Protein 7WST (pdb70)

Structure (mmCIF, N/CA/C/O backbone):
data_7WST
#
_entry.id   7WST
#
_cell.length_a   1.00
_cell.length_b   1.00
_cell.length_c   1.00
_cell.angle_alpha   90.00
_cell.angle_beta   90.00
_cell.angle_gamma   90.00
#
_symmetry.space_group_name_H-M   'P 1'
#
loop_
_entity.id
_entity.type
_entity.pdbx_description
1 polymer 'Iron-phytosiderophore transporter'
2 non-polymer 'CHOLESTEROL HEMISUCCINATE'
3 non-polymer 'FE (III) ION'
4 non-polymer '(2~{S})-1-[(3~{S})-3-[[(3~{S})-3,4-bis(oxidanyl)-4-oxidanylidene-butyl]amino]-4-oxidanyl-4-oxidanylidene-butyl]azetidine-2-carboxylic acid'
#
loop_
_atom_site.group_PDB
_atom_site.id
_atom_site.type_symbol
_atom_site.label_atom_id
_atom_site.label_alt_id
_atom_site.label_comp_id
_atom_site.label_asym_id
_atom_site.label_entity_id
_atom_site.label_seq_id
_atom_site.pdbx_PDB_ins_code
_atom_site.Cartn_x
_atom_site.Cartn_y
_atom_site.Cartn_z
_atom_site.occupancy
_atom_site.B_iso_or_equiv
_atom_site.auth_seq_id
_atom_site.auth_comp_id
_atom_site.auth_asym_id
_atom_site.auth_atom_id
_atom_site.pdbx_PDB_model_num
ATOM 1 N N . TRP A 1 45 ? 208.83300 170.77050 193.33900 1.000 87.11567 45 TRP A N 1
ATOM 2 C CA . TRP A 1 45 ? 210.20600 170.41850 192.99400 1.000 87.11567 45 TRP A CA 1
ATOM 3 C C . TRP A 1 45 ? 210.29700 168.93350 192.66400 1.000 87.11567 45 TRP A C 1
ATOM 4 O O . TRP A 1 45 ? 210.86600 168.54550 191.64500 1.000 87.11567 45 TRP A O 1
ATOM 15 N N . GLN A 1 46 ? 209.73000 168.10850 193.53900 1.000 85.22259 46 GLN A N 1
ATOM 16 C CA . GLN A 1 46 ? 209.65900 166.67050 193.32400 1.000 85.22259 46 GLN A CA 1
ATOM 17 C C . GLN A 1 46 ? 208.21800 166.22950 193.54100 1.000 85.22259 46 GLN A C 1
ATOM 18 O O . GLN A 1 46 ? 207.36700 167.01750 193.96400 1.000 85.22259 46 GLN A O 1
ATOM 24 N N . ASP A 1 47 ? 207.94600 164.96450 193.20600 1.000 74.34998 47 ASP A N 1
ATOM 25 C CA . ASP A 1 47 ? 206.61800 164.36050 193.29500 1.000 74.34998 47 ASP A CA 1
ATOM 26 C C . ASP A 1 47 ? 205.68200 164.97850 192.26000 1.000 74.34998 47 ASP A C 1
ATOM 27 O O . ASP A 1 47 ? 204.52700 164.56150 192.12100 1.000 74.34998 47 ASP A O 1
ATOM 32 N N . GLU A 1 48 ? 206.18000 165.96950 191.51900 1.000 62.24743 48 GLU A N 1
ATOM 33 C CA . GLU A 1 48 ? 205.41900 166.53850 190.41400 1.000 62.24743 48 GLU A CA 1
ATOM 34 C C . GLU A 1 48 ? 206.12000 166.26850 189.08900 1.000 62.24743 48 GLU A C 1
ATOM 35 O O . GLU A 1 48 ? 205.48900 165.85150 188.11100 1.000 62.24743 48 GLU A O 1
ATOM 41 N N . LEU A 1 49 ? 207.42800 166.49950 189.04400 1.000 58.87588 49 LEU A N 1
ATOM 42 C CA . LEU A 1 49 ? 208.24100 166.17550 187.88300 1.000 58.87588 49 LEU A CA 1
ATOM 43 C C . LEU A 1 49 ? 208.84100 164.78850 188.06800 1.000 58.87588 49 LEU A C 1
ATOM 44 O O . LEU A 1 49 ? 209.73300 164.59750 188.90100 1.000 58.87588 49 LEU A O 1
ATOM 49 N N . THR A 1 50 ? 208.34900 163.82350 187.29500 1.000 58.71359 50 THR A N 1
ATOM 50 C CA . THR A 1 50 ? 208.78100 162.44150 187.43400 1.000 58.71359 50 THR A CA 1
ATOM 51 C C . THR A 1 50 ? 209.21400 161.91450 186.07400 1.000 58.71359 50 THR A C 1
ATOM 52 O O . THR A 1 50 ? 209.03400 162.56750 185.04300 1.000 58.71359 50 THR A O 1
ATOM 56 N N . VAL A 1 51 ? 209.79100 160.71450 186.08500 1.000 58.33066 51 VAL A N 1
ATOM 57 C CA . VAL A 1 51 ? 210.20600 160.05750 184.85200 1.000 58.33066 51 VAL A CA 1
ATOM 58 C C . VAL A 1 51 ? 209.06200 159.29550 184.19100 1.000 58.33066 51 VAL A C 1
ATOM 59 O O . VAL A 1 51 ? 208.98400 159.27650 182.95300 1.000 58.33066 51 VAL A O 1
ATOM 63 N N . ARG A 1 52 ? 208.17500 158.67150 184.97100 1.000 58.26207 52 ARG A N 1
ATOM 64 C CA . ARG A 1 52 ? 206.99100 158.05650 184.38400 1.000 58.26207 52 ARG A CA 1
ATOM 65 C C . ARG A 1 52 ? 206.08200 159.10150 183.75300 1.000 58.26207 52 ARG A C 1
ATOM 66 O O . ARG A 1 52 ? 205.46000 158.83550 182.71800 1.000 58.26207 52 ARG A O 1
ATOM 74 N N . GLY A 1 53 ? 205.99100 160.28650 184.35800 1.000 52.59657 53 GLY A N 1
ATOM 75 C CA . GLY A 1 53 ? 205.23200 161.36250 183.74400 1.000 52.59657 53 GLY A CA 1
ATOM 76 C C . GLY A 1 53 ? 205.84000 161.82050 182.43400 1.000 52.59657 53 GLY A C 1
ATOM 77 O O . GLY A 1 53 ? 205.12900 162.11250 181.47000 1.000 52.59657 53 GLY A O 1
ATOM 78 N N . LEU A 1 54 ? 207.17200 161.89750 182.38500 1.000 51.60883 54 LEU A N 1
ATOM 79 C CA . LEU A 1 54 ? 207.85200 162.22450 181.13700 1.000 51.60883 54 LEU A CA 1
ATOM 80 C C . LEU A 1 54 ? 207.56600 161.18250 180.06600 1.000 51.60883 54 LEU A C 1
ATOM 81 O O . LEU A 1 54 ? 207.32400 161.52450 178.90300 1.000 51.60883 54 LEU A O 1
ATOM 86 N N . VAL A 1 55 ? 207.59900 159.90250 180.43800 1.000 51.32963 55 VAL A N 1
ATOM 87 C CA . VAL A 1 55 ? 207.28500 158.84250 179.48500 1.000 51.32963 55 VAL A CA 1
ATOM 88 C C . VAL A 1 55 ? 205.82000 158.91950 179.07100 1.000 51.32963 55 VAL A C 1
ATOM 89 O O . VAL A 1 55 ? 205.49100 158.86350 177.88200 1.000 51.32963 55 VAL A O 1
ATOM 93 N N . ALA A 1 56 ? 204.92100 159.07450 180.04700 1.000 46.25426 56 ALA A N 1
ATOM 94 C CA . ALA A 1 56 ? 203.49500 159.09850 179.73900 1.000 46.25426 56 ALA A CA 1
ATOM 95 C C . ALA A 1 56 ? 203.14200 160.27650 178.84200 1.000 46.25426 56 ALA A C 1
ATOM 96 O O . ALA A 1 56 ? 202.35100 160.13550 177.90400 1.000 46.25426 56 ALA A O 1
ATOM 98 N N . ALA A 1 57 ? 203.72700 161.44550 179.11100 1.000 45.05150 57 ALA A N 1
ATOM 99 C CA . ALA A 1 57 ? 203.46500 162.61850 178.28300 1.000 45.05150 57 ALA A CA 1
ATOM 100 C C . ALA A 1 57 ? 203.98300 162.41850 176.86500 1.000 45.05150 57 ALA A C 1
ATOM 101 O O . ALA A 1 57 ? 203.36300 162.87050 175.89600 1.000 45.05150 57 ALA A O 1
ATOM 103 N N . LEU A 1 58 ? 205.13400 161.75550 176.72400 1.000 46.47749 58 LEU A N 1
ATOM 104 C CA . LEU A 1 58 ? 205.69800 161.52650 175.39700 1.000 46.47749 58 LEU A CA 1
ATOM 105 C C . LEU A 1 58 ? 204.78600 160.65150 174.54600 1.000 46.47749 58 LEU A C 1
ATOM 106 O O . LEU A 1 58 ? 204.58400 160.92950 173.35900 1.000 46.47749 58 LEU A O 1
ATOM 111 N N . LEU A 1 59 ? 204.23400 159.58150 175.12500 1.000 47.31826 59 LEU A N 1
ATOM 112 C CA . LEU A 1 59 ? 203.28400 158.76650 174.37500 1.000 47.31826 59 LEU A CA 1
ATOM 113 C C . LEU A 1 59 ? 201.99700 159.52950 174.08600 1.000 47.31826 59 LEU A C 1
ATOM 114 O O . LEU A 1 59 ? 201.57600 159.61550 172.92900 1.000 47.31826 59 LEU A O 1
ATOM 119 N N . ILE A 1 60 ? 201.38100 160.12550 175.11100 1.000 42.69061 60 ILE A N 1
ATOM 120 C CA . ILE A 1 60 ? 200.12900 160.84550 174.88900 1.000 42.69061 60 ILE A CA 1
ATOM 121 C C . ILE A 1 60 ? 200.32800 161.96750 173.87900 1.000 42.69061 60 ILE A C 1
ATOM 122 O O . ILE A 1 60 ? 199.45600 162.21550 173.03900 1.000 42.69061 60 ILE A O 1
ATOM 127 N N . GLY A 1 61 ? 201.47300 162.64650 173.92400 1.000 39.05493 61 GLY A N 1
ATOM 128 C CA . GLY A 1 61 ? 201.77100 163.63450 172.90100 1.000 39.05493 61 GLY A CA 1
ATOM 129 C C . GLY A 1 61 ? 201.91100 163.02750 171.51800 1.000 39.05493 61 GLY A C 1
ATOM 130 O O . GLY A 1 61 ? 201.53600 163.64550 170.52000 1.000 39.05493 61 GLY A O 1
ATOM 131 N N . PHE A 1 62 ? 202.45400 161.80950 171.43700 1.000 41.52072 62 PHE A N 1
ATOM 132 C CA . PHE A 1 62 ? 202.73200 161.20950 170.13500 1.000 41.52072 62 PHE A CA 1
ATOM 133 C C . PHE A 1 62 ? 201.45800 160.76050 169.42600 1.000 41.52072 62 PHE A C 1
ATOM 134 O O . PHE A 1 62 ? 201.28100 161.03950 168.23500 1.000 41.52072 62 PHE A O 1
ATOM 142 N N . ILE A 1 63 ? 200.56600 160.04850 170.12300 1.000 40.45559 63 ILE A N 1
ATOM 143 C CA . ILE A 1 63 ? 199.30900 159.63750 169.49700 1.000 40.45559 63 ILE A CA 1
ATOM 144 C C . ILE A 1 63 ? 198.44800 160.84950 169.16600 1.000 40.45559 63 ILE A C 1
ATOM 145 O O . ILE A 1 63 ? 197.86800 160.93650 168.07800 1.000 40.45559 63 ILE A O 1
ATOM 150 N N . TYR A 1 64 ? 198.35400 161.80650 170.09200 1.000 37.30064 64 TYR A N 1
ATOM 151 C CA . TYR A 1 64 ? 197.53500 162.98750 169.83700 1.000 37.30064 64 TYR A CA 1
ATOM 152 C C . TYR A 1 64 ? 198.08700 163.80450 168.67700 1.000 37.30064 64 TYR A C 1
ATOM 153 O O . TYR A 1 64 ? 197.32700 164.45350 167.95100 1.000 37.30064 64 TYR A O 1
ATOM 162 N N . THR A 1 65 ? 199.40900 163.79450 168.49100 1.000 37.28366 65 THR A N 1
ATOM 163 C CA . THR A 1 65 ? 199.98900 164.41250 167.30300 1.000 37.28366 65 THR A CA 1
ATOM 164 C C . THR A 1 65 ? 199.52900 163.69450 166.04100 1.000 37.28366 65 THR A C 1
ATOM 165 O O . THR A 1 65 ? 199.18200 164.33150 165.04100 1.000 37.28366 65 THR A O 1
ATOM 169 N N . VAL A 1 66 ? 199.51100 162.36050 166.07600 1.000 39.07922 66 VAL A N 1
ATOM 170 C CA . VAL A 1 66 ? 199.07300 161.58150 164.92100 1.000 39.07922 66 VAL A CA 1
ATOM 171 C C . VAL A 1 66 ? 197.59700 161.82550 164.63800 1.000 39.07922 66 VAL A C 1
ATOM 172 O O . VAL A 1 66 ? 197.18600 161.95950 163.47900 1.000 39.07922 66 VAL A O 1
ATOM 176 N N . ILE A 1 67 ? 196.77500 161.87650 165.68700 1.000 36.24130 67 ILE A N 1
ATOM 177 C CA . ILE A 1 67 ? 195.34800 162.13250 165.50500 1.000 36.24130 67 ILE A CA 1
ATOM 178 C C . ILE A 1 67 ? 195.12500 163.53050 164.94100 1.000 36.24130 67 ILE A C 1
ATOM 179 O O . ILE A 1 67 ? 194.31900 163.72950 164.02600 1.000 36.24130 67 ILE A O 1
ATOM 184 N N . VAL A 1 68 ? 195.83400 164.52250 165.48300 1.000 37.36342 68 VAL A N 1
ATOM 185 C CA . VAL A 1 68 ? 195.67400 165.89250 165.00500 1.000 37.36342 68 VAL A CA 1
ATOM 186 C C . VAL A 1 68 ? 196.21200 166.03250 163.58700 1.000 37.36342 68 VAL A C 1
ATOM 187 O O . VAL A 1 68 ? 195.57100 166.64350 162.72300 1.000 37.36342 68 VAL A O 1
ATOM 191 N N . MET A 1 69 ? 197.39200 165.46650 163.32200 1.000 40.56608 69 MET A N 1
ATOM 192 C CA . MET A 1 69 ? 198.00400 165.61850 162.00500 1.000 40.56608 69 MET A CA 1
ATOM 193 C C . MET A 1 69 ? 197.17000 164.95550 160.91700 1.000 40.56608 69 MET A C 1
ATOM 194 O O . MET A 1 69 ? 197.01000 165.51450 159.82800 1.000 40.56608 69 MET A O 1
ATOM 199 N N . LYS A 1 70 ? 196.63500 163.76350 161.18500 1.000 43.78535 70 LYS A N 1
ATOM 200 C CA . LYS A 1 70 ? 195.81300 163.09450 160.18200 1.000 43.78535 70 LYS A CA 1
ATOM 201 C C . LYS A 1 70 ? 194.52000 163.85850 159.92300 1.000 43.78535 70 LYS A C 1
ATOM 202 O O . LYS A 1 70 ? 194.08600 163.98050 158.77200 1.000 43.78535 70 LYS A O 1
ATOM 208 N N . ILE A 1 71 ? 193.88900 164.37950 160.97600 1.000 41.08438 71 ILE A N 1
ATOM 209 C CA . ILE A 1 71 ? 192.66500 165.15150 160.79100 1.000 41.08438 71 ILE A CA 1
ATOM 210 C C . ILE A 1 71 ? 192.95600 166.47150 160.09000 1.000 41.08438 71 ILE A C 1
ATOM 211 O O . ILE A 1 71 ? 192.18000 166.91250 159.23300 1.000 41.08438 71 ILE A O 1
ATOM 216 N N . ALA A 1 72 ? 194.07500 167.11750 160.42300 1.000 44.31711 72 ALA A N 1
ATOM 217 C CA . ALA A 1 72 ? 194.40700 168.39750 159.80500 1.000 44.31711 72 ALA A CA 1
ATOM 218 C C . ALA A 1 72 ? 194.64400 168.25250 158.30700 1.000 44.31711 72 ALA A C 1
ATOM 219 O O . ALA A 1 72 ? 194.24700 169.12350 157.52500 1.000 44.31711 72 ALA A O 1
ATOM 221 N N . LEU A 1 73 ? 195.28700 167.16550 157.88800 1.000 47.06311 73 LEU A N 1
ATOM 222 C CA . LEU A 1 73 ? 195.63900 166.96950 156.48700 1.000 47.06311 73 LEU A CA 1
ATOM 223 C C . LEU A 1 73 ? 194.52300 166.33350 155.66800 1.000 47.06311 73 LEU A C 1
ATOM 224 O O . LEU A 1 73 ? 194.71600 166.10750 154.47000 1.000 47.06311 73 LEU A O 1
ATOM 229 N N . THR A 1 74 ? 193.37100 166.03750 156.26600 1.000 48.51731 74 THR A N 1
ATOM 230 C CA . THR A 1 74 ? 192.26700 165.45750 155.51000 1.000 48.51731 74 THR A CA 1
ATOM 231 C C . THR A 1 74 ? 191.06700 166.39650 155.46500 1.000 48.51731 74 THR A C 1
ATOM 232 O O . THR A 1 74 ? 190.42300 166.53450 154.42100 1.000 48.51731 74 THR A O 1
ATOM 236 N N . THR A 1 75 ? 190.74900 167.03850 156.58900 1.000 47.96397 75 THR A N 1
ATOM 237 C CA . THR A 1 75 ? 189.61700 167.95150 156.64400 1.000 47.96397 75 THR A CA 1
ATOM 238 C C . THR A 1 75 ? 189.95400 169.32850 157.19600 1.000 47.96397 75 THR A C 1
ATOM 239 O O . THR A 1 75 ? 189.22600 170.28150 156.90800 1.000 47.96397 75 THR A O 1
ATOM 243 N N . GLY A 1 76 ? 191.02700 169.45850 157.97500 1.000 42.60204 76 GLY A N 1
ATOM 244 C CA . GLY A 1 76 ? 191.38400 170.72350 158.57700 1.000 42.60204 76 GLY A CA 1
ATOM 245 C C . GLY A 1 76 ? 190.55000 171.11650 159.77300 1.000 42.60204 76 GLY A C 1
ATOM 246 O O . GLY A 1 76 ? 190.75500 172.20850 160.31800 1.000 42.60204 76 GLY A O 1
ATOM 247 N N . LEU A 1 77 ? 189.61600 170.26750 160.20300 1.000 44.33923 77 LEU A N 1
ATOM 248 C CA . LEU A 1 77 ? 188.73500 170.56750 161.33000 1.000 44.33923 77 LEU A CA 1
ATOM 249 C C . LEU A 1 77 ? 189.29800 169.88550 162.57200 1.000 44.33923 77 LEU A C 1
ATOM 250 O O . LEU A 1 77 ? 188.81300 168.85150 163.03400 1.000 44.33923 77 LEU A O 1
ATOM 255 N N . VAL A 1 78 ? 190.35100 170.48450 163.11700 1.000 40.75779 78 VAL A N 1
ATOM 256 C CA . VAL A 1 78 ? 191.03400 169.92550 164.28000 1.000 40.75779 78 VAL A CA 1
ATOM 257 C C . VAL A 1 78 ? 190.17700 170.17050 165.51700 1.000 40.75779 78 VAL A C 1
ATOM 258 O O . VAL A 1 78 ? 189.82700 171.32150 165.81100 1.000 40.75779 78 VAL A O 1
ATOM 262 N N . PRO A 1 79 ? 189.80900 169.12950 166.25700 1.000 38.17422 79 PRO A N 1
ATOM 263 C CA . PRO A 1 79 ? 188.97800 169.31050 167.44800 1.000 38.17422 79 PRO A CA 1
ATOM 264 C C . PRO A 1 79 ? 189.80600 169.53850 168.70600 1.000 38.17422 79 PRO A C 1
ATOM 265 O O . PRO A 1 79 ? 191.02100 169.33950 168.73600 1.000 38.17422 79 PRO A O 1
ATOM 269 N N . THR A 1 80 ? 189.11000 169.95950 169.75900 1.000 37.37162 80 THR A N 1
ATOM 270 C CA . THR A 1 80 ? 189.73700 170.17450 171.05700 1.000 37.37162 80 THR A CA 1
ATOM 271 C C . THR A 1 80 ? 189.87700 168.83950 171.77900 1.000 37.37162 80 THR A C 1
ATOM 272 O O . THR A 1 80 ? 188.89600 168.10550 171.93100 1.000 37.37162 80 THR A O 1
ATOM 276 N N . LEU A 1 81 ? 191.09300 168.52850 172.22900 1.000 35.82779 81 LEU A N 1
ATOM 277 C CA . LEU A 1 81 ? 191.38300 167.25150 172.86900 1.000 35.82779 81 LEU A CA 1
ATOM 278 C C . LEU A 1 81 ? 192.06100 167.42550 174.22400 1.000 35.82779 81 LEU A C 1
ATOM 279 O O . LEU A 1 81 ? 192.64900 166.47350 174.74300 1.000 35.82779 81 LEU A O 1
ATOM 284 N N . ASN A 1 82 ? 191.99100 168.62350 174.80600 1.000 37.50638 82 ASN A N 1
ATOM 285 C CA . ASN A 1 82 ? 192.63800 168.86350 176.09200 1.000 37.50638 82 ASN A CA 1
ATOM 286 C C . ASN A 1 82 ? 191.97100 168.07450 177.21200 1.000 37.50638 82 ASN A C 1
ATOM 287 O O . ASN A 1 82 ? 192.65200 167.53450 178.09100 1.000 37.50638 82 ASN A O 1
ATOM 292 N N . VAL A 1 83 ? 190.63900 168.00550 177.20400 1.000 35.84824 83 VAL A N 1
ATOM 293 C CA . VAL A 1 83 ? 189.92300 167.26450 178.23800 1.000 35.84824 83 VAL A CA 1
ATOM 294 C C . VAL A 1 83 ? 190.25000 165.77950 178.15900 1.000 35.84824 83 VAL A C 1
ATOM 295 O O . VAL A 1 83 ? 190.45100 165.12150 179.18600 1.000 35.84824 83 VAL A O 1
ATOM 299 N N . SER A 1 84 ? 190.31400 165.23050 176.94400 1.000 34.85680 84 SER A N 1
ATOM 300 C CA . SER A 1 84 ? 190.63000 163.81550 176.78000 1.000 34.85680 84 SER A CA 1
ATOM 301 C C . SER A 1 84 ? 192.02000 163.49250 177.31100 1.000 34.85680 84 SER A C 1
ATOM 302 O O . SER A 1 84 ? 192.22700 162.44250 177.92900 1.000 34.85680 84 SER A O 1
ATOM 305 N N . ALA A 1 85 ? 192.98600 164.38650 177.08200 1.000 38.11986 85 ALA A N 1
ATOM 306 C CA . ALA A 1 85 ? 194.35400 164.13650 177.52400 1.000 38.11986 85 ALA A CA 1
ATOM 307 C C . ALA A 1 85 ? 194.43100 163.98050 179.03700 1.000 38.11986 85 ALA A C 1
ATOM 308 O O . ALA A 1 85 ? 195.25600 163.21450 179.54600 1.000 38.11986 85 ALA A O 1
ATOM 310 N N . ALA A 1 86 ? 193.58400 164.70250 179.77300 1.000 38.44308 86 ALA A N 1
ATOM 311 C CA . ALA A 1 86 ? 193.57100 164.57550 181.22600 1.000 38.44308 86 ALA A CA 1
ATOM 312 C C . ALA A 1 86 ? 193.12900 163.18150 181.65100 1.000 38.44308 86 ALA A C 1
ATOM 313 O O . ALA A 1 86 ? 193.66200 162.61350 182.61100 1.000 38.44308 86 ALA A O 1
ATOM 315 N N . LEU A 1 87 ? 192.14400 162.61550 180.95100 1.000 41.38704 87 LEU A N 1
ATOM 316 C CA . LEU A 1 87 ? 191.66000 161.28450 181.30200 1.000 41.38704 87 LEU A CA 1
ATOM 317 C C . LEU A 1 87 ? 192.68400 160.20850 180.95400 1.000 41.38704 87 LEU A C 1
ATOM 318 O O . LEU A 1 87 ? 192.96600 159.32750 181.77400 1.000 41.38704 87 LEU A O 1
ATOM 323 N N . LEU A 1 88 ? 193.25300 160.26150 179.74600 1.000 42.24362 88 LEU A N 1
ATOM 324 C CA . LEU A 1 88 ? 194.26900 159.28050 179.36900 1.000 42.24362 88 LEU A CA 1
ATOM 325 C C . LEU A 1 88 ? 195.52700 159.42250 180.21600 1.000 42.24362 88 LEU A C 1
ATOM 326 O O . LEU A 1 88 ? 196.23300 158.43650 180.45100 1.000 42.24362 88 LEU A O 1
ATOM 331 N N . SER A 1 89 ? 195.83200 160.63850 180.67100 1.000 44.93131 89 SER A N 1
ATOM 332 C CA . SER A 1 89 ? 196.94600 160.81150 181.59700 1.000 44.93131 89 SER A CA 1
ATOM 333 C C . SER A 1 89 ? 196.68400 160.07450 182.90300 1.000 44.93131 89 SER A C 1
ATOM 334 O O . SER A 1 89 ? 197.59800 159.48150 183.48700 1.000 44.93131 89 SER A O 1
ATOM 337 N N . PHE A 1 90 ? 195.43800 160.10850 183.37700 1.000 50.03060 90 PHE A N 1
ATOM 338 C CA . PHE A 1 90 ? 195.08000 159.40450 184.60300 1.000 50.03060 90 PHE A CA 1
ATOM 339 C C . PHE A 1 90 ? 195.13300 157.89450 184.41300 1.000 50.03060 90 PHE A C 1
ATOM 340 O O . PHE A 1 90 ? 195.73200 157.17950 185.22300 1.000 50.03060 90 PHE A O 1
ATOM 348 N N . LEU A 1 91 ? 194.51500 157.39050 183.34200 1.000 48.94058 91 LEU A N 1
ATOM 349 C CA . LEU A 1 91 ? 194.43000 155.94750 183.14600 1.000 48.94058 91 LEU A CA 1
ATOM 350 C C . LEU A 1 91 ? 195.79800 155.32150 182.90700 1.000 48.94058 91 LEU A C 1
ATOM 351 O O . LEU A 1 91 ? 196.08400 154.24150 183.43500 1.000 48.94058 91 LEU A O 1
ATOM 356 N N . ALA A 1 92 ? 196.65000 155.97350 182.11700 1.000 53.21292 92 ALA A N 1
ATOM 357 C CA . ALA A 1 92 ? 197.95800 155.41950 181.79000 1.000 53.21292 92 ALA A CA 1
ATOM 358 C C . ALA A 1 92 ? 198.82900 155.26850 183.02900 1.000 53.21292 92 ALA A C 1
ATOM 359 O O . ALA A 1 92 ? 199.45900 154.22550 183.22600 1.000 53.21292 92 ALA A O 1
ATOM 361 N N . LEU A 1 93 ? 198.87600 156.30250 183.87100 1.000 57.85150 93 LEU A N 1
ATOM 362 C CA . LEU A 1 93 ? 199.72600 156.23750 185.05500 1.000 57.85150 93 LEU A CA 1
ATOM 363 C C . LEU A 1 93 ? 199.10000 155.38250 186.15000 1.000 57.85150 93 LEU A C 1
ATOM 364 O O . LEU A 1 93 ? 199.80900 154.65250 186.85200 1.000 57.85150 93 LEU A O 1
ATOM 369 N N . ARG A 1 94 ? 197.77700 155.45950 186.32000 1.000 61.85807 94 ARG A N 1
ATOM 370 C CA . ARG A 1 94 ? 197.12000 154.58250 187.28500 1.000 61.85807 94 ARG A CA 1
ATOM 371 C C . ARG A 1 94 ? 197.26900 153.12150 186.88700 1.000 61.85807 94 ARG A C 1
ATOM 372 O O . ARG A 1 94 ? 197.50700 152.25850 187.74000 1.000 61.85807 94 ARG A O 1
ATOM 380 N N . GLY A 1 95 ? 197.12800 152.82350 185.59500 1.000 64.76350 95 GLY A N 1
ATOM 381 C CA . GLY A 1 95 ? 197.36800 151.46650 185.13600 1.000 64.76350 95 GLY A CA 1
ATOM 382 C C . GLY A 1 95 ? 198.79300 151.01650 185.38800 1.000 64.76350 95 GLY A C 1
ATOM 383 O O . GLY A 1 95 ? 199.03400 149.86850 185.76700 1.000 64.76350 95 GLY A O 1
ATOM 384 N N . TRP A 1 96 ? 199.75700 151.91750 185.18300 1.000 68.53142 96 TRP A N 1
ATOM 385 C CA . TRP A 1 96 ? 201.15500 151.57450 185.41900 1.000 68.53142 96 TRP A CA 1
ATOM 386 C C . TRP A 1 96 ? 201.41900 151.29250 186.89200 1.000 68.53142 96 TRP A C 1
ATOM 387 O O . TRP A 1 96 ? 202.10900 150.32450 187.23100 1.000 68.53142 96 TRP A O 1
ATOM 398 N N . THR A 1 97 ? 200.88300 152.12850 187.78500 1.000 70.59363 97 THR A N 1
ATOM 399 C CA . THR A 1 97 ? 201.10200 151.91850 189.21300 1.000 70.59363 97 THR A CA 1
ATOM 400 C C . THR A 1 97 ? 200.45600 150.62350 189.69100 1.000 70.59363 97 THR A C 1
ATOM 401 O O . THR A 1 97 ? 201.04400 149.88750 190.49200 1.000 70.59363 97 THR A O 1
ATOM 405 N N . ARG A 1 98 ? 199.24500 150.32850 189.21400 1.000 75.69700 98 ARG A N 1
ATOM 406 C CA . ARG A 1 98 ? 198.56300 149.11250 189.64700 1.000 75.69700 98 ARG A CA 1
ATOM 407 C C . ARG A 1 98 ? 199.20300 147.86850 189.04400 1.000 75.69700 98 ARG A C 1
ATOM 408 O O . ARG A 1 98 ? 199.28600 146.82650 189.70400 1.000 75.69700 98 ARG A O 1
ATOM 416 N N . LEU A 1 99 ? 199.65500 147.95250 187.79000 1.000 77.64660 99 LEU A N 1
ATOM 417 C CA . LEU A 1 99 ? 200.30400 146.80950 187.15700 1.000 77.64660 99 LEU A CA 1
ATOM 418 C C . LEU A 1 99 ? 201.60800 146.45150 187.86000 1.000 77.64660 99 LEU A C 1
ATOM 419 O O . LEU A 1 99 ? 201.90400 145.26850 188.05800 1.000 77.64660 99 LEU A O 1
ATOM 424 N N . LEU A 1 100 ? 202.39900 147.45750 188.23700 1.000 78.41591 100 LEU A N 1
ATOM 425 C CA . LEU A 1 100 ? 203.62700 147.18850 188.97700 1.000 78.41591 100 LEU A CA 1
ATOM 426 C C . LEU A 1 100 ? 203.32100 146.64650 190.36700 1.000 78.41591 100 LEU A C 1
ATOM 427 O O . LEU A 1 100 ? 204.07100 145.82050 190.89900 1.000 78.41591 100 LEU A O 1
ATOM 432 N N . GLU A 1 101 ? 202.22100 147.10150 190.97300 1.000 83.02213 101 GLU A N 1
ATOM 433 C CA . GLU A 1 101 ? 201.79000 146.52950 192.24400 1.000 83.02213 101 GLU A CA 1
ATOM 434 C C . GLU A 1 101 ? 201.39100 145.06950 192.07700 1.000 83.02213 101 GLU A C 1
ATOM 435 O O . GLU A 1 101 ? 201.60900 144.25050 192.97800 1.000 83.02213 101 GLU A O 1
ATOM 441 N N . ARG A 1 102 ? 200.79900 144.72650 190.93100 1.000 86.74145 102 ARG A N 1
ATOM 442 C CA . ARG A 1 102 ? 200.45700 143.33550 190.65600 1.000 86.74145 102 ARG A CA 1
ATOM 443 C C . ARG A 1 102 ? 201.70800 142.47250 190.55200 1.000 86.74145 102 ARG A C 1
ATOM 444 O O . ARG A 1 102 ? 201.72300 141.32650 191.01800 1.000 86.74145 102 ARG A O 1
ATOM 452 N N . PHE A 1 103 ? 202.76700 143.00350 189.94700 1.000 86.41978 103 PHE A N 1
ATOM 453 C CA . PHE A 1 103 ? 204.02600 142.28550 189.80000 1.000 86.41978 103 PHE A CA 1
ATOM 454 C C . PHE A 1 103 ? 204.93200 142.42150 191.01700 1.000 86.41978 103 PHE A C 1
ATOM 455 O O . PHE A 1 103 ? 206.05000 141.89650 190.99900 1.000 86.41978 103 PHE A O 1
ATOM 463 N N . GLY A 1 104 ? 204.48400 143.11350 192.06400 1.000 82.64839 104 GLY A N 1
ATOM 464 C CA . GLY A 1 104 ? 205.25800 143.26550 193.27600 1.000 82.64839 104 GLY A CA 1
ATOM 465 C C . GLY A 1 104 ? 206.12000 144.50750 193.34300 1.000 82.64839 104 GLY A C 1
ATOM 466 O O . GLY A 1 104 ? 206.69300 144.78550 194.40500 1.000 82.64839 104 GLY A O 1
ATOM 467 N N . VAL A 1 105 ? 206.23400 145.26450 192.25100 1.000 81.40016 105 VAL A N 1
ATOM 468 C CA . VAL A 1 105 ? 207.03400 146.48150 192.27000 1.000 81.40016 105 VAL A CA 1
ATOM 469 C C . VAL A 1 105 ? 206.26800 147.58750 192.98600 1.000 81.40016 105 VAL A C 1
ATOM 470 O O . VAL A 1 105 ? 205.06600 147.78950 192.76700 1.000 81.40016 105 VAL A O 1
ATOM 474 N N . VAL A 1 106 ? 206.96700 148.31150 193.85500 1.000 80.58518 106 VAL A N 1
ATOM 475 C CA . VAL A 1 106 ? 206.39100 149.41650 194.61100 1.000 80.58518 106 VAL A CA 1
ATOM 476 C C . VAL A 1 106 ? 206.78500 150.72350 193.93700 1.000 80.58518 106 VAL A C 1
ATOM 477 O O . VAL A 1 106 ? 207.91400 150.87250 193.45400 1.000 80.58518 106 VAL A O 1
ATOM 481 N N . SER A 1 107 ? 205.84400 151.66250 193.88900 1.000 76.76420 107 SER A N 1
ATOM 482 C CA . SER A 1 107 ? 206.04100 152.93250 193.21100 1.000 76.76420 107 SER A CA 1
ATOM 483 C C . SER A 1 107 ? 205.50700 154.06850 194.07100 1.000 76.76420 107 SER A C 1
ATOM 484 O O . SER A 1 107 ? 204.73200 153.85850 195.00800 1.000 76.76420 107 SER A O 1
ATOM 487 N N . ARG A 1 108 ? 205.93900 155.28150 193.73900 1.000 73.76179 108 ARG A N 1
ATOM 488 C CA . ARG A 1 108 ? 205.47700 156.46150 194.44700 1.000 73.76179 108 ARG A CA 1
ATOM 489 C C . ARG A 1 108 ? 203.98700 156.68750 194.19200 1.000 73.76179 108 ARG A C 1
ATOM 490 O O . ARG A 1 108 ? 203.46400 156.30550 193.14200 1.000 73.76179 108 ARG A O 1
ATOM 498 N N . PRO A 1 109 ? 203.27900 157.28750 195.14600 1.000 67.79162 109 PRO A N 1
ATOM 499 C CA . PRO A 1 109 ? 201.86900 157.61250 194.91700 1.000 67.79162 109 PRO A CA 1
ATOM 500 C C . PRO A 1 109 ? 201.70300 158.57250 193.75000 1.000 67.79162 109 PRO A C 1
ATOM 501 O O . PRO A 1 109 ? 202.50500 159.48650 193.54300 1.000 67.79162 109 PRO A O 1
ATOM 505 N N . PHE A 1 110 ? 200.64100 158.35150 192.98300 1.000 57.57100 110 PHE A N 1
ATOM 506 C CA . PHE A 1 110 ? 200.33600 159.17550 191.82100 1.000 57.57100 110 PHE A CA 1
ATOM 507 C C . PHE A 1 110 ? 199.28100 160.20450 192.21500 1.000 57.57100 110 PHE A C 1
ATOM 508 O O . PHE A 1 110 ? 198.10500 159.86450 192.38300 1.000 57.57100 110 PHE A O 1
ATOM 516 N N . THR A 1 111 ? 199.70600 161.45650 192.36300 1.000 54.54004 111 THR A N 1
ATOM 517 C CA . THR A 1 111 ? 198.88900 162.52150 192.92400 1.000 54.54004 111 THR A CA 1
ATOM 518 C C . THR A 1 111 ? 198.31200 163.39250 191.81500 1.000 54.54004 111 THR A C 1
ATOM 519 O O . THR A 1 111 ? 198.58400 163.19750 190.62800 1.000 54.54004 111 THR A O 1
ATOM 523 N N . ARG A 1 112 ? 197.50000 164.37050 192.22700 1.000 46.20918 112 ARG A N 1
ATOM 524 C CA . ARG A 1 112 ? 196.83900 165.24550 191.26400 1.000 46.20918 112 ARG A CA 1
ATOM 525 C C . ARG A 1 112 ? 197.79900 166.26550 190.66600 1.000 46.20918 112 ARG A C 1
ATOM 526 O O . ARG A 1 112 ? 197.62500 166.67050 189.51200 1.000 46.20918 112 ARG A O 1
ATOM 534 N N . GLN A 1 113 ? 198.80600 166.69750 191.42800 1.000 46.57487 113 GLN A N 1
ATOM 535 C CA . GLN A 1 113 ? 199.79500 167.61850 190.88100 1.000 46.57487 113 GLN A CA 1
ATOM 536 C C . GLN A 1 113 ? 200.57200 166.97250 189.74300 1.000 46.57487 113 GLN A C 1
ATOM 537 O O . GLN A 1 113 ? 200.84900 167.61550 188.72500 1.000 46.57487 113 GLN A O 1
ATOM 543 N N . GLU A 1 114 ? 200.93100 165.69750 189.89900 1.000 52.30831 114 GLU A N 1
ATOM 544 C CA . GLU A 1 114 ? 201.61900 164.98850 188.82700 1.000 52.30831 114 GLU A CA 1
ATOM 545 C C . GLU A 1 114 ? 200.70900 164.79950 187.62000 1.000 52.30831 114 GLU A C 1
ATOM 546 O O . GLU A 1 114 ? 201.16400 164.87250 186.47400 1.000 52.30831 114 GLU A O 1
ATOM 552 N N . ASN A 1 115 ? 199.41900 164.55150 187.85800 1.000 44.28703 115 ASN A N 1
ATOM 553 C CA . ASN A 1 115 ? 198.47500 164.41650 186.75300 1.000 44.28703 115 ASN A CA 1
ATOM 554 C C . ASN A 1 115 ? 198.34000 165.72450 185.98400 1.000 44.28703 115 ASN A C 1
ATOM 555 O O . ASN A 1 115 ? 198.18800 165.72050 184.75700 1.000 44.28703 115 ASN A O 1
ATOM 560 N N . THR A 1 116 ? 198.38400 166.85650 186.69000 1.000 41.21234 116 THR A N 1
ATOM 561 C CA . THR A 1 116 ? 198.37300 168.15150 186.01800 1.000 41.21234 116 THR A CA 1
ATOM 562 C C . THR A 1 116 ? 199.62500 168.34750 185.17100 1.000 41.21234 116 THR A C 1
ATOM 563 O O . THR A 1 116 ? 199.55300 168.88150 184.05800 1.000 41.21234 116 THR A O 1
ATOM 567 N N . ILE A 1 117 ? 200.78400 167.92850 185.68500 1.000 40.54802 117 ILE A N 1
ATOM 568 C CA . ILE A 1 117 ? 202.03300 168.07750 184.94500 1.000 40.54802 117 ILE A CA 1
ATOM 569 C C . ILE A 1 117 ? 202.00800 167.24150 183.67200 1.000 40.54802 117 ILE A C 1
ATOM 570 O O . ILE A 1 117 ? 202.39200 167.71350 182.59500 1.000 40.54802 117 ILE A O 1
ATOM 575 N N . VAL A 1 118 ? 201.56000 165.98850 183.77300 1.000 40.71151 118 VAL A N 1
ATOM 576 C CA . VAL A 1 118 ? 201.53800 165.10350 182.61100 1.000 40.71151 118 VAL A CA 1
ATOM 577 C C . VAL A 1 118 ? 200.57800 165.62750 181.55400 1.000 40.71151 118 VAL A C 1
ATOM 578 O O . VAL A 1 118 ? 200.88600 165.61750 180.35600 1.000 40.71151 118 VAL A O 1
ATOM 582 N N . GLN A 1 119 ? 199.39800 166.08350 181.97500 1.000 38.64659 119 GLN A N 1
ATOM 583 C CA . GLN A 1 119 ? 198.42800 166.62050 181.02800 1.000 38.64659 119 GLN A CA 1
ATOM 584 C C . GLN A 1 119 ? 198.96500 167.86450 180.33300 1.000 38.64659 119 GLN A C 1
ATOM 585 O O . GLN A 1 119 ? 198.83200 168.00650 179.11300 1.000 38.64659 119 GLN A O 1
ATOM 591 N N . THR A 1 120 ? 199.59400 168.76550 181.08800 1.000 38.21522 120 THR A N 1
ATOM 592 C CA . THR A 1 120 ? 200.12400 169.99050 180.49900 1.000 38.21522 120 THR A CA 1
ATOM 593 C C . THR A 1 120 ? 201.27900 169.70350 179.54800 1.000 38.21522 120 THR A C 1
ATOM 594 O O . THR A 1 120 ? 201.37200 170.30750 178.47300 1.000 38.21522 120 THR A O 1
ATOM 598 N N . CYS A 1 121 ? 202.17500 168.79150 179.92800 1.000 37.52949 121 CYS A N 1
ATOM 599 C CA . CYS A 1 121 ? 203.28000 168.41850 179.05100 1.000 37.52949 121 CYS A CA 1
ATOM 600 C C . CYS A 1 121 ? 202.76500 167.78550 177.76400 1.000 37.52949 121 CYS A C 1
ATOM 601 O O . CYS A 1 121 ? 203.26400 168.07350 176.67100 1.000 37.52949 121 CYS A O 1
ATOM 604 N N . GLY A 1 122 ? 201.76100 166.91650 177.87800 1.000 35.50050 122 GLY A N 1
ATOM 605 C CA . GLY A 1 122 ? 201.19900 166.29150 176.69300 1.000 35.50050 122 GLY A CA 1
ATOM 606 C C . GLY A 1 122 ? 200.48700 167.27350 175.78600 1.000 35.50050 122 GLY A C 1
ATOM 607 O O . GLY A 1 122 ? 200.58100 167.17850 174.56100 1.000 35.50050 122 GLY A O 1
ATOM 608 N N . VAL A 1 123 ? 199.76000 168.22950 176.37200 1.000 34.09777 123 VAL A N 1
ATOM 609 C CA . VAL A 1 123 ? 199.02400 169.20850 175.57300 1.000 34.09777 123 VAL A CA 1
ATOM 610 C C . VAL A 1 123 ? 199.98400 170.07350 174.76700 1.000 34.09777 123 VAL A C 1
ATOM 611 O O . VAL A 1 123 ? 199.75600 170.34750 173.58300 1.000 34.09777 123 VAL A O 1
ATOM 615 N N . ALA A 1 124 ? 201.07400 170.51650 175.39500 1.000 32.85320 124 ALA A N 1
ATOM 616 C CA . ALA A 1 124 ? 202.04900 171.34650 174.69900 1.000 32.85320 124 ALA A CA 1
ATOM 617 C C . ALA A 1 124 ? 202.70400 170.62250 173.53100 1.000 32.85320 124 ALA A C 1
ATOM 618 O O . ALA A 1 124 ? 203.11500 171.27550 172.56800 1.000 32.85320 124 ALA A O 1
ATOM 620 N N . CYS A 1 125 ? 202.81200 169.29450 173.59400 1.000 35.66333 125 CYS A N 1
ATOM 621 C CA . CYS A 1 125 ? 203.45500 168.54950 172.51600 1.000 35.66333 125 CYS A CA 1
ATOM 622 C C . CYS A 1 125 ? 202.60100 168.54250 171.25300 1.000 35.66333 125 CYS A C 1
ATOM 623 O O . CYS A 1 125 ? 203.09500 168.83850 170.15900 1.000 35.66333 125 CYS A O 1
ATOM 626 N N . TYR A 1 126 ? 201.31400 168.21450 171.37600 1.000 35.28724 126 TYR A N 1
ATOM 627 C CA . TYR A 1 126 ? 200.47100 168.09750 170.19400 1.000 35.28724 126 TYR A CA 1
ATOM 628 C C . TYR A 1 126 ? 199.80100 169.40450 169.79600 1.000 35.28724 126 TYR A C 1
ATOM 629 O O . TYR A 1 126 ? 199.20100 169.46750 168.71900 1.000 35.28724 126 TYR A O 1
ATOM 638 N N . THR A 1 127 ? 199.87800 170.44350 170.62900 1.000 33.45691 127 THR A N 1
ATOM 639 C CA . THR A 1 127 ? 199.35300 171.74150 170.22200 1.000 33.45691 127 THR A CA 1
ATOM 640 C C . THR A 1 127 ? 200.14900 172.30250 169.05200 1.000 33.45691 127 THR A C 1
ATOM 641 O O . THR A 1 127 ? 199.58500 172.92750 168.14800 1.000 33.45691 127 THR A O 1
ATOM 645 N N . ILE A 1 128 ? 201.46300 172.06650 169.04400 1.000 36.15544 128 ILE A N 1
ATOM 646 C CA . ILE A 1 128 ? 202.31900 172.52650 167.95600 1.000 36.15544 128 ILE A CA 1
ATOM 647 C C . ILE A 1 128 ? 201.90800 171.89250 166.63300 1.000 36.15544 128 ILE A C 1
ATOM 648 O O . ILE A 1 128 ? 202.15300 172.45750 165.56000 1.000 36.15544 128 ILE A O 1
ATOM 653 N N . ALA A 1 129 ? 201.26300 170.72450 166.68200 1.000 35.37398 129 ALA A N 1
ATOM 654 C CA . ALA A 1 129 ? 200.84400 170.05550 165.45500 1.000 35.37398 129 ALA A CA 1
ATOM 655 C C . ALA A 1 129 ? 199.83300 170.89050 164.67800 1.000 35.37398 129 ALA A C 1
ATOM 656 O O . ALA A 1 129 ? 199.90200 170.96850 163.44600 1.000 35.37398 129 ALA A O 1
ATOM 658 N N . PHE A 1 130 ? 198.88100 171.51850 165.37300 1.000 36.81908 130 PHE A N 1
ATOM 659 C CA . PHE A 1 130 ? 197.90500 172.36950 164.70800 1.000 36.81908 130 PHE A CA 1
ATOM 660 C C . PHE A 1 130 ? 198.14800 173.85950 164.89800 1.000 36.81908 130 PHE A C 1
ATOM 661 O O . PHE A 1 130 ? 197.69900 174.64750 164.06100 1.000 36.81908 130 PHE A O 1
ATOM 669 N N . ALA A 1 131 ? 198.84400 174.26750 165.95800 1.000 36.06324 131 ALA A N 1
ATOM 670 C CA . ALA A 1 131 ? 199.22900 175.66250 166.11500 1.000 36.06324 131 ALA A CA 1
ATOM 671 C C . ALA A 1 131 ? 200.37500 176.06250 165.20000 1.000 36.06324 131 ALA A C 1
ATOM 672 O O . ALA A 1 131 ? 200.51100 177.24950 164.89000 1.000 36.06324 131 ALA A O 1
ATOM 674 N N . GLY A 1 132 ? 201.18100 175.10650 164.74900 1.000 38.27672 132 GLY A N 1
ATOM 675 C CA . GLY A 1 132 ? 202.29000 175.37850 163.86200 1.000 38.27672 132 GLY A CA 1
ATOM 676 C C . GLY A 1 132 ? 201.92200 175.57450 162.41300 1.000 38.27672 132 GLY A C 1
ATOM 677 O O . GLY A 1 132 ? 202.80100 175.83750 161.59000 1.000 38.27672 132 GLY A O 1
ATOM 678 N N . GLY A 1 133 ? 200.64200 175.45850 162.07500 1.000 39.87203 133 GLY A N 1
ATOM 679 C CA . GLY A 1 133 ? 200.19500 175.63350 160.70900 1.000 39.87203 133 GLY A CA 1
ATOM 680 C C . GLY A 1 133 ? 200.70100 174.55550 159.77700 1.000 39.87203 133 GLY A C 1
ATOM 681 O O . GLY A 1 133 ? 201.04100 174.82950 158.62400 1.000 39.87203 133 GLY A O 1
ATOM 682 N N . PHE A 1 134 ? 200.75100 173.31950 160.26600 1.000 41.22693 134 PHE A N 1
ATOM 683 C CA . PHE A 1 134 ? 201.22000 172.19750 159.46600 1.000 41.22693 134 PHE A CA 1
ATOM 684 C C . PHE A 1 134 ? 200.26700 171.83750 158.33900 1.000 41.22693 134 PHE A C 1
ATOM 685 O O . PHE A 1 134 ? 200.71700 171.38250 157.28400 1.000 41.22693 134 PHE A O 1
ATOM 693 N N . GLY A 1 135 ? 198.96800 172.02550 158.54000 1.000 42.64155 135 GLY A N 1
ATOM 694 C CA . GLY A 1 135 ? 197.98100 171.83650 157.50300 1.000 42.64155 135 GLY A CA 1
ATOM 695 C C . GLY A 1 135 ? 197.41700 173.10250 156.90400 1.000 42.64155 135 GLY A C 1
ATOM 696 O O . GLY A 1 135 ? 196.61700 173.02350 155.96700 1.000 42.64155 135 GLY A O 1
ATOM 697 N N . SER A 1 136 ? 197.79200 174.27550 157.41500 1.000 42.32219 136 SER A N 1
ATOM 698 C CA . SER A 1 136 ? 197.24000 175.52150 156.90000 1.000 42.32219 136 SER A CA 1
ATOM 699 C C . SER A 1 136 ? 198.28900 176.41450 156.24600 1.000 42.32219 136 SER A C 1
ATOM 700 O O . SER A 1 136 ? 198.15300 176.77250 155.07300 1.000 42.32219 136 SER A O 1
ATOM 703 N N . THR A 1 137 ? 199.34600 176.77150 156.98000 1.000 41.91879 137 THR A N 1
ATOM 704 C CA . THR A 1 137 ? 200.28300 177.76950 156.46800 1.000 41.91879 137 THR A CA 1
ATOM 705 C C . THR A 1 137 ? 201.55900 177.12850 155.94000 1.000 41.91879 137 THR A C 1
ATOM 706 O O . THR A 1 137 ? 201.98000 177.41350 154.81300 1.000 41.91879 137 THR A O 1
ATOM 710 N N . LEU A 1 138 ? 202.19900 176.27450 156.74200 1.000 43.51003 138 LEU A N 1
ATOM 711 C CA . LEU A 1 138 ? 203.43300 175.63550 156.29700 1.000 43.51003 138 LEU A CA 1
ATOM 712 C C . LEU A 1 138 ? 203.18400 174.73550 155.09500 1.000 43.51003 138 LEU A C 1
ATOM 713 O O . LEU A 1 138 ? 204.05700 174.58550 154.23200 1.000 43.51003 138 LEU A O 1
ATOM 718 N N . LEU A 1 139 ? 202.00200 174.12150 155.02300 1.000 48.07640 139 LEU A N 1
ATOM 719 C CA . LEU A 1 139 ? 201.66400 173.31250 153.86000 1.000 48.07640 139 LEU A CA 1
ATOM 720 C C . LEU A 1 139 ? 201.26800 174.18050 152.67200 1.000 48.07640 139 LEU A C 1
ATOM 721 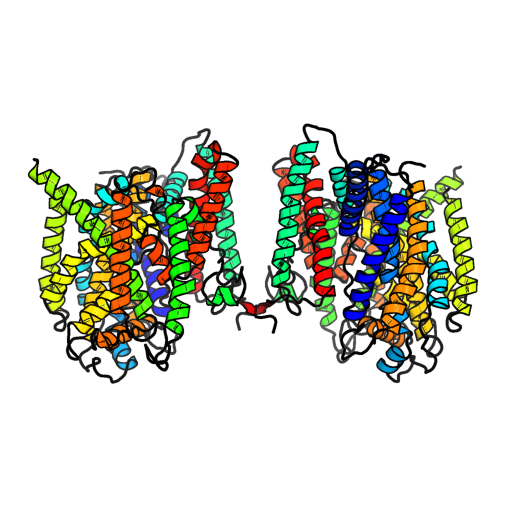O O . LEU A 1 139 ? 201.27800 173.70950 151.53000 1.000 48.07640 139 LEU A O 1
ATOM 726 N N . GLY A 1 140 ? 200.91600 175.44350 152.91600 1.000 47.30615 140 GLY A N 1
ATOM 727 C CA . GLY A 1 140 ? 200.61300 176.34050 151.81600 1.000 47.30615 140 GLY A CA 1
ATOM 728 C C . GLY A 1 140 ? 201.85300 176.80750 151.08200 1.000 47.30615 140 GLY A C 1
ATOM 729 O O . GLY A 1 140 ? 201.75500 177.43850 150.02700 1.000 47.30615 140 GLY A O 1
ATOM 730 N N . LEU A 1 141 ? 203.03300 176.50550 151.62700 1.000 50.89173 141 LEU A N 1
ATOM 731 C CA . LEU A 1 141 ? 204.27700 176.90250 150.97900 1.000 50.89173 141 LEU A CA 1
ATOM 732 C C . LEU A 1 141 ? 204.70300 175.89550 149.91900 1.000 50.89173 141 LEU A C 1
ATOM 733 O O . LEU A 1 141 ? 205.74600 176.07450 149.28100 1.000 50.89173 141 LEU A O 1
ATOM 738 N N . ASN A 1 142 ? 203.92200 174.83550 149.72100 1.000 55.95903 142 ASN A N 1
ATOM 739 C CA . ASN A 1 142 ? 204.29400 173.78850 148.77900 1.000 55.95903 142 ASN A CA 1
ATOM 740 C C . ASN A 1 142 ? 204.29900 174.31150 147.35100 1.000 55.95903 142 ASN A C 1
ATOM 741 O O . ASN A 1 142 ? 203.60900 175.27750 147.01400 1.000 55.95903 142 ASN A O 1
ATOM 746 N N . LYS A 1 143 ? 205.08900 173.65150 146.50400 1.000 60.43789 143 LYS A N 1
ATOM 747 C CA . LYS A 1 143 ? 204.94500 173.84250 145.06700 1.000 60.43789 143 LYS A CA 1
ATOM 748 C C . LYS A 1 143 ? 203.59300 173.32550 144.59100 1.000 60.43789 143 LYS A C 1
ATOM 749 O O . LYS A 1 143 ? 203.00200 173.87750 143.65500 1.000 60.43789 143 LYS A O 1
ATOM 755 N N . LYS A 1 144 ? 203.08900 172.26450 145.22700 1.000 61.99281 144 LYS A N 1
ATOM 756 C CA . LYS A 1 144 ? 201.77800 171.73250 144.87300 1.000 61.99281 144 LYS A CA 1
ATOM 757 C C . LYS A 1 144 ? 200.67600 172.74850 145.14100 1.000 61.99281 144 LYS A C 1
ATOM 758 O O . LYS A 1 144 ? 199.81000 172.97550 144.28800 1.000 61.99281 144 LYS A O 1
ATOM 764 N N . THR A 1 145 ? 200.69000 173.37350 146.32100 1.000 57.90952 145 THR A N 1
ATOM 765 C CA . THR A 1 145 ? 199.69600 174.39750 146.62600 1.000 57.90952 145 THR A CA 1
ATOM 766 C C . THR A 1 145 ? 199.91700 175.64350 145.77800 1.000 57.90952 145 THR A C 1
ATOM 767 O O . THR A 1 145 ? 198.95800 176.33150 145.41100 1.000 57.90952 145 THR A O 1
ATOM 771 N N . TYR A 1 146 ? 201.17700 175.94750 145.46000 1.000 63.42060 146 TYR A N 1
ATOM 772 C CA . TYR A 1 146 ? 201.47100 177.06150 144.56600 1.000 63.42060 146 TYR A CA 1
ATOM 773 C C . TYR A 1 146 ? 200.86000 176.83750 143.18800 1.000 63.42060 146 TYR A C 1
ATOM 774 O O . TYR A 1 146 ? 200.33200 177.77150 142.57500 1.000 63.42060 146 TYR A O 1
ATOM 783 N N . GLU A 1 147 ? 200.92500 175.60350 142.68500 1.000 66.37398 147 GLU A N 1
ATOM 784 C CA . GLU A 1 147 ? 200.35900 175.30850 141.37300 1.000 66.37398 147 GLU A CA 1
ATOM 785 C C . GLU A 1 147 ? 198.83500 175.33850 141.40100 1.000 66.37398 147 GLU A C 1
ATOM 786 O O . GLU A 1 147 ? 198.20100 175.74750 140.42100 1.000 66.37398 147 GLU A O 1
ATOM 792 N N . LEU A 1 148 ? 198.22800 174.90450 142.50900 1.000 64.95333 148 LEU A N 1
ATOM 793 C CA . LEU A 1 148 ? 196.77300 174.90450 142.61200 1.000 64.95333 148 LEU A CA 1
ATOM 794 C C . LEU A 1 148 ? 196.18300 176.30550 142.55600 1.000 64.95333 148 LEU A C 1
ATOM 795 O O . LEU A 1 148 ? 195.10400 176.48650 141.98200 1.000 64.95333 148 LEU A O 1
ATOM 800 N N . ALA A 1 149 ? 196.85900 177.29650 143.14000 1.000 66.08445 149 ALA A N 1
ATOM 801 C CA . ALA A 1 149 ? 196.33800 178.65850 143.14100 1.000 66.08445 149 ALA A CA 1
ATOM 802 C C . ALA A 1 149 ? 196.28400 179.24250 141.73500 1.000 66.08445 149 ALA A C 1
ATOM 803 O O . ALA A 1 149 ? 195.39800 180.04850 141.42900 1.000 66.08445 149 ALA A O 1
ATOM 805 N N . GLY A 1 150 ? 197.21500 178.85450 140.87400 1.000 71.28078 150 GLY A N 1
ATOM 806 C CA . GLY A 1 150 ? 197.23300 179.32250 139.50300 1.000 71.28078 150 GLY A CA 1
ATOM 807 C C . GLY A 1 150 ? 198.09800 180.55250 139.31800 1.000 71.28078 150 GLY A C 1
ATOM 808 O O . GLY A 1 150 ? 198.78800 181.02350 140.22700 1.000 71.28078 150 GLY A O 1
ATOM 809 N N . ASP A 1 151 ? 198.04800 181.08150 138.09900 1.000 76.95691 151 ASP A N 1
ATOM 810 C CA . ASP A 1 151 ? 198.84300 182.24150 137.72000 1.000 76.95691 151 ASP A CA 1
ATOM 811 C C . ASP A 1 151 ? 198.06200 183.51350 138.02700 1.000 76.95691 151 ASP A C 1
ATOM 812 O O . ASP A 1 151 ? 196.97900 183.73450 137.47300 1.000 76.95691 151 ASP A O 1
ATOM 817 N N . SER A 1 152 ? 198.61200 184.34350 138.90800 1.000 73.35824 152 SER A N 1
ATOM 818 C CA . SER A 1 152 ? 198.00300 185.61350 139.27500 1.000 73.35824 152 SER A CA 1
ATOM 819 C C . SER A 1 152 ? 199.09300 186.52150 139.82200 1.000 73.35824 152 SER A C 1
ATOM 820 O O . SER A 1 152 ? 200.13800 186.03550 140.27100 1.000 73.35824 152 SER A O 1
ATOM 823 N N . PRO A 1 153 ? 198.89400 187.83950 139.78000 1.000 71.49993 153 PRO A N 1
ATOM 824 C CA . PRO A 1 153 ? 199.85700 188.74650 140.42000 1.000 71.49993 153 PRO A CA 1
ATOM 825 C C . PRO A 1 153 ? 199.95100 188.46550 141.91300 1.000 71.49993 153 PRO A C 1
ATOM 826 O O . PRO A 1 153 ? 198.94200 188.23050 142.58100 1.000 71.49993 153 PRO A O 1
ATOM 830 N N . GLY A 1 154 ? 201.17500 188.48950 142.43000 1.000 66.76355 154 GLY A N 1
ATOM 831 C CA . GLY A 1 154 ? 201.41400 188.12950 143.81200 1.000 66.76355 154 GLY A CA 1
ATOM 832 C C . GLY A 1 154 ? 201.93400 186.71250 143.92400 1.000 66.76355 154 GLY A C 1
ATOM 833 O O . GLY A 1 154 ? 202.83800 186.42850 144.71500 1.000 66.76355 154 GLY A O 1
ATOM 834 N N . ASN A 1 155 ? 201.36600 185.81350 143.12000 1.000 65.37975 155 ASN A N 1
ATOM 835 C CA . ASN A 1 155 ? 201.80100 184.41850 143.06300 1.000 65.37975 155 ASN A CA 1
ATOM 836 C C . ASN A 1 155 ? 202.93600 184.28450 142.04700 1.000 65.37975 155 ASN A C 1
ATOM 837 O O . ASN A 1 155 ? 202.81200 183.66450 140.99000 1.000 65.37975 155 ASN A O 1
ATOM 842 N N . VAL A 1 156 ? 204.06800 184.89150 142.39200 1.000 66.64042 156 VAL A N 1
ATOM 843 C CA . VAL A 1 156 ? 205.25400 184.86550 141.54000 1.000 66.64042 156 VAL A CA 1
ATOM 844 C C . VAL A 1 156 ? 205.83000 183.45450 141.56500 1.000 66.64042 156 VAL A C 1
ATOM 845 O O . VAL A 1 156 ? 205.55700 182.69750 142.50700 1.000 66.64042 156 VAL A O 1
ATOM 849 N N . PRO A 1 157 ? 206.61200 183.04950 140.55600 1.000 67.54072 157 PRO A N 1
ATOM 850 C CA . PRO A 1 157 ? 207.08100 181.65150 140.51700 1.000 67.54072 157 PRO A CA 1
ATOM 851 C C . PRO A 1 157 ? 207.95400 181.25350 141.69500 1.000 67.54072 157 PRO A C 1
ATOM 852 O O . PRO A 1 157 ? 208.07100 180.05750 141.99000 1.000 67.54072 157 PRO A O 1
ATOM 856 N N . GLY A 1 158 ? 208.57400 182.21150 142.37700 1.000 65.91676 158 GLY A N 1
ATOM 857 C CA . GLY A 1 158 ? 209.42000 181.88450 143.50900 1.000 65.91676 158 GLY A CA 1
ATOM 858 C C . GLY A 1 158 ? 208.71500 181.96450 144.84900 1.000 65.91676 158 GLY A C 1
ATOM 859 O O . GLY A 1 158 ? 209.30300 182.41450 145.83700 1.000 65.91676 158 GLY A O 1
ATOM 860 N N . SER A 1 159 ? 207.45700 181.52650 144.90000 1.000 61.12352 159 SER A N 1
ATOM 861 C CA . SER A 1 159 ? 206.65200 181.58550 146.11300 1.000 61.12352 159 SER A CA 1
ATOM 862 C C . SER A 1 159 ? 206.36400 180.20950 146.70000 1.000 61.12352 159 SER A C 1
ATOM 863 O O . SER A 1 159 ? 205.28600 179.99950 147.26500 1.000 61.12352 159 SER A O 1
ATOM 866 N N . TRP A 1 160 ? 207.29600 179.26850 146.57900 1.000 61.76058 160 TRP A N 1
ATOM 867 C CA . TRP A 1 160 ? 207.10200 177.92450 147.09900 1.000 61.76058 160 TRP A CA 1
ATOM 868 C C . TRP A 1 160 ? 208.34200 177.45650 147.84700 1.000 61.76058 160 TRP A C 1
ATOM 869 O O . TRP A 1 160 ? 209.47000 177.82250 147.51000 1.000 61.76058 160 TRP A O 1
ATOM 880 N N . LYS A 1 161 ? 208.10800 176.64350 148.87500 1.000 56.41684 161 LYS A N 1
ATOM 881 C CA . LYS A 1 161 ? 209.15600 176.08250 149.71500 1.000 56.41684 161 LYS A CA 1
ATOM 882 C C . LYS A 1 161 ? 208.80100 174.63650 150.02700 1.000 56.41684 161 LYS A C 1
ATOM 883 O O . LYS A 1 161 ? 207.63600 174.32250 150.28300 1.000 56.41684 161 LYS A O 1
ATOM 889 N N . GLU A 1 162 ? 209.80600 173.75550 150.00700 1.000 57.03015 162 GLU A N 1
ATOM 890 C CA . GLU A 1 162 ? 209.39600 172.37950 150.24100 1.000 57.03015 162 GLU A CA 1
ATOM 891 C C . GLU A 1 162 ? 209.62600 171.97550 151.69300 1.000 57.03015 162 GLU A C 1
ATOM 892 O O . GLU A 1 162 ? 210.56300 172.45350 152.34000 1.000 57.03015 162 GLU A O 1
ATOM 898 N N . PRO A 1 163 ? 208.77300 171.10250 152.22500 1.000 54.21474 163 PRO A N 1
ATOM 899 C CA . PRO A 1 163 ? 208.93500 170.66150 153.61200 1.000 54.21474 163 PRO A CA 1
ATOM 900 C C . PRO A 1 163 ? 210.20100 169.84350 153.80400 1.000 54.21474 163 PRO A C 1
ATOM 901 O O . PRO A 1 163 ? 210.67200 169.15350 152.89600 1.000 54.21474 163 PRO A O 1
ATOM 905 N N . GLY A 1 164 ? 210.74800 169.92750 155.01000 1.000 51.60850 164 GLY A N 1
ATOM 906 C CA . GLY A 1 164 ? 211.90900 169.13850 155.37000 1.000 51.60850 164 GLY A CA 1
ATOM 907 C C . GLY A 1 164 ? 212.06800 169.09750 156.86900 1.000 51.60850 164 GLY A C 1
ATOM 908 O O . GLY A 1 164 ? 211.69400 170.03950 157.57300 1.000 51.60850 164 GLY A O 1
ATOM 909 N N . ILE A 1 165 ? 212.63400 167.99650 157.36300 1.000 52.67807 165 ILE A N 1
ATOM 910 C CA . ILE A 1 165 ? 212.81200 167.84150 158.80400 1.000 52.67807 165 ILE A CA 1
ATOM 911 C C . ILE A 1 165 ? 213.74200 168.92050 159.34200 1.000 52.67807 165 ILE A C 1
ATOM 912 O O . ILE A 1 165 ? 213.53000 169.45550 160.43700 1.000 52.67807 165 ILE A O 1
ATOM 917 N N . GLY A 1 166 ? 214.77500 169.26650 158.57900 1.000 52.70389 166 GLY A N 1
ATOM 918 C CA . GLY A 1 166 ? 215.77100 170.21550 159.03100 1.000 52.70389 166 GLY A CA 1
ATOM 919 C C . GLY A 1 166 ? 215.26800 171.62050 159.29200 1.000 52.70389 166 GLY A C 1
ATOM 920 O O . GLY A 1 166 ? 215.52300 172.17850 160.36400 1.000 52.70389 166 GLY A O 1
ATOM 921 N N . TRP A 1 167 ? 214.55000 172.21050 158.33400 1.000 51.91814 167 TRP A N 1
ATOM 922 C CA . TRP A 1 167 ? 214.13900 173.59950 158.50300 1.000 51.91814 167 TRP A CA 1
ATOM 923 C C . TRP A 1 167 ? 212.84500 173.71850 159.29800 1.000 51.91814 167 TRP A C 1
ATOM 924 O O . TRP A 1 167 ? 212.64800 174.70650 160.01300 1.000 51.91814 167 TRP A O 1
ATOM 935 N N . MET A 1 168 ? 211.95400 172.73050 159.19200 1.000 48.93918 168 MET A N 1
ATOM 936 C CA . MET A 1 168 ? 210.69400 172.79950 159.92700 1.000 48.93918 168 MET A CA 1
ATOM 937 C C . MET A 1 168 ? 210.92300 172.64850 161.42600 1.000 48.93918 168 MET A C 1
ATOM 938 O O . MET A 1 168 ? 210.25900 173.31050 162.23200 1.000 48.93918 168 MET A O 1
ATOM 943 N N . THR A 1 169 ? 211.85600 171.77950 161.82100 1.000 49.59682 169 THR A N 1
ATOM 944 C CA . THR A 1 169 ? 212.20900 171.67250 163.23300 1.000 49.59682 169 THR A CA 1
ATOM 945 C C . THR A 1 169 ? 212.91500 172.93150 163.71800 1.000 49.59682 169 THR A C 1
ATOM 946 O O . THR A 1 169 ? 212.59300 173.46150 164.78900 1.000 49.59682 169 THR A O 1
ATOM 950 N N . GLY A 1 170 ? 213.87800 173.42950 162.93900 1.000 52.98078 170 GLY A N 1
ATOM 951 C CA . GLY A 1 170 ? 214.57100 174.64950 163.31900 1.000 52.98078 170 GLY A CA 1
ATOM 952 C C . GLY A 1 170 ? 213.65700 175.85850 163.33500 1.000 52.98078 170 GLY A C 1
ATOM 953 O O . GLY A 1 170 ? 213.82900 176.76750 164.15200 1.000 52.98078 170 GLY A O 1
ATOM 954 N N . PHE A 1 171 ? 212.68000 175.89050 162.42800 1.000 53.76168 171 PHE A N 1
ATOM 955 C CA . PHE A 1 171 ? 211.68700 176.95850 162.44300 1.000 53.76168 171 PHE A CA 1
ATOM 956 C C . PHE A 1 171 ? 210.89500 176.95150 163.74200 1.000 53.76168 171 PHE A C 1
ATOM 957 O O . PHE A 1 171 ? 210.65000 178.00850 164.33300 1.000 53.76168 171 PHE A O 1
ATOM 965 N N . LEU A 1 172 ? 210.49600 175.76750 164.20500 1.000 51.78377 172 LEU A N 1
ATOM 966 C CA . LEU A 1 172 ? 209.65600 175.66550 165.39200 1.000 51.78377 172 LEU A CA 1
ATOM 967 C C . LEU A 1 172 ? 210.42000 176.01050 166.66500 1.000 51.78377 172 LEU A C 1
ATOM 968 O O . LEU A 1 172 ? 209.87400 176.66850 167.55500 1.000 51.78377 172 LEU A O 1
ATOM 973 N N . LEU A 1 173 ? 211.67900 175.57950 166.77100 1.000 57.59509 173 LEU A N 1
ATOM 974 C CA . LEU A 1 173 ? 212.42200 175.75650 168.01600 1.000 57.59509 173 LEU A CA 1
ATOM 975 C C . LEU A 1 173 ? 212.61000 177.23150 168.35000 1.000 57.59509 173 LEU A C 1
ATOM 976 O O . LEU A 1 173 ? 212.45700 177.64350 169.50500 1.000 57.59509 173 LEU A O 1
ATOM 981 N N . ALA A 1 174 ? 212.95300 178.04450 167.35000 1.000 59.93970 174 ALA A N 1
ATOM 982 C CA . ALA A 1 174 ? 213.19500 179.46150 167.60000 1.000 59.93970 174 ALA A CA 1
ATOM 983 C C . ALA A 1 174 ? 211.91100 180.18350 167.99100 1.000 59.93970 174 ALA A C 1
ATOM 984 O O . ALA A 1 174 ? 211.91200 181.04850 168.87400 1.000 59.93970 174 ALA A O 1
ATOM 986 N N . CYS A 1 175 ? 210.80000 179.84050 167.33800 1.000 59.23205 175 CYS A N 1
ATOM 987 C CA . CYS A 1 175 ? 209.59100 180.64650 167.46200 1.000 59.23205 175 CYS A CA 1
ATOM 988 C C . CYS A 1 175 ? 208.65900 180.13350 168.55900 1.000 59.23205 175 CYS A C 1
ATOM 989 O O . CYS A 1 175 ? 207.91000 180.91650 169.15500 1.000 59.23205 175 CYS A O 1
ATOM 992 N N . SER A 1 176 ? 208.67700 178.82650 168.83400 1.000 53.99963 176 SER A N 1
ATOM 993 C CA . SER A 1 176 ? 207.70900 178.25850 169.77000 1.000 53.99963 176 SER A CA 1
ATOM 994 C C . SER A 1 176 ? 207.91500 178.72450 171.20700 1.000 53.99963 176 SER A C 1
ATOM 995 O O . SER A 1 176 ? 206.92800 178.96250 171.91100 1.000 53.99963 176 SER A O 1
ATOM 998 N N . PHE A 1 177 ? 209.16200 178.85150 171.66400 1.000 54.02698 177 PHE A N 1
ATOM 999 C CA . PHE A 1 177 ? 209.40200 179.24350 173.04900 1.000 54.02698 177 PHE A CA 1
ATOM 1000 C C . PHE A 1 177 ? 209.16500 180.72550 173.29800 1.000 54.02698 177 PHE A C 1
ATOM 1001 O O . PHE A 1 177 ? 209.23100 181.16150 174.45100 1.000 54.02698 177 PHE A O 1
ATOM 1009 N N . GLY A 1 178 ? 208.90000 181.50950 172.25200 1.000 56.03396 178 GLY A N 1
ATOM 1010 C CA . GLY A 1 178 ? 208.56100 182.90750 172.46200 1.000 56.03396 178 GLY A CA 1
ATOM 1011 C C . GLY A 1 178 ? 207.27100 183.08350 173.23900 1.000 56.03396 178 GLY A C 1
ATOM 1012 O O . GLY A 1 178 ? 207.16900 183.95750 174.10300 1.000 56.03396 178 GLY A O 1
ATOM 1013 N N . GLY A 1 179 ? 206.26700 182.25850 172.94000 1.000 54.17140 179 GLY A N 1
ATOM 1014 C CA . GLY A 1 179 ? 205.00200 182.35750 173.65000 1.000 54.17140 179 GLY A CA 1
ATOM 1015 C C . GLY A 1 179 ? 205.10800 181.96750 175.11200 1.000 54.17140 179 GLY A C 1
ATOM 1016 O O . GLY A 1 179 ? 204.40500 182.51850 175.96300 1.000 54.17140 179 GLY A O 1
ATOM 1017 N N . LEU A 1 180 ? 205.97500 180.99950 175.42200 1.000 53.91905 180 LEU A N 1
ATOM 1018 C CA . LEU A 1 180 ? 206.07100 180.49850 176.79100 1.000 53.91905 180 LEU A CA 1
ATOM 1019 C C . LEU A 1 180 ? 206.56800 181.57250 177.75100 1.000 53.91905 180 LEU A C 1
ATOM 1020 O O . LEU A 1 180 ? 206.06300 181.69050 178.87300 1.000 53.91905 180 LEU A O 1
ATOM 1025 N N . LEU A 1 181 ? 207.56500 182.35650 177.33600 1.000 58.92051 181 LEU A N 1
ATOM 1026 C CA . LEU A 1 181 ? 208.14800 183.34450 178.24000 1.000 58.92051 181 LEU A CA 1
ATOM 1027 C C . LEU A 1 181 ? 207.15900 184.45550 178.57000 1.000 58.92051 181 LEU A C 1
ATOM 1028 O O . LEU A 1 181 ? 207.17800 184.99850 179.68100 1.000 58.92051 181 LEU A O 1
ATOM 1033 N N . THR A 1 182 ? 206.29000 184.80750 177.62300 1.000 56.47377 182 THR A N 1
ATOM 1034 C CA . THR A 1 182 ? 205.30800 185.85650 177.87700 1.000 56.47377 182 THR A CA 1
ATOM 1035 C C . THR A 1 182 ? 204.29100 185.41950 178.92700 1.000 56.47377 182 THR A C 1
ATOM 1036 O O . THR A 1 182 ? 203.64600 186.25850 179.56600 1.000 56.47377 182 THR A O 1
ATOM 1040 N N . LEU A 1 183 ? 204.14200 184.10750 179.12700 1.000 54.38062 183 LEU A N 1
ATOM 1041 C CA . LEU A 1 183 ? 203.14600 183.59350 180.06000 1.000 54.38062 183 LEU A CA 1
ATOM 1042 C C . LEU A 1 183 ? 203.43500 183.96150 181.51000 1.000 54.38062 183 LEU A C 1
ATOM 1043 O O . LEU A 1 183 ? 202.48900 184.06950 182.29800 1.000 54.38062 183 LEU A O 1
ATOM 1048 N N . ILE A 1 184 ? 204.69800 184.14150 181.88700 1.000 56.84450 184 ILE A N 1
ATOM 1049 C CA . ILE A 1 184 ? 205.06000 184.35950 183.28800 1.000 56.84450 184 ILE A CA 1
ATOM 1050 C C . ILE A 1 184 ? 204.45800 185.65850 183.82400 1.000 56.84450 184 ILE A C 1
ATOM 1051 O O . ILE A 1 184 ? 203.82800 185.62950 184.89000 1.000 56.84450 184 ILE A O 1
ATOM 1056 N N . PRO A 1 185 ? 204.61000 186.81250 183.16000 1.000 55.65148 185 PRO A N 1
ATOM 1057 C CA . PRO A 1 185 ? 203.94000 188.02050 183.67100 1.000 55.65148 185 PRO A CA 1
ATOM 1058 C C . PRO A 1 185 ? 202.43400 187.99550 183.49300 1.000 55.65148 185 PRO A C 1
ATOM 1059 O O . PRO A 1 185 ? 201.71400 188.55150 184.33100 1.000 55.65148 185 PRO A O 1
ATOM 1063 N N . LEU A 1 186 ? 201.93500 187.37050 182.42500 1.000 53.60948 186 LEU A N 1
ATOM 1064 C CA . LEU A 1 186 ? 200.49400 187.30350 182.20300 1.000 53.60948 186 LEU A CA 1
ATOM 1065 C C . LEU A 1 186 ? 199.81900 186.38250 183.21100 1.000 53.60948 186 LEU A C 1
ATOM 1066 O O . LEU A 1 186 ? 198.61600 186.50950 183.46600 1.000 53.60948 186 LEU A O 1
ATOM 1071 N N . ARG A 1 187 ? 200.57400 185.44050 183.78300 1.000 52.52772 187 ARG A N 1
ATOM 1072 C CA . ARG A 1 187 ? 199.99000 184.46350 184.69700 1.000 52.52772 187 ARG A CA 1
ATOM 1073 C C . ARG A 1 187 ? 199.40100 185.13350 185.93100 1.000 52.52772 187 ARG A C 1
ATOM 1074 O O . ARG A 1 187 ? 198.30500 184.77550 186.37700 1.000 52.52772 187 ARG A O 1
ATOM 1082 N N . GLN A 1 188 ? 200.10900 186.11150 186.49400 1.000 55.05139 188 GLN A N 1
ATOM 1083 C CA . GLN A 1 188 ? 199.62600 186.77050 187.70200 1.000 55.05139 188 GLN A CA 1
ATOM 1084 C C . GLN A 1 188 ? 198.44200 187.68150 187.40000 1.000 55.05139 188 GLN A C 1
ATOM 1085 O O . GLN A 1 188 ? 197.48200 187.74550 188.17500 1.000 55.05139 188 GLN A O 1
ATOM 1091 N N . VAL A 1 189 ? 198.49500 188.39750 186.27600 1.000 53.76982 189 VAL A N 1
ATOM 1092 C CA . VAL A 1 189 ? 197.48000 189.40550 185.98000 1.000 53.76982 189 VAL A CA 1
ATOM 1093 C C . VAL A 1 189 ? 196.14600 188.75250 185.63800 1.000 53.76982 189 VAL A C 1
ATOM 1094 O O . VAL A 1 189 ? 195.08100 189.22650 186.04900 1.000 53.76982 189 VAL A O 1
ATOM 1098 N N . LEU A 1 190 ? 196.17800 187.66250 184.87200 1.000 47.92140 190 LEU A N 1
ATOM 1099 C CA . LEU A 1 190 ? 194.94400 187.12850 184.30700 1.000 47.92140 190 LEU A CA 1
ATOM 1100 C C . LEU A 1 190 ? 194.34100 186.04150 185.18900 1.000 47.92140 190 LEU A C 1
ATOM 1101 O O . LEU A 1 190 ? 193.13400 186.04650 185.45600 1.000 47.92140 190 LEU A O 1
ATOM 1106 N N . VAL A 1 191 ? 195.16200 185.09450 185.64400 1.000 49.50708 191 VAL A N 1
ATOM 1107 C CA . VAL A 1 191 ? 194.62300 183.92250 186.32700 1.000 49.50708 191 VAL A CA 1
ATOM 1108 C C . VAL A 1 191 ? 194.05000 184.29450 187.68900 1.000 49.50708 191 VAL A C 1
ATOM 1109 O O . VAL A 1 191 ? 192.93800 183.88250 188.03900 1.000 49.50708 191 VAL A O 1
ATOM 1113 N N . VAL A 1 192 ? 194.78100 185.08050 188.47400 1.00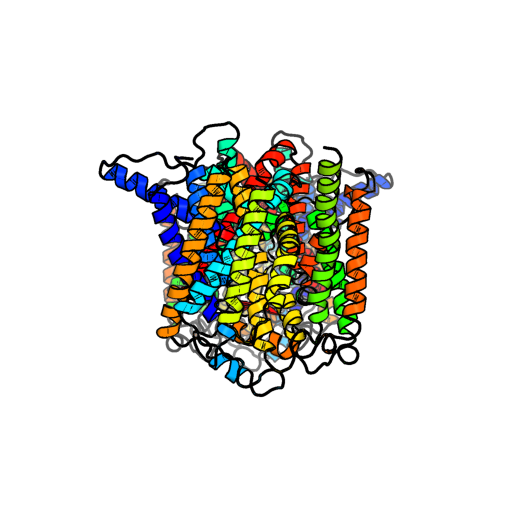0 53.47681 192 VAL A N 1
ATOM 1114 C CA . VAL A 1 192 ? 194.43700 185.33850 189.86800 1.000 53.47681 192 VAL A CA 1
ATOM 1115 C C . VAL A 1 192 ? 194.01600 186.79150 190.09100 1.000 53.47681 192 VAL A C 1
ATOM 1116 O O . VAL A 1 192 ? 193.14100 187.06850 190.91200 1.000 53.47681 192 VAL A O 1
ATOM 1120 N N . ASP A 1 193 ? 194.62100 187.73250 189.36300 1.000 56.76550 193 ASP A N 1
ATOM 1121 C CA . ASP A 1 193 ? 194.31800 189.14250 189.60200 1.000 56.76550 193 ASP A CA 1
ATOM 1122 C C . ASP A 1 193 ? 192.97600 189.52250 188.98700 1.000 56.76550 193 ASP A C 1
ATOM 1123 O O . ASP A 1 193 ? 192.05900 189.95350 189.69600 1.000 56.76550 193 ASP A O 1
ATOM 1128 N N . TYR A 1 194 ? 192.83900 189.37450 187.66700 1.000 54.02269 194 TYR A N 1
ATOM 1129 C CA . TYR A 1 194 ? 191.56000 189.63550 187.01600 1.000 54.02269 194 TYR A CA 1
ATOM 1130 C C . TYR A 1 194 ? 190.50400 188.59350 187.35100 1.000 54.02269 194 TYR A C 1
ATOM 1131 O O . TYR A 1 194 ? 189.32400 188.81750 187.05900 1.000 54.02269 194 TYR A O 1
ATOM 1140 N N . LYS A 1 195 ? 190.90100 187.47050 187.95300 1.000 52.24898 195 LYS A N 1
ATOM 1141 C CA . LYS A 1 195 ? 189.97500 186.40650 188.34100 1.000 52.24898 195 LYS A CA 1
ATOM 1142 C C . LYS A 1 195 ? 189.19000 185.88950 187.13800 1.000 52.24898 195 LYS A C 1
ATOM 1143 O O . LYS A 1 195 ? 188.00600 185.56350 187.23800 1.000 52.24898 195 LYS A O 1
ATOM 1149 N N . LEU A 1 196 ? 189.85400 185.82350 185.98800 1.000 39.06784 196 LEU A N 1
ATOM 1150 C CA . LEU A 1 196 ? 189.23600 185.24750 184.80500 1.000 39.06784 196 LEU A CA 1
ATOM 1151 C C . LEU A 1 196 ? 189.02300 183.75450 185.00300 1.000 39.06784 196 LEU A C 1
ATOM 1152 O O . LEU A 1 196 ? 189.91700 183.03850 185.46200 1.000 39.06784 196 LEU A O 1
ATOM 1157 N N . VAL A 1 197 ? 187.83200 183.28550 184.65600 1.000 34.81745 197 VAL A N 1
ATOM 1158 C CA . VAL A 1 197 ? 187.49300 181.87250 184.74200 1.000 34.81745 197 VAL A CA 1
ATOM 1159 C C . VAL A 1 197 ? 187.69500 181.25850 183.36100 1.000 34.81745 197 VAL A C 1
ATOM 1160 O O . VAL A 1 197 ? 187.07900 181.67850 182.37700 1.000 34.81745 197 VAL A O 1
ATOM 1164 N N . TYR A 1 198 ? 188.60200 180.29650 183.27100 1.000 32.78188 198 TYR A N 1
ATOM 1165 C CA . TYR A 1 198 ? 188.78200 179.56150 182.02900 1.000 32.78188 198 TYR A CA 1
ATOM 1166 C C . TYR A 1 198 ? 187.92900 178.30250 182.11300 1.000 32.78188 198 TYR A C 1
ATOM 1167 O O . TYR A 1 198 ? 188.31900 177.33650 182.78000 1.000 32.78188 198 TYR A O 1
ATOM 1176 N N . PRO A 1 199 ? 186.75700 178.28450 181.47200 1.000 29.49320 199 PRO A N 1
ATOM 1177 C CA . PRO A 1 199 ? 185.82100 177.16850 181.69800 1.000 29.49320 199 PRO A CA 1
ATOM 1178 C C . PRO A 1 199 ? 186.39500 175.80150 181.37400 1.000 29.49320 199 PRO A C 1
ATOM 1179 O O . PRO A 1 199 ? 186.11700 174.83950 182.09900 1.000 29.49320 199 PRO A O 1
ATOM 1183 N N . SER A 1 200 ? 187.19200 175.67850 180.31200 1.000 29.75360 200 SER A N 1
ATOM 1184 C CA . SER A 1 200 ? 187.81800 174.39250 180.02700 1.000 29.75360 200 SER A CA 1
ATOM 1185 C C . SER A 1 200 ? 188.91600 174.07050 181.03300 1.000 29.75360 200 SER A C 1
ATOM 1186 O O . SER A 1 200 ? 189.06800 172.91150 181.43200 1.000 29.75360 200 SER A O 1
ATOM 1189 N N . GLY A 1 201 ? 189.69000 175.07450 181.44800 1.000 29.67976 201 GLY A N 1
ATOM 1190 C CA . GLY A 1 201 ? 190.68000 174.85150 182.48800 1.000 29.67976 201 GLY A CA 1
ATOM 1191 C C . GLY A 1 201 ? 190.05400 174.55850 183.83700 1.000 29.67976 201 GLY A C 1
ATOM 1192 O O . GLY A 1 201 ? 190.55500 173.72650 184.59500 1.000 29.67976 201 GLY A O 1
ATOM 1193 N N . THR A 1 202 ? 188.96000 175.25050 184.16100 1.000 30.52702 202 THR A N 1
ATOM 1194 C CA . THR A 1 202 ? 188.24300 174.97350 185.40200 1.000 30.52702 202 THR A CA 1
ATOM 1195 C C . THR A 1 202 ? 187.63400 173.57650 185.39000 1.000 30.52702 202 THR A C 1
ATOM 1196 O O . THR A 1 202 ? 187.69900 172.85650 186.39200 1.000 30.52702 202 THR A O 1
ATOM 1200 N N . ALA A 1 203 ? 187.03900 173.17550 184.26400 1.000 27.87056 203 ALA A N 1
ATOM 1201 C CA . ALA A 1 203 ? 186.43400 171.85150 184.17300 1.000 27.87056 203 ALA A CA 1
ATOM 1202 C C . ALA A 1 203 ? 187.48100 170.75250 184.29300 1.000 27.87056 203 ALA A C 1
ATOM 1203 O O . ALA A 1 203 ? 187.24300 169.72750 184.94100 1.000 27.87056 203 ALA A O 1
ATOM 1205 N N . THR A 1 204 ? 188.64200 170.94250 183.66400 1.000 29.24287 204 THR A N 1
ATOM 1206 C CA . THR A 1 204 ? 189.71100 169.95350 183.75700 1.000 29.24287 204 THR A CA 1
ATOM 1207 C C . THR A 1 204 ? 190.24000 169.84050 185.18200 1.000 29.24287 204 THR A C 1
ATOM 1208 O O . THR A 1 204 ? 190.55500 168.73950 185.64600 1.000 29.24287 204 THR A O 1
ATOM 1212 N N . ALA A 1 205 ? 190.34800 170.96750 185.88900 1.000 31.65100 205 ALA A N 1
ATOM 1213 C CA . ALA A 1 205 ? 190.81100 170.93050 187.27200 1.000 31.65100 205 ALA A CA 1
ATOM 1214 C C . ALA A 1 205 ? 189.83700 170.17050 188.16300 1.000 31.65100 205 ALA A C 1
ATOM 1215 O O . ALA A 1 205 ? 190.25400 169.39350 189.03000 1.000 31.65100 205 ALA A O 1
ATOM 1217 N N . ILE A 1 206 ? 188.53500 170.38550 187.96900 1.000 30.68289 206 ILE A N 1
ATOM 1218 C CA . ILE A 1 206 ? 187.53600 169.65750 188.74500 1.000 30.68289 206 ILE A CA 1
ATOM 1219 C C . ILE A 1 206 ? 187.54700 168.17850 188.37500 1.000 30.68289 206 ILE A C 1
ATOM 1220 O O . ILE A 1 206 ? 187.38600 167.30850 189.23800 1.000 30.68289 206 ILE A O 1
ATOM 1225 N N . LEU A 1 207 ? 187.74300 167.87050 187.09100 1.000 33.11152 207 LEU A N 1
ATOM 1226 C CA . LEU A 1 207 ? 187.87800 166.47750 186.67500 1.000 33.11152 207 LEU A CA 1
ATOM 1227 C C . LEU A 1 207 ? 189.08200 165.81650 187.33300 1.000 33.11152 207 LEU A C 1
ATOM 1228 O O . LEU A 1 207 ? 188.98300 164.69450 187.84100 1.000 33.11152 207 LEU A O 1
ATOM 1233 N N . ILE A 1 208 ? 190.22900 166.49850 187.33500 1.000 36.28203 208 ILE A N 1
ATOM 1234 C CA . ILE A 1 208 ? 191.44300 165.91750 187.89900 1.000 36.28203 208 ILE A CA 1
ATOM 1235 C C . ILE A 1 208 ? 191.32300 165.78750 189.41200 1.000 36.28203 208 ILE A C 1
ATOM 1236 O O . ILE A 1 208 ? 191.73900 164.78050 189.99500 1.000 36.28203 208 ILE A O 1
ATOM 1241 N N . ASN A 1 209 ? 190.74700 166.79650 190.07300 1.000 38.99867 209 ASN A N 1
ATOM 1242 C CA . ASN A 1 209 ? 190.57900 166.72750 191.52100 1.000 38.99867 209 ASN A CA 1
ATOM 1243 C C . ASN A 1 209 ? 189.67000 165.57250 191.91900 1.000 38.99867 209 ASN A C 1
ATOM 1244 O O . ASN A 1 209 ? 189.91800 164.89450 192.92300 1.000 38.99867 209 ASN A O 1
ATOM 1249 N N . GLY A 1 210 ? 188.60800 165.33550 191.14700 1.000 43.33403 210 GLY A N 1
ATOM 1250 C CA . GLY A 1 210 ? 187.73600 164.20850 191.43200 1.000 43.33403 210 GLY A CA 1
ATOM 1251 C C . GLY A 1 210 ? 188.44600 162.87550 191.30800 1.000 43.33403 210 GLY A C 1
ATOM 1252 O O . GLY A 1 210 ? 188.18000 161.94650 192.07300 1.000 43.33403 210 GLY A O 1
ATOM 1253 N N . PHE A 1 211 ? 189.35900 162.76150 190.34100 1.000 45.02888 211 PHE A N 1
ATOM 1254 C CA . PHE A 1 211 ? 190.13100 161.53650 190.17600 1.000 45.02888 211 PHE A CA 1
ATOM 1255 C C . PHE A 1 211 ? 190.99000 161.21650 191.39200 1.000 45.02888 211 PHE A C 1
ATOM 1256 O O . PHE A 1 211 ? 191.19300 160.03650 191.69600 1.000 45.02888 211 PHE A O 1
ATOM 1264 N N . HIS A 1 212 ? 191.49800 162.23150 192.09000 1.000 52.36130 212 HIS A N 1
ATOM 1265 C CA . HIS A 1 212 ? 192.48200 162.02750 193.14100 1.000 52.36130 212 HIS A CA 1
ATOM 1266 C C . HIS A 1 212 ? 191.98000 162.36650 194.53500 1.000 52.36130 212 HIS A C 1
ATOM 1267 O O . HIS A 1 212 ? 192.75000 162.24250 195.49500 1.000 52.36130 212 HIS A O 1
ATOM 1274 N N . THR A 1 213 ? 190.73000 162.79050 194.68500 1.000 60.70297 213 THR A N 1
ATOM 1275 C CA . THR A 1 213 ? 190.19600 163.02850 196.01900 1.000 60.70297 213 THR A CA 1
ATOM 1276 C C . THR A 1 213 ? 189.95200 161.69750 196.72300 1.000 60.70297 213 THR A C 1
ATOM 1277 O O . THR A 1 213 ? 189.44100 160.74450 196.12500 1.000 60.70297 213 THR A O 1
ATOM 1281 N N . ASP A 1 214 ? 190.35900 161.62050 197.99300 1.000 71.62661 214 ASP A N 1
ATOM 1282 C CA . ASP A 1 214 ? 190.26200 160.38750 198.76600 1.000 71.62661 214 ASP A CA 1
ATOM 1283 C C . ASP A 1 214 ? 189.65100 160.62350 200.14200 1.000 71.62661 214 ASP A C 1
ATOM 1284 O O . ASP A 1 214 ? 189.74100 159.75150 201.01100 1.000 71.62661 214 ASP A O 1
ATOM 1289 N N . GLN A 1 215 ? 189.03200 161.77950 200.35800 1.000 83.44993 215 GLN A N 1
ATOM 1290 C CA . GLN A 1 215 ? 188.46100 162.13650 201.64700 1.000 83.44993 215 GLN A CA 1
ATOM 1291 C C . GLN A 1 215 ? 186.94500 162.00050 201.60400 1.000 83.44993 215 GLN A C 1
ATOM 1292 O O . GLN A 1 215 ? 186.30000 162.40450 200.63000 1.000 83.44993 215 GLN A O 1
ATOM 1298 N N . GLY A 1 216 ? 186.38300 161.40750 202.65500 1.000 85.30387 216 GLY A N 1
ATOM 1299 C CA . GLY A 1 216 ? 184.95400 161.25050 202.78000 1.000 85.30387 216 GLY A CA 1
ATOM 1300 C C . GLY A 1 216 ? 184.35800 162.41150 203.54800 1.000 85.30387 216 GLY A C 1
ATOM 1301 O O . GLY A 1 216 ? 184.53000 162.51850 204.76400 1.000 85.30387 216 GLY A O 1
ATOM 1302 N N . ASP A 1 217 ? 183.65600 163.28250 202.82900 1.000 85.91836 217 ASP A N 1
ATOM 1303 C CA . ASP A 1 217 ? 183.07400 164.48450 203.40400 1.000 85.91836 217 ASP A CA 1
ATOM 1304 C C . ASP A 1 217 ? 181.57800 164.51050 203.12500 1.000 85.91836 217 ASP A C 1
ATOM 1305 O O . ASP A 1 217 ? 181.05600 163.73550 202.31900 1.000 85.91836 217 ASP A O 1
ATOM 1310 N N . LYS A 1 218 ? 180.88800 165.41950 203.81700 1.000 85.20191 218 LYS A N 1
ATOM 1311 C CA . LYS A 1 218 ? 179.45800 165.59650 203.59100 1.000 85.20191 218 LYS A CA 1
ATOM 1312 C C . LYS A 1 218 ? 179.17200 166.10250 202.18300 1.000 85.20191 218 LYS A C 1
ATOM 1313 O O . LYS A 1 218 ? 178.09800 165.83250 201.63200 1.000 85.20191 218 LYS A O 1
ATOM 1319 N N . ASN A 1 219 ? 180.11100 166.83450 201.58700 1.000 75.86073 219 ASN A N 1
ATOM 1320 C CA . ASN A 1 219 ? 179.93600 167.39050 200.25300 1.000 75.86073 219 ASN A CA 1
ATOM 1321 C C . ASN A 1 219 ? 180.75500 166.68950 199.18200 1.000 75.86073 219 ASN A C 1
ATOM 1322 O O . ASN A 1 219 ? 180.31800 166.63750 198.03200 1.000 75.86073 219 ASN A O 1
ATOM 1327 N N . SER A 1 220 ? 181.91800 166.13550 199.53200 1.000 73.31801 220 SER A N 1
ATOM 1328 C CA . SER A 1 220 ? 182.78500 165.52850 198.52600 1.000 73.31801 220 SER A CA 1
ATOM 1329 C C . SER A 1 220 ? 182.09200 164.36850 197.82200 1.000 73.31801 220 SER A C 1
ATOM 1330 O O . SER A 1 220 ? 182.22300 164.20650 196.60300 1.000 73.31801 220 SER A O 1
ATOM 1333 N N . ARG A 1 221 ? 181.35500 163.54750 198.57300 1.000 71.80850 221 ARG A N 1
ATOM 1334 C CA . ARG A 1 221 ? 180.60700 162.45850 197.95500 1.000 71.80850 221 ARG A CA 1
ATOM 1335 C C . ARG A 1 221 ? 179.51700 162.99050 197.03300 1.000 71.80850 221 ARG A C 1
ATOM 1336 O O . ARG A 1 221 ? 179.25000 162.40550 195.97800 1.000 71.80850 221 ARG A O 1
ATOM 1344 N N . LYS A 1 222 ? 178.87000 164.09250 197.41900 1.000 63.79751 222 LYS A N 1
ATOM 1345 C CA . LYS A 1 222 ? 177.80400 164.64850 196.59100 1.000 63.79751 222 LYS A CA 1
ATOM 1346 C C . LYS A 1 222 ? 178.36100 165.29850 195.33000 1.000 63.79751 222 LYS A C 1
ATOM 1347 O O . LYS A 1 222 ? 177.71700 165.26750 194.27500 1.000 63.79751 222 LYS A O 1
ATOM 1353 N N . GLN A 1 223 ? 179.55000 165.89850 195.42000 1.000 58.76339 223 GLN A N 1
ATOM 1354 C CA . GLN A 1 223 ? 180.17400 166.48850 194.23900 1.000 58.76339 223 GLN A CA 1
ATOM 1355 C C . GLN A 1 223 ? 180.47300 165.42650 193.18800 1.000 58.76339 223 GLN A C 1
ATOM 1356 O O . GLN A 1 223 ? 180.20100 165.62050 191.99800 1.000 58.76339 223 GLN A O 1
ATOM 1362 N N . ILE A 1 224 ? 181.03700 164.29450 193.61200 1.000 51.25012 224 ILE A N 1
ATOM 1363 C CA . ILE A 1 224 ? 181.44600 163.26150 192.66500 1.000 51.25012 224 ILE A CA 1
ATOM 1364 C C . ILE A 1 224 ? 180.23100 162.58750 192.04500 1.000 51.25012 224 ILE A C 1
ATOM 1365 O O . ILE A 1 224 ? 180.17200 162.37350 190.82800 1.000 51.25012 224 ILE A O 1
ATOM 1370 N N . ARG A 1 225 ? 179.24500 162.23450 192.87200 1.000 49.09946 225 ARG A N 1
ATOM 1371 C CA . ARG A 1 225 ? 178.06900 161.53850 192.35900 1.000 49.09946 225 ARG A CA 1
ATOM 1372 C C . ARG A 1 225 ? 177.25600 162.43550 191.43600 1.000 49.09946 225 ARG A C 1
ATOM 1373 O O . ARG A 1 225 ? 176.72300 161.96950 190.42300 1.000 49.09946 225 ARG A O 1
ATOM 1381 N N . GLY A 1 226 ? 177.14300 163.72050 191.77000 1.000 42.16209 226 GLY A N 1
ATOM 1382 C CA . GLY A 1 226 ? 176.50500 164.65350 190.85700 1.000 42.16209 226 GLY A CA 1
ATOM 1383 C C . GLY A 1 226 ? 177.28600 164.82450 189.56900 1.000 42.16209 226 GLY A C 1
ATOM 1384 O O . GLY A 1 226 ? 176.70300 164.92350 188.48700 1.000 42.16209 226 GLY A O 1
ATOM 1385 N N . PHE A 1 227 ? 178.61600 164.86250 189.66700 1.000 34.48599 227 PHE A N 1
ATOM 1386 C CA . PHE A 1 227 ? 179.44800 164.96250 188.47400 1.000 34.48599 227 PHE A CA 1
ATOM 1387 C C . PHE A 1 227 ? 179.27800 163.74150 187.58000 1.000 34.48599 227 PHE A C 1
ATOM 1388 O O . PHE A 1 227 ? 179.18000 163.87050 186.35500 1.000 34.48599 227 PHE A O 1
ATOM 1396 N N . LEU A 1 228 ? 179.24100 162.54750 188.17400 1.000 35.43143 228 LEU A N 1
ATOM 1397 C CA . LEU A 1 228 ? 179.20400 161.32550 187.37800 1.000 35.43143 228 LEU A CA 1
ATOM 1398 C C . LEU A 1 228 ? 177.87400 161.14950 186.65800 1.000 35.43143 228 LEU A C 1
ATOM 1399 O O . LEU A 1 228 ? 177.84500 160.62750 185.53800 1.000 35.43143 228 LEU A O 1
ATOM 1404 N N . LYS A 1 229 ? 176.76600 161.55850 187.28100 1.000 36.52572 229 LYS A N 1
ATOM 1405 C CA . LYS A 1 229 ? 175.46800 161.44150 186.62600 1.000 36.52572 229 LYS A CA 1
ATOM 1406 C C . LYS A 1 229 ? 175.39200 162.29350 185.36800 1.000 36.52572 229 LYS A C 1
ATOM 1407 O O . LYS A 1 229 ? 174.87800 161.83550 184.34100 1.000 36.52572 229 LYS A O 1
ATOM 1413 N N . TYR A 1 230 ? 175.88900 163.52750 185.42400 1.000 31.05772 230 TYR A N 1
ATOM 1414 C CA . TYR A 1 230 ? 175.86200 164.41150 184.26800 1.000 31.05772 230 TYR A CA 1
ATOM 1415 C C . TYR A 1 230 ? 177.01000 164.16650 183.30300 1.000 31.05772 230 TYR A C 1
ATOM 1416 O O . TYR A 1 230 ? 176.88900 164.50950 182.12300 1.000 31.05772 230 TYR A O 1
ATOM 1425 N N . PHE A 1 231 ? 178.11900 163.59250 183.77200 1.000 26.34610 231 PHE A N 1
ATOM 1426 C CA . PHE A 1 231 ? 179.18700 163.21450 182.85600 1.000 26.34610 231 PHE A CA 1
ATOM 1427 C C . PHE A 1 231 ? 178.74400 162.08350 181.93800 1.000 26.34610 231 PHE A C 1
ATOM 1428 O O . PHE A 1 231 ? 178.95600 162.14450 180.72200 1.000 26.34610 231 PHE A O 1
ATOM 1436 N N . GLY A 1 232 ? 178.13300 161.04250 182.50500 1.000 24.68071 232 GLY A N 1
ATOM 1437 C CA . GLY A 1 232 ? 177.65100 159.94450 181.68600 1.000 24.68071 232 GLY A CA 1
ATOM 1438 C C . GLY A 1 232 ? 176.51200 160.35550 180.77600 1.000 24.68071 232 GLY A C 1
ATOM 1439 O O . GLY A 1 232 ? 176.43600 159.91650 179.62600 1.000 24.68071 232 GLY A O 1
ATOM 1440 N N . GLY A 1 233 ? 175.60700 161.19650 181.27800 1.000 22.91494 233 GLY A N 1
ATOM 1441 C CA . GLY A 1 233 ? 174.53400 161.69450 180.43600 1.000 22.91494 233 GLY A CA 1
ATOM 1442 C C . GLY A 1 233 ? 175.04000 162.54050 179.28500 1.000 22.91494 233 GLY A C 1
ATOM 1443 O O . GLY A 1 233 ? 174.57300 162.40450 178.15200 1.000 22.91494 233 GLY A O 1
ATOM 1444 N N . SER A 1 234 ? 176.00300 163.42450 179.55700 1.000 28.12218 234 SER A N 1
ATOM 1445 C CA . SER A 1 234 ? 176.57600 164.25150 178.50000 1.000 28.12218 234 SER A CA 1
ATOM 1446 C C . SER A 1 234 ? 177.36000 163.41350 177.49900 1.000 28.12218 234 SER A C 1
ATOM 1447 O O . SER A 1 234 ? 177.30900 163.67250 176.29200 1.000 28.12218 234 SER A O 1
ATOM 1450 N N . PHE A 1 235 ? 178.10800 162.41750 177.98100 1.000 27.94444 235 PHE A N 1
ATOM 1451 C CA . PHE A 1 235 ? 178.86200 161.55650 177.07600 1.000 27.94444 235 PHE A CA 1
ATOM 1452 C C . PHE A 1 235 ? 177.93400 160.74850 176.17700 1.000 27.94444 235 PHE A C 1
ATOM 1453 O O . PHE A 1 235 ? 178.16800 160.64350 174.96800 1.000 27.94444 235 PHE A O 1
ATOM 1461 N N . LEU A 1 236 ? 176.87800 160.16950 176.75100 1.000 35.57334 236 LEU A N 1
ATOM 1462 C CA . LEU A 1 236 ? 175.95200 159.36650 175.96200 1.000 35.57334 236 LEU A CA 1
ATOM 1463 C C . LEU A 1 236 ? 175.13100 160.23550 175.02100 1.000 35.57334 236 LEU A C 1
ATOM 1464 O O . LEU A 1 236 ? 174.77400 159.80250 173.92000 1.000 35.57334 236 LEU A O 1
ATOM 1469 N N . TRP A 1 237 ? 174.81400 161.46150 175.44100 1.000 37.25056 237 TRP A N 1
ATOM 1470 C CA . TRP A 1 237 ? 174.11200 162.38650 174.55900 1.000 37.25056 237 TRP A CA 1
ATOM 1471 C C . TRP A 1 237 ? 174.95700 162.72950 173.33800 1.000 37.25056 237 TRP A C 1
ATOM 1472 O O . TRP A 1 237 ? 174.45600 162.73350 172.21000 1.000 37.25056 237 TRP A O 1
ATOM 1483 N N . SER A 1 238 ? 176.24500 163.00750 173.54400 1.000 37.25056 238 SER A N 1
ATOM 1484 C CA . SER A 1 238 ? 177.13900 163.27950 172.42300 1.000 37.25056 238 SER A CA 1
ATOM 1485 C C . SER A 1 238 ? 177.34400 162.03850 171.56400 1.000 37.25056 238 SER A C 1
ATOM 1486 O O . SER A 1 238 ? 177.44000 162.13450 170.33600 1.000 37.25056 238 SER A O 1
ATOM 1489 N N . PHE A 1 239 ? 177.43000 160.86750 172.19700 1.000 37.25056 239 PHE A N 1
ATOM 1490 C CA . PHE A 1 239 ? 177.55300 159.61950 171.45100 1.000 37.25056 239 PHE A CA 1
ATOM 1491 C C . PHE A 1 239 ? 176.32100 159.36750 170.59100 1.000 37.25056 239 PHE A C 1
ATOM 1492 O O . PHE A 1 239 ? 176.43900 158.96550 169.42800 1.000 37.25056 239 PHE A O 1
ATOM 1500 N N . PHE A 1 240 ? 175.13100 159.60450 171.14600 1.000 37.25056 240 PHE A N 1
ATOM 1501 C CA . PHE A 1 240 ? 173.89900 159.41850 170.38600 1.000 37.25056 240 PHE A CA 1
ATOM 1502 C C . PHE A 1 240 ? 173.80800 160.40250 169.22600 1.000 37.25056 240 PHE A C 1
ATOM 1503 O O . PHE A 1 240 ? 173.33000 160.05350 168.14100 1.000 37.25056 240 PHE A O 1
ATOM 1511 N N . GLN A 1 241 ? 174.25300 161.64250 169.44200 1.000 37.25056 241 GLN A N 1
ATOM 1512 C CA . GLN A 1 241 ? 174.19500 162.65950 168.39700 1.000 37.25056 241 GLN A CA 1
ATOM 1513 C C . GLN A 1 241 ? 175.01300 162.27450 167.17500 1.000 37.25056 241 GLN A C 1
ATOM 1514 O O . GLN A 1 241 ? 174.67700 162.67450 166.05500 1.000 37.25056 241 GLN A O 1
ATOM 1520 N N . TRP A 1 242 ? 176.09500 161.51750 167.37100 1.000 37.25056 242 TRP A N 1
ATOM 1521 C CA . TRP A 1 242 ? 177.04500 161.26950 166.29300 1.000 37.25056 242 TRP A CA 1
ATOM 1522 C C . TRP A 1 242 ? 176.41200 160.51950 165.13000 1.000 37.25056 242 TRP A C 1
ATOM 1523 O O . TRP A 1 242 ? 176.80200 160.72850 163.97700 1.000 37.25056 242 TRP A O 1
ATOM 1534 N N . PHE A 1 243 ? 175.43400 159.65550 165.40300 1.000 37.25056 243 PHE A N 1
ATOM 1535 C CA . PHE A 1 243 ? 174.86600 158.81450 164.35600 1.000 37.25056 243 PHE A CA 1
ATOM 1536 C C . PHE A 1 243 ? 174.02000 159.59550 163.36100 1.000 37.25056 243 PHE A C 1
ATOM 1537 O O . PHE A 1 243 ? 173.69000 159.06250 162.29800 1.000 37.25056 243 PHE A O 1
ATOM 1545 N N . TYR A 1 244 ? 173.66800 160.83950 163.67100 1.000 37.25056 244 TYR A N 1
ATOM 1546 C CA . TYR A 1 244 ? 172.76400 161.61750 162.84000 1.000 37.25056 244 TYR A CA 1
ATOM 1547 C C . TYR A 1 244 ? 173.41500 162.85650 162.24800 1.000 37.25056 244 TYR A C 1
ATOM 1548 O O . TYR A 1 244 ? 172.74500 163.61150 161.53800 1.000 37.25056 244 TYR A O 1
ATOM 1557 N N . THR A 1 245 ? 174.69500 163.08750 162.52200 1.000 35.41567 245 THR A N 1
ATOM 1558 C CA . THR A 1 245 ? 175.45800 164.14950 161.87200 1.000 35.41567 245 THR A CA 1
ATOM 1559 C C . THR A 1 245 ? 176.19200 163.62250 160.64500 1.000 35.41567 245 THR A C 1
ATOM 1560 O O . THR A 1 245 ? 177.39100 163.82850 160.47300 1.000 35.41567 245 THR A O 1
ATOM 1564 N N . GLY A 1 246 ? 175.45800 162.94550 159.76900 1.000 27.95522 246 GLY A N 1
ATOM 1565 C CA . GLY A 1 246 ? 176.05500 162.29450 158.62200 1.000 27.95522 246 GLY A CA 1
ATOM 1566 C C . GLY A 1 246 ? 175.88200 163.06150 157.33200 1.000 27.95522 246 GLY A C 1
ATOM 1567 O O . GLY A 1 246 ? 175.62500 162.47150 156.28000 1.000 27.95522 246 GLY A O 1
ATOM 1568 N N . GLY A 1 247 ? 176.02100 164.37750 157.40000 1.000 33.39630 247 GLY A N 1
ATOM 1569 C CA . GLY A 1 247 ? 175.90500 165.19150 156.20700 1.000 33.39630 247 GLY A CA 1
ATOM 1570 C C . GLY A 1 247 ? 176.31300 166.61450 156.50300 1.000 33.39630 247 GLY A C 1
ATOM 1571 O O . GLY A 1 247 ? 176.59400 166.98150 157.64700 1.000 33.39630 247 GLY A O 1
ATOM 1572 N N . ASP A 1 248 ? 176.34400 167.41750 155.44500 1.000 41.69654 248 ASP A N 1
ATOM 1573 C CA . ASP A 1 248 ? 176.68100 168.82950 155.56500 1.000 41.69654 248 ASP A CA 1
ATOM 1574 C C . ASP A 1 248 ? 175.49500 169.56750 156.17100 1.000 41.69654 248 ASP A C 1
ATOM 1575 O O . ASP A 1 248 ? 174.41100 169.60950 155.57900 1.000 41.69654 248 ASP A O 1
ATOM 1580 N N . ALA A 1 249 ? 175.69800 170.13650 157.35600 1.000 32.43905 249 ALA A N 1
ATOM 1581 C CA . ALA A 1 249 ? 174.69100 170.93650 158.04900 1.000 32.43905 249 ALA A CA 1
ATOM 1582 C C . ALA A 1 249 ? 173.40800 170.13850 158.28500 1.000 32.43905 249 ALA A C 1
ATOM 1583 O O . ALA A 1 249 ? 172.33300 170.46650 157.78200 1.000 32.43905 249 ALA A O 1
ATOM 1585 N N . CYS A 1 250 ? 173.54000 169.07150 159.07200 1.000 27.28765 250 CYS A N 1
ATOM 1586 C CA . CYS A 1 250 ? 172.38600 168.28450 159.48300 1.000 27.28765 250 CYS A CA 1
ATOM 1587 C C . CYS A 1 250 ? 172.73100 167.50250 160.74200 1.000 27.28765 250 CYS A C 1
ATOM 1588 O O . CYS A 1 250 ? 173.84000 166.97550 160.86600 1.000 27.28765 250 CYS A O 1
ATOM 1591 N N . GLY A 1 251 ? 171.78700 167.44350 161.66700 1.000 24.53825 251 GLY A N 1
ATOM 1592 C CA . GLY A 1 251 ? 171.99900 166.81850 162.95300 1.000 24.53825 251 GLY A CA 1
ATOM 1593 C C . GLY A 1 251 ? 171.38700 167.67450 164.04300 1.000 24.53825 251 GLY A C 1
ATOM 1594 O O . GLY A 1 251 ? 170.74400 168.68350 163.77500 1.000 24.53825 251 GLY A O 1
ATOM 1595 N N . PHE A 1 252 ? 171.59600 167.24550 165.28900 1.000 23.20547 252 PHE A N 1
ATOM 1596 C CA . PHE A 1 252 ? 171.16000 168.05950 166.41900 1.000 23.20547 252 PHE A CA 1
ATOM 1597 C C . PHE A 1 252 ? 171.97100 169.34050 166.52800 1.000 23.20547 252 PHE A C 1
ATOM 1598 O O . PHE A 1 252 ? 171.50700 170.31850 167.12300 1.000 23.20547 252 PHE A O 1
ATOM 1606 N N . VAL A 1 253 ? 173.18200 169.35150 165.97100 1.000 21.61374 253 VAL A N 1
ATOM 1607 C CA . VAL A 1 253 ? 174.01100 170.54850 166.02100 1.000 21.61374 253 VAL A CA 1
ATOM 1608 C C . VAL A 1 253 ? 173.42900 171.64450 165.13300 1.000 21.61374 253 VAL A C 1
ATOM 1609 O O . VAL A 1 253 ? 173.47400 172.82750 165.48000 1.000 21.61374 253 VAL A O 1
ATOM 1613 N N . GLN A 1 254 ? 172.89100 171.28050 163.97400 1.000 23.89486 254 GLN A N 1
ATOM 1614 C CA . GLN A 1 254 ? 172.22300 172.24050 163.09400 1.000 23.89486 254 GLN A CA 1
ATOM 1615 C C . GLN A 1 254 ? 170.70500 172.18850 163.27000 1.000 23.89486 254 GLN A C 1
ATOM 1616 O O . GLN A 1 254 ? 169.95500 171.97050 162.32200 1.000 23.89486 254 GLN A O 1
ATOM 1622 N N . PHE A 1 255 ? 170.24300 172.41450 164.50100 1.000 25.69032 255 PHE A N 1
ATOM 1623 C CA . PHE A 1 255 ? 168.82300 172.29450 164.81000 1.000 25.69032 255 PHE A CA 1
ATOM 1624 C C . PHE A 1 255 ? 168.16300 173.66350 164.78700 1.000 25.69032 255 PHE A C 1
ATOM 1625 O O . PHE A 1 255 ? 168.51400 174.52250 165.61000 1.000 25.69032 255 PHE A O 1
ATOM 1633 N N . PRO A 1 256 ? 167.20300 173.91050 163.88900 1.000 26.09102 256 PRO A N 1
ATOM 1634 C CA . PRO A 1 256 ? 166.49400 175.20850 163.82000 1.000 26.09102 256 PRO A CA 1
ATOM 1635 C C . PRO A 1 256 ? 165.40400 175.34150 164.88000 1.000 26.09102 256 PRO A C 1
ATOM 1636 O O . PRO A 1 256 ? 164.21100 175.19350 164.63500 1.000 26.09102 256 PRO A O 1
ATOM 1640 N N . THR A 1 257 ? 165.83000 175.64150 166.10800 1.000 24.00313 257 THR A N 1
ATOM 1641 C CA . THR A 1 257 ? 164.89700 175.66450 167.22900 1.000 24.00313 257 THR A CA 1
ATOM 1642 C C . THR A 1 257 ? 163.94900 176.85550 167.14900 1.000 24.00313 257 THR A C 1
ATOM 1643 O O . THR A 1 257 ? 162.88500 176.84850 167.77700 1.000 24.00313 257 THR A O 1
ATOM 1647 N N . PHE A 1 258 ? 164.31700 177.88950 166.39400 1.000 25.56188 258 PHE A N 1
ATOM 1648 C CA . PHE A 1 258 ? 163.48500 179.07450 166.23200 1.000 25.56188 258 PHE A CA 1
ATOM 1649 C C . PHE A 1 258 ? 163.07100 179.29750 164.78300 1.000 25.56188 258 PHE A C 1
ATOM 1650 O O . PHE A 1 258 ? 162.63800 180.39650 164.42600 1.000 25.56188 258 PHE A O 1
ATOM 1658 N N . GLY A 1 259 ? 163.19300 178.28150 163.94400 1.000 22.61373 259 GLY A N 1
ATOM 1659 C CA . GLY A 1 259 ? 162.79900 178.36950 162.55400 1.000 22.61373 259 GLY A CA 1
ATOM 1660 C C . GLY A 1 259 ? 163.99400 178.33850 161.61800 1.000 22.61373 259 GLY A C 1
ATOM 1661 O O . GLY A 1 259 ? 165.14500 178.53350 162.00800 1.000 22.61373 259 GLY A O 1
ATOM 1662 N N . LEU A 1 260 ? 163.68600 178.08550 160.34800 1.000 23.94538 260 LEU A N 1
ATOM 1663 C CA . LEU A 1 260 ? 164.72200 177.98950 159.32900 1.000 23.94538 260 LEU A CA 1
ATOM 1664 C C . LEU A 1 260 ? 165.25600 179.35650 158.92600 1.000 23.94538 260 LEU A C 1
ATOM 1665 O O . LEU A 1 260 ? 166.42700 179.47250 158.55100 1.000 23.94538 260 LEU A O 1
ATOM 1670 N N . LYS A 1 261 ? 164.41600 180.39250 158.97900 1.000 23.60737 261 LYS A N 1
ATOM 1671 C CA . LYS A 1 261 ? 164.88000 181.74350 158.68400 1.000 23.60737 261 LYS A CA 1
ATOM 1672 C C . LYS A 1 261 ? 165.89100 182.22050 159.71900 1.000 23.60737 261 LYS A C 1
ATOM 1673 O O . LYS A 1 261 ? 166.91100 182.82350 159.36800 1.000 23.60737 261 LYS A O 1
ATOM 1679 N N . ALA A 1 262 ? 165.62200 181.96250 161.00000 1.000 22.83435 262 ALA A N 1
ATOM 1680 C CA . ALA A 1 262 ? 166.56000 182.34850 162.04700 1.000 22.83435 262 ALA A CA 1
ATOM 1681 C C . ALA A 1 262 ? 167.80800 181.47650 162.01900 1.000 22.83435 262 ALA A C 1
ATOM 1682 O O . ALA A 1 262 ? 168.89700 181.93150 162.38500 1.000 22.83435 262 ALA A O 1
ATOM 1684 N N . TRP A 1 263 ? 167.66900 180.21850 161.59700 1.000 20.11119 263 TRP A N 1
ATOM 1685 C CA . TRP A 1 263 ? 168.81800 179.32150 161.55300 1.000 20.11119 263 TRP A CA 1
ATOM 1686 C C . TRP A 1 263 ? 169.83600 179.77550 160.51400 1.000 20.11119 263 TRP A C 1
ATOM 1687 O O . TRP A 1 263 ? 171.04700 179.72050 160.75600 1.000 20.11119 263 TRP A O 1
ATOM 1698 N N . LYS A 1 264 ? 169.36400 180.22350 159.34800 1.000 25.10715 264 LYS A N 1
ATOM 1699 C CA . LYS A 1 264 ? 170.27700 180.72950 158.32800 1.000 25.10715 264 LYS A CA 1
ATOM 1700 C C . LYS A 1 264 ? 171.01600 181.97050 158.80800 1.000 25.10715 264 LYS A C 1
ATOM 1701 O O . LYS A 1 264 ? 172.10900 182.27250 158.31600 1.000 25.10715 264 LYS A O 1
ATOM 1707 N N . GLN A 1 265 ? 170.44000 182.69450 159.76200 1.000 24.26984 265 GLN A N 1
ATOM 1708 C CA . GLN A 1 265 ? 171.08600 183.82950 160.40100 1.000 24.26984 265 GLN A CA 1
ATOM 1709 C C . GLN A 1 265 ? 171.89900 183.41950 161.62200 1.000 24.26984 265 GLN A C 1
ATOM 1710 O O . GLN A 1 265 ? 172.32800 184.28950 162.38600 1.000 24.26984 265 GLN A O 1
ATOM 1716 N N . THR A 1 266 ? 172.11000 182.11550 161.80900 1.000 22.48733 266 THR A N 1
ATOM 1717 C CA . THR A 1 266 ? 172.87500 181.55850 162.92600 1.000 22.48733 266 THR A CA 1
ATOM 1718 C C . THR A 1 266 ? 172.29300 181.99750 164.27000 1.000 22.48733 266 THR A C 1
ATOM 1719 O O . THR A 1 266 ? 173.00500 182.39150 165.19000 1.000 22.48733 266 THR A O 1
ATOM 1723 N N . PHE A 1 267 ? 170.97200 181.89850 164.37200 1.000 22.99526 267 PHE A N 1
ATOM 1724 C CA . PHE A 1 267 ? 170.22700 182.26350 165.57300 1.000 22.99526 267 PHE A CA 1
ATOM 1725 C C . PHE A 1 267 ? 169.38600 181.08550 166.04000 1.000 22.99526 267 PHE A C 1
ATOM 1726 O O . PHE A 1 267 ? 168.19100 181.20250 166.31200 1.000 22.99526 267 PHE A O 1
ATOM 1734 N N . TYR A 1 268 ? 170.01700 179.92350 166.12200 1.000 21.63030 268 TYR A N 1
ATOM 1735 C CA . TYR A 1 268 ? 169.40000 178.68350 166.56300 1.000 21.63030 268 TYR A CA 1
ATOM 1736 C C . TYR A 1 268 ? 170.04100 178.22850 167.86900 1.000 21.63030 268 TYR A C 1
ATOM 1737 O O . TYR A 1 268 ? 170.90500 178.90050 168.43500 1.000 21.63030 268 TYR A O 1
ATOM 1746 N N . PHE A 1 269 ? 169.60800 177.06950 168.34800 1.000 24.19878 269 PHE A N 1
ATOM 1747 C CA . PHE A 1 269 ? 170.16800 176.44650 169.54400 1.000 24.19878 269 PHE A CA 1
ATOM 1748 C C . PHE A 1 269 ? 170.67000 175.05550 169.16800 1.000 24.19878 269 PHE A C 1
ATOM 1749 O O . PHE A 1 269 ? 169.88700 174.12050 169.00600 1.000 24.19878 269 PHE A O 1
ATOM 1757 N N . ASP A 1 270 ? 171.98400 174.92750 169.01600 1.000 22.66262 270 ASP A N 1
ATOM 1758 C CA . ASP A 1 270 ? 172.58600 173.60550 168.93700 1.000 22.66262 270 ASP A CA 1
ATOM 1759 C C . ASP A 1 270 ? 172.61900 172.98250 170.32300 1.000 22.66262 270 ASP A C 1
ATOM 1760 O O . ASP A 1 270 ? 172.76500 173.67750 171.33100 1.000 22.66262 270 ASP A O 1
ATOM 1765 N N . PHE A 1 271 ? 172.47400 171.66650 170.37500 1.000 25.25250 271 PHE A N 1
ATOM 1766 C CA . PHE A 1 271 ? 172.37800 170.96450 171.65300 1.000 25.25250 271 PHE A CA 1
ATOM 1767 C C . PHE A 1 271 ? 173.76000 170.65050 172.21700 1.000 25.25250 271 PHE A C 1
ATOM 1768 O O . PHE A 1 271 ? 174.07800 169.51350 172.56000 1.000 25.25250 271 PHE A O 1
ATOM 1776 N N . SER A 1 272 ? 174.59000 171.68450 172.32600 1.000 22.23698 272 SER A N 1
ATOM 1777 C CA . SER A 1 272 ? 175.98200 171.54150 172.74000 1.000 22.23698 272 SER A CA 1
ATOM 1778 C C . SER A 1 272 ? 176.07900 171.75050 174.24500 1.000 22.23698 272 SER A C 1
ATOM 1779 O O . SER A 1 272 ? 175.80200 172.84450 174.74500 1.000 22.23698 272 SER A O 1
ATOM 1782 N N . MET A 1 273 ? 176.47500 170.70250 174.96700 1.000 24.36395 273 MET A N 1
ATOM 1783 C CA . MET A 1 273 ? 176.65600 170.81450 176.40800 1.000 24.36395 273 MET A CA 1
ATOM 1784 C C . MET A 1 273 ? 177.96300 171.49650 176.78000 1.000 24.36395 273 MET A C 1
ATOM 1785 O O . MET A 1 273 ? 178.11700 171.92450 177.92800 1.000 24.36395 273 MET A O 1
ATOM 1790 N N . THR A 1 274 ? 178.90500 171.60150 175.84200 1.000 21.92871 274 THR A N 1
ATOM 1791 C CA . THR A 1 274 ? 180.13300 172.34650 176.10000 1.000 21.92871 274 THR A CA 1
ATOM 1792 C C . THR A 1 274 ? 179.84000 173.82650 176.31100 1.000 21.92871 274 THR A C 1
ATOM 1793 O O . THR A 1 274 ? 180.31600 174.43250 177.27600 1.000 21.92871 274 THR A O 1
ATOM 1797 N N . TYR A 1 275 ? 179.05200 174.42350 175.41600 1.000 22.03439 275 TYR A N 1
ATOM 1798 C CA . TYR A 1 275 ? 178.73400 175.84050 175.54200 1.000 22.03439 275 TYR A CA 1
ATOM 1799 C C . TYR A 1 275 ? 177.69600 176.09150 176.62500 1.000 22.03439 275 TYR A C 1
ATOM 1800 O O . TYR A 1 275 ? 177.73200 177.13650 177.28400 1.000 22.03439 275 TYR A O 1
ATOM 1809 N N . VAL A 1 276 ? 176.76000 175.16150 176.81800 1.000 21.77137 276 VAL A N 1
ATOM 1810 C CA . VAL A 1 276 ? 175.82900 175.27550 177.93500 1.000 21.77137 276 VAL A CA 1
ATOM 1811 C C . VAL A 1 276 ? 176.57400 175.17450 179.25900 1.000 21.77137 276 VAL A C 1
ATOM 1812 O O . VAL A 1 276 ? 176.34200 175.96650 180.17900 1.000 21.77137 276 VAL A O 1
ATOM 1816 N N . GLY A 1 277 ? 177.48800 174.20950 179.37400 1.000 20.00369 277 GLY A N 1
ATOM 1817 C CA . GLY A 1 277 ? 178.28500 174.09650 180.58300 1.000 20.00369 277 GLY A CA 1
ATOM 1818 C C . GLY A 1 277 ? 179.22600 175.26850 180.78000 1.000 20.00369 277 GLY A C 1
ATOM 1819 O O . GLY A 1 277 ? 179.48800 175.68050 181.91200 1.000 20.00369 277 GLY A O 1
ATOM 1820 N N . ALA A 1 278 ? 179.76100 175.81150 179.68400 1.000 19.72098 278 ALA A N 1
ATOM 1821 C CA . ALA A 1 278 ? 180.63300 176.97750 179.78600 1.000 19.72098 278 ALA A CA 1
ATOM 1822 C C . ALA A 1 278 ? 179.88100 178.18850 180.32400 1.000 19.72098 278 ALA A C 1
ATOM 1823 O O . ALA A 1 278 ? 180.41300 178.93650 181.15000 1.000 19.72098 278 ALA A O 1
ATOM 1825 N N . GLY A 1 279 ? 178.64400 178.39650 179.87100 1.000 22.76653 279 GLY A N 1
ATOM 1826 C CA . GLY A 1 279 ? 177.86600 179.52750 180.33700 1.000 22.76653 279 GLY A CA 1
ATOM 1827 C C . GLY A 1 279 ? 177.43300 179.42750 181.78200 1.000 22.76653 279 GLY A C 1
ATOM 1828 O O . GLY A 1 279 ? 177.13100 180.45350 182.39700 1.000 22.76653 279 GLY A O 1
ATOM 1829 N N . MET A 1 280 ? 177.40000 178.21650 182.34000 1.000 26.32405 280 MET A N 1
ATOM 1830 C CA . MET A 1 280 ? 176.96800 178.05250 183.72300 1.000 26.32405 280 MET A CA 1
ATOM 1831 C C . MET A 1 280 ? 177.97300 178.63350 184.70900 1.000 26.32405 280 MET A C 1
ATOM 1832 O O . MET A 1 280 ? 177.57600 179.17850 185.74400 1.000 26.32405 280 MET A O 1
ATOM 1837 N N . ILE A 1 281 ? 179.26600 178.53550 184.41400 1.000 26.76801 281 ILE A N 1
ATOM 1838 C CA . ILE A 1 281 ? 180.30900 179.03950 185.29600 1.000 26.76801 281 ILE A CA 1
ATOM 1839 C C . ILE A 1 281 ? 180.86400 180.37450 184.81900 1.000 26.76801 281 ILE A C 1
ATOM 1840 O O . ILE A 1 281 ? 181.83100 180.88050 185.39600 1.000 26.76801 281 ILE A O 1
ATOM 1845 N N . CYS A 1 282 ? 180.27400 180.96350 183.79000 1.000 26.98572 282 CYS A N 1
ATOM 1846 C CA . CYS A 1 282 ? 180.63000 182.31550 183.39700 1.000 26.98572 282 CYS A CA 1
ATOM 1847 C C . CYS A 1 282 ? 179.66200 183.31850 184.01200 1.000 26.98572 282 CYS A C 1
ATOM 1848 O O . CYS A 1 282 ? 178.47400 183.02450 184.17300 1.000 26.98572 282 CYS A O 1
ATOM 1851 N N . PRO A 1 283 ? 180.14100 184.50750 184.37600 1.000 24.18072 283 PRO A N 1
ATOM 1852 C CA . PRO A 1 283 ? 179.23800 185.52450 184.92700 1.000 24.18072 283 PRO A CA 1
ATOM 1853 C C . PRO A 1 283 ? 178.19600 185.95050 183.90500 1.000 24.18072 283 PRO A C 1
ATOM 1854 O O . PRO A 1 283 ? 178.41200 185.87050 182.69400 1.000 24.18072 283 PRO A O 1
ATOM 1858 N N . HIS A 1 284 ? 177.04400 186.39750 184.41300 1.000 24.41987 284 HIS A N 1
ATOM 1859 C CA . HIS A 1 284 ? 175.91300 186.70650 183.54300 1.000 24.41987 284 HIS A CA 1
ATOM 1860 C C . HIS A 1 284 ? 176.23200 187.82650 182.56300 1.000 24.41987 284 HIS A C 1
ATOM 1861 O O . HIS A 1 284 ? 175.71200 187.83250 181.44200 1.000 24.41987 284 HIS A O 1
ATOM 1868 N N . ILE A 1 285 ? 177.07200 188.78350 182.96100 1.000 27.08709 285 ILE A N 1
ATOM 1869 C CA . ILE A 1 285 ? 177.40000 189.89550 182.07400 1.000 27.08709 285 ILE A CA 1
ATOM 1870 C C . ILE A 1 285 ? 178.20300 189.40650 180.87400 1.000 27.08709 285 ILE A C 1
ATOM 1871 O O . ILE A 1 285 ? 178.07700 189.94050 179.76600 1.000 27.08709 285 ILE A O 1
ATOM 1876 N N . VAL A 1 286 ? 179.04400 188.39150 181.07200 1.000 23.64360 286 VAL A N 1
ATOM 1877 C CA . VAL A 1 286 ? 179.78100 187.80650 179.95500 1.000 23.64360 286 VAL A CA 1
ATOM 1878 C C . VAL A 1 286 ? 178.81900 187.13050 178.98500 1.000 23.64360 286 VAL A C 1
ATOM 1879 O O . VAL A 1 286 ? 178.95500 187.24750 177.76200 1.000 23.64360 286 VAL A O 1
ATOM 1883 N N . ASN A 1 287 ? 177.83100 186.41250 179.52000 1.000 24.23701 287 ASN A N 1
ATOM 1884 C CA . ASN A 1 287 ? 176.86700 185.72350 178.66900 1.000 24.23701 287 ASN A CA 1
ATOM 1885 C C . ASN A 1 287 ? 175.93200 186.70450 177.97400 1.000 24.23701 287 ASN A C 1
ATOM 1886 O O . ASN A 1 287 ? 175.59300 186.51750 176.80000 1.000 24.23701 287 ASN A O 1
ATOM 1891 N N . ILE A 1 288 ? 175.49800 187.75050 178.68000 1.000 23.46253 288 ILE A N 1
ATOM 1892 C CA . ILE A 1 288 ? 174.61100 188.73950 178.07300 1.000 23.46253 288 ILE A CA 1
ATOM 1893 C C . ILE A 1 288 ? 175.34700 189.54050 177.00600 1.000 23.46253 288 ILE A C 1
ATOM 1894 O O . ILE A 1 288 ? 174.79000 189.84050 175.94400 1.000 23.46253 288 ILE A O 1
ATOM 1899 N N . SER A 1 289 ? 176.60800 189.89550 177.26500 1.000 22.94477 289 SER A N 1
ATOM 1900 C CA . SER A 1 289 ? 177.39700 190.60250 176.26000 1.000 22.94477 289 SER A CA 1
ATOM 1901 C C . SER A 1 289 ? 177.59000 189.74850 175.01600 1.000 22.94477 289 SER A C 1
ATOM 1902 O O . SER A 1 289 ? 177.59300 190.26550 173.89400 1.000 22.94477 289 SER A O 1
ATOM 1905 N N . THR A 1 290 ? 177.76000 188.44050 175.19800 1.000 22.93067 290 THR A N 1
ATOM 1906 C CA . THR A 1 290 ? 177.87800 187.53850 174.06000 1.000 22.93067 290 THR A CA 1
ATOM 1907 C C . THR A 1 290 ? 176.60000 187.54550 173.22500 1.000 22.93067 290 THR A C 1
ATOM 1908 O O . THR A 1 290 ? 176.65100 187.58050 171.99100 1.000 22.93067 290 THR A O 1
ATOM 1912 N N . LEU A 1 291 ? 175.44000 187.52350 173.88500 1.000 20.35216 291 LEU A N 1
ATOM 1913 C CA . LEU A 1 291 ? 174.17400 187.61950 173.16400 1.000 20.35216 291 LEU A CA 1
ATOM 1914 C C . LEU A 1 291 ? 174.00500 188.98550 172.51500 1.000 20.35216 291 LEU A C 1
ATOM 1915 O O . LEU A 1 291 ? 173.47900 189.09150 171.40200 1.000 20.35216 291 LEU A O 1
ATOM 1920 N N . LEU A 1 292 ? 174.43100 190.04550 173.20400 1.000 20.47758 292 LEU A N 1
ATOM 1921 C CA . LEU A 1 292 ? 174.30900 191.39150 172.65500 1.000 20.47758 292 LEU A CA 1
ATOM 1922 C C . LEU A 1 292 ? 175.14100 191.55350 171.38900 1.000 20.47758 292 LEU A C 1
ATOM 1923 O O . LEU A 1 292 ? 174.70500 192.19850 170.43000 1.000 20.47758 292 LEU A O 1
ATOM 1928 N N . GLY A 1 293 ? 176.34800 190.98550 171.37200 1.000 19.23222 293 GLY A N 1
ATOM 1929 C CA . GLY A 1 293 ? 177.16900 191.04950 170.17400 1.000 19.23222 293 GLY A CA 1
ATOM 1930 C C . GLY A 1 293 ? 176.58400 190.26850 169.01400 1.000 19.23222 293 GLY A C 1
ATOM 1931 O O . GLY A 1 293 ? 176.75700 190.64350 167.85200 1.000 19.23222 293 GLY A O 1
ATOM 1932 N N . ALA A 1 294 ? 175.90200 189.15950 169.30800 1.000 20.13783 294 ALA A N 1
ATOM 1933 C CA . ALA A 1 294 ? 175.26300 188.37950 168.25300 1.000 20.13783 294 ALA A CA 1
ATOM 1934 C C . ALA A 1 294 ? 174.08600 189.12950 167.64500 1.000 20.13783 294 ALA A C 1
ATOM 1935 O O . ALA A 1 294 ? 173.86200 189.06550 166.43100 1.000 20.13783 294 ALA A O 1
ATOM 1937 N N . ILE A 1 295 ? 173.31600 189.83750 168.47200 1.000 20.67086 295 ILE A N 1
ATOM 1938 C CA . ILE A 1 295 ? 172.18000 190.59950 167.96600 1.000 20.67086 295 ILE A CA 1
ATOM 1939 C C . ILE A 1 295 ? 172.65600 191.78650 167.14000 1.000 20.67086 295 ILE A C 1
ATOM 1940 O O . ILE A 1 295 ? 172.09600 192.08650 166.08000 1.000 20.67086 295 ILE A O 1
ATOM 1945 N N . ILE A 1 296 ? 173.69000 192.48550 167.61200 1.000 22.88303 296 ILE A N 1
ATOM 1946 C CA . ILE A 1 296 ? 174.20600 193.63950 166.88400 1.000 22.88303 296 ILE A CA 1
ATOM 1947 C C . ILE A 1 296 ? 174.80100 193.21650 165.54700 1.000 22.88303 296 ILE A C 1
ATOM 1948 O O . ILE A 1 296 ? 174.58400 193.87350 164.52300 1.000 22.88303 296 ILE A O 1
ATOM 1953 N N . SER A 1 297 ? 175.55400 192.11850 165.52900 1.000 23.07523 297 SER A N 1
ATOM 1954 C CA . SER A 1 297 ? 176.24100 191.72450 164.30500 1.000 23.07523 297 SER A CA 1
ATOM 1955 C C . SER A 1 297 ? 175.31200 190.98550 163.34500 1.000 23.07523 297 SER A C 1
ATOM 1956 O O . SER A 1 297 ? 175.00500 191.48650 162.26000 1.000 23.07523 297 SER A O 1
ATOM 1959 N N . TRP A 1 298 ? 174.83700 189.80150 163.73400 1.000 25.53594 298 TRP A N 1
ATOM 1960 C CA . TRP A 1 298 ? 174.04100 188.98050 162.82900 1.000 25.53594 298 TRP A CA 1
ATOM 1961 C C . TRP A 1 298 ? 172.58800 189.41350 162.73400 1.000 25.53594 298 TRP A C 1
ATOM 1962 O O . TRP A 1 298 ? 171.91700 189.06150 161.75800 1.000 25.53594 298 TRP A O 1
ATOM 1973 N N . GLY A 1 299 ? 172.08100 190.15950 163.71500 1.000 23.73911 299 GLY A N 1
ATOM 1974 C CA . GLY A 1 299 ? 170.70000 190.59550 163.65600 1.000 23.73911 299 GLY A CA 1
ATOM 1975 C C . GLY A 1 299 ? 170.51300 191.94550 163.00500 1.000 23.73911 299 GLY A C 1
ATOM 1976 O O . GLY A 1 299 ? 169.43800 192.23150 162.47000 1.000 23.73911 299 GLY A O 1
ATOM 1977 N N . ILE A 1 300 ? 171.54100 192.79150 163.03200 1.000 24.67277 300 ILE A N 1
ATOM 1978 C CA . ILE A 1 300 ? 171.42100 194.15050 162.51900 1.000 24.67277 300 ILE A CA 1
ATOM 1979 C C . ILE A 1 300 ? 172.44400 194.40950 161.42200 1.000 24.67277 300 ILE A C 1
ATOM 1980 O O . ILE A 1 300 ? 172.07800 194.71850 160.28400 1.000 24.67277 300 ILE A O 1
ATOM 1985 N N . MET A 1 301 ? 173.73000 194.28750 161.75300 1.000 29.01378 301 MET A N 1
ATOM 1986 C CA . MET A 1 301 ? 174.77200 194.77350 160.85300 1.000 29.01378 301 MET A CA 1
ATOM 1987 C C . MET A 1 301 ? 174.85400 193.96050 159.57000 1.000 29.01378 301 MET A C 1
ATOM 1988 O O . MET A 1 301 ? 174.85900 194.52650 158.47000 1.000 29.01378 301 MET A O 1
ATOM 1993 N N . TRP A 1 302 ? 174.94600 192.63450 159.67400 1.000 28.47896 302 TRP A N 1
ATOM 1994 C CA . TRP A 1 302 ? 175.26700 191.87850 158.46800 1.000 28.47896 302 TRP A CA 1
ATOM 1995 C C . TRP A 1 302 ? 174.11400 191.88550 157.47300 1.000 28.47896 302 TRP A C 1
ATOM 1996 O O . TRP A 1 302 ? 174.38700 191.97550 156.26400 1.000 28.47896 302 TRP A O 1
ATOM 2007 N N . PRO A 1 303 ? 172.83900 191.78550 157.87900 1.000 28.66191 303 PRO A N 1
ATOM 2008 C CA . PRO A 1 303 ? 171.76200 192.02550 156.90200 1.000 28.66191 303 PRO A CA 1
ATOM 2009 C C . PRO A 1 303 ? 171.81200 193.40950 156.27900 1.000 28.66191 303 PRO A C 1
ATOM 2010 O O . PRO A 1 303 ? 171.50600 193.55950 155.09100 1.000 28.66191 303 PRO A O 1
ATOM 2014 N N . LEU A 1 304 ? 172.19000 194.43050 157.05000 1.000 30.72530 304 LEU A N 1
ATOM 2015 C CA . LEU A 1 304 ? 172.22100 195.78550 156.51100 1.000 30.72530 304 LEU A CA 1
ATOM 2016 C C . LEU A 1 304 ? 173.38500 195.97050 155.54700 1.000 30.72530 304 LEU A C 1
ATOM 2017 O O . LEU A 1 304 ? 173.23000 196.59250 154.49000 1.000 30.72530 304 LEU A O 1
ATOM 2022 N N . ILE A 1 305 ? 174.55900 195.44450 155.89700 1.000 33.43872 305 ILE A N 1
ATOM 2023 C CA . ILE A 1 305 ? 175.71300 195.54850 155.01100 1.000 33.43872 305 ILE A CA 1
ATOM 2024 C C . ILE A 1 305 ? 175.50600 194.69750 153.76300 1.000 33.43872 305 ILE A C 1
ATOM 2025 O O . ILE A 1 305 ? 175.90800 195.08250 152.65900 1.000 33.43872 305 ILE A O 1
ATOM 2030 N N . SER A 1 306 ? 174.85900 193.53950 153.91000 1.000 36.50601 306 SER A N 1
ATOM 2031 C CA . SER A 1 306 ? 174.61900 192.64850 152.77900 1.000 36.50601 306 SER A CA 1
ATOM 2032 C C . SER A 1 306 ? 173.65700 193.23050 151.75500 1.000 36.50601 306 SER A C 1
ATOM 2033 O O . SER A 1 306 ? 173.55100 192.67750 150.65500 1.000 36.50601 306 SER A O 1
ATOM 2036 N N . LYS A 1 307 ? 172.96100 194.31550 152.07800 1.000 39.75843 307 LYS A N 1
ATOM 2037 C CA . LYS A 1 307 ? 172.06900 194.97950 151.13800 1.000 39.75843 307 LYS A CA 1
ATOM 2038 C C . LYS A 1 307 ? 172.82000 195.72550 150.04500 1.000 39.75843 307 LYS A C 1
ATOM 2039 O O . LYS A 1 307 ? 172.18800 196.22850 149.11100 1.000 39.75843 307 LYS A O 1
ATOM 2045 N N . ASN A 1 308 ? 174.14300 195.81050 150.14100 1.000 38.99672 308 ASN A N 1
ATOM 2046 C CA . ASN A 1 308 ? 174.98600 196.48250 149.16300 1.000 38.99672 308 ASN A CA 1
ATOM 2047 C C . ASN A 1 308 ? 175.95500 195.49550 148.53300 1.000 38.99672 308 ASN A C 1
ATOM 2048 O O . ASN A 1 308 ? 177.14500 195.77650 148.37200 1.000 38.99672 308 ASN A O 1
ATOM 2053 N N . LYS A 1 309 ? 175.45000 194.31850 148.16000 1.000 45.13571 309 LYS A N 1
ATOM 2054 C CA . LYS A 1 309 ? 176.28100 193.25750 147.60500 1.000 45.13571 309 LYS A CA 1
ATOM 2055 C C . LYS A 1 309 ? 176.85400 193.60950 146.23800 1.000 45.13571 309 LYS A C 1
ATOM 2056 O O . LYS A 1 309 ? 177.74300 192.90050 145.75600 1.000 45.13571 309 LYS A O 1
ATOM 2062 N N . GLY A 1 310 ? 176.37600 194.67450 145.60200 1.000 46.65903 310 GLY A N 1
ATOM 2063 C CA . GLY A 1 310 ? 176.91700 195.07650 144.32000 1.000 46.65903 310 GLY A CA 1
ATOM 2064 C C . GLY A 1 310 ? 177.61300 196.42050 144.36100 1.000 46.65903 310 GLY A C 1
ATOM 2065 O O . GLY A 1 310 ? 178.45500 196.71650 143.51000 1.000 46.65903 310 GLY A O 1
ATOM 2066 N N . ASP A 1 311 ? 177.27300 197.24050 145.35600 1.000 48.77248 311 ASP A N 1
ATOM 2067 C CA . ASP A 1 311 ? 177.79700 198.60050 145.41200 1.000 48.77248 311 ASP A CA 1
ATOM 2068 C C . ASP A 1 311 ? 179.05400 198.69050 146.27200 1.000 48.77248 311 ASP A C 1
ATOM 2069 O O . ASP A 1 311 ? 180.05300 199.28250 145.85100 1.000 48.77248 311 ASP A O 1
ATOM 2074 N N . TRP A 1 312 ? 179.02800 198.11050 147.47300 1.000 41.54847 312 TRP A N 1
ATOM 2075 C CA . TRP A 1 312 ? 180.14500 198.20750 148.40800 1.000 41.54847 312 TRP A CA 1
ATOM 2076 C C . TRP A 1 312 ? 181.24100 197.19150 148.10400 1.000 41.54847 312 TRP A C 1
ATOM 2077 O O . TRP A 1 312 ? 182.43000 197.51650 148.17000 1.000 41.54847 312 TRP A O 1
ATOM 2088 N N . TYR A 1 313 ? 180.86100 195.96350 147.78000 1.000 42.15361 313 TYR A N 1
ATOM 2089 C CA . TYR A 1 313 ? 181.81200 194.92650 147.42200 1.000 42.15361 313 TYR A CA 1
ATOM 2090 C C . TYR A 1 313 ? 181.31200 194.14850 146.20800 1.000 42.15361 313 TYR A C 1
ATOM 2091 O O . TYR A 1 313 ? 180.11200 194.14550 145.92600 1.000 42.15361 313 TYR A O 1
ATOM 2100 N N . PRO A 1 314 ? 182.20200 193.50650 145.45000 1.000 49.07421 314 PRO A N 1
ATOM 2101 C CA . PRO A 1 314 ? 181.74900 192.76050 144.27000 1.000 49.07421 314 PRO A CA 1
ATOM 2102 C C . PRO A 1 314 ? 180.86400 191.58450 144.65500 1.000 49.07421 314 PRO A C 1
ATOM 2103 O O . PRO A 1 314 ? 181.01900 190.97950 145.71800 1.000 49.07421 314 PRO A O 1
ATOM 2107 N N . ALA A 1 315 ? 179.92100 191.26750 143.77000 1.000 54.46450 315 ALA A N 1
ATOM 2108 C CA . ALA A 1 315 ? 179.00600 190.15450 143.98200 1.000 54.46450 315 ALA A CA 1
ATOM 2109 C C . ALA A 1 315 ? 179.48900 188.85650 143.35200 1.000 54.46450 315 ALA A C 1
ATOM 2110 O O . ALA A 1 315 ? 178.96800 187.78950 143.69300 1.000 54.46450 315 ALA A O 1
ATOM 2112 N N . LYS A 1 316 ? 180.46300 188.91650 142.44200 1.000 58.01986 316 LYS A N 1
ATOM 2113 C CA . LYS A 1 316 ? 180.99100 187.69650 141.84400 1.000 58.01986 316 LYS A CA 1
ATOM 2114 C C . LYS A 1 316 ? 181.92500 186.96350 142.79900 1.000 58.01986 316 LYS A C 1
ATOM 2115 O O . LYS A 1 316 ? 181.95300 185.72750 142.81400 1.000 58.01986 316 LYS A O 1
ATOM 2121 N N . VAL A 1 317 ? 182.69900 187.70150 143.58900 1.000 52.96095 317 VAL A N 1
ATOM 2122 C CA . VAL A 1 317 ? 183.60400 187.05450 144.54500 1.000 52.96095 317 VAL A CA 1
ATOM 2123 C C . VAL A 1 317 ? 182.78400 186.36750 145.63000 1.000 52.96095 317 VAL A C 1
ATOM 2124 O O . VAL A 1 317 ? 181.75400 186.91550 146.07200 1.000 52.96095 317 VAL A O 1
ATOM 2128 N N . PRO A 1 318 ? 183.16700 185.17450 146.07800 1.000 51.39899 318 PRO A N 1
ATOM 2129 C CA . PRO A 1 318 ? 182.39600 184.50250 147.12800 1.000 51.39899 318 PRO A CA 1
ATOM 2130 C C . PRO A 1 318 ? 182.56400 185.19750 148.46800 1.000 51.39899 318 PRO A C 1
ATOM 2131 O O . PRO A 1 318 ? 183.55200 185.89450 148.71000 1.000 51.39899 318 PRO A O 1
ATOM 2135 N N . GLU A 1 319 ? 181.58300 185.00150 149.34500 1.000 53.00651 319 GLU A N 1
ATOM 2136 C CA . GLU A 1 319 ? 181.71600 185.46350 150.71800 1.000 53.00651 319 GLU A CA 1
ATOM 2137 C C . GLU A 1 319 ? 182.79800 184.65750 151.42500 1.000 53.00651 319 GLU A C 1
ATOM 2138 O O . GLU A 1 319 ? 183.41000 183.76650 150.82800 1.000 53.00651 319 GLU A O 1
ATOM 2144 N N . SER A 1 320 ? 183.04800 184.99050 152.69200 1.000 48.48643 320 SER A N 1
ATOM 2145 C CA . SER A 1 320 ? 184.13200 184.40450 153.47800 1.000 48.48643 320 SER A CA 1
ATOM 2146 C C . SER A 1 320 ? 185.48600 184.82850 152.92100 1.000 48.48643 320 SER A C 1
ATOM 2147 O O . SER A 1 320 ? 186.52800 184.32150 153.34800 1.000 48.48643 320 SER A O 1
ATOM 2150 N N . SER A 1 321 ? 185.47900 185.75650 151.96900 1.000 44.45804 321 SER A N 1
ATOM 2151 C CA . SER A 1 321 ? 186.69200 186.32150 151.40000 1.000 44.45804 321 SER A CA 1
ATOM 2152 C C . SER A 1 321 ? 186.92600 187.71550 151.96500 1.000 44.45804 321 SER A C 1
ATOM 2153 O O . SER A 1 321 ? 185.98500 188.38750 152.39300 1.000 44.45804 321 SER A O 1
ATOM 2156 N N . MET A 1 322 ? 188.18200 188.15550 151.93900 1.000 45.76534 322 MET A N 1
ATOM 2157 C CA . MET A 1 322 ? 188.54900 189.46150 152.47200 1.000 45.76534 322 MET A CA 1
ATOM 2158 C C . MET A 1 322 ? 187.95000 190.59050 151.64400 1.000 45.76534 322 MET A C 1
ATOM 2159 O O . MET A 1 322 ? 187.98000 191.75250 152.06100 1.000 45.76534 322 MET A O 1
ATOM 2164 N N . LYS A 1 323 ? 187.41000 190.26550 150.47000 1.000 46.87887 323 LYS A N 1
ATOM 2165 C CA . LYS A 1 323 ? 186.83500 191.26150 149.58100 1.000 46.87887 323 LYS A CA 1
ATOM 2166 C C . LYS A 1 323 ? 185.31700 191.35250 149.65100 1.000 46.87887 323 LYS A C 1
ATOM 2167 O O . LYS A 1 323 ? 184.75300 192.31250 149.11600 1.000 46.87887 323 LYS A O 1
ATOM 2173 N N . SER A 1 324 ? 184.63700 190.39650 150.28900 1.000 44.35818 324 SER A N 1
ATOM 2174 C CA . SER A 1 324 ? 183.17200 190.33650 150.25200 1.000 44.35818 324 SER A CA 1
ATOM 2175 C C . SER A 1 324 ? 182.63400 189.88950 151.61000 1.000 44.35818 324 SER A C 1
ATOM 2176 O O . SER A 1 324 ? 182.56700 188.69250 151.90000 1.000 44.35818 324 SER A O 1
ATOM 2179 N N . LEU A 1 325 ? 182.28300 190.86750 152.44500 1.000 38.42280 325 LEU A N 1
ATOM 2180 C CA . LEU A 1 325 ? 181.46900 190.68250 153.64300 1.000 38.42280 325 LEU A CA 1
ATOM 2181 C C . LEU A 1 325 ? 182.21200 189.95250 154.75700 1.000 38.42280 325 LEU A C 1
ATOM 2182 O O . LEU A 1 325 ? 181.73500 189.91150 155.89300 1.000 38.42280 325 LEU A O 1
ATOM 2187 N N . TYR A 1 326 ? 183.39200 189.41350 154.46900 1.000 37.72391 326 TYR A N 1
ATOM 2188 C CA . TYR A 1 326 ? 184.19200 188.82250 155.53200 1.000 37.72391 326 TYR A CA 1
ATOM 2189 C C . TYR A 1 326 ? 185.30100 189.75350 155.98500 1.000 37.72391 326 TYR A C 1
ATOM 2190 O O . TYR A 1 326 ? 185.82000 189.59450 157.09500 1.000 37.72391 326 TYR A O 1
ATOM 2199 N N . GLY A 1 327 ? 185.67700 190.71950 155.14700 1.000 34.97230 327 GLY A N 1
ATOM 2200 C CA . GLY A 1 327 ? 186.49700 191.80950 155.63100 1.000 34.97230 327 GLY A CA 1
ATOM 2201 C C . GLY A 1 327 ? 185.81600 192.56950 156.74700 1.000 34.97230 327 GLY A C 1
ATOM 2202 O O . GLY A 1 327 ? 186.46500 192.98450 157.70900 1.000 34.97230 327 GLY A O 1
ATOM 2203 N N . TYR A 1 328 ? 184.50000 192.75750 156.63800 1.000 32.84123 328 TYR A N 1
ATOM 2204 C CA . TYR A 1 328 ? 183.73800 193.32850 157.74200 1.000 32.84123 328 TYR A CA 1
ATOM 2205 C C . TYR A 1 328 ? 183.75600 192.41050 158.95800 1.000 32.84123 328 TYR A C 1
ATOM 2206 O O . TYR A 1 328 ? 183.93100 192.87450 160.08800 1.000 32.84123 328 TYR A O 1
ATOM 2215 N N . LYS A 1 329 ? 183.57000 191.10450 158.74700 1.000 31.84490 329 LYS A N 1
ATOM 2216 C CA . LYS A 1 329 ? 183.53500 190.16550 159.86400 1.000 31.84490 329 LYS A CA 1
ATOM 2217 C C . LYS A 1 329 ? 184.85400 190.16150 160.62300 1.000 31.84490 329 LYS A C 1
ATOM 2218 O O . LYS A 1 329 ? 184.87800 190.28350 161.85200 1.000 31.84490 329 LYS A O 1
ATOM 2224 N N . ALA A 1 330 ? 185.96500 190.02350 159.90000 1.000 31.99411 330 ALA A N 1
ATOM 2225 C CA . ALA A 1 330 ? 187.25800 189.84550 160.55000 1.000 31.99411 330 ALA A CA 1
ATOM 2226 C C . ALA A 1 330 ? 187.76600 191.14750 161.15600 1.000 31.99411 330 ALA A C 1
ATOM 2227 O O . ALA A 1 330 ? 188.28400 191.15950 162.27800 1.000 31.99411 330 ALA A O 1
ATOM 2229 N N . PHE A 1 331 ? 187.63200 192.25750 160.42700 1.000 32.72090 331 PHE A N 1
ATOM 2230 C CA . PHE A 1 331 ? 188.26900 193.49550 160.86400 1.000 32.72090 331 PHE A CA 1
ATOM 2231 C C . PHE A 1 331 ? 187.47500 194.18450 161.96700 1.000 32.72090 331 PHE A C 1
ATOM 2232 O O . PHE A 1 331 ? 188.06200 194.80550 162.86000 1.000 32.72090 331 PHE A O 1
ATOM 2240 N N . ILE A 1 332 ? 186.14500 194.10250 161.92600 1.000 31.45503 332 ILE A N 1
ATOM 2241 C CA . ILE A 1 332 ? 185.35200 194.65450 163.02000 1.000 31.45503 332 ILE A CA 1
ATOM 2242 C C . ILE A 1 332 ? 185.53700 193.82350 164.28400 1.000 31.45503 332 ILE A C 1
ATOM 2243 O O . ILE A 1 332 ? 185.57200 194.36050 165.39600 1.000 31.45503 332 ILE A O 1
ATOM 2248 N N . CYS A 1 333 ? 185.65800 192.50250 164.13600 1.000 31.60666 333 CYS A N 1
ATOM 2249 C CA . CYS A 1 333 ? 185.84600 191.64250 165.30100 1.000 31.60666 333 CYS A CA 1
ATOM 2250 C C . CYS A 1 333 ? 187.16500 191.93650 166.00800 1.000 31.60666 333 CYS A C 1
ATOM 2251 O O . CYS A 1 333 ? 187.20500 192.02550 167.23900 1.000 31.60666 333 CYS A O 1
ATOM 2254 N N . ILE A 1 334 ? 188.25600 192.08950 165.25300 1.000 32.57593 334 ILE A N 1
ATOM 2255 C CA . ILE A 1 334 ? 189.53700 192.39050 165.88600 1.000 32.57593 334 ILE A CA 1
ATOM 2256 C C . ILE A 1 334 ? 189.54200 193.80050 166.45900 1.000 32.57593 334 ILE A C 1
ATOM 2257 O O . ILE A 1 334 ? 190.13300 194.04150 167.51800 1.000 32.57593 334 ILE A O 1
ATOM 2262 N N . ALA A 1 335 ? 188.89800 194.75250 165.77800 1.000 31.02309 335 ALA A N 1
ATOM 2263 C CA . ALA A 1 335 ? 188.84900 196.12150 166.28100 1.000 31.02309 335 ALA A CA 1
ATOM 2264 C C . ALA A 1 335 ? 188.12100 196.19250 167.61600 1.000 31.02309 335 ALA A C 1
ATOM 2265 O O . ALA A 1 335 ? 188.53300 196.93450 168.51500 1.000 31.02309 335 ALA A O 1
ATOM 2267 N N . LEU A 1 336 ? 187.03300 195.43550 167.76100 1.000 32.38297 336 LEU A N 1
ATOM 2268 C CA . LEU A 1 336 ? 186.37000 195.33050 169.05500 1.000 32.38297 336 LEU A CA 1
ATOM 2269 C C . LEU A 1 336 ? 187.29100 194.70350 170.09200 1.000 32.38297 336 LEU A C 1
ATOM 2270 O O . LEU A 1 336 ? 187.34100 195.15050 171.24400 1.000 32.38297 336 LEU A O 1
ATOM 2275 N N . ILE A 1 337 ? 188.01900 193.65650 169.70400 1.000 35.20788 337 ILE A N 1
ATOM 2276 C CA . ILE A 1 337 ? 188.95500 193.01750 170.62100 1.000 35.20788 337 ILE A CA 1
ATOM 2277 C C . ILE A 1 337 ? 190.14100 193.93050 170.90200 1.000 35.20788 337 ILE A C 1
ATOM 2278 O O . ILE A 1 337 ? 190.54600 194.10550 172.05600 1.000 35.20788 337 ILE A O 1
ATOM 2283 N N . MET A 1 338 ? 190.71900 194.52550 169.85600 1.000 39.50419 338 MET A N 1
ATOM 2284 C CA . MET A 1 338 ? 191.88200 195.38650 170.05200 1.000 39.50419 338 MET A CA 1
ATOM 2285 C C . MET A 1 338 ? 191.50000 196.69050 170.73700 1.000 39.50419 338 MET A C 1
ATOM 2286 O O . MET A 1 338 ? 192.29200 197.24850 171.50300 1.000 39.50419 338 MET A O 1
ATOM 2291 N N . GLY A 1 339 ? 190.29800 197.19950 170.46900 1.000 38.22455 339 GLY A N 1
ATOM 2292 C CA . GLY A 1 339 ? 189.84500 198.38350 171.17900 1.000 38.22455 339 GLY A CA 1
ATOM 2293 C C . GLY A 1 339 ? 189.75700 198.15550 172.67400 1.000 38.22455 339 GLY A C 1
ATOM 2294 O O . GLY A 1 339 ? 190.19300 198.99150 173.46700 1.000 38.22455 339 GLY A O 1
ATOM 2295 N N . ASP A 1 340 ? 189.19600 197.01650 173.07700 1.000 41.11332 340 ASP A N 1
ATOM 2296 C CA . ASP A 1 340 ? 189.17400 196.64350 174.48500 1.000 41.11332 340 ASP A CA 1
ATOM 2297 C C . ASP A 1 340 ? 190.55900 196.19350 174.94000 1.000 41.11332 340 ASP A C 1
ATOM 2298 O O . ASP A 1 340 ? 190.99300 196.52850 176.04700 1.000 41.11332 340 ASP A O 1
ATOM 2303 N N . GLY A 1 341 ? 191.27500 195.46150 174.08500 1.000 43.35624 341 GLY A N 1
ATOM 2304 C CA . GLY A 1 341 ? 192.57200 194.93350 174.47700 1.000 43.35624 341 GLY A CA 1
ATOM 2305 C C . GLY A 1 341 ? 193.61500 196.00750 174.71900 1.000 43.35624 341 GLY A C 1
ATOM 2306 O O . GLY A 1 341 ? 194.39200 195.92150 175.67400 1.000 43.35624 341 GLY A O 1
ATOM 2307 N N . MET A 1 342 ? 193.66200 197.02550 173.85300 1.000 48.83844 342 MET A N 1
ATOM 2308 C CA . MET A 1 342 ? 194.65500 198.08250 174.02600 1.000 48.83844 342 MET A CA 1
ATOM 2309 C C . MET A 1 342 ? 194.40500 198.89850 175.28300 1.000 48.83844 342 MET A C 1
ATOM 2310 O O . MET A 1 342 ? 195.36000 199.32750 175.93800 1.000 48.83844 342 MET A O 1
ATOM 2315 N N . TYR A 1 343 ? 193.14200 199.12950 175.63800 1.000 48.07372 343 TYR A N 1
ATOM 2316 C CA . TYR A 1 343 ? 192.85700 199.85950 176.86700 1.000 48.07372 343 TYR A CA 1
ATOM 2317 C C . TYR A 1 343 ? 193.39400 199.11150 178.08100 1.000 48.07372 343 TYR A C 1
ATOM 2318 O O . TYR A 1 343 ? 194.00100 199.70850 178.97700 1.000 48.07372 343 TYR A O 1
ATOM 2327 N N . HIS A 1 344 ? 193.17700 197.79650 178.12800 1.000 49.76109 344 HIS A N 1
ATOM 2328 C CA . HIS A 1 344 ? 193.61400 197.02450 179.28500 1.000 49.76109 344 HIS A CA 1
ATOM 2329 C C . HIS A 1 344 ? 195.13200 196.92550 179.35400 1.000 49.76109 344 HIS A C 1
ATOM 2330 O O . HIS A 1 344 ? 195.72500 197.19750 180.40200 1.000 49.76109 344 HIS A O 1
ATOM 2337 N N . PHE A 1 345 ? 195.78200 196.56750 178.24400 1.000 51.36307 345 PHE A N 1
ATOM 2338 C CA . PHE A 1 345 ? 197.22900 196.37050 178.26800 1.000 51.36307 345 PHE A CA 1
ATOM 2339 C C . PHE A 1 345 ? 197.95300 197.64450 178.68400 1.000 51.36307 345 PHE A C 1
ATOM 2340 O O . PHE A 1 345 ? 198.97000 197.59450 179.38500 1.000 51.36307 345 PHE A O 1
ATOM 2348 N N . ILE A 1 346 ? 197.44800 198.80050 178.25100 1.000 53.62669 346 ILE A N 1
ATOM 2349 C CA . ILE A 1 346 ? 198.00700 200.06850 178.70900 1.000 53.62669 346 ILE A CA 1
ATOM 2350 C C . ILE A 1 346 ? 197.79000 200.23250 180.20800 1.000 53.62669 346 ILE A C 1
ATOM 2351 O O . ILE A 1 346 ? 198.64800 200.76650 180.92100 1.000 53.62669 346 ILE A O 1
ATOM 2356 N N . LYS A 1 347 ? 196.64600 199.76150 180.71300 1.000 56.70410 347 LYS A N 1
ATOM 2357 C CA . LYS A 1 347 ? 196.32600 199.95250 182.12500 1.000 56.70410 347 LYS A CA 1
ATOM 2358 C C . LYS A 1 347 ? 197.29000 199.19050 183.03100 1.000 56.70410 347 LYS A C 1
ATOM 2359 O O . LYS A 1 347 ? 197.73300 199.72350 184.05400 1.000 56.70410 347 LYS A O 1
ATOM 2365 N N . ILE A 1 348 ? 197.62800 197.94450 182.68100 1.000 59.93580 348 ILE A N 1
ATOM 2366 C CA . ILE A 1 348 ? 198.65600 197.23250 183.44100 1.000 59.93580 348 ILE A CA 1
ATOM 2367 C C . ILE A 1 348 ? 199.99600 197.94550 183.31900 1.000 59.93580 348 ILE A C 1
ATOM 2368 O O . ILE A 1 348 ? 200.72600 198.09850 184.30500 1.000 59.93580 348 ILE A O 1
ATOM 2373 N N . VAL A 1 349 ? 200.34200 198.39050 182.11000 1.000 63.36858 349 VAL A N 1
ATOM 2374 C CA . VAL A 1 349 ? 201.59100 199.12250 181.92200 1.000 63.36858 349 VAL A CA 1
ATOM 2375 C C . VAL A 1 349 ? 201.57400 200.41950 182.72100 1.000 63.36858 349 VAL A C 1
ATOM 2376 O O . VAL A 1 349 ? 202.56000 200.77050 183.38100 1.000 63.36858 349 VAL A O 1
ATOM 2380 N N . GLY A 1 350 ? 200.45500 201.14450 182.68800 1.000 68.83944 350 GLY A N 1
ATOM 2381 C CA . GLY A 1 350 ? 200.36400 202.38050 183.44800 1.000 68.83944 350 GLY A CA 1
ATOM 2382 C C . GLY A 1 350 ? 200.44100 202.16050 184.94700 1.000 68.83944 350 GLY A C 1
ATOM 2383 O O . GLY A 1 350 ? 201.11800 202.90850 185.65800 1.000 68.83944 350 GLY A O 1
ATOM 2384 N N . ILE A 1 351 ? 199.74800 201.13650 185.45100 1.000 72.29708 351 ILE A N 1
ATOM 2385 C CA . ILE A 1 351 ? 199.79700 200.83950 186.87900 1.000 72.29708 351 ILE A CA 1
ATOM 2386 C C . ILE A 1 351 ? 201.20500 200.42950 187.29300 1.000 72.29708 351 ILE A C 1
ATOM 2387 O O . ILE A 1 351 ? 201.72300 200.88550 188.31900 1.000 72.29708 351 ILE A O 1
ATOM 2392 N N . THR A 1 352 ? 201.84800 199.56750 186.50200 1.000 77.10731 352 THR A N 1
ATOM 2393 C CA . THR A 1 352 ? 203.20600 199.13850 186.82200 1.000 77.10731 352 THR A CA 1
ATOM 2394 C C . THR A 1 352 ? 204.18500 200.30550 186.75300 1.000 77.10731 352 THR A C 1
ATOM 2395 O O . THR A 1 352 ? 205.07100 200.43250 187.60700 1.000 77.10731 352 THR A O 1
ATOM 2399 N N . ALA A 1 353 ? 204.03500 201.17350 185.74900 1.000 82.07859 353 ALA A N 1
ATOM 2400 C CA . ALA A 1 353 ? 204.93800 202.31250 185.61300 1.000 82.07859 353 ALA A CA 1
ATOM 2401 C C . ALA A 1 353 ? 204.83000 203.25150 186.80700 1.000 82.07859 353 ALA A C 1
ATOM 2402 O O . ALA A 1 353 ? 205.84300 203.75950 187.30100 1.000 82.07859 353 ALA A O 1
ATOM 2404 N N . MET A 1 354 ? 203.60700 203.50150 187.28200 1.000 87.92649 354 MET A N 1
ATOM 2405 C CA . MET A 1 354 ? 203.43500 204.33050 188.47000 1.000 87.92649 354 MET A CA 1
ATOM 2406 C C . MET A 1 354 ? 204.02900 203.66050 189.70200 1.000 87.92649 354 MET A C 1
ATOM 2407 O O . MET A 1 354 ? 204.62800 204.32950 190.55200 1.000 87.92649 354 MET A O 1
ATOM 2412 N N . SER A 1 355 ? 203.86900 202.34050 189.81800 1.000 88.73051 355 SER A N 1
ATOM 2413 C CA . SER A 1 355 ? 204.38700 201.62850 190.98200 1.000 88.73051 355 SER A CA 1
ATOM 2414 C C . SER A 1 355 ? 205.90600 201.72450 191.06400 1.000 88.73051 355 SER A C 1
ATOM 2415 O O . SER A 1 355 ? 206.46400 201.93850 192.14700 1.000 88.73051 355 SER A O 1
ATOM 2418 N N . MET A 1 356 ? 206.59300 201.56650 189.93100 1.000 94.70425 356 MET A N 1
ATOM 2419 C CA . MET A 1 356 ? 208.05100 201.64250 189.93800 1.000 94.70425 356 MET A CA 1
ATOM 2420 C C . MET A 1 356 ? 208.53100 203.06150 190.22100 1.000 94.70425 356 MET A C 1
ATOM 2421 O O . MET A 1 356 ? 209.53700 203.25650 190.91400 1.000 94.70425 356 MET A O 1
ATOM 2426 N N . TYR A 1 357 ? 207.82900 204.06550 189.69000 1.000 97.33464 357 TYR A N 1
ATOM 2427 C CA . TYR A 1 357 ? 208.21400 205.45050 189.94400 1.000 97.33464 357 TYR A CA 1
ATOM 2428 C C . TYR A 1 357 ? 208.06400 205.80850 191.41700 1.000 97.33464 357 TYR A C 1
ATOM 2429 O O . TYR A 1 357 ? 208.90000 206.52850 191.97600 1.000 97.33464 357 TYR A O 1
ATOM 2438 N N . ARG A 1 358 ? 207.00000 205.32350 192.06100 1.000 97.79736 358 ARG A N 1
ATOM 2439 C CA . ARG A 1 358 ? 206.80600 205.60750 193.48000 1.000 97.79736 358 ARG A CA 1
ATOM 2440 C C . ARG A 1 358 ? 207.91100 204.98550 194.32400 1.000 97.79736 358 ARG A C 1
ATOM 2441 O O . ARG A 1 358 ? 208.36600 205.58650 195.30500 1.000 97.79736 358 ARG A O 1
ATOM 2449 N N . GLN A 1 359 ? 208.35000 203.78350 193.96500 1.000 97.02451 359 GLN A N 1
ATOM 2450 C CA . GLN A 1 359 ? 209.43100 203.11250 194.67700 1.000 97.02451 359 GLN A CA 1
ATOM 2451 C C . GLN A 1 359 ? 210.74200 203.88250 194.54000 1.000 97.02451 359 GLN A C 1
ATOM 2452 O O . GLN A 1 359 ? 211.06800 204.72750 195.37400 1.000 97.02451 359 GLN A O 1
ATOM 2458 N N . PRO A 1 393 ? 211.36000 188.19550 189.23000 1.000 90.80773 393 PRO A N 1
ATOM 2459 C CA . PRO A 1 393 ? 211.21100 187.26850 188.10400 1.000 90.80773 393 PRO A CA 1
ATOM 2460 C C . PRO A 1 393 ? 210.42600 187.87750 186.94800 1.000 90.80773 393 PRO A C 1
ATOM 2461 O O . PRO A 1 393 ? 210.34700 187.27650 185.87600 1.000 90.80773 393 PRO A O 1
ATOM 2465 N N . SER A 1 394 ? 209.84600 189.05850 187.17300 1.000 87.96419 394 SER A N 1
ATOM 2466 C CA . SER A 1 394 ? 209.08100 189.72150 186.12300 1.000 87.96419 394 SER A CA 1
ATOM 2467 C C . SER A 1 394 ? 209.97800 190.11550 184.95500 1.000 87.96419 394 SER A C 1
ATOM 2468 O O . SER A 1 394 ? 209.65000 189.86050 183.79100 1.000 87.96419 394 SER A O 1
ATOM 2471 N N . TRP A 1 395 ? 211.11900 190.74050 185.24900 1.000 89.26156 395 TRP A N 1
ATOM 2472 C CA . TRP A 1 395 ? 212.02700 191.14750 184.18200 1.000 89.26156 395 TRP A CA 1
ATOM 2473 C C . TRP A 1 395 ? 212.90500 189.98650 183.73300 1.000 89.26156 395 TRP A C 1
ATOM 2474 O O . TRP A 1 395 ? 213.55000 190.05750 182.68000 1.000 89.26156 395 TRP A O 1
ATOM 2485 N N . MET A 1 396 ? 212.94900 188.90850 184.52000 1.000 86.69904 396 MET A N 1
ATOM 2486 C CA . MET A 1 396 ? 213.67500 187.71550 184.09600 1.000 86.69904 396 MET A CA 1
ATOM 2487 C C . MET A 1 396 ? 213.04800 187.10450 182.84900 1.000 86.69904 396 MET A C 1
ATOM 2488 O O . MET A 1 396 ? 213.75800 186.69750 181.92200 1.000 86.69904 396 MET A O 1
ATOM 2493 N N . ALA A 1 397 ? 211.71500 187.02750 182.81200 1.000 76.08875 397 ALA A N 1
ATOM 2494 C CA . ALA A 1 397 ? 211.03500 186.40950 181.68000 1.000 76.08875 397 ALA A CA 1
ATOM 2495 C C . ALA A 1 397 ? 211.20300 187.23050 180.40900 1.000 76.08875 397 ALA A C 1
ATOM 2496 O O . ALA A 1 397 ? 211.49400 186.67850 179.34200 1.000 76.08875 397 ALA A O 1
ATOM 2498 N N . TYR A 1 398 ? 211.02200 188.54950 180.50200 1.000 72.23143 398 TYR A N 1
ATOM 2499 C CA . TYR A 1 398 ? 211.09900 189.38450 179.30800 1.000 72.23143 398 TYR A CA 1
ATOM 2500 C C . TYR A 1 398 ? 212.53000 189.48750 178.79700 1.000 72.23143 398 TYR A C 1
ATOM 2501 O O . TYR A 1 398 ? 212.75600 189.66350 177.59400 1.000 72.23143 398 TYR A O 1
ATOM 2510 N N . ALA A 1 399 ? 213.51100 189.38450 179.69600 1.000 70.43094 399 ALA A N 1
ATOM 2511 C CA . ALA A 1 399 ? 214.89700 189.27550 179.25400 1.000 70.43094 399 ALA A CA 1
ATOM 2512 C C . ALA A 1 399 ? 215.11500 187.99550 178.45800 1.000 70.43094 399 ALA A C 1
ATOM 2513 O O . ALA A 1 399 ? 215.78700 188.00650 177.42100 1.000 70.43094 399 ALA A O 1
ATOM 2515 N N . GLY A 1 400 ? 214.55300 186.88150 178.93000 1.000 65.77128 400 GLY A N 1
ATOM 2516 C CA . GLY A 1 400 ? 214.62500 185.64750 178.16600 1.000 65.77128 400 GLY A CA 1
ATOM 2517 C C . GLY A 1 400 ? 213.83800 185.71750 176.87200 1.000 65.77128 400 GLY A C 1
ATOM 2518 O O . GLY A 1 400 ? 214.24800 185.15750 175.85300 1.000 65.77128 400 GLY A O 1
ATOM 2519 N N . TYR A 1 401 ? 212.69100 186.40150 176.89800 1.000 60.17085 401 TYR A N 1
ATOM 2520 C CA . TYR A 1 401 ? 211.90700 186.58450 175.68200 1.000 60.17085 401 TYR A CA 1
ATOM 2521 C C . TYR A 1 401 ? 212.67900 187.39050 174.64600 1.000 60.17085 401 TYR A C 1
ATOM 2522 O O . TYR A 1 401 ? 212.63700 187.08050 173.44900 1.000 60.17085 401 TYR A O 1
ATOM 2531 N N . ALA A 1 402 ? 213.38800 188.43150 175.08700 1.000 60.96679 402 ALA A N 1
ATOM 2532 C CA . ALA A 1 402 ? 214.19700 189.22250 174.16500 1.000 60.96679 402 ALA A CA 1
ATOM 2533 C C . ALA A 1 402 ? 215.31100 188.38650 173.55000 1.000 60.96679 402 ALA A C 1
ATOM 2534 O O . ALA A 1 402 ? 215.62900 188.53950 172.36500 1.000 60.96679 402 ALA A O 1
ATOM 2536 N N . LEU A 1 403 ? 215.92400 187.50350 174.34200 1.000 61.82938 403 LEU A N 1
ATOM 2537 C CA . LEU A 1 403 ? 216.97200 186.63550 173.81500 1.000 61.82938 403 LEU A CA 1
ATOM 2538 C C . LEU A 1 403 ? 216.42700 185.70450 172.73900 1.000 61.82938 403 LEU A C 1
ATOM 2539 O O . LEU A 1 403 ? 217.05800 185.50550 171.69400 1.000 61.82938 403 LEU A O 1
ATOM 2544 N N . PHE A 1 404 ? 215.25000 185.12150 172.97700 1.000 61.07844 404 PHE A N 1
ATOM 2545 C CA . PHE A 1 404 ? 214.62800 184.27950 171.96000 1.000 61.07844 404 PHE A CA 1
ATOM 2546 C C . PHE A 1 404 ? 214.12000 185.11550 170.79400 1.000 61.07844 404 PHE A C 1
ATOM 2547 O O . PHE A 1 404 ? 214.03800 184.62850 169.66000 1.000 61.07844 404 PHE A O 1
ATOM 2555 N N . SER A 1 405 ? 213.76000 186.37450 171.05500 1.000 59.77927 405 SER A N 1
ATOM 2556 C CA . SER A 1 405 ? 213.36500 187.27050 169.97500 1.000 59.77927 405 SER A CA 1
ATOM 2557 C C . SER A 1 405 ? 214.52100 187.51650 169.01500 1.000 59.77927 405 SER A C 1
ATOM 2558 O O . SER A 1 405 ? 214.34500 187.46250 167.79300 1.000 59.77927 405 SER A O 1
ATOM 2561 N N . VAL A 1 406 ? 215.71500 187.77850 169.55200 1.000 59.78465 406 VAL A N 1
ATOM 2562 C CA . VAL A 1 406 ? 216.88200 188.01350 168.70800 1.000 59.78465 406 VAL A CA 1
ATOM 2563 C C . VAL A 1 406 ? 217.24500 186.75150 167.93700 1.000 59.78465 406 VAL A C 1
ATOM 2564 O O . VAL A 1 406 ? 217.67800 186.81550 166.77900 1.000 59.78465 406 VAL A O 1
ATOM 2568 N N . LEU A 1 407 ? 217.06700 185.58650 168.56200 1.000 60.07396 407 LEU A N 1
ATOM 2569 C CA . LEU A 1 407 ? 217.39000 184.32650 167.89800 1.000 60.07396 407 LEU A CA 1
ATOM 2570 C C . LEU A 1 407 ? 216.54500 184.13350 166.64600 1.000 60.07396 407 LEU A C 1
ATOM 2571 O O . LEU A 1 407 ? 217.05100 183.71550 165.60000 1.000 60.07396 407 LEU A O 1
ATOM 2576 N N . ALA A 1 408 ? 215.24800 184.43750 166.73400 1.000 58.19574 408 ALA A N 1
ATOM 2577 C CA . ALA A 1 408 ? 214.37500 184.29950 165.57300 1.000 58.19574 408 ALA A CA 1
ATOM 2578 C C . ALA A 1 408 ? 214.66400 185.37150 164.52900 1.000 58.19574 408 ALA A C 1
ATOM 2579 O O . ALA A 1 408 ? 214.50700 185.13450 163.32600 1.000 58.19574 408 ALA A O 1
ATOM 2581 N N . VAL A 1 409 ? 215.07800 186.56050 164.97200 1.000 57.03688 409 VAL A N 1
ATOM 2582 C CA . VAL A 1 409 ? 215.34900 187.65350 164.04100 1.000 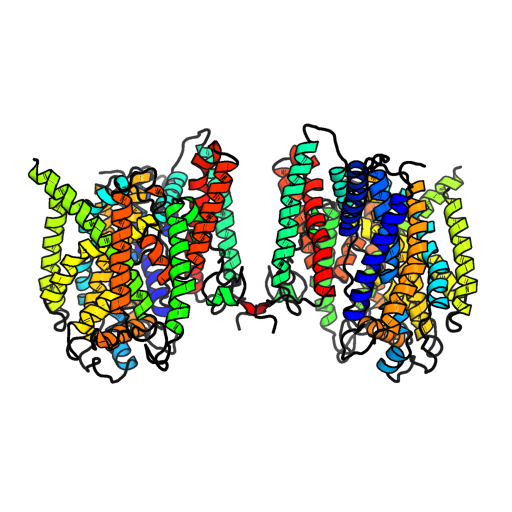57.03688 409 VAL A CA 1
ATOM 2583 C C . VAL A 1 409 ? 216.52500 187.30750 163.13500 1.000 57.03688 409 VAL A C 1
ATOM 2584 O O . VAL A 1 409 ? 216.52200 187.62650 161.94100 1.000 57.03688 409 VAL A O 1
ATOM 2588 N N . VAL A 1 410 ? 217.54600 186.64650 163.68300 1.000 57.87906 410 VAL A N 1
ATOM 2589 C CA . VAL A 1 410 ? 218.72500 186.32550 162.88600 1.000 57.87906 410 VAL A CA 1
ATOM 2590 C C . VAL A 1 410 ? 218.61100 184.98150 162.17700 1.000 57.87906 410 VAL A C 1
ATOM 2591 O O . VAL A 1 410 ? 219.48300 184.64550 161.36800 1.000 57.87906 410 VAL A O 1
ATOM 2595 N N . THR A 1 411 ? 217.56600 184.20150 162.45100 1.000 59.55720 411 THR A N 1
ATOM 2596 C CA . THR A 1 411 ? 217.45300 182.84750 161.91900 1.000 59.55720 411 THR A CA 1
ATOM 2597 C C . THR A 1 411 ? 216.35200 182.69450 160.87600 1.000 59.55720 411 THR A C 1
ATOM 2598 O O . THR A 1 411 ? 216.57000 182.04450 159.85000 1.000 59.55720 411 THR A O 1
ATOM 2602 N N . ILE A 1 412 ? 215.17200 183.27150 161.11700 1.000 58.51829 412 ILE A N 1
ATOM 2603 C CA . ILE A 1 412 ? 214.06000 183.10950 160.17600 1.000 58.51829 412 ILE A CA 1
ATOM 2604 C C . ILE A 1 412 ? 214.37800 183.65750 158.78800 1.000 58.51829 412 ILE A C 1
ATOM 2605 O O . ILE A 1 412 ? 214.08200 182.97050 157.79700 1.000 58.51829 412 ILE A O 1
ATOM 2610 N N . PRO A 1 413 ? 214.95400 184.85650 158.63300 1.000 58.89926 413 PRO A N 1
ATOM 2611 C CA . PRO A 1 413 ? 215.29900 185.31550 157.27600 1.000 58.89926 413 PRO A CA 1
ATOM 2612 C C . PRO A 1 413 ? 216.31300 184.43250 156.56900 1.000 58.89926 413 PRO A C 1
ATOM 2613 O O . PRO A 1 413 ? 216.38200 184.46650 155.33400 1.000 58.89926 413 PRO A O 1
ATOM 2617 N N . VAL A 1 414 ? 217.11200 183.65650 157.30400 1.000 60.53665 414 VAL A N 1
ATOM 2618 C CA . VAL A 1 414 ? 218.03100 182.72150 156.66000 1.000 60.53665 414 VAL A CA 1
ATOM 2619 C C . VAL A 1 414 ? 217.25300 181.63950 155.92000 1.000 60.53665 414 VAL A C 1
ATOM 2620 O O . VAL A 1 414 ? 217.55300 181.31550 154.76500 1.000 60.53665 414 VAL A O 1
ATOM 2624 N N . MET A 1 415 ? 216.24300 181.06050 156.57600 1.000 60.69754 415 MET A N 1
ATOM 2625 C CA . MET A 1 415 ? 215.41600 180.06150 155.90600 1.000 60.69754 415 MET A CA 1
ATOM 2626 C C . MET A 1 415 ? 214.59200 180.68550 154.78900 1.000 60.69754 415 MET A C 1
ATOM 2627 O O . MET A 1 415 ? 214.47200 180.10950 153.70100 1.000 60.69754 415 MET A O 1
ATOM 2632 N N . PHE A 1 416 ? 214.01700 181.85550 155.03700 1.000 57.44841 416 PHE A N 1
ATOM 2633 C CA . PHE A 1 416 ? 213.14900 182.53450 154.08200 1.000 57.44841 416 PHE A CA 1
ATOM 2634 C C . PHE A 1 416 ? 213.79500 183.86150 153.70600 1.000 57.44841 416 PHE A C 1
ATOM 2635 O O . PHE A 1 416 ? 213.69400 184.84250 154.44800 1.000 57.44841 416 PHE A O 1
ATOM 2643 N N . LYS A 1 417 ? 214.45600 183.89250 152.54700 1.000 60.62851 417 LYS A N 1
ATOM 2644 C CA . LYS A 1 417 ? 214.98700 185.14850 152.03500 1.000 60.62851 417 LYS A CA 1
ATOM 2645 C C . LYS A 1 417 ? 213.87800 186.13550 151.70100 1.000 60.62851 417 LYS A C 1
ATOM 2646 O O . LYS A 1 417 ? 214.14200 187.33750 151.59200 1.000 60.62851 417 LYS A O 1
ATOM 2652 N N . GLN A 1 418 ? 212.64500 185.65350 151.54200 1.000 59.00033 418 GLN A N 1
ATOM 2653 C CA . GLN A 1 418 ? 211.49400 186.50650 151.28900 1.000 59.00033 418 GLN A CA 1
ATOM 2654 C C . GLN A 1 418 ? 211.03000 187.26250 152.52600 1.000 59.00033 418 GLN A C 1
ATOM 2655 O O . GLN A 1 418 ? 210.21500 188.18150 152.39900 1.000 59.00033 418 GLN A O 1
ATOM 2661 N N . VAL A 1 419 ? 211.52600 186.90550 153.70800 1.000 56.34919 419 VAL A N 1
ATOM 2662 C CA . VAL A 1 419 ? 211.12600 187.52850 154.96400 1.000 56.34919 419 VAL A CA 1
ATOM 2663 C C . VAL A 1 419 ? 212.26500 188.41750 155.43800 1.000 56.34919 419 VAL A C 1
ATOM 2664 O O . VAL A 1 419 ? 213.40800 187.96050 155.56000 1.000 56.34919 419 VAL A O 1
ATOM 2668 N N . LYS A 1 420 ? 211.95700 189.68150 155.70000 1.000 56.02583 420 LYS A N 1
ATOM 2669 C CA . LYS A 1 420 ? 212.94900 190.64750 156.14300 1.000 56.02583 420 LYS A CA 1
ATOM 2670 C C . LYS A 1 420 ? 213.04800 190.65750 157.66400 1.000 56.02583 420 LYS A C 1
ATOM 2671 O O . LYS A 1 420 ? 212.13900 190.22350 158.37400 1.000 56.02583 420 LYS A O 1
ATOM 2677 N N . TRP A 1 421 ? 214.18200 191.16150 158.15500 1.000 56.41073 421 TRP A N 1
ATOM 2678 C CA . TRP A 1 421 ? 214.47800 191.07550 159.58200 1.000 56.41073 421 TRP A CA 1
ATOM 2679 C C . TRP A 1 421 ? 213.49600 191.89250 160.41400 1.000 56.41073 421 TRP A C 1
ATOM 2680 O O . TRP A 1 421 ? 213.08800 191.46250 161.49800 1.000 56.41073 421 TRP A O 1
ATOM 2691 N N . TYR A 1 422 ? 213.10500 193.07550 159.93200 1.000 56.16028 422 TYR A N 1
ATOM 2692 C CA . TYR A 1 422 ? 212.22500 193.92150 160.72600 1.000 56.16028 422 TYR A CA 1
ATOM 2693 C C . TYR A 1 422 ? 210.77700 193.45250 160.69700 1.000 56.16028 422 TYR A C 1
ATOM 2694 O O . TYR A 1 422 ? 209.97700 193.91550 161.51500 1.000 56.16028 422 TYR A O 1
ATOM 2703 N N . TYR A 1 423 ? 210.42100 192.55650 159.77400 1.000 52.02155 423 TYR A N 1
ATOM 2704 C CA . TYR A 1 423 ? 209.12000 191.90150 159.85500 1.000 52.02155 423 TYR A CA 1
ATOM 2705 C C . TYR A 1 423 ? 209.01900 191.06250 161.12200 1.000 52.02155 423 TYR A C 1
ATOM 2706 O O . TYR A 1 423 ? 207.98600 191.06550 161.80100 1.000 52.02155 423 TYR A O 1
ATOM 2715 N N . VAL A 1 424 ? 210.08700 190.33450 161.45000 1.000 51.31533 424 VAL A N 1
ATOM 2716 C CA . VAL A 1 424 ? 210.09800 189.50750 162.65200 1.000 51.31533 424 VAL A CA 1
ATOM 2717 C C . VAL A 1 424 ? 210.11100 190.37850 163.90200 1.000 51.31533 424 VAL A C 1
ATOM 2718 O O . VAL A 1 424 ? 209.48700 190.04050 164.91500 1.000 51.31533 424 VAL A O 1
ATOM 2722 N N . VAL A 1 425 ? 210.82600 191.50350 163.85700 1.000 50.46257 425 VAL A N 1
ATOM 2723 C CA . VAL A 1 425 ? 210.89300 192.39050 165.01700 1.000 50.46257 425 VAL A CA 1
ATOM 2724 C C . VAL A 1 425 ? 209.51100 192.93950 165.34500 1.000 50.46257 425 VAL A C 1
ATOM 2725 O O . VAL A 1 425 ? 209.08600 192.94750 166.50500 1.000 50.46257 425 VAL A O 1
ATOM 2729 N N . ILE A 1 426 ? 208.78200 193.39650 164.32400 1.000 48.07298 426 ILE A N 1
ATOM 2730 C CA . ILE A 1 426 ? 207.42400 193.87950 164.54600 1.000 48.07298 426 ILE A CA 1
ATOM 2731 C C . ILE A 1 426 ? 206.52700 192.75250 165.03600 1.000 48.07298 426 ILE A C 1
ATOM 2732 O O . ILE A 1 426 ? 205.68800 192.95750 165.92100 1.000 48.07298 426 ILE A O 1
ATOM 2737 N N . ALA A 1 427 ? 206.69000 191.54850 164.48300 1.000 47.94621 427 ALA A N 1
ATOM 2738 C CA . ALA A 1 427 ? 205.87200 190.41650 164.90600 1.000 47.94621 427 ALA A CA 1
ATOM 2739 C C . ALA A 1 427 ? 206.11000 190.07650 166.37100 1.000 47.94621 427 ALA A C 1
ATOM 2740 O O . ALA A 1 427 ? 205.17100 189.72650 167.09400 1.000 47.94621 427 ALA A O 1
ATOM 2742 N N . TYR A 1 428 ? 207.35700 190.16850 166.82700 1.000 50.59560 428 TYR A N 1
ATOM 2743 C CA . TYR A 1 428 ? 207.69500 189.83850 168.20400 1.000 50.59560 428 TYR A CA 1
ATOM 2744 C C . TYR A 1 428 ? 207.45200 190.98550 169.17700 1.000 50.59560 428 TYR A C 1
ATOM 2745 O O . TYR A 1 428 ? 207.51000 190.76550 170.39100 1.000 50.59560 428 TYR A O 1
ATOM 2754 N N . VAL A 1 429 ? 207.18500 192.19150 168.68400 1.000 46.77805 429 VAL A N 1
ATOM 2755 C CA . VAL A 1 429 ? 206.87200 193.31550 169.56200 1.000 46.77805 429 VAL A CA 1
ATOM 2756 C C . VAL A 1 429 ? 205.38000 193.38650 169.85800 1.000 46.77805 429 VAL A C 1
ATOM 2757 O O . VAL A 1 429 ? 204.97800 193.61850 171.00000 1.000 46.77805 429 VAL A O 1
ATOM 2761 N N . VAL A 1 430 ? 204.53900 193.18450 168.84300 1.000 43.93618 430 VAL A N 1
ATOM 2762 C CA . VAL A 1 430 ? 203.09900 193.16350 169.07000 1.000 43.93618 430 VAL A CA 1
ATOM 2763 C C . VAL A 1 430 ? 202.62700 191.82850 169.62700 1.000 43.93618 430 VAL A C 1
ATOM 2764 O O . VAL A 1 430 ? 201.45900 191.70850 170.01600 1.000 43.93618 430 VAL A O 1
ATOM 2768 N N . ALA A 1 431 ? 203.49400 190.81650 169.66100 1.000 42.44671 431 ALA A N 1
ATOM 2769 C CA . ALA A 1 431 ? 203.09400 189.51950 170.19900 1.000 42.44671 431 ALA A CA 1
ATOM 2770 C C . ALA A 1 431 ? 202.70800 189.57050 171.67400 1.000 42.44671 431 ALA A C 1
ATOM 2771 O O . ALA A 1 431 ? 201.69500 188.94550 172.03200 1.000 42.44671 431 ALA A O 1
ATOM 2773 N N . PRO A 1 432 ? 203.44600 190.24150 172.57200 1.000 45.13730 432 PRO A N 1
ATOM 2774 C CA . PRO A 1 432 ? 202.91100 190.41450 173.93500 1.000 45.13730 432 PRO A CA 1
ATOM 2775 C C . PRO A 1 432 ? 201.56200 191.10650 173.94400 1.000 45.13730 432 PRO A C 1
ATOM 2776 O O . PRO A 1 432 ? 200.69400 190.77150 174.75900 1.000 45.13730 432 PRO A O 1
ATOM 2780 N N . MET A 1 433 ? 201.37200 192.08050 173.05300 1.000 48.60067 433 MET A N 1
ATOM 2781 C CA . MET A 1 433 ? 200.07500 192.73050 172.91300 1.000 48.60067 433 MET A CA 1
ATOM 2782 C C . MET A 1 433 ? 199.00300 191.76650 172.42400 1.000 48.60067 433 MET A C 1
ATOM 2783 O O . MET A 1 433 ? 197.93700 191.64450 173.03900 1.000 48.60067 433 MET A O 1
ATOM 2788 N N . LEU A 1 434 ? 199.26200 191.07650 171.31400 1.000 38.20692 434 LEU A N 1
ATOM 2789 C CA . LEU A 1 434 ? 198.23700 190.22550 170.72200 1.000 38.20692 434 LEU A CA 1
ATOM 2790 C C . LEU A 1 434 ? 197.97300 188.99750 171.58300 1.000 38.20692 434 LEU A C 1
ATOM 2791 O O . LEU A 1 434 ? 196.84300 188.50050 171.63900 1.000 38.20692 434 LEU A O 1
ATOM 2796 N N . GLY A 1 435 ? 199.00600 188.48750 172.25400 1.000 36.00960 435 GLY A N 1
ATOM 2797 C CA . GLY A 1 435 ? 198.81500 187.34650 173.13200 1.000 36.00960 435 GLY A CA 1
ATOM 2798 C C . GLY A 1 435 ? 197.97100 187.67450 174.34800 1.000 36.00960 435 GLY A C 1
ATOM 2799 O O . GLY A 1 435 ? 197.19700 186.83850 174.82000 1.000 36.00960 435 GLY A O 1
ATOM 2800 N N . PHE A 1 436 ? 198.11900 188.88950 174.88000 1.000 38.50366 436 PHE A N 1
ATOM 2801 C CA . PHE A 1 436 ? 197.34900 189.28850 176.05400 1.000 38.50366 436 PHE A CA 1
ATOM 2802 C C . PHE A 1 436 ? 195.85600 189.33550 175.75200 1.000 38.50366 436 PHE A C 1
ATOM 2803 O O . PHE A 1 436 ? 195.03900 188.89850 176.57000 1.000 38.50366 436 PHE A O 1
ATOM 2811 N N . ALA A 1 437 ? 195.48200 189.87650 174.59200 1.000 33.13117 437 ALA A N 1
ATOM 2812 C CA . ALA A 1 437 ? 194.07000 189.97350 174.24100 1.000 33.13117 437 ALA A CA 1
ATOM 2813 C C . ALA A 1 437 ? 193.44200 188.59550 174.07700 1.000 33.13117 437 ALA A C 1
ATOM 2814 O O . ALA A 1 437 ? 192.31900 188.36050 174.53500 1.000 33.13117 437 ALA A O 1
ATOM 2816 N N . ASN A 1 438 ? 194.15000 187.67250 173.42200 1.000 33.19797 438 ASN A N 1
ATOM 2817 C CA . ASN A 1 438 ? 193.61200 186.32950 173.23200 1.000 33.19797 438 ASN A CA 1
ATOM 2818 C C . ASN A 1 438 ? 193.45900 185.59650 174.55700 1.000 33.19797 438 ASN A C 1
ATOM 2819 O O . ASN A 1 438 ? 192.46300 184.89750 174.77500 1.000 33.19797 438 ASN A O 1
ATOM 2824 N N . SER A 1 439 ? 194.44400 185.72450 175.44600 1.000 34.11685 439 SER A N 1
ATOM 2825 C CA . SER A 1 439 ? 194.34100 185.09250 176.75500 1.000 34.11685 439 SER A CA 1
ATOM 2826 C C . SER A 1 439 ? 193.20400 185.69750 177.56700 1.000 34.11685 439 SER A C 1
ATOM 2827 O O . SER A 1 439 ? 192.49500 184.98550 178.28700 1.000 34.11685 439 SER A O 1
ATOM 2830 N N . TYR A 1 440 ? 193.02400 187.01650 177.47200 1.000 33.78380 440 TYR A N 1
ATOM 2831 C CA . TYR A 1 440 ? 191.89200 187.66050 178.12700 1.000 33.78380 440 TYR A CA 1
ATOM 2832 C C . TYR A 1 440 ? 190.57100 187.20150 177.52100 1.000 33.78380 440 TYR A C 1
ATOM 2833 O O . TYR A 1 440 ? 189.59100 186.98650 178.24200 1.000 33.78380 440 TYR A O 1
ATOM 2842 N N . GLY A 1 441 ? 190.52200 187.05450 176.19600 1.000 28.21047 441 GLY A N 1
ATOM 2843 C CA . GLY A 1 441 ? 189.30700 186.57450 175.56000 1.000 28.21047 441 GLY A CA 1
ATOM 2844 C C . GLY A 1 441 ? 188.99100 185.13150 175.90000 1.000 28.21047 441 GLY A C 1
ATOM 2845 O O . GLY A 1 441 ? 187.82900 184.77450 176.10700 1.000 28.21047 441 GLY A O 1
ATOM 2846 N N . THR A 1 442 ? 190.01700 184.28050 175.94400 1.000 31.01517 442 THR A N 1
ATOM 2847 C CA . THR A 1 442 ? 189.80900 182.89350 176.34000 1.000 31.01517 442 THR A CA 1
ATOM 2848 C C . THR A 1 442 ? 189.39400 182.79750 177.80000 1.000 31.01517 442 THR A C 1
ATOM 2849 O O . THR A 1 442 ? 188.65000 181.88650 178.17800 1.000 31.01517 442 THR A O 1
ATOM 2853 N N . GLY A 1 443 ? 189.85300 183.73450 178.63100 1.000 29.67971 443 GLY A N 1
ATOM 2854 C CA . GLY A 1 443 ? 189.48100 183.71950 180.03400 1.000 29.67971 443 GLY A CA 1
ATOM 2855 C C . GLY A 1 443 ? 188.06100 184.17850 180.28400 1.000 29.67971 443 GLY A C 1
ATOM 2856 O O . GLY A 1 443 ? 187.55300 184.04550 181.39800 1.000 29.67971 443 GLY A O 1
ATOM 2857 N N . LEU A 1 444 ? 187.41100 184.74950 179.27100 1.000 28.78058 444 LEU A N 1
ATOM 2858 C CA . LEU A 1 444 ? 186.01800 185.16550 179.39100 1.000 28.78058 444 LEU A CA 1
ATOM 2859 C C . LEU A 1 444 ? 185.07000 184.15450 178.75400 1.000 28.78058 444 LEU A C 1
ATOM 2860 O O . LEU A 1 444 ? 184.17500 183.62550 179.41900 1.000 28.78058 444 LEU A O 1
ATOM 2865 N N . THR A 1 445 ? 185.26100 183.87850 177.46800 1.000 27.60173 445 THR A N 1
ATOM 2866 C CA . THR A 1 445 ? 184.30800 183.11550 176.67700 1.000 27.60173 445 THR A CA 1
ATOM 2867 C C . THR A 1 445 ? 184.76500 181.69550 176.37800 1.000 27.60173 445 THR A C 1
ATOM 2868 O O . THR A 1 445 ? 184.00900 180.93950 175.76000 1.000 27.60173 445 THR A O 1
ATOM 2872 N N . ASP A 1 446 ? 185.97900 181.32050 176.78400 1.000 29.67212 446 ASP A N 1
ATOM 2873 C CA . ASP A 1 446 ? 186.56200 180.00550 176.52800 1.000 29.67212 446 ASP A CA 1
ATOM 2874 C C . ASP A 1 446 ? 186.79800 179.74450 175.04400 1.000 29.67212 446 ASP A C 1
ATOM 2875 O O . ASP A 1 446 ? 186.95700 178.59150 174.63500 1.000 29.67212 446 ASP A O 1
ATOM 2880 N N . ILE A 1 447 ? 186.83600 180.78850 174.22400 1.000 30.31951 447 ILE A N 1
ATOM 2881 C CA . ILE A 1 447 ? 187.03200 180.65950 172.78500 1.000 30.31951 447 ILE A CA 1
ATOM 2882 C C . ILE A 1 447 ? 188.41600 181.18950 172.44500 1.000 30.31951 447 ILE A C 1
ATOM 2883 O O . ILE A 1 447 ? 188.70200 182.37650 172.64800 1.000 30.31951 447 ILE A O 1
ATOM 2888 N N . ASN A 1 448 ? 189.27200 180.31350 171.93000 1.000 32.72162 448 ASN A N 1
ATOM 2889 C CA . ASN A 1 448 ? 190.58300 180.73450 171.46100 1.000 32.72162 448 ASN A CA 1
ATOM 2890 C C . ASN A 1 448 ? 190.46300 181.31050 170.05600 1.000 32.72162 448 ASN A C 1
ATOM 2891 O O . ASN A 1 448 ? 190.03400 180.62150 169.12600 1.000 32.72162 448 ASN A O 1
ATOM 2896 N N . MET A 1 449 ? 190.83800 182.57950 169.90500 1.000 34.07465 449 MET A N 1
ATOM 2897 C CA . MET A 1 449 ? 190.73700 183.28350 168.63400 1.000 34.07465 449 MET A CA 1
ATOM 2898 C C . MET A 1 449 ? 192.07800 183.36150 167.91300 1.000 34.07465 449 MET A C 1
ATOM 2899 O O . MET A 1 449 ? 192.20500 184.09850 166.93300 1.000 34.07465 449 MET A O 1
ATOM 2904 N N . GLY A 1 450 ? 193.07100 182.59350 168.36800 1.000 31.60421 450 GLY A N 1
ATOM 2905 C CA . GLY A 1 450 ? 194.43200 182.78150 167.88700 1.000 31.60421 450 GLY A CA 1
ATOM 2906 C C . GLY A 1 450 ? 194.58200 182.57150 166.39300 1.000 31.60421 450 GLY A C 1
ATOM 2907 O O . GLY A 1 450 ? 195.39400 183.23450 165.74400 1.000 31.60421 450 GLY A O 1
ATOM 2908 N N . TYR A 1 451 ? 193.81400 181.64050 165.82600 1.000 37.75036 451 TYR A N 1
ATOM 2909 C CA . TYR A 1 451 ? 193.91500 181.39950 164.39100 1.000 37.75036 451 TYR A CA 1
ATOM 2910 C C . TYR A 1 451 ? 193.22900 182.50450 163.59800 1.000 37.75036 451 TYR A C 1
ATOM 2911 O O . TYR A 1 451 ? 193.46100 182.64850 162.39300 1.000 37.75036 451 TYR A O 1
ATOM 2920 N N . ASN A 1 452 ? 192.37400 183.29250 164.25500 1.000 34.63513 452 ASN A N 1
ATOM 2921 C CA . ASN A 1 452 ? 191.80400 184.46750 163.60400 1.000 34.63513 452 ASN A CA 1
ATOM 2922 C C . ASN A 1 452 ? 192.81200 185.60850 163.55400 1.000 34.63513 452 ASN A C 1
ATOM 2923 O O . ASN A 1 452 ? 192.83100 186.38450 162.59200 1.000 34.63513 452 ASN A O 1
ATOM 2928 N N . TYR A 1 453 ? 193.65400 185.73050 164.58400 1.000 33.92716 453 TYR A N 1
ATOM 2929 C CA . TYR A 1 453 ? 194.72900 186.71650 164.55500 1.000 33.92716 453 TYR A CA 1
ATOM 2930 C C . TYR A 1 453 ? 195.71200 186.43650 163.42900 1.000 33.92716 453 TYR A C 1
ATOM 2931 O O . TYR A 1 453 ? 196.18100 187.37050 162.77100 1.000 33.92716 453 TYR A O 1
ATOM 2940 N N . GLY A 1 454 ? 196.04600 185.16350 163.20600 1.000 33.12341 454 GLY A N 1
ATOM 2941 C CA . GLY A 1 454 ? 196.98400 184.82550 162.15000 1.000 33.12341 454 GLY A CA 1
ATOM 2942 C C . GLY A 1 454 ? 196.47800 185.19950 160.77100 1.000 33.12341 454 GLY A C 1
ATOM 2943 O O . GLY A 1 454 ? 197.26100 185.58450 159.90000 1.000 33.12341 454 GLY A O 1
ATOM 2944 N N . LYS A 1 455 ? 195.16700 185.07950 160.54800 1.000 33.46949 455 LYS A N 1
ATOM 2945 C CA . LYS A 1 455 ? 194.59200 185.50150 159.27400 1.000 33.46949 455 LYS A CA 1
ATOM 2946 C C . LYS A 1 455 ? 194.75400 187.00150 159.06400 1.000 33.46949 455 LYS A C 1
ATOM 2947 O O . LYS A 1 455 ? 195.05600 187.45150 157.95400 1.000 33.46949 455 LYS A O 1
ATOM 2953 N N . ILE A 1 456 ? 194.53800 187.79250 160.11700 1.000 34.27223 456 ILE A N 1
ATOM 2954 C CA . ILE A 1 456 ? 194.73600 189.23450 160.01900 1.000 34.27223 456 ILE A CA 1
ATOM 2955 C C . ILE A 1 456 ? 196.21200 189.55850 159.82500 1.000 34.27223 456 ILE A C 1
ATOM 2956 O O . ILE A 1 456 ? 196.57400 190.39250 158.98800 1.000 34.27223 456 ILE A O 1
ATOM 2961 N N . ALA A 1 457 ? 197.08500 188.90550 160.59500 1.000 35.38605 457 ALA A N 1
ATOM 2962 C CA . ALA A 1 457 ? 198.51900 189.13750 160.45300 1.000 35.38605 457 ALA A CA 1
ATOM 2963 C C . ALA A 1 457 ? 199.01600 188.69650 159.08400 1.000 35.38605 457 ALA A C 1
ATOM 2964 O O . ALA A 1 457 ? 199.88100 189.34950 158.49000 1.000 35.38605 457 ALA A O 1
ATOM 2966 N N . LEU A 1 458 ? 198.49300 187.58150 158.57400 1.000 37.71498 458 LEU A N 1
ATOM 2967 C CA . LEU A 1 458 ? 198.85600 187.14250 157.23300 1.000 37.71498 458 LEU A CA 1
ATOM 2968 C C . LEU A 1 458 ? 198.44800 188.17750 156.19300 1.000 37.71498 458 LEU A C 1
ATOM 2969 O O . LEU A 1 458 ? 199.22000 188.49050 155.28100 1.000 37.71498 458 LEU A O 1
ATOM 2974 N N . PHE A 1 459 ? 197.23500 188.71750 156.31600 1.000 39.07278 459 PHE A N 1
ATOM 2975 C CA . PHE A 1 459 ? 196.75700 189.71550 155.36500 1.000 39.07278 459 PHE A CA 1
ATOM 2976 C C . PHE A 1 459 ? 197.58200 190.99350 155.44400 1.000 39.07278 459 PHE A C 1
ATOM 2977 O O . PHE A 1 459 ? 197.93900 191.57950 154.41500 1.000 39.07278 459 PHE A O 1
ATOM 2985 N N . VAL A 1 460 ? 197.89800 191.44050 156.66000 1.000 39.36770 460 VAL A N 1
ATOM 2986 C CA . VAL A 1 460 ? 198.62100 192.69650 156.82700 1.000 39.36770 460 VAL A CA 1
ATOM 2987 C C . VAL A 1 460 ? 200.06100 192.55950 156.35000 1.000 39.36770 460 VAL A C 1
ATOM 2988 O O . VAL A 1 460 ? 200.57700 193.42950 155.63800 1.000 39.36770 460 VAL A O 1
ATOM 2992 N N . PHE A 1 461 ? 200.73200 191.46950 156.72800 1.000 41.90746 461 PHE A N 1
ATOM 2993 C CA . PHE A 1 461 ? 202.12800 191.29350 156.34000 1.000 41.90746 461 PHE A CA 1
ATOM 2994 C C . PHE A 1 461 ? 202.27200 191.03950 154.84600 1.000 41.90746 461 PHE A C 1
ATOM 2995 O O . PHE A 1 461 ? 203.30400 191.38350 154.26000 1.000 41.90746 461 PHE A O 1
ATOM 3003 N N . ALA A 1 462 ? 201.26300 190.43550 154.21600 1.000 45.33095 462 ALA A N 1
ATOM 3004 C CA . ALA A 1 462 ? 201.30000 190.26650 152.76900 1.000 45.33095 462 ALA A CA 1
ATOM 3005 C C . ALA A 1 462 ? 201.21200 191.60450 152.04900 1.000 45.33095 462 ALA A C 1
ATOM 3006 O O . ALA A 1 462 ? 201.82600 191.77950 150.99200 1.000 45.33095 462 ALA A O 1
ATOM 3008 N N . GLY A 1 463 ? 200.45100 192.55550 152.59800 1.000 49.53292 463 GLY A N 1
ATOM 3009 C CA . GLY A 1 463 ? 200.39500 193.88950 152.02800 1.000 49.53292 463 GLY A CA 1
ATOM 3010 C C . GLY A 1 463 ? 201.61200 194.73950 152.31000 1.000 49.53292 463 GLY A C 1
ATOM 3011 O O . GLY A 1 463 ? 201.79400 195.77550 151.66300 1.000 49.53292 463 GLY A O 1
ATOM 3012 N N . TRP A 1 464 ? 202.44900 194.32450 153.25700 1.000 53.33326 464 TRP A N 1
ATOM 3013 C CA . TRP A 1 464 ? 203.69300 195.01150 153.56400 1.000 53.33326 464 TRP A CA 1
ATOM 3014 C C . TRP A 1 464 ? 204.81700 194.61350 152.61500 1.000 53.33326 464 TRP A C 1
ATOM 3015 O O . TRP A 1 464 ? 205.93000 195.13450 152.73100 1.000 53.33326 464 TRP A O 1
ATOM 3026 N N . ALA A 1 465 ? 204.54800 193.70050 151.68600 1.000 56.32495 465 ALA A N 1
ATOM 3027 C CA . ALA A 1 465 ? 205.47800 193.35650 150.62300 1.000 56.32495 465 ALA A CA 1
ATOM 3028 C C . ALA A 1 465 ? 204.72200 193.34850 149.30200 1.000 56.32495 465 ALA A C 1
ATOM 3029 O O . ALA A 1 465 ? 203.51700 193.09550 149.26300 1.000 56.32495 465 ALA A O 1
ATOM 3031 N N . GLY A 1 466 ? 205.43900 193.62750 148.22100 1.000 66.08718 466 GLY A N 1
ATOM 3032 C CA . GLY A 1 466 ? 204.82800 193.73650 146.91300 1.000 66.08718 466 GLY A CA 1
ATOM 3033 C C . GLY A 1 466 ? 204.48300 192.38650 146.31700 1.000 66.08718 466 GLY A C 1
ATOM 3034 O O . GLY A 1 466 ? 204.32600 191.38350 147.01800 1.000 66.08718 466 GLY A O 1
ATOM 3035 N N . LYS A 1 467 ? 204.34700 192.37350 144.98800 1.000 69.85034 467 LYS A N 1
ATOM 3036 C CA . LYS A 1 467 ? 204.12800 191.11250 144.28700 1.000 69.85034 467 LYS A CA 1
ATOM 3037 C C . LYS A 1 467 ? 205.29900 190.16550 144.50600 1.000 69.85034 467 LYS A C 1
ATOM 3038 O O . LYS A 1 467 ? 205.10500 188.96750 144.74000 1.000 69.85034 467 LYS A O 1
ATOM 3044 N N . GLU A 1 468 ? 206.52000 190.68550 144.43500 1.000 66.51057 468 GLU A N 1
ATOM 3045 C CA . GLU A 1 468 ? 207.68000 189.93050 144.87500 1.000 66.51057 468 GLU A CA 1
ATOM 3046 C C . GLU A 1 468 ? 207.59200 189.68850 146.37700 1.000 66.51057 468 GLU A C 1
ATOM 3047 O O . GLU A 1 468 ? 207.00400 190.48250 147.11700 1.000 66.51057 468 GLU A O 1
ATOM 3053 N N . ASN A 1 469 ? 208.11000 188.53150 146.80300 1.000 60.76237 469 ASN A N 1
ATOM 3054 C CA . ASN A 1 469 ? 208.26700 188.07950 148.18900 1.000 60.76237 469 ASN A CA 1
ATOM 3055 C C . ASN A 1 469 ? 207.13100 188.54050 149.09900 1.000 60.76237 469 ASN A C 1
ATOM 3056 O O . ASN A 1 469 ? 207.37200 188.96850 150.23100 1.000 60.76237 469 ASN A O 1
ATOM 3061 N N . GLY A 1 470 ? 205.89300 188.44850 148.61800 1.000 54.67079 470 GLY A N 1
ATOM 3062 C CA . GLY A 1 470 ? 204.74800 188.88550 149.39200 1.000 54.67079 470 GLY A CA 1
ATOM 3063 C C . GLY A 1 470 ? 203.89100 187.75850 149.93000 1.000 54.67079 470 GLY A C 1
ATOM 3064 O O . GLY A 1 470 ? 203.38700 187.83950 151.05400 1.000 54.67079 470 GLY A O 1
ATOM 3065 N N . VAL A 1 471 ? 203.70700 186.70350 149.13400 1.000 47.69389 471 VAL A N 1
ATOM 3066 C CA . VAL A 1 471 ? 202.90100 185.56850 149.57800 1.000 47.69389 471 VAL A CA 1
ATOM 3067 C C . VAL A 1 471 ? 203.62800 184.79550 150.67100 1.000 47.69389 471 VAL A C 1
ATOM 3068 O O . VAL A 1 471 ? 203.03700 184.42150 151.69100 1.000 47.69389 471 VAL A O 1
ATOM 3072 N N . ILE A 1 472 ? 204.92300 184.54250 150.47300 1.000 48.93796 472 ILE A N 1
ATOM 3073 C CA . ILE A 1 472 ? 205.69600 183.80950 151.47000 1.000 48.93796 472 ILE A CA 1
ATOM 3074 C C . ILE A 1 472 ? 205.82600 184.62450 152.74900 1.000 48.93796 472 ILE A C 1
ATOM 3075 O O . ILE A 1 472 ? 205.72500 184.08550 153.85800 1.000 48.93796 472 ILE A O 1
ATOM 3080 N N . ALA A 1 473 ? 206.04200 185.93550 152.61900 1.000 45.96722 473 ALA A N 1
ATOM 3081 C CA . ALA A 1 473 ? 206.16000 186.78550 153.79800 1.000 45.96722 473 ALA A CA 1
ATOM 3082 C C . ALA A 1 473 ? 204.87000 186.78850 154.60800 1.000 45.96722 473 ALA A C 1
ATOM 3083 O O . ALA A 1 473 ? 204.90500 186.74450 155.84200 1.000 45.96722 473 ALA A O 1
ATOM 3085 N N . GLY A 1 474 ? 203.72300 186.84150 153.93200 1.000 41.49852 474 GLY A N 1
ATOM 3086 C CA . GLY A 1 474 ? 202.45700 186.79950 154.64400 1.000 41.49852 474 GLY A CA 1
ATOM 3087 C C . GLY A 1 474 ? 202.21000 185.47050 155.33200 1.000 41.49852 474 GLY A C 1
ATOM 3088 O O . GLY A 1 474 ? 201.75000 185.43050 156.47600 1.000 41.49852 474 GLY A O 1
ATOM 3089 N N . LEU A 1 475 ? 202.50700 184.36350 154.64500 1.000 40.79027 475 LEU A N 1
ATOM 3090 C CA . LEU A 1 475 ? 202.28400 183.04550 155.23300 1.000 40.79027 475 LEU A CA 1
ATOM 3091 C C . LEU A 1 475 ? 203.20300 182.80050 156.42300 1.000 40.79027 475 LEU A C 1
ATOM 3092 O O . LEU A 1 475 ? 202.76100 182.29250 157.46000 1.000 40.79027 475 LEU A O 1
ATOM 3097 N N . VAL A 1 476 ? 204.48500 183.14350 156.29100 1.000 41.37820 476 VAL A N 1
ATOM 3098 C CA . VAL A 1 476 ? 205.43800 182.88550 157.36700 1.000 41.37820 476 VAL A CA 1
ATOM 3099 C C . VAL A 1 476 ? 205.15800 183.78950 158.56000 1.000 41.37820 476 VAL A C 1
ATOM 3100 O O . VAL A 1 476 ? 205.10500 183.33050 159.70600 1.000 41.37820 476 VAL A O 1
ATOM 3104 N N . ALA A 1 477 ? 204.97000 185.08850 158.31300 1.000 41.04169 477 ALA A N 1
ATOM 3105 C CA . ALA A 1 477 ? 204.73500 186.01950 159.41300 1.000 41.04169 477 ALA A CA 1
ATOM 3106 C C . ALA A 1 477 ? 203.39500 185.75550 160.08500 1.000 41.04169 477 ALA A C 1
ATOM 3107 O O . ALA A 1 477 ? 203.24500 185.97850 161.29100 1.000 41.04169 477 ALA A O 1
ATOM 3109 N N . GLY A 1 478 ? 202.40600 185.29150 159.32000 1.000 38.42517 478 GLY A N 1
ATOM 3110 C CA . GLY A 1 478 ? 201.15300 184.87750 159.92700 1.000 38.42517 478 GLY A CA 1
ATOM 3111 C C . GLY A 1 478 ? 201.31900 183.67250 160.83200 1.000 38.42517 478 GLY A C 1
ATOM 3112 O O . GLY A 1 478 ? 200.61200 183.53150 161.83200 1.000 38.42517 478 GLY A O 1
ATOM 3113 N N . THR A 1 479 ? 202.24800 182.77850 160.48300 1.000 39.49491 479 THR A N 1
ATOM 3114 C CA . THR A 1 479 ? 202.51400 181.61250 161.32000 1.000 39.49491 479 THR A CA 1
ATOM 3115 C C . THR A 1 479 ? 203.14700 182.01350 162.64800 1.000 39.49491 479 THR A C 1
ATOM 3116 O O . THR A 1 479 ? 202.81200 181.45050 163.69500 1.000 39.49491 479 THR A O 1
ATOM 3120 N N . LEU A 1 480 ? 204.07500 182.97350 162.62400 1.000 40.75683 480 LEU A N 1
ATOM 3121 C CA . LEU A 1 480 ? 204.68400 183.44550 163.86600 1.000 40.75683 480 LEU A CA 1
ATOM 3122 C C . LEU A 1 480 ? 203.64600 184.07650 164.78200 1.000 40.75683 480 LEU A C 1
ATOM 3123 O O . LEU A 1 480 ? 203.60700 183.79150 165.98400 1.000 40.75683 480 LEU A O 1
ATOM 3128 N N . VAL A 1 481 ? 202.80100 184.94950 164.23200 1.000 37.21947 481 VAL A N 1
ATOM 3129 C CA . VAL A 1 481 ? 201.81900 185.64450 165.05600 1.000 37.21947 481 VAL A CA 1
ATOM 3130 C C . VAL A 1 481 ? 200.81200 184.65950 165.63100 1.000 37.21947 481 VAL A C 1
ATOM 3131 O O . VAL A 1 481 ? 200.46100 184.73450 166.81300 1.000 37.21947 481 VAL A O 1
ATOM 3135 N N . LYS A 1 482 ? 200.34200 183.71250 164.81600 1.000 37.64942 482 LYS A N 1
ATOM 3136 C CA . LYS A 1 482 ? 199.36600 182.74650 165.30800 1.000 37.64942 482 LYS A CA 1
ATOM 3137 C C . LYS A 1 482 ? 199.93900 181.92350 166.45200 1.000 37.64942 482 LYS A C 1
ATOM 3138 O O . LYS A 1 482 ? 199.27800 181.72250 167.47500 1.000 37.64942 482 LYS A O 1
ATOM 3144 N N . GLN A 1 483 ? 201.17700 181.45150 166.30400 1.000 41.32198 483 GLN A N 1
ATOM 3145 C CA . GLN A 1 483 ? 201.76000 180.58050 167.31800 1.000 41.32198 483 GLN A CA 1
ATOM 31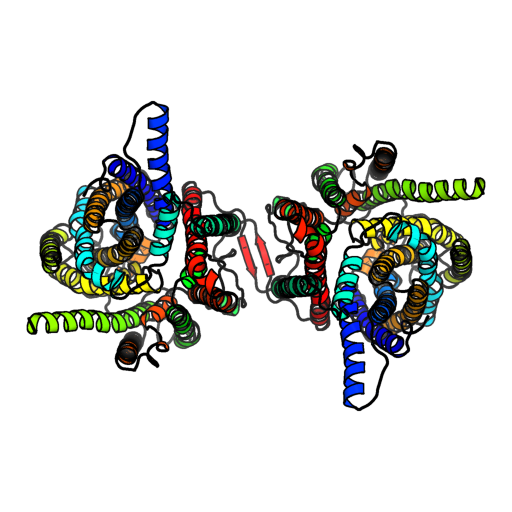46 C C . GLN A 1 483 ? 201.94300 181.31350 168.63900 1.000 41.32198 483 GLN A C 1
ATOM 3147 O O . GLN A 1 483 ? 201.62500 180.77950 169.70600 1.000 41.32198 483 GLN A O 1
ATOM 3153 N N . LEU A 1 484 ? 202.45800 182.54250 168.58900 1.000 40.04678 484 LEU A N 1
ATOM 3154 C CA . LEU A 1 484 ? 202.63500 183.31750 169.81300 1.000 40.04678 484 LEU A CA 1
ATOM 3155 C C . LEU A 1 484 ? 201.29100 183.60250 170.47400 1.000 40.04678 484 LEU A C 1
ATOM 3156 O O . LEU A 1 484 ? 201.16200 183.54450 171.70100 1.000 40.04678 484 LEU A O 1
ATOM 3161 N N . VAL A 1 485 ? 200.27600 183.91050 169.66700 1.000 35.35146 485 VAL A N 1
ATOM 3162 C CA . VAL A 1 485 ? 198.95700 184.23350 170.20100 1.000 35.35146 485 VAL A CA 1
ATOM 3163 C C . VAL A 1 485 ? 198.23100 182.97350 170.66000 1.000 35.35146 485 VAL A C 1
ATOM 3164 O O . VAL A 1 485 ? 197.65700 182.93450 171.75500 1.000 35.35146 485 VAL A O 1
ATOM 3168 N N . LEU A 1 486 ? 198.24600 181.92450 169.83500 1.000 34.70712 486 LEU A N 1
ATOM 3169 C CA . LEU A 1 486 ? 197.44800 180.73450 170.12100 1.000 34.70712 486 LEU A CA 1
ATOM 3170 C C . LEU A 1 486 ? 198.00700 179.95750 171.30700 1.000 34.70712 486 LEU A C 1
ATOM 3171 O O . LEU A 1 486 ? 197.25000 179.44250 172.13700 1.000 34.70712 486 LEU A O 1
ATOM 3176 N N . ILE A 1 487 ? 199.33400 179.85150 171.39600 1.000 37.90669 487 ILE A N 1
ATOM 3177 C CA . ILE A 1 487 ? 199.95500 179.11050 172.49200 1.000 37.90669 487 ILE A CA 1
ATOM 3178 C C . ILE A 1 487 ? 199.66200 179.77950 173.82900 1.000 37.90669 487 ILE A C 1
ATOM 3179 O O . ILE A 1 487 ? 199.41100 179.10450 174.83400 1.000 37.90669 487 ILE A O 1
ATOM 3184 N N . SER A 1 488 ? 199.68000 181.11350 173.86100 1.000 38.20415 488 SER A N 1
ATOM 3185 C CA . SER A 1 488 ? 199.46300 181.83350 175.11300 1.000 38.20415 488 SER A CA 1
ATOM 3186 C C . SER A 1 488 ? 198.07800 181.55150 175.68400 1.000 38.20415 488 SER A C 1
ATOM 3187 O O . SER A 1 488 ? 197.92500 181.32650 176.88900 1.000 38.20415 488 SER A O 1
ATOM 3190 N N . ALA A 1 489 ? 197.05200 181.56750 174.83200 1.000 35.81937 489 ALA A N 1
ATOM 3191 C CA . ALA A 1 489 ? 195.69500 181.33650 175.31400 1.000 35.81937 489 ALA A CA 1
ATOM 3192 C C . ALA A 1 489 ? 195.47700 179.87850 175.70400 1.000 35.81937 489 ALA A C 1
ATOM 3193 O O . ALA A 1 489 ? 194.87400 179.59150 176.74400 1.000 35.81937 489 ALA A O 1
ATOM 3195 N N . ASP A 1 490 ? 195.95500 178.94050 174.88000 1.000 40.19342 490 ASP A N 1
ATOM 3196 C CA . ASP A 1 490 ? 195.72600 177.52550 175.16000 1.000 40.19342 490 ASP A CA 1
ATOM 3197 C C . ASP A 1 490 ? 196.45300 177.07850 176.42100 1.000 40.19342 490 ASP A C 1
ATOM 3198 O O . ASP A 1 490 ? 196.02500 176.12950 177.08900 1.000 40.19342 490 ASP A O 1
ATOM 3203 N N . LEU A 1 491 ? 197.55600 177.73950 176.76000 1.000 41.08821 491 LEU A N 1
ATOM 3204 C CA . LEU A 1 491 ? 198.36200 177.30450 177.89000 1.000 41.08821 491 LEU A CA 1
ATOM 3205 C C . LEU A 1 491 ? 198.07600 178.08650 179.16500 1.000 41.08821 491 LEU A C 1
ATOM 3206 O O . LEU A 1 491 ? 198.58100 177.71150 180.22900 1.000 41.08821 491 LEU A O 1
ATOM 3211 N N . MET A 1 492 ? 197.28700 179.16250 179.08600 1.000 40.08082 492 MET A N 1
ATOM 3212 C CA . MET A 1 492 ? 196.72800 179.75950 180.29500 1.000 40.08082 492 MET A CA 1
ATOM 3213 C C . MET A 1 492 ? 195.57700 178.93350 180.84200 1.000 40.08082 492 MET A C 1
ATOM 3214 O O . MET A 1 492 ? 195.27100 179.01350 182.03700 1.000 40.08082 492 MET A O 1
ATOM 3219 N N . GLN A 1 493 ? 194.91900 178.15150 179.98700 1.000 36.27670 493 GLN A N 1
ATOM 3220 C CA . GLN A 1 493 ? 193.94700 177.18850 180.47800 1.000 36.27670 493 GLN A CA 1
ATOM 3221 C C . GLN A 1 493 ? 194.59800 176.16150 181.39100 1.000 36.27670 493 GLN A C 1
ATOM 3222 O O . GLN A 1 493 ? 193.93300 175.62750 182.28400 1.000 36.27670 493 GLN A O 1
ATOM 3228 N N . ASP A 1 494 ? 195.88600 175.87750 181.18100 1.000 39.29186 494 ASP A N 1
ATOM 3229 C CA . ASP A 1 494 ? 196.62400 174.96050 182.03800 1.000 39.29186 494 ASP A CA 1
ATOM 3230 C C . ASP A 1 494 ? 197.02200 175.60050 183.36000 1.000 39.29186 494 ASP A C 1
ATOM 3231 O O . ASP A 1 494 ? 197.11000 174.90250 184.37600 1.000 39.29186 494 ASP A O 1
ATOM 3236 N N . PHE A 1 495 ? 197.28000 176.91050 183.37100 1.000 40.75549 495 PHE A N 1
ATOM 3237 C CA . PHE A 1 495 ? 197.63700 177.57650 184.62000 1.000 40.75549 495 PHE A CA 1
ATOM 3238 C C . PHE A 1 495 ? 196.41900 177.76550 185.51200 1.000 40.75549 495 PHE A C 1
ATOM 3239 O O . PHE A 1 495 ? 196.54100 177.78250 186.74200 1.000 40.75549 495 PHE A O 1
ATOM 3247 N N . LYS A 1 496 ? 195.23600 177.91750 184.91600 1.000 36.72499 496 LYS A N 1
ATOM 3248 C CA . LYS A 1 496 ? 194.01100 177.88050 185.70500 1.000 36.72499 496 LYS A CA 1
ATOM 3249 C C . LYS A 1 496 ? 193.80100 176.49950 186.31200 1.000 36.72499 496 LYS A C 1
ATOM 3250 O O . LYS A 1 496 ? 193.37000 176.37650 187.46400 1.000 36.72499 496 LYS A O 1
ATOM 3256 N N . THR A 1 497 ? 194.09800 175.44750 185.54700 1.000 37.27547 497 THR A N 1
ATOM 3257 C CA . THR A 1 497 ? 194.01400 174.09050 186.07600 1.000 37.27547 497 THR A CA 1
ATOM 3258 C C . THR A 1 497 ? 195.00500 173.88450 187.21400 1.000 37.27547 497 THR A C 1
ATOM 3259 O O . THR A 1 497 ? 194.67000 173.29750 188.24700 1.000 37.27547 497 THR A O 1
ATOM 3263 N N . SER A 1 498 ? 196.23800 174.36650 187.04100 1.000 39.29548 498 SER A N 1
ATOM 3264 C CA . SER A 1 498 ? 197.24000 174.21750 188.09100 1.000 39.29548 498 SER A CA 1
ATOM 3265 C C . SER A 1 498 ? 196.92600 175.09450 189.29600 1.000 39.29548 498 SER A C 1
ATOM 3266 O O . SER A 1 498 ? 197.30900 174.75850 190.42200 1.000 39.29548 498 SER A O 1
ATOM 3269 N N . TYR A 1 499 ? 196.24700 176.22050 189.08200 1.000 41.01560 499 TYR A N 1
ATOM 3270 C CA . TYR A 1 499 ? 195.85600 177.08050 190.19300 1.000 41.01560 499 TYR A CA 1
ATOM 3271 C C . TYR A 1 499 ? 194.85800 176.37550 191.10400 1.000 41.01560 499 TYR A C 1
ATOM 3272 O O . TYR A 1 499 ? 194.92800 176.49050 192.33200 1.000 41.01560 499 TYR A O 1
ATOM 3281 N N . LEU A 1 500 ? 193.91600 175.63650 190.51400 1.000 38.31903 500 LEU A N 1
ATOM 3282 C CA . LEU A 1 500 ? 192.89200 174.96850 191.31100 1.000 38.31903 500 LEU A CA 1
ATOM 3283 C C . LEU A 1 500 ? 193.39100 173.65050 191.89000 1.000 38.31903 500 LEU A C 1
ATOM 3284 O O . LEU A 1 500 ? 192.87300 173.18950 192.91300 1.000 38.31903 500 LEU A O 1
ATOM 3289 N N . THR A 1 501 ? 194.38200 173.02750 191.25500 1.000 39.54843 501 THR A N 1
ATOM 3290 C CA . THR A 1 501 ? 194.94800 171.78350 191.76200 1.000 39.54843 501 THR A CA 1
ATOM 3291 C C . THR A 1 501 ? 196.12800 172.00250 192.69800 1.000 39.54843 501 THR A C 1
ATOM 3292 O O . THR A 1 501 ? 196.75200 171.02050 193.11200 1.000 39.54843 501 THR A O 1
ATOM 3296 N N . GLN A 1 502 ? 196.44200 173.25450 193.04100 1.000 43.35658 502 GLN A N 1
ATOM 3297 C CA . GLN A 1 502 ? 197.59700 173.58550 193.87700 1.000 43.35658 502 GLN A CA 1
ATOM 3298 C C . GLN A 1 502 ? 198.88400 172.97850 193.32300 1.000 43.35658 502 GLN A C 1
ATOM 3299 O O . GLN A 1 502 ? 199.66800 172.36750 194.05100 1.000 43.35658 502 GLN A O 1
ATOM 3305 N N . THR A 1 503 ? 199.10000 173.14250 192.02300 1.000 44.20147 503 THR A N 1
ATOM 3306 C CA . THR A 1 503 ? 200.33600 172.71850 191.38700 1.000 44.20147 503 THR A CA 1
ATOM 3307 C C . THR A 1 503 ? 201.34300 173.86550 191.38600 1.000 44.20147 503 THR A C 1
ATOM 3308 O O . THR A 1 503 ? 200.98200 175.04150 191.30900 1.000 44.20147 503 THR A O 1
ATOM 3312 N N . SER A 1 504 ? 202.61500 173.50650 191.48400 1.000 47.81520 504 SER A N 1
ATOM 3313 C CA . SER A 1 504 ? 203.66900 174.51250 191.54500 1.000 47.81520 504 SER A CA 1
ATOM 3314 C C . SER A 1 504 ? 203.81700 175.20150 190.19300 1.000 47.81520 504 SER A C 1
ATOM 3315 O O . SER A 1 504 ? 203.94900 174.52250 189.16900 1.000 47.81520 504 SER A O 1
ATOM 3318 N N . PRO A 1 505 ? 203.78400 176.53550 190.14400 1.000 47.04798 505 PRO A N 1
ATOM 3319 C CA . PRO A 1 505 ? 203.96900 177.22250 188.85500 1.000 47.04798 505 PRO A CA 1
ATOM 3320 C C . PRO A 1 505 ? 205.31100 176.94450 188.19800 1.000 47.04798 505 PRO A C 1
ATOM 3321 O O . PRO A 1 505 ? 205.38400 176.87350 186.96600 1.000 47.04798 505 PRO A O 1
ATOM 3325 N N . LYS A 1 506 ? 206.38300 176.79350 188.98200 1.000 51.57144 506 LYS A N 1
ATOM 3326 C CA . LYS A 1 506 ? 207.69500 176.56650 188.38400 1.000 51.57144 506 LYS A CA 1
ATOM 3327 C C . LYS A 1 506 ? 207.78900 175.17450 187.77100 1.000 51.57144 506 LYS A C 1
ATOM 3328 O O . LYS A 1 506 ? 208.44500 174.98850 186.74000 1.000 51.57144 506 LYS A O 1
ATOM 3334 N N . SER A 1 507 ? 207.14200 174.18450 188.38900 1.000 47.73495 507 SER A N 1
ATOM 3335 C CA . SER A 1 507 ? 207.07800 172.86050 187.78100 1.000 47.73495 507 SER A CA 1
ATOM 3336 C C . SER A 1 507 ? 206.17000 172.86850 186.56000 1.000 47.73495 507 SER A C 1
ATOM 3337 O O . SER A 1 507 ? 206.37900 172.09850 185.61600 1.000 47.73495 507 SER A O 1
ATOM 3340 N N . MET A 1 508 ? 205.15300 173.73050 186.56600 1.000 45.45678 508 MET A N 1
ATOM 3341 C CA . MET A 1 508 ? 204.31600 173.90350 185.38400 1.000 45.45678 508 MET A CA 1
ATOM 3342 C C . MET A 1 508 ? 205.13200 174.41750 184.20500 1.000 45.45678 508 MET A C 1
ATOM 3343 O O . MET A 1 508 ? 204.98400 173.92950 183.08100 1.000 45.45678 508 MET A O 1
ATOM 3348 N N . MET A 1 509 ? 206.00900 175.39550 184.44800 1.000 49.83404 509 MET A N 1
ATOM 3349 C CA . MET A 1 509 ? 206.79200 175.98450 183.36600 1.000 49.83404 509 MET A CA 1
ATOM 3350 C C . MET A 1 509 ? 207.82000 174.99950 182.81900 1.000 49.83404 509 MET A C 1
ATOM 3351 O O . MET A 1 509 ? 208.15600 175.03550 181.63100 1.000 49.83404 509 MET A O 1
ATOM 3356 N N . ILE A 1 510 ? 208.35000 174.12550 183.67600 1.000 44.86799 510 ILE A N 1
ATOM 3357 C CA . ILE A 1 510 ? 209.25200 173.08350 183.19100 1.000 44.86799 510 ILE A CA 1
ATOM 3358 C C . ILE A 1 510 ? 208.50600 172.12450 182.27000 1.000 44.86799 510 ILE A C 1
ATOM 3359 O O . ILE A 1 510 ? 209.01800 171.72550 181.21800 1.000 44.86799 510 ILE A O 1
ATOM 3364 N N . ALA A 1 511 ? 207.28100 171.74650 182.64600 1.000 39.81248 511 ALA A N 1
ATOM 3365 C CA . ALA A 1 511 ? 206.46100 170.91650 181.76900 1.000 39.81248 511 ALA A CA 1
ATOM 3366 C C . ALA A 1 511 ? 206.10400 171.65850 180.48700 1.000 39.81248 511 ALA A C 1
ATOM 3367 O O . ALA A 1 511 ? 205.91800 171.03850 179.43300 1.000 39.81248 511 ALA A O 1
ATOM 3369 N N . GLN A 1 512 ? 205.99300 172.98850 180.56200 1.000 43.98095 512 GLN A N 1
ATOM 3370 C CA . GLN A 1 512 ? 205.78000 173.79150 179.36100 1.000 43.98095 512 GLN A CA 1
ATOM 3371 C C . GLN A 1 512 ? 206.90700 173.58850 178.35800 1.000 43.98095 512 GLN A C 1
ATOM 3372 O O . GLN A 1 512 ? 206.66100 173.30550 177.18000 1.000 43.98095 512 GLN A O 1
ATOM 3378 N N . VAL A 1 513 ? 208.15400 173.72850 178.81200 1.000 42.08962 513 VAL A N 1
ATOM 3379 C CA . VAL A 1 513 ? 209.29600 173.70150 177.90400 1.000 42.08962 513 VAL A CA 1
ATOM 3380 C C . VAL A 1 513 ? 209.51500 172.29750 177.35700 1.000 42.08962 513 VAL A C 1
ATOM 3381 O O . VAL A 1 513 ? 209.75400 172.11150 176.15800 1.000 42.08962 513 VAL A O 1
ATOM 3385 N N . VAL A 1 514 ? 209.43900 171.28850 178.22800 1.000 39.53310 514 VAL A N 1
ATOM 3386 C CA . VAL A 1 514 ? 209.69600 169.91350 177.80400 1.000 39.53310 514 VAL A CA 1
ATOM 3387 C C . VAL A 1 514 ? 208.67700 169.47150 176.76200 1.000 39.53310 514 VAL A C 1
ATOM 3388 O O . VAL A 1 514 ? 209.03400 168.88550 175.73300 1.000 39.53310 514 VAL A O 1
ATOM 3392 N N . GLY A 1 515 ? 207.39500 169.74850 177.00600 1.000 37.43894 515 GLY A N 1
ATOM 3393 C CA . GLY A 1 515 ? 206.37900 169.40050 176.02800 1.000 37.43894 515 GLY A CA 1
ATOM 3394 C C . GLY A 1 515 ? 206.54000 170.16250 174.72800 1.000 37.43894 515 GLY A C 1
ATOM 3395 O O . GLY A 1 515 ? 206.36500 169.60250 173.64400 1.000 37.43894 515 GLY A O 1
ATOM 3396 N N . THR A 1 516 ? 206.87200 171.45150 174.81900 1.000 39.63683 516 THR A N 1
ATOM 3397 C CA . THR A 1 516 ? 207.13100 172.23850 173.62000 1.000 39.63683 516 THR A CA 1
ATOM 3398 C C . THR A 1 516 ? 208.35800 171.72350 172.87700 1.000 39.63683 516 THR A C 1
ATOM 3399 O O . THR A 1 516 ? 208.35500 171.63750 171.64400 1.000 39.63683 516 THR A O 1
ATOM 3403 N N . ALA A 1 517 ? 209.41900 171.37350 173.60900 1.000 40.20174 517 ALA A N 1
ATOM 3404 C CA . ALA A 1 517 ? 210.61500 170.83850 172.96700 1.000 40.20174 517 ALA A CA 1
ATOM 3405 C C . ALA A 1 517 ? 210.32600 169.51250 172.27300 1.000 40.20174 517 ALA A C 1
ATOM 3406 O O . ALA A 1 517 ? 210.77800 169.28350 171.14600 1.000 40.20174 517 ALA A O 1
ATOM 3408 N N . MET A 1 518 ? 209.57700 168.62450 172.93300 1.000 41.60748 518 MET A N 1
ATOM 3409 C CA . MET A 1 518 ? 209.17400 167.37950 172.28700 1.000 41.60748 518 MET A CA 1
ATOM 3410 C C . MET A 1 518 ? 208.24600 167.63650 171.10900 1.000 41.60748 518 MET A C 1
ATOM 3411 O O . MET A 1 518 ? 208.35800 166.96650 170.07700 1.000 41.60748 518 MET A O 1
ATOM 3416 N N . GLY A 1 519 ? 207.32500 168.59250 171.24500 1.000 38.48279 519 GLY A N 1
ATOM 3417 C CA . GLY A 1 519 ? 206.43200 168.91550 170.14600 1.000 38.48279 519 GLY A CA 1
ATOM 3418 C C . GLY A 1 519 ? 207.15300 169.45650 168.92900 1.000 38.48279 519 GLY A C 1
ATOM 3419 O O . GLY A 1 519 ? 206.80100 169.12150 167.79700 1.000 38.48279 519 GLY A O 1
ATOM 3420 N N . CYS A 1 520 ? 208.17000 170.29150 169.13900 1.000 43.66298 520 CYS A N 1
ATOM 3421 C CA . CYS A 1 520 ? 208.94200 170.83450 168.02800 1.000 43.66298 520 CYS A CA 1
ATOM 3422 C C . CYS A 1 520 ? 209.76400 169.77550 167.31000 1.000 43.66298 520 CYS A C 1
ATOM 3423 O O . CYS A 1 520 ? 210.29400 170.05650 166.23100 1.000 43.66298 520 CYS A O 1
ATOM 3426 N N . ILE A 1 521 ? 209.89000 168.58150 167.87900 1.000 41.73455 521 ILE A N 1
ATOM 3427 C CA . ILE A 1 521 ? 210.60300 167.47350 167.25900 1.000 41.73455 521 ILE A CA 1
ATOM 3428 C C . ILE A 1 521 ? 209.63800 166.42650 166.71500 1.000 41.73455 521 ILE A C 1
ATOM 3429 O O . ILE A 1 521 ? 209.75500 165.99950 165.56800 1.000 41.73455 521 ILE A O 1
ATOM 3434 N N . VAL A 1 522 ? 208.66800 166.00650 167.52900 1.000 40.48072 522 VAL A N 1
ATOM 3435 C CA . VAL A 1 522 ? 207.75100 164.94850 167.11300 1.000 40.48072 522 VAL A CA 1
ATOM 3436 C C . VAL A 1 522 ? 206.90500 165.40050 165.92800 1.000 40.48072 522 VAL A C 1
ATOM 3437 O O . VAL A 1 522 ? 206.72400 164.65650 164.95800 1.000 40.48072 522 VAL A O 1
ATOM 3441 N N . SER A 1 523 ? 206.37500 166.62150 165.98800 1.000 40.68003 523 SER A N 1
ATOM 3442 C CA . SER A 1 523 ? 205.46400 167.08450 164.94200 1.000 40.68003 523 SER A CA 1
ATOM 3443 C C . SER A 1 523 ? 206.11000 167.15350 163.56400 1.000 40.68003 523 SER A C 1
ATOM 3444 O O . SER A 1 523 ? 205.48400 166.68850 162.59600 1.000 40.68003 523 SER A O 1
ATOM 3447 N N . PRO A 1 524 ? 207.31000 167.71950 163.38100 1.000 43.34531 524 PRO A N 1
ATOM 3448 C CA . PRO A 1 524 ? 207.92800 167.67650 162.04500 1.000 43.34531 524 PRO A CA 1
ATOM 3449 C C . PRO A 1 524 ? 208.18000 166.27050 161.52800 1.000 43.34531 524 PRO A C 1
ATOM 3450 O O . PRO A 1 524 ? 207.95800 166.02250 160.33800 1.000 43.34531 524 PRO A O 1
ATOM 3454 N N . LEU A 1 525 ? 208.62600 165.34050 162.37500 1.000 43.11117 525 LEU A N 1
ATOM 3455 C CA . LEU A 1 525 ? 208.81800 163.96650 161.92000 1.000 43.11117 525 LEU A CA 1
ATOM 3456 C C . LEU A 1 525 ? 207.48800 163.26250 161.68500 1.000 43.11117 525 LEU A C 1
ATOM 3457 O O . LEU A 1 525 ? 207.34800 162.49750 160.72500 1.000 43.11117 525 LEU A O 1
ATOM 3462 N N . THR A 1 526 ? 206.49900 163.50550 162.54600 1.000 43.36782 526 THR A N 1
ATOM 3463 C CA . THR A 1 526 ? 205.17500 162.94350 162.30300 1.000 43.36782 526 THR A CA 1
ATOM 3464 C C . THR A 1 526 ? 204.59600 163.46350 160.99400 1.000 43.36782 526 THR A C 1
ATOM 3465 O O . THR A 1 526 ? 204.04300 162.69350 160.20400 1.000 43.36782 526 THR A O 1
ATOM 3469 N N . PHE A 1 527 ? 204.73800 164.76450 160.73600 1.000 44.17125 527 PHE A N 1
ATOM 3470 C CA . PHE A 1 527 ? 204.23600 165.33250 159.49000 1.000 44.17125 527 PHE A CA 1
ATOM 3471 C C . PHE A 1 527 ? 204.92800 164.71850 158.28000 1.000 44.17125 527 PHE A C 1
ATOM 3472 O O . PHE A 1 527 ? 204.27700 164.39150 157.28100 1.000 44.17125 527 PHE A O 1
ATOM 3480 N N . MET A 1 528 ? 206.25200 164.56150 158.34600 1.000 51.22093 528 MET A N 1
ATOM 3481 C CA . MET A 1 528 ? 206.99200 164.07050 157.18800 1.000 51.22093 528 MET A CA 1
ATOM 3482 C C . MET A 1 528 ? 206.66200 162.61250 156.89500 1.000 51.22093 528 MET A C 1
ATOM 3483 O O . MET A 1 528 ? 206.64000 162.19950 155.73000 1.000 51.22093 528 MET A O 1
ATOM 3488 N N . LEU A 1 529 ? 206.41200 161.81350 157.93500 1.000 50.35738 529 LEU A N 1
ATOM 3489 C CA . LEU A 1 529 ? 206.01500 160.42550 157.71900 1.000 50.35738 529 LEU A CA 1
ATOM 3490 C C . LEU A 1 529 ? 204.70700 160.34750 156.94000 1.000 50.35738 529 LEU A C 1
ATOM 3491 O O . LEU A 1 529 ? 204.56700 159.53050 156.02400 1.000 50.35738 529 LEU A O 1
ATOM 3496 N N . PHE A 1 530 ? 203.73500 161.19250 157.29000 1.000 51.50743 530 PHE A N 1
ATOM 3497 C CA . PHE A 1 530 ? 202.55000 161.32150 156.45000 1.000 51.50743 530 PHE A CA 1
ATOM 3498 C C . PHE A 1 530 ? 202.90200 161.87350 155.07500 1.000 51.50743 530 PHE A C 1
ATOM 3499 O O . PHE A 1 530 ? 202.38500 161.39050 154.06200 1.000 51.50743 530 PHE A O 1
ATOM 3507 N N . TYR A 1 531 ? 203.78400 162.87250 155.01900 1.000 54.90983 531 TYR A N 1
ATOM 3508 C CA . TYR A 1 531 ? 204.07800 163.55050 153.76000 1.000 54.90983 531 TYR A CA 1
ATOM 3509 C C . TYR A 1 531 ? 204.80800 162.63750 152.78000 1.000 54.90983 531 TYR A C 1
ATOM 3510 O O . TYR A 1 531 ? 204.43800 162.55950 151.60400 1.000 54.90983 531 TYR A O 1
ATOM 3519 N N . LYS A 1 532 ? 205.85400 161.94650 153.24200 1.000 59.09126 532 LYS A N 1
ATOM 3520 C CA . LYS A 1 532 ? 206.58600 161.04150 152.35900 1.000 59.09126 532 LYS A CA 1
ATOM 3521 C C . LYS A 1 532 ? 205.72300 159.87050 151.90800 1.000 59.09126 532 LYS A C 1
ATOM 3522 O O . LYS A 1 532 ? 205.76400 159.47850 150.73600 1.000 59.09126 532 LYS A O 1
ATOM 3528 N N . ALA A 1 533 ? 204.93400 159.29950 152.81900 1.000 60.68535 533 ALA A N 1
ATOM 3529 C CA . ALA A 1 533 ? 204.21100 158.07150 152.50400 1.000 60.68535 533 ALA A CA 1
ATOM 3530 C C . ALA A 1 533 ? 203.04200 158.33850 151.56500 1.000 60.68535 533 ALA A C 1
ATOM 3531 O O . ALA A 1 533 ? 202.90400 157.68850 150.52200 1.000 60.68535 533 ALA A O 1
ATOM 3533 N N . PHE A 1 534 ? 202.19100 159.29050 151.91500 1.000 66.30417 534 PHE A N 1
ATOM 3534 C CA . PHE A 1 534 ? 200.93800 159.50750 151.21400 1.000 66.30417 534 PHE A CA 1
ATOM 3535 C C . PHE A 1 534 ? 201.01400 160.79050 150.38100 1.000 66.30417 534 PHE A C 1
ATOM 3536 O O . PHE A 1 534 ? 202.05300 161.45750 150.33700 1.000 66.30417 534 PHE A O 1
ATOM 3544 N N . ASP A 1 535 ? 199.91600 161.14150 149.71500 1.000 67.90390 535 ASP A N 1
ATOM 3545 C CA . ASP A 1 535 ? 199.86000 162.30850 148.83900 1.000 67.90390 535 ASP A CA 1
ATOM 3546 C C . ASP A 1 535 ? 198.90000 163.32050 149.44600 1.000 67.90390 535 ASP A C 1
ATOM 3547 O O . ASP A 1 535 ? 197.67900 163.16550 149.33600 1.000 67.90390 535 ASP A O 1
ATOM 3552 N N . ILE A 1 536 ? 199.44900 164.35850 150.07300 1.000 63.50054 536 ILE A N 1
ATOM 3553 C CA . ILE A 1 536 ? 198.66600 165.37350 150.76900 1.000 63.50054 536 ILE A CA 1
ATOM 3554 C C . ILE A 1 536 ? 198.59400 166.61850 149.89800 1.000 63.50054 536 ILE A C 1
ATOM 3555 O O . ILE A 1 536 ? 199.61300 167.06950 149.36100 1.000 63.50054 536 ILE A O 1
ATOM 3560 N N . GLY A 1 537 ? 197.39300 167.17150 149.75600 1.000 67.23368 537 GLY A N 1
ATOM 3561 C CA . GLY A 1 537 ? 197.16600 168.38450 148.99500 1.000 67.23368 537 GLY A CA 1
ATOM 3562 C C . GLY A 1 537 ? 196.36000 168.19050 147.73000 1.000 67.23368 537 GLY A C 1
ATOM 3563 O O . GLY A 1 537 ? 195.96800 169.18350 147.10000 1.000 67.23368 537 GLY A O 1
ATOM 3564 N N . ASN A 1 538 ? 196.09900 166.94850 147.33000 1.000 73.66935 538 ASN A N 1
ATOM 3565 C CA . ASN A 1 538 ? 195.32600 166.68650 146.12600 1.000 73.66935 538 ASN A CA 1
ATOM 3566 C C . ASN A 1 538 ? 193.86900 167.07050 146.35100 1.000 73.66935 538 ASN A C 1
ATOM 3567 O O . ASN A 1 538 ? 193.22000 166.53750 147.25900 1.000 73.66935 538 ASN A O 1
ATOM 3572 N N . PRO A 1 539 ? 193.32400 167.99250 145.55300 1.000 73.48936 539 PRO A N 1
ATOM 3573 C CA . PRO A 1 539 ? 191.91000 168.36450 145.72600 1.000 73.48936 539 PRO A CA 1
ATOM 3574 C C . PRO A 1 539 ? 190.95300 167.20750 145.51300 1.000 73.48936 539 PRO A C 1
ATOM 3575 O O . PRO A 1 539 ? 189.87900 167.18250 146.12600 1.000 73.48936 539 PRO A O 1
ATOM 3579 N N . ASP A 1 540 ? 191.30500 166.25050 144.65900 1.000 77.42672 540 ASP A N 1
ATOM 3580 C CA . ASP A 1 540 ? 190.49400 165.06250 144.40200 1.000 77.42672 540 ASP A CA 1
ATOM 3581 C C . ASP A 1 540 ? 191.26700 163.86350 144.94000 1.000 77.42672 540 ASP A C 1
ATOM 3582 O O . ASP A 1 540 ? 192.01800 163.21250 144.21000 1.000 77.42672 540 ASP A O 1
ATOM 3587 N N . GLY A 1 541 ? 191.07900 163.57650 146.22100 1.000 71.29628 541 GLY A N 1
ATOM 3588 C CA . GLY A 1 541 ? 191.78300 162.47650 146.85100 1.000 71.29628 541 GLY A CA 1
ATOM 3589 C C . GLY A 1 541 ? 191.39300 162.37750 148.30800 1.000 71.29628 541 GLY A C 1
ATOM 3590 O O . GLY A 1 541 ? 190.53600 163.11750 148.80000 1.000 71.29628 541 GLY A O 1
ATOM 3591 N N . THR A 1 542 ? 192.04200 161.43950 148.99800 1.000 65.72063 542 THR A N 1
ATOM 3592 C CA . THR A 1 542 ? 191.76400 161.23950 150.41500 1.000 65.72063 542 THR A CA 1
ATOM 3593 C C . THR A 1 542 ? 192.43400 162.31650 151.26000 1.000 65.72063 542 THR A C 1
ATOM 3594 O O . THR A 1 542 ? 191.76600 163.06450 151.98200 1.000 65.72063 542 THR A O 1
ATOM 3598 N N . TRP A 1 543 ? 193.76200 162.41450 151.17600 1.000 63.52189 543 TRP A N 1
ATOM 3599 C CA . TRP A 1 543 ? 194.52100 163.40750 151.93700 1.000 63.52189 543 TRP A CA 1
ATOM 3600 C C . TRP A 1 543 ? 194.46400 164.75750 151.22400 1.000 63.52189 543 TRP A C 1
ATOM 3601 O O . TRP A 1 543 ? 195.39400 165.18550 150.53900 1.000 63.52189 543 TRP A O 1
ATOM 3612 N N . LYS A 1 544 ? 193.33600 165.43450 151.39900 1.000 62.04406 544 LYS A N 1
ATOM 3613 C CA . LYS A 1 544 ? 193.16400 166.79250 150.90500 1.000 62.04406 544 LYS A CA 1
ATOM 3614 C C . LYS A 1 544 ? 193.25900 167.76250 152.07400 1.000 62.04406 544 LYS A C 1
ATOM 3615 O O . LYS A 1 544 ? 192.58300 167.58650 153.09200 1.000 62.04406 544 LYS A O 1
ATOM 3621 N N . ALA A 1 545 ? 194.11700 168.76050 151.94000 1.000 52.50642 545 ALA A N 1
ATOM 3622 C CA . ALA A 1 545 ? 194.22900 169.78350 152.96800 1.000 52.50642 545 ALA A CA 1
ATOM 3623 C C . ALA A 1 545 ? 193.59800 171.06550 152.44500 1.000 52.50642 545 ALA A C 1
ATOM 3624 O O . ALA A 1 545 ? 194.28400 171.88850 151.82600 1.000 52.50642 545 ALA A O 1
ATOM 3626 N N . PRO A 1 546 ? 192.29400 171.25950 152.65900 1.000 48.13438 546 PRO A N 1
ATOM 3627 C CA . PRO A 1 546 ? 191.63200 172.42550 152.05500 1.000 48.13438 546 PRO A CA 1
ATOM 3628 C C . PRO A 1 546 ? 192.20200 173.75050 152.51900 1.000 48.13438 546 PRO A C 1
ATOM 3629 O O . PRO A 1 546 ? 192.28600 174.69050 151.72100 1.000 48.13438 546 PRO A O 1
ATOM 3633 N N . TYR A 1 547 ? 192.62300 173.84950 153.78000 1.000 43.71067 547 TYR A N 1
ATOM 3634 C CA . TYR A 1 547 ? 193.03900 175.13750 154.31700 1.000 43.71067 547 TYR A CA 1
ATOM 3635 C C . TYR A 1 547 ? 194.43400 175.53650 153.86500 1.000 43.71067 547 TYR A C 1
ATOM 3636 O O . TYR A 1 547 ? 194.81800 176.69650 154.04200 1.000 43.71067 547 TYR A O 1
ATOM 3645 N N . ALA A 1 548 ? 195.20200 174.60950 153.29100 1.000 44.84133 548 ALA A N 1
ATOM 3646 C CA . ALA A 1 548 ? 196.48200 174.98450 152.70300 1.000 44.84133 548 ALA A CA 1
ATOM 3647 C C . ALA A 1 548 ? 196.28300 175.92050 151.51800 1.000 44.84133 548 ALA A C 1
ATOM 3648 O O . ALA A 1 548 ? 197.01800 176.90150 151.36100 1.000 44.84133 548 ALA A O 1
ATOM 3650 N N . LEU A 1 549 ? 195.29500 175.62950 150.67200 1.000 47.18089 549 LEU A N 1
ATOM 3651 C CA . LEU A 1 549 ? 194.98700 176.50350 149.54600 1.000 47.18089 549 LEU A CA 1
ATOM 3652 C C . LEU A 1 549 ? 194.20800 177.73550 149.98700 1.000 47.18089 549 LEU A C 1
ATOM 3653 O O . LEU A 1 549 ? 194.37700 178.81650 149.41100 1.000 47.18089 549 LEU A O 1
ATOM 3658 N N . ILE A 1 550 ? 193.34300 177.59150 150.99500 1.000 43.32376 550 ILE A N 1
ATOM 3659 C CA . ILE A 1 550 ? 192.56700 178.73050 151.48400 1.000 43.32376 550 ILE A CA 1
ATOM 3660 C C . ILE A 1 550 ? 193.49400 179.78650 152.07600 1.000 43.32376 550 ILE A C 1
ATOM 3661 O O . ILE A 1 550 ? 193.34200 180.98650 151.82200 1.000 43.32376 550 ILE A O 1
ATOM 3666 N N . TYR A 1 551 ? 194.47200 179.35150 152.87400 1.000 42.37766 551 TYR A N 1
ATOM 3667 C CA . TYR A 1 551 ? 195.45100 180.28650 153.42000 1.000 42.37766 551 TYR A CA 1
ATOM 3668 C C . TYR A 1 551 ? 196.35900 180.83750 152.33000 1.000 42.37766 551 TYR A C 1
ATOM 3669 O O . TYR A 1 551 ? 196.78600 181.99550 152.39800 1.000 42.37766 551 TYR A O 1
ATOM 3678 N N . ARG A 1 552 ? 196.68200 180.01750 151.32800 1.000 49.09877 552 ARG A N 1
ATOM 3679 C CA . ARG A 1 552 ? 197.49300 180.49350 150.21300 1.000 49.09877 552 ARG A CA 1
ATOM 3680 C C . ARG A 1 552 ? 196.77600 181.59650 149.44700 1.000 49.09877 552 ARG A C 1
ATOM 3681 O O . ARG A 1 552 ? 197.39600 182.58550 149.04100 1.000 49.09877 552 ARG A O 1
ATOM 3689 N N . ASN A 1 553 ? 195.46600 181.44550 149.24500 1.000 47.59473 553 ASN A N 1
ATOM 3690 C CA . ASN A 1 553 ? 194.70700 182.46250 148.52600 1.000 47.59473 553 ASN A CA 1
ATOM 3691 C C . ASN A 1 553 ? 194.54100 183.72750 149.36000 1.000 47.59473 553 ASN A C 1
ATOM 3692 O O . ASN A 1 553 ? 194.37200 184.81950 148.80700 1.000 47.59473 553 ASN A O 1
ATOM 3697 N N . MET A 1 554 ? 194.56800 183.60350 150.69000 1.000 45.82501 554 MET A N 1
ATOM 3698 C CA . MET A 1 554 ? 194.55000 184.79750 151.53100 1.000 45.82501 554 MET A CA 1
ATOM 3699 C C . MET A 1 554 ? 195.79100 185.64950 151.30300 1.000 45.82501 554 MET A C 1
ATOM 3700 O O . MET A 1 554 ? 195.70200 186.87950 151.21700 1.000 45.82501 554 MET A O 1
ATOM 3705 N N . ALA A 1 555 ? 196.96100 185.01350 151.21600 1.000 47.67317 555 ALA A N 1
ATOM 3706 C CA . ALA A 1 555 ? 198.19400 185.76250 151.00800 1.000 47.67317 555 ALA A CA 1
ATOM 3707 C C . ALA A 1 555 ? 198.25500 186.36850 149.61400 1.000 47.67317 555 ALA A C 1
ATOM 3708 O O . ALA A 1 555 ? 198.73500 187.49450 149.45400 1.000 47.67317 555 ALA A O 1
ATOM 3710 N N . ILE A 1 556 ? 197.77800 185.64250 148.60000 1.000 50.61735 556 ILE A N 1
ATOM 3711 C CA . ILE A 1 556 ? 197.72300 186.19350 147.24900 1.000 50.61735 556 ILE A CA 1
ATOM 3712 C C . ILE A 1 556 ? 196.80500 187.40450 147.20600 1.000 50.61735 556 ILE A C 1
ATOM 3713 O O . ILE A 1 556 ? 197.14400 188.43150 146.60500 1.000 50.61735 556 ILE A O 1
ATOM 3718 N N . LEU A 1 557 ? 195.63600 187.30950 147.83800 1.000 46.94901 557 LEU A N 1
ATOM 3719 C CA . LEU A 1 557 ? 194.74000 188.45250 147.95000 1.000 46.94901 557 LEU A CA 1
ATOM 3720 C C . LEU A 1 557 ? 195.36900 189.56350 148.78200 1.000 46.94901 557 LEU A C 1
ATOM 3721 O O . LEU A 1 557 ? 195.11800 190.74750 148.53400 1.000 46.94901 557 LEU A O 1
ATOM 3726 N N . GLY A 1 558 ? 196.18700 189.19850 149.76900 1.000 49.24107 558 GLY A N 1
ATOM 3727 C CA . GLY A 1 558 ? 196.79600 190.18450 150.64000 1.000 49.24107 558 GLY A CA 1
ATOM 3728 C C . GLY A 1 558 ? 197.96200 190.92450 150.02200 1.000 49.24107 558 GLY A C 1
ATOM 3729 O O . GLY A 1 558 ? 198.40000 191.93750 150.57700 1.000 49.24107 558 GLY A O 1
ATOM 3730 N N . VAL A 1 559 ? 198.48500 190.44250 148.89100 1.000 54.05010 559 VAL A N 1
ATOM 3731 C CA . VAL A 1 559 ? 199.54600 191.17150 148.19900 1.000 54.05010 559 VAL A CA 1
ATOM 3732 C C . VAL A 1 559 ? 199.06000 192.56150 147.81700 1.000 54.05010 559 VAL A C 1
ATOM 3733 O O . VAL A 1 559 ? 199.74400 193.56650 148.04400 1.000 54.05010 559 VAL A O 1
ATOM 3737 N N . GLU A 1 560 ? 197.87100 192.63750 147.23100 1.000 57.72182 560 GLU A N 1
ATOM 3738 C CA . GLU A 1 560 ? 197.18200 193.90850 147.10600 1.000 57.72182 560 GLU A CA 1
ATOM 3739 C C . GLU A 1 560 ? 196.81600 194.42150 148.49400 1.000 57.72182 560 GLU A C 1
ATOM 3740 O O . GLU A 1 560 ? 196.37200 193.66550 149.36100 1.000 57.72182 560 GLU A O 1
ATOM 3746 N N . GLY A 1 561 ? 197.01600 195.71850 148.70500 1.000 52.28978 561 GLY A N 1
ATOM 3747 C CA . GLY A 1 561 ? 196.94100 196.27050 150.04300 1.000 52.28978 561 GLY A CA 1
ATOM 3748 C C . GLY A 1 561 ? 195.54200 196.38750 150.61100 1.000 52.28978 561 GLY A C 1
ATOM 3749 O O . GLY A 1 561 ? 194.65800 195.59150 150.28200 1.000 52.28978 561 GLY A O 1
ATOM 3750 N N . PHE A 1 562 ? 195.32800 197.38550 151.46900 1.000 49.31769 562 PHE A N 1
ATOM 3751 C CA . PHE A 1 562 ? 194.02600 197.58350 152.09100 1.000 49.31769 562 PHE A CA 1
ATOM 3752 C C . PHE A 1 562 ? 192.97500 198.09350 151.11300 1.000 49.31769 562 PHE A C 1
ATOM 3753 O O . PHE A 1 562 ? 191.85200 198.38750 151.53700 1.000 49.31769 562 PHE A O 1
ATOM 3761 N N . SER A 1 563 ? 193.31100 198.21250 149.82700 1.000 51.55015 563 SER A N 1
ATOM 3762 C CA . SER A 1 563 ? 192.33800 198.66450 148.84000 1.000 51.55015 563 SER A CA 1
ATOM 3763 C C . SER A 1 563 ? 191.30300 197.59050 148.53500 1.000 51.55015 563 SER A C 1
ATOM 3764 O O . SER A 1 563 ? 190.16700 197.91050 148.16700 1.000 51.55015 563 SER A O 1
ATOM 3767 N N . VAL A 1 564 ? 191.67100 196.31550 148.67800 1.000 48.17739 564 VAL A N 1
ATOM 3768 C CA . VAL A 1 564 ? 190.75800 195.23650 148.31400 1.000 48.17739 564 VAL A CA 1
ATOM 3769 C C . VAL A 1 564 ? 189.66900 195.05550 149.35900 1.000 48.17739 564 VAL A C 1
ATOM 3770 O O . VAL A 1 564 ? 188.67000 194.37050 149.10700 1.000 48.17739 564 VAL A O 1
ATOM 3774 N N . LEU A 1 565 ? 189.83500 195.64350 150.53700 1.000 42.83663 565 LEU A N 1
ATOM 3775 C CA . LEU A 1 565 ? 188.81000 195.52850 151.56100 1.000 42.83663 565 LEU A CA 1
ATOM 3776 C C . LEU A 1 565 ? 187.53400 196.22150 151.09000 1.000 42.83663 565 LEU A C 1
ATOM 3777 O O . LEU A 1 565 ? 187.60200 197.20450 150.34400 1.000 42.83663 565 LEU A O 1
ATOM 3782 N N . PRO A 1 566 ? 186.36100 195.73650 151.49500 1.000 40.05009 566 PRO A N 1
ATOM 3783 C CA . PRO A 1 566 ? 185.11200 196.31650 150.99300 1.000 40.05009 566 PRO A CA 1
ATOM 3784 C C . PRO A 1 566 ? 184.95800 197.77050 151.41000 1.000 40.05009 566 PRO A C 1
ATOM 3785 O O . PRO A 1 566 ? 185.66600 198.27850 152.28100 1.000 40.05009 566 PRO A O 1
ATOM 3789 N N . LYS A 1 567 ? 184.01700 198.44650 150.75800 1.000 41.40641 567 LYS A N 1
ATOM 3790 C CA . LYS A 1 567 ? 183.82700 199.87050 150.98600 1.000 41.40641 567 LYS A CA 1
ATOM 3791 C C . LYS A 1 567 ? 183.34800 200.12350 152.41100 1.000 41.40641 567 LYS A C 1
ATOM 3792 O O . LYS A 1 567 ? 182.46400 199.42850 152.91900 1.000 41.40641 567 LYS A O 1
ATOM 3798 N N . TYR A 1 568 ? 183.95300 201.12150 153.05600 1.000 40.13242 568 TYR A N 1
ATOM 3799 C CA . TYR A 1 568 ? 183.70200 201.52950 154.43700 1.000 40.13242 568 TYR A CA 1
ATOM 3800 C C . TYR A 1 568 ? 184.12300 200.48450 155.46100 1.000 40.13242 568 TYR A C 1
ATOM 3801 O O . TYR A 1 568 ? 183.70300 200.56850 156.61900 1.000 40.13242 568 TYR A O 1
ATOM 3810 N N . CYS A 1 569 ? 184.93800 199.50050 155.07700 1.000 37.30802 569 CYS A N 1
ATOM 3811 C CA . CYS A 1 569 ? 185.37300 198.49050 156.03800 1.000 37.30802 569 CYS A CA 1
ATOM 3812 C C . CYS A 1 569 ? 186.26700 199.09750 157.11300 1.000 37.30802 569 CYS A C 1
ATOM 3813 O O . CYS A 1 569 ? 186.12900 198.78150 158.29900 1.000 37.30802 569 CYS A O 1
ATOM 3816 N N . ILE A 1 570 ? 187.19500 199.96950 156.71400 1.000 36.83789 570 ILE A N 1
ATOM 3817 C CA . ILE A 1 570 ? 188.09300 200.59850 157.67800 1.000 36.83789 570 ILE A CA 1
ATOM 3818 C C . ILE A 1 570 ? 187.33500 201.58350 158.56000 1.000 36.83789 570 ILE A C 1
ATOM 3819 O O . ILE A 1 570 ? 187.60600 201.69650 159.76100 1.000 36.83789 570 ILE A O 1
ATOM 3824 N N . VAL A 1 571 ? 186.38700 202.31950 157.97800 1.000 36.71959 571 VAL A N 1
ATOM 3825 C CA . VAL A 1 571 ? 185.66600 203.34250 158.73300 1.000 36.71959 571 VAL A CA 1
ATOM 3826 C C . VAL A 1 571 ? 184.83500 202.70450 159.83900 1.000 36.71959 571 VAL A C 1
ATOM 3827 O O . VAL A 1 571 ? 184.84200 203.16150 160.98800 1.000 36.71959 571 VAL A O 1
ATOM 3831 N N . ILE A 1 572 ? 184.10300 201.63850 159.51000 1.000 34.50665 572 ILE A N 1
ATOM 3832 C CA . ILE A 1 572 ? 183.27700 200.97550 160.51400 1.000 34.50665 572 ILE A CA 1
ATOM 3833 C C . ILE A 1 572 ? 184.15100 200.27050 161.54300 1.000 34.50665 572 ILE A C 1
ATOM 3834 O O . ILE A 1 572 ? 183.84100 200.26450 162.74000 1.000 34.50665 572 ILE A O 1
ATOM 3839 N N . SER A 1 573 ? 185.25300 199.66350 161.09600 1.000 33.02965 573 SER A N 1
ATOM 3840 C CA . SER A 1 573 ? 186.17100 199.01550 162.02800 1.000 33.02965 573 SER A CA 1
ATOM 3841 C C . SER A 1 573 ? 186.78100 200.02550 162.99000 1.000 33.02965 573 SER A C 1
ATOM 3842 O O . SER A 1 573 ? 186.91800 199.74950 164.18700 1.000 33.02965 573 SER A O 1
ATOM 3845 N N . GLY A 1 574 ? 187.15800 201.20150 162.48600 1.000 32.40824 574 GLY A N 1
ATOM 3846 C CA . GLY A 1 574 ? 187.64700 202.24850 163.36300 1.000 32.40824 574 GLY A CA 1
ATOM 3847 C C . GLY A 1 574 ? 186.59200 202.75050 164.32700 1.000 32.40824 574 GLY A C 1
ATOM 3848 O O . GLY A 1 574 ? 186.90400 203.09650 165.46900 1.000 32.40824 574 GLY A O 1
ATOM 3849 N N . GLY A 1 575 ? 185.33600 202.80450 163.88400 1.000 32.68240 575 GLY A N 1
ATOM 3850 C CA . GLY A 1 575 ? 184.26300 203.19250 164.78300 1.000 32.68240 575 GLY A CA 1
ATOM 3851 C C . GLY A 1 575 ? 184.04700 202.19350 165.90200 1.000 32.68240 575 GLY A C 1
ATOM 3852 O O . GLY A 1 575 ? 183.83000 202.57650 167.05400 1.000 32.68240 575 GLY A O 1
ATOM 3853 N N . PHE A 1 576 ? 184.10200 200.89850 165.58400 1.000 33.09791 576 PHE A N 1
ATOM 3854 C CA . PHE A 1 576 ? 183.94000 199.88450 166.61900 1.000 33.09791 576 PHE A CA 1
ATOM 3855 C C . PHE A 1 576 ? 185.18600 199.75350 167.48200 1.000 33.09791 576 PHE A C 1
ATOM 3856 O O . PHE A 1 576 ? 185.10300 199.26650 168.61400 1.000 33.09791 576 PHE A O 1
ATOM 3864 N N . PHE A 1 577 ? 186.34700 200.16250 166.96700 1.000 35.83920 577 PHE A N 1
ATOM 3865 C CA . PHE A 1 577 ? 187.52900 200.26550 167.81400 1.000 35.83920 577 PHE A CA 1
ATOM 3866 C C . PHE A 1 577 ? 187.32000 201.30650 168.90600 1.000 35.83920 577 PHE A C 1
ATOM 3867 O O . PHE A 1 577 ? 187.64700 201.07450 170.07500 1.000 35.83920 577 PHE A O 1
ATOM 3875 N N . ALA A 1 578 ? 186.77600 202.46950 168.53800 1.000 35.83834 578 ALA A N 1
ATOM 3876 C CA . ALA A 1 578 ? 186.49400 203.50050 169.52900 1.000 35.83834 578 ALA A CA 1
ATOM 3877 C C . ALA A 1 578 ? 185.35000 203.08650 170.44300 1.000 35.83834 578 ALA A C 1
ATOM 3878 O O . ALA A 1 578 ? 185.39700 203.32350 171.65500 1.000 35.83834 578 ALA A O 1
ATOM 3880 N N . PHE A 1 579 ? 184.31400 202.46250 169.88000 1.000 35.07178 579 PHE A N 1
ATOM 3881 C CA . PHE A 1 579 ? 183.16700 202.04650 170.67900 1.000 35.07178 579 PHE A CA 1
ATOM 3882 C C . PHE A 1 579 ? 183.57000 201.01750 171.72900 1.000 35.07178 579 PHE A C 1
ATOM 3883 O O . PHE A 1 579 ? 183.07000 201.04450 172.85900 1.000 35.07178 579 PHE A O 1
ATOM 3891 N N . ALA A 1 580 ? 184.47200 200.10150 171.37200 1.000 35.74231 580 ALA A N 1
ATOM 3892 C CA . ALA A 1 580 ? 184.99600 199.15150 172.34800 1.000 35.74231 580 ALA A CA 1
ATOM 3893 C C . ALA A 1 580 ? 185.80300 199.86150 173.42700 1.000 35.74231 580 ALA A C 1
ATOM 3894 O O . ALA A 1 580 ? 185.74600 199.49450 174.60600 1.000 35.74231 580 ALA A O 1
ATOM 3896 N N . ALA A 1 581 ? 186.57500 200.87850 173.03600 1.000 38.81603 581 ALA A N 1
ATOM 3897 C CA . ALA A 1 581 ? 187.39000 201.60750 174.00200 1.000 38.81603 581 ALA A CA 1
ATOM 3898 C C . ALA A 1 581 ? 186.52800 202.42050 174.96000 1.000 38.81603 581 ALA A C 1
ATOM 3899 O O . ALA A 1 581 ? 186.86000 202.55250 176.14300 1.000 38.81603 581 ALA A O 1
ATOM 3901 N N . ILE A 1 582 ? 185.42200 202.98150 174.46600 1.000 40.56623 582 ILE A N 1
ATOM 3902 C CA . ILE A 1 582 ? 184.53900 203.76350 175.32600 1.000 40.56623 582 ILE A CA 1
ATOM 3903 C C . ILE A 1 582 ? 183.91800 202.88550 176.40500 1.000 40.56623 582 ILE A C 1
ATOM 3904 O O . ILE A 1 582 ? 183.84900 203.27850 177.57500 1.000 40.56623 582 ILE A O 1
ATOM 3909 N N . LEU A 1 583 ? 183.45800 201.68750 176.03500 1.000 38.94367 583 LEU A N 1
ATOM 3910 C CA . LEU A 1 583 ? 182.86800 200.78650 177.02100 1.000 38.94367 583 LEU A CA 1
ATOM 3911 C C . LEU A 1 583 ? 183.88500 200.37950 178.07900 1.000 38.94367 583 LEU A C 1
ATOM 3912 O O . LEU A 1 583 ? 183.54000 200.23750 179.25700 1.000 38.94367 583 LEU A O 1
ATOM 3917 N N . SER A 1 584 ? 185.13800 200.17150 177.67500 1.000 42.55066 584 SER A N 1
ATOM 3918 C CA . SER A 1 584 ? 186.17700 199.82750 178.63800 1.000 42.55066 584 SER A CA 1
ATOM 3919 C C . SER A 1 584 ? 186.41200 200.96450 179.62500 1.000 42.55066 584 SER A C 1
ATOM 3920 O O . SER A 1 584 ? 186.58700 200.72450 180.82500 1.000 42.55066 584 SER A O 1
ATOM 3923 N N . ILE A 1 585 ? 186.42400 202.20650 179.14100 1.000 47.15540 585 ILE A N 1
ATOM 3924 C CA . ILE A 1 585 ? 186.55100 203.35550 180.03300 1.000 47.15540 585 ILE A CA 1
ATOM 3925 C C . ILE A 1 585 ? 185.29600 203.50650 180.88200 1.000 47.15540 585 ILE A C 1
ATOM 3926 O O . ILE A 1 585 ? 185.36600 203.76350 182.08900 1.000 47.15540 585 ILE A O 1
ATOM 3931 N N . THR A 1 586 ? 184.12900 203.33450 180.26100 1.000 48.28682 586 THR A N 1
ATOM 3932 C CA . THR A 1 586 ? 182.84200 203.52350 180.92100 1.000 48.28682 586 THR A CA 1
ATOM 3933 C C . THR A 1 586 ? 182.66600 202.56650 182.09400 1.000 48.28682 586 THR A C 1
ATOM 3934 O O . THR A 1 586 ? 181.92500 202.86050 183.03700 1.000 48.28682 586 THR A O 1
ATOM 3938 N N . ARG A 1 587 ? 183.34700 201.42350 182.05300 1.000 53.56237 587 ARG A N 1
ATOM 3939 C CA . ARG A 1 587 ? 183.23300 200.42450 183.10300 1.000 53.56237 587 ARG A CA 1
ATOM 3940 C C . ARG A 1 587 ? 184.19700 200.64650 184.25900 1.000 53.56237 587 ARG A C 1
ATOM 3941 O O . ARG A 1 587 ? 183.86900 200.27750 185.39200 1.000 53.56237 587 ARG A O 1
ATOM 3949 N N . ASP A 1 588 ? 185.35500 201.25750 184.02000 1.000 57.26384 588 ASP A N 1
ATOM 3950 C CA . ASP A 1 588 ? 186.31900 201.51450 185.08100 1.000 57.26384 588 ASP A CA 1
ATOM 3951 C C . ASP A 1 588 ? 186.14300 202.87050 185.74600 1.000 57.26384 588 ASP A C 1
ATOM 3952 O O . ASP A 1 588 ? 186.69500 203.08950 186.82900 1.000 57.26384 588 ASP A O 1
ATOM 3957 N N . VAL A 1 589 ? 185.39000 203.78650 185.13400 1.000 63.38587 589 VAL A N 1
ATOM 3958 C CA . VAL A 1 589 ? 185.21100 205.11150 185.71600 1.000 63.38587 589 VAL A CA 1
ATOM 3959 C C . VAL A 1 589 ? 183.88200 205.25650 186.45300 1.000 63.38587 589 VAL A C 1
ATOM 3960 O O . VAL A 1 589 ? 183.79100 206.06050 187.39200 1.000 63.38587 589 VAL A O 1
ATOM 3964 N N . MET A 1 590 ? 182.85500 204.49850 186.06800 1.000 72.69879 590 MET A N 1
ATOM 3965 C CA . MET A 1 590 ? 181.58400 204.58150 186.76500 1.000 72.69879 590 MET A CA 1
ATOM 3966 C C . MET A 1 590 ? 181.61800 203.75350 188.04900 1.000 72.69879 590 MET A C 1
ATOM 3967 O O . MET A 1 590 ? 182.40900 202.81450 188.16800 1.000 72.69879 590 MET A O 1
ATOM 3972 N N . PRO A 1 591 ? 180.77500 204.08950 189.02600 1.000 79.71278 591 PRO A N 1
ATOM 3973 C CA . PRO A 1 591 ? 180.75500 203.32050 190.27500 1.000 79.71278 591 PRO A CA 1
ATOM 3974 C C . PRO A 1 591 ? 180.34700 201.87450 190.03500 1.000 79.71278 591 PRO A C 1
ATOM 3975 O O . PRO A 1 591 ? 179.63700 201.55550 189.08000 1.000 79.71278 591 PRO A O 1
ATOM 3979 N N . HIS A 1 592 ? 180.81700 200.99450 190.92500 1.000 82.00803 592 HIS A N 1
ATOM 3980 C CA . HIS A 1 592 ? 180.55300 199.56550 190.77900 1.000 82.00803 592 HIS A CA 1
ATOM 3981 C C . HIS A 1 592 ? 179.06200 199.25550 190.78800 1.000 82.00803 592 HIS A C 1
ATOM 3982 O O . HIS A 1 592 ? 178.64300 198.20850 190.28200 1.000 82.00803 592 HIS A O 1
ATOM 3989 N N . LYS A 1 593 ? 178.24700 200.14250 191.35700 1.000 80.33435 593 LYS A N 1
ATOM 3990 C CA . LYS A 1 593 ? 176.80700 199.91150 191.39900 1.000 80.33435 593 LYS A CA 1
ATOM 3991 C C . LYS A 1 593 ? 176.14700 200.17750 190.04700 1.000 80.33435 593 LYS A C 1
ATOM 3992 O O . LYS A 1 593 ? 175.01300 199.74950 189.80300 1.000 80.33435 593 LYS A O 1
ATOM 3998 N N . TYR A 1 594 ? 176.84800 200.86850 189.14500 1.000 79.14968 594 TYR A N 1
ATOM 3999 C CA . TYR A 1 594 ? 176.47800 200.89750 187.73300 1.000 79.14968 594 TYR A CA 1
ATOM 4000 C C . TYR A 1 594 ? 177.48400 200.20950 186.81800 1.000 79.14968 594 TYR A C 1
ATOM 4001 O O . TYR A 1 594 ? 177.15200 199.93950 185.66000 1.000 79.14968 594 TYR A O 1
ATOM 4010 N N . ALA A 1 595 ? 178.69600 199.92350 187.29600 1.000 69.81026 595 ALA A N 1
ATOM 4011 C CA . ALA A 1 595 ? 179.71100 199.33650 186.42800 1.000 69.81026 595 ALA A CA 1
ATOM 4012 C C . ALA A 1 595 ? 179.40600 197.89150 186.05900 1.000 69.81026 595 ALA A C 1
ATOM 4013 O O . ALA A 1 595 ? 179.99400 197.37450 185.10300 1.000 69.81026 595 ALA A O 1
ATOM 4015 N N . LYS A 1 596 ? 178.50600 197.22850 186.78700 1.000 66.14886 596 LYS A N 1
ATOM 4016 C CA . LYS A 1 596 ? 178.26000 195.81250 186.54600 1.000 66.14886 596 LYS A CA 1
ATOM 4017 C C . LYS A 1 596 ? 177.25300 195.56850 185.42700 1.000 66.14886 596 LYS A C 1
ATOM 4018 O O . LYS A 1 596 ? 177.04100 194.41150 185.04900 1.000 66.14886 596 LYS A O 1
ATOM 4024 N N . TYR A 1 597 ? 176.63000 196.61750 184.89300 1.000 63.30822 597 TYR A N 1
ATOM 4025 C CA . TYR A 1 597 ? 175.70100 196.49150 183.77800 1.000 63.30822 597 TYR A CA 1
ATOM 4026 C C . TYR A 1 597 ? 176.34600 196.78750 182.43000 1.000 63.30822 597 TYR A C 1
ATOM 4027 O O . TYR A 1 597 ? 175.69500 196.61650 181.39500 1.000 63.30822 597 TYR A O 1
ATOM 4036 N N . VAL A 1 598 ? 177.59900 197.22750 182.41300 1.000 51.14201 598 VAL A N 1
ATOM 4037 C CA . VAL A 1 598 ? 178.26100 197.60550 181.16700 1.000 51.14201 598 VAL A CA 1
ATOM 4038 C C . VAL A 1 598 ? 178.71700 196.34550 180.44100 1.000 51.14201 598 VAL A C 1
ATOM 4039 O O . VAL A 1 598 ? 179.43500 195.52150 181.02400 1.000 51.14201 598 VAL A O 1
ATOM 4043 N N . PRO A 1 599 ? 178.32100 196.15050 179.18600 1.000 38.59313 599 PRO A N 1
ATOM 4044 C CA . PRO A 1 599 ? 178.74900 194.95450 178.45400 1.000 38.59313 599 PRO A CA 1
ATOM 4045 C C . PRO A 1 599 ? 180.24600 194.95550 178.19100 1.000 38.59313 599 PRO A C 1
ATOM 4046 O O . PRO A 1 599 ? 180.89100 196.00350 178.11500 1.000 38.59313 599 PRO A O 1
ATOM 4050 N N . LEU A 1 600 ? 180.79800 193.75150 178.05900 1.000 31.55425 600 LEU A N 1
ATOM 4051 C CA . LEU A 1 600 ? 182.22300 193.58450 177.80800 1.000 31.55425 600 LEU A CA 1
ATOM 4052 C C . LEU A 1 600 ? 182.47400 193.58450 176.30700 1.000 31.55425 600 LEU A C 1
ATOM 4053 O O . LEU A 1 600 ? 181.94600 192.71350 175.60500 1.000 31.55425 600 LEU A O 1
ATOM 4058 N N . PRO A 1 601 ? 183.26300 194.52350 175.78000 1.000 31.94701 601 PRO A N 1
ATOM 4059 C CA . PRO A 1 601 ? 183.35700 194.67050 174.31800 1.000 31.94701 601 PRO A CA 1
ATOM 4060 C C . PRO A 1 601 ? 183.88700 193.44750 173.59300 1.000 31.94701 601 PRO A C 1
ATOM 4061 O O . PRO A 1 601 ? 183.49200 193.20750 172.44700 1.000 31.94701 601 PRO A O 1
ATOM 4065 N N . MET A 1 602 ? 184.77500 192.66950 174.20600 1.000 32.14807 602 MET A N 1
ATOM 4066 C CA . MET A 1 602 ? 185.40500 191.58750 173.46400 1.000 32.14807 602 MET A CA 1
ATOM 4067 C C . MET A 1 602 ? 184.78000 190.22950 173.75300 1.000 32.14807 602 MET A C 1
ATOM 4068 O O . MET A 1 602 ? 185.11400 189.24750 173.08100 1.000 32.14807 602 MET A O 1
ATOM 4073 N N . ALA A 1 603 ? 183.88500 190.14850 174.73900 1.000 25.45495 603 ALA A N 1
ATOM 4074 C CA . ALA A 1 603 ? 182.92700 189.04950 174.76000 1.000 25.45495 603 ALA A CA 1
ATOM 4075 C C . ALA A 1 603 ? 181.86500 189.24850 173.69000 1.000 25.45495 603 ALA A C 1
ATOM 4076 O O . ALA A 1 603 ? 181.32800 188.27550 173.15200 1.000 25.45495 603 ALA A O 1
ATOM 4078 N N . MET A 1 604 ? 181.55700 190.50850 173.37300 1.000 26.45118 604 MET A N 1
ATOM 4079 C CA . MET A 1 604 ? 180.65100 190.83550 172.27800 1.000 26.45118 604 MET A CA 1
ATOM 4080 C C . MET A 1 604 ? 181.24100 190.46450 170.92600 1.000 26.45118 604 MET A C 1
ATOM 4081 O O . MET A 1 604 ? 180.49700 190.13950 169.99500 1.000 26.45118 604 MET A O 1
ATOM 4086 N N . ALA A 1 605 ? 182.56600 190.51850 170.79500 1.000 24.50876 605 ALA A N 1
ATOM 4087 C CA . ALA A 1 605 ? 183.21900 190.33950 169.50600 1.000 24.50876 605 ALA A CA 1
ATOM 4088 C C . ALA A 1 605 ? 183.24400 188.89250 169.03500 1.000 24.50876 605 ALA A C 1
ATOM 4089 O O . ALA A 1 605 ? 183.31700 188.65750 167.82600 1.000 24.50876 605 ALA A O 1
ATOM 4091 N N . VAL A 1 606 ? 183.20400 187.92250 169.94900 1.000 23.32513 606 VAL A N 1
ATOM 4092 C CA . VAL A 1 606 ? 183.27200 186.51850 169.53800 1.000 23.32513 606 VAL A CA 1
ATOM 4093 C C . VAL A 1 606 ? 182.12700 186.13450 168.60500 1.000 23.32513 606 VAL A C 1
ATOM 4094 O O . VAL A 1 606 ? 182.39400 185.52150 167.56000 1.000 23.32513 606 VAL A O 1
ATOM 4098 N N . PRO A 1 607 ? 180.86100 186.46650 168.89000 1.000 24.64032 607 PRO A N 1
ATOM 4099 C CA . PRO A 1 607 ? 179.78300 186.12050 167.95100 1.000 24.64032 607 PRO A CA 1
ATOM 4100 C C . PRO A 1 607 ? 179.83500 186.85650 166.62100 1.000 24.64032 607 PRO A C 1
ATOM 4101 O O . PRO A 1 607 ? 178.90700 186.70550 165.82000 1.000 24.64032 607 PRO A O 1
ATOM 4105 N N . PHE A 1 608 ? 180.85600 187.67150 166.36100 1.000 25.15674 608 PHE A N 1
ATOM 4106 C CA . PHE A 1 608 ? 180.97200 188.30350 165.05200 1.000 25.15674 608 PHE A CA 1
ATOM 4107 C C . PHE A 1 608 ? 181.46800 187.32550 163.99900 1.000 25.15674 608 PHE A C 1
ATOM 4108 O O . PHE A 1 608 ? 181.11900 187.45550 162.82100 1.000 25.15674 608 PHE A O 1
ATOM 4116 N N . LEU A 1 609 ? 182.27700 186.34550 164.39800 1.000 27.79711 609 LEU A N 1
ATOM 4117 C CA . LEU A 1 609 ? 182.79600 185.33650 163.48500 1.000 27.79711 609 LEU A CA 1
ATOM 4118 C C . LEU A 1 609 ? 182.04000 184.02050 163.61400 1.000 27.79711 609 LEU A C 1
ATOM 4119 O O . LEU A 1 609 ? 181.61800 183.44850 162.60600 1.000 27.79711 609 LEU A O 1
ATOM 4124 N N . VAL A 1 610 ? 181.85900 183.51950 164.83000 1.000 24.90291 610 VAL A N 1
ATOM 4125 C CA . VAL A 1 610 ? 180.97600 182.38650 165.07400 1.000 24.90291 610 VAL A CA 1
ATOM 4126 C C . VAL A 1 610 ? 179.56200 182.93950 165.17400 1.000 24.90291 610 VAL A C 1
ATOM 4127 O O . VAL A 1 610 ? 179.37300 184.12150 165.47000 1.000 24.90291 610 VAL A O 1
ATOM 4131 N N . GLY A 1 611 ? 178.56800 182.10050 164.92000 1.000 21.49325 611 GLY A N 1
ATOM 4132 C CA . GLY A 1 611 ? 177.20400 182.59050 164.90400 1.000 21.49325 611 GLY A CA 1
ATOM 4133 C C . GLY A 1 611 ? 176.64500 182.93550 166.26800 1.000 21.49325 611 GLY A C 1
ATOM 4134 O O . GLY A 1 611 ? 177.37600 182.96850 167.26100 1.000 21.49325 611 GLY A O 1
ATOM 4135 N N . GLY A 1 612 ? 175.34600 183.20650 166.32400 1.000 18.69209 612 GLY A N 1
ATOM 4136 C CA . GLY A 1 612 ? 174.66900 183.43650 167.58000 1.000 18.69209 612 GLY A CA 1
ATOM 4137 C C . GLY A 1 612 ? 174.20500 182.19150 168.29200 1.000 18.69209 612 GLY A C 1
ATOM 4138 O O . GLY A 1 612 ? 173.65500 182.28850 169.39100 1.000 18.69209 612 GLY A O 1
ATOM 4139 N N . SER A 1 613 ? 174.39900 181.01650 167.69000 1.000 20.63703 613 SER A N 1
ATOM 4140 C CA . SER A 1 613 ? 174.07700 179.77050 168.37700 1.000 20.63703 613 SER A CA 1
ATOM 4141 C C . SER A 1 613 ? 174.96700 179.57550 169.59600 1.000 20.63703 613 SER A C 1
ATOM 4142 O O . SER A 1 613 ? 174.51400 179.08150 170.63400 1.000 20.63703 613 SER A O 1
ATOM 4145 N N . PHE A 1 614 ? 176.24200 179.94450 169.48100 1.000 22.54253 614 PHE A N 1
ATOM 4146 C CA . PHE A 1 614 ? 177.13700 179.89850 170.63100 1.000 22.54253 614 PHE A CA 1
ATOM 4147 C C . PHE A 1 614 ? 176.66700 180.84950 171.72500 1.000 22.54253 614 PHE A C 1
ATOM 4148 O O . PHE A 1 614 ? 176.71400 180.50950 172.91100 1.000 22.54253 614 PHE A O 1
ATOM 4156 N N . ALA A 1 615 ? 176.19900 182.03850 171.34100 1.000 20.24834 615 ALA A N 1
ATOM 4157 C CA . ALA A 1 615 ? 175.67900 182.99450 172.31400 1.000 20.24834 615 ALA A CA 1
ATOM 4158 C C . ALA A 1 615 ? 174.42100 182.47250 172.99500 1.000 20.24834 615 ALA A C 1
ATOM 4159 O O . ALA A 1 615 ? 174.22300 182.68950 174.19500 1.000 20.24834 615 ALA A O 1
ATOM 4161 N N . ILE A 1 616 ? 173.55000 181.80050 172.24000 1.000 21.18917 616 ILE A N 1
ATOM 4162 C CA . ILE A 1 616 ? 172.30800 181.28350 172.80500 1.000 21.18917 616 ILE A CA 1
ATOM 4163 C C . ILE A 1 616 ? 172.59400 180.16050 173.79500 1.000 21.18917 616 ILE A C 1
ATOM 4164 O O . ILE A 1 616 ? 171.95700 180.06950 174.85000 1.000 21.18917 616 ILE A O 1
ATOM 4169 N N . ASP A 1 617 ? 173.55600 179.29350 173.47500 1.000 22.36725 617 ASP A N 1
ATOM 4170 C CA . ASP A 1 617 ? 173.95500 178.24150 174.40500 1.000 22.36725 617 ASP A CA 1
ATOM 4171 C C . ASP A 1 617 ? 174.54000 178.82750 175.68300 1.000 22.36725 617 ASP A C 1
ATOM 4172 O O . ASP A 1 617 ? 174.28700 178.32450 176.78300 1.000 22.36725 617 ASP A O 1
ATOM 4177 N N . MET A 1 618 ? 175.34600 179.88250 175.55200 1.000 25.08444 618 MET A N 1
ATOM 4178 C CA . MET A 1 618 ? 175.90400 180.54550 176.72600 1.000 25.08444 618 MET A CA 1
ATOM 4179 C C . MET A 1 618 ? 174.80400 181.13150 177.60000 1.000 25.08444 618 MET A C 1
ATOM 4180 O O . MET A 1 618 ? 174.85500 181.02850 178.83000 1.000 25.08444 618 MET A O 1
ATOM 4185 N N . CYS A 1 619 ? 173.79700 181.74850 176.98000 1.000 23.84208 619 CYS A N 1
ATOM 4186 C CA . CYS A 1 619 ? 172.73200 182.38450 177.74900 1.000 23.84208 619 CYS A CA 1
ATOM 4187 C C . CYS A 1 619 ? 171.80400 181.35450 178.37900 1.000 23.84208 619 CYS A C 1
ATOM 4188 O O . CYS A 1 619 ? 171.24400 181.59550 179.45300 1.000 23.84208 619 CYS A O 1
ATOM 4191 N N . LEU A 1 620 ? 171.61900 180.20450 177.72600 1.000 23.18346 620 LEU A N 1
ATOM 4192 C CA . LEU A 1 620 ? 170.83400 179.13850 178.33900 1.000 23.18346 620 LEU A CA 1
ATOM 4193 C C . LEU A 1 620 ? 171.49800 178.63250 179.61200 1.000 23.18346 620 LEU A C 1
ATOM 4194 O O . LEU A 1 620 ? 170.82000 178.36150 180.60900 1.000 23.18346 620 LEU A O 1
ATOM 4199 N N . GLY A 1 621 ? 172.82500 178.49650 179.59700 1.000 22.34521 621 GLY A N 1
ATOM 4200 C CA . GLY A 1 621 ? 173.52900 178.08650 180.79900 1.000 22.34521 621 GLY A CA 1
ATOM 4201 C C . GLY A 1 621 ? 173.38100 179.08150 181.93300 1.000 22.34521 621 GLY A C 1
ATOM 4202 O O . GLY A 1 621 ? 173.22300 178.69550 183.09200 1.000 22.34521 621 GLY A O 1
ATOM 4203 N N . SER A 1 622 ? 173.43700 180.37650 181.61700 1.000 24.76048 622 SER A N 1
ATOM 4204 C CA . SER A 1 622 ? 173.22200 181.39350 182.64100 1.000 24.76048 622 SER A CA 1
ATOM 4205 C C . SER A 1 622 ? 171.77600 181.39350 183.11900 1.000 24.76048 622 SER A C 1
ATOM 4206 O O . SER A 1 622 ? 171.50000 181.69350 184.28600 1.000 24.76048 622 SER A O 1
ATOM 4209 N N . LEU A 1 623 ? 170.83800 181.07250 182.22700 1.000 27.38904 623 LEU A N 1
ATOM 4210 C CA . LEU A 1 623 ? 169.44300 180.94050 182.63100 1.000 27.38904 623 LEU A CA 1
ATOM 4211 C C . LEU A 1 623 ? 169.25800 179.77550 183.59600 1.000 27.38904 623 LEU A C 1
ATOM 4212 O O . LEU A 1 623 ? 168.47100 179.86450 184.54500 1.000 27.38904 623 LEU A O 1
ATOM 4217 N N . ILE A 1 624 ? 169.96800 178.66950 183.36200 1.000 27.61682 624 ILE A N 1
ATOM 4218 C CA . ILE A 1 624 ? 169.89800 177.52450 184.26700 1.000 27.61682 624 ILE A CA 1
ATOM 4219 C C . ILE A 1 624 ? 170.42800 177.89850 185.64400 1.000 27.61682 624 ILE A C 1
ATOM 4220 O O . ILE A 1 624 ? 169.84100 177.53850 186.67100 1.000 27.61682 624 ILE A O 1
ATOM 4225 N N . VAL A 1 625 ? 171.54800 178.62050 185.69000 1.000 32.88604 625 VAL A N 1
ATOM 4226 C CA . VAL A 1 625 ? 172.14400 178.99450 186.96900 1.000 32.88604 625 VAL A CA 1
ATOM 4227 C C . VAL A 1 625 ? 171.26900 180.00850 187.69400 1.000 32.88604 625 VAL A C 1
ATOM 4228 O O . VAL A 1 625 ? 171.11600 179.95250 188.92000 1.000 32.88604 625 VAL A O 1
ATOM 4232 N N . PHE A 1 626 ? 170.68000 180.94950 186.95300 1.000 36.96234 626 PHE A N 1
ATOM 4233 C CA . PHE A 1 626 ? 169.79200 181.92750 187.57100 1.000 36.96234 626 PHE A CA 1
ATOM 4234 C C . PHE A 1 626 ? 168.59500 181.25150 188.22700 1.000 36.96234 626 PHE A C 1
ATOM 4235 O O . PHE A 1 626 ? 168.23800 181.57150 189.36600 1.000 36.96234 626 PHE A O 1
ATOM 4243 N N . ALA A 1 627 ? 167.95800 180.31650 187.51900 1.000 38.68284 627 ALA A N 1
ATOM 4244 C CA . ALA A 1 627 ? 166.83000 179.59150 188.09200 1.000 38.68284 627 ALA A CA 1
ATOM 4245 C C . ALA A 1 627 ? 167.27200 178.72350 189.26400 1.000 38.68284 627 ALA A C 1
ATOM 4246 O O . ALA A 1 627 ? 166.60100 178.67550 190.30100 1.000 38.68284 627 ALA A O 1
ATOM 4248 N N . TRP A 1 628 ? 168.40500 178.03350 189.11800 1.000 41.29889 628 TRP A N 1
ATOM 4249 C CA . TRP A 1 628 ? 168.89200 177.15950 190.18100 1.000 41.29889 628 TRP A CA 1
ATOM 4250 C C . TRP A 1 628 ? 169.21900 177.95050 191.44100 1.000 41.29889 628 TRP A C 1
ATOM 4251 O O . TRP A 1 628 ? 168.93400 177.50050 192.55700 1.000 41.29889 628 TRP A O 1
ATOM 4262 N N . THR A 1 629 ? 169.82700 179.12750 191.28400 1.000 44.22673 629 THR A N 1
ATOM 4263 C CA . THR A 1 629 ? 170.14900 179.95550 192.44200 1.000 44.22673 629 THR A CA 1
ATOM 4264 C C . THR A 1 629 ? 168.88600 180.42250 193.15500 1.000 44.22673 629 THR A C 1
ATOM 4265 O O . THR A 1 629 ? 168.83600 180.45250 194.39000 1.000 44.22673 629 THR A O 1
ATOM 4269 N N . LYS A 1 630 ? 167.85400 180.79350 192.39300 1.000 45.01089 630 LYS A N 1
ATOM 4270 C CA . LYS A 1 630 ? 166.59800 181.22150 193.00200 1.000 45.01089 630 LYS A CA 1
ATOM 4271 C C . LYS A 1 630 ? 165.92500 180.08050 193.75400 1.000 45.01089 630 LYS A C 1
ATOM 4272 O O . LYS A 1 630 ? 165.44800 180.26750 194.87900 1.000 45.01089 630 LYS A O 1
ATOM 4278 N N . ILE A 1 631 ? 165.87400 178.89150 193.15000 1.000 46.62891 631 ILE A N 1
ATOM 4279 C CA . ILE A 1 631 ? 165.18700 177.76650 193.77700 1.000 46.62891 631 ILE A CA 1
ATOM 4280 C C . ILE A 1 631 ? 165.92400 177.30650 195.02800 1.000 46.62891 631 ILE A C 1
ATOM 4281 O O . ILE A 1 631 ? 16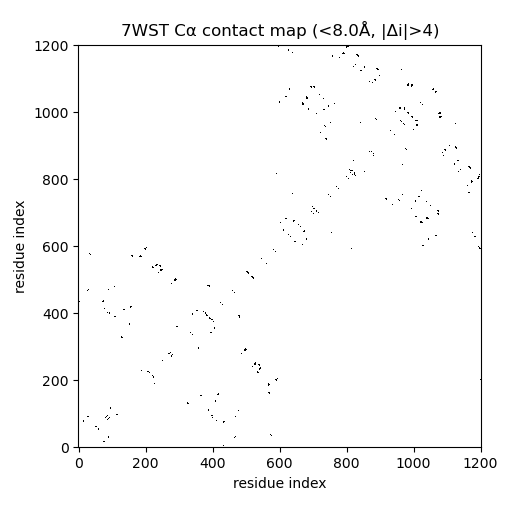5.31300 177.10650 196.08400 1.000 46.62891 631 ILE A O 1
ATOM 4286 N N . ASN A 1 632 ? 167.24100 177.13550 194.94000 1.000 53.58627 632 ASN A N 1
ATOM 4287 C CA . ASN A 1 632 ? 168.01900 176.65050 196.07800 1.000 53.58627 632 ASN A CA 1
ATOM 4288 C C . ASN A 1 632 ? 169.36100 177.36850 196.08100 1.000 53.58627 632 ASN A C 1
ATOM 4289 O O . ASN A 1 632 ? 170.25700 177.01550 195.30900 1.000 53.58627 632 ASN A O 1
ATOM 4294 N N . LYS A 1 633 ? 169.49100 178.37350 196.94900 1.000 57.57453 633 LYS A N 1
ATOM 4295 C CA . LYS A 1 633 ? 170.71900 179.15950 197.01800 1.000 57.57453 633 LYS A CA 1
ATOM 4296 C C . LYS A 1 633 ? 171.90500 178.31950 197.47800 1.000 57.57453 633 LYS A C 1
ATOM 4297 O O . LYS A 1 633 ? 173.00600 178.44050 196.92900 1.000 57.57453 633 LYS A O 1
ATOM 4303 N N . LYS A 1 634 ? 171.70400 177.47050 198.48700 1.000 60.83398 634 LYS A N 1
ATOM 4304 C CA . LYS A 1 634 ? 172.82300 176.76250 199.10300 1.000 60.83398 634 LYS A CA 1
ATOM 4305 C C . LYS A 1 634 ? 173.41100 175.71550 198.16400 1.000 60.83398 634 LYS A C 1
ATOM 4306 O O . LYS A 1 634 ? 174.63200 175.64350 197.98300 1.000 60.83398 634 LYS A O 1
ATOM 4312 N N . GLU A 1 635 ? 172.55600 174.88650 197.56100 1.000 58.78948 635 GLU A N 1
ATOM 4313 C CA . GLU A 1 635 ? 173.05300 173.78650 196.73900 1.000 58.78948 635 GLU A CA 1
ATOM 4314 C C . GLU A 1 635 ? 173.70700 174.29450 195.46100 1.000 58.78948 635 GLU A C 1
ATOM 4315 O O . GLU A 1 635 ? 174.73500 173.76250 195.02800 1.000 58.78948 635 GLU A O 1
ATOM 4321 N N . ALA A 1 636 ? 173.12400 175.32350 194.84100 1.000 52.41938 636 ALA A N 1
ATOM 4322 C CA . ALA A 1 636 ? 173.67900 175.84750 193.59700 1.000 52.41938 636 ALA A CA 1
ATOM 4323 C C . ALA A 1 636 ? 175.06500 176.43950 193.81300 1.000 52.41938 636 ALA A C 1
ATOM 4324 O O . ALA A 1 636 ? 175.83900 176.58950 192.86100 1.000 52.41938 636 ALA A O 1
ATOM 4326 N N . GLY A 1 637 ? 175.39700 176.78450 195.05700 1.000 56.72334 637 GLY A N 1
ATOM 4327 C CA . GLY A 1 637 ? 176.70000 177.36550 195.32900 1.000 56.72334 637 GLY A CA 1
ATOM 4328 C C . GLY A 1 637 ? 177.84700 176.42150 195.02500 1.000 56.72334 637 GLY A C 1
ATOM 4329 O O . GLY A 1 637 ? 178.85200 176.82150 194.43300 1.000 56.72334 637 GLY A O 1
ATOM 4330 N N . PHE A 1 638 ? 177.71500 175.15550 195.42100 1.000 57.46339 638 PHE A N 1
ATOM 4331 C CA . PHE A 1 638 ? 178.80600 174.20450 195.26000 1.000 57.46339 638 PHE A CA 1
ATOM 4332 C C . PHE A 1 638 ? 178.53500 173.13250 194.21200 1.000 57.46339 638 PHE A C 1
ATOM 4333 O O . PHE A 1 638 ? 179.45200 172.37550 193.87600 1.000 57.46339 638 PHE A O 1
ATOM 4341 N N . MET A 1 639 ? 177.31400 173.04550 193.68400 1.000 48.18589 639 MET A N 1
ATOM 4342 C CA . MET A 1 639 ? 176.99300 172.01350 192.70700 1.000 48.18589 639 MET A CA 1
ATOM 4343 C C . MET A 1 639 ? 177.03600 172.50050 191.26700 1.000 48.18589 639 MET A C 1
ATOM 4344 O O . MET A 1 639 ? 177.17700 171.67350 190.36000 1.000 48.18589 639 MET A O 1
ATOM 4349 N N . VAL A 1 640 ? 176.91200 173.80250 191.03200 1.000 39.52080 640 VAL A N 1
ATOM 4350 C CA . VAL A 1 640 ? 176.95300 174.35350 189.67800 1.000 39.52080 640 VAL A CA 1
ATOM 4351 C C . VAL A 1 640 ? 178.29700 174.06450 189.01200 1.000 39.52080 640 VAL A C 1
ATOM 4352 O O . VAL A 1 640 ? 178.30600 173.60550 187.86000 1.000 39.52080 640 VAL A O 1
ATOM 4356 N N . PRO A 1 641 ? 179.44700 174.30950 189.65900 1.000 34.88224 641 PRO A N 1
ATOM 4357 C CA . PRO A 1 641 ? 180.71800 173.99750 188.98100 1.000 34.88224 641 PRO A CA 1
ATOM 4358 C C . PRO A 1 641 ? 180.87600 172.53050 188.62400 1.000 34.88224 641 PRO A C 1
ATOM 4359 O O . PRO A 1 641 ? 181.46400 172.21550 187.58300 1.000 34.88224 641 PRO A O 1
ATOM 4363 N N . ALA A 1 642 ? 180.36900 171.61850 189.45700 1.000 33.51057 642 ALA A N 1
ATOM 4364 C CA . ALA A 1 642 ? 180.51300 170.19550 189.16500 1.000 33.51057 642 ALA A CA 1
ATOM 4365 C C . ALA A 1 642 ? 179.61100 169.76950 188.01400 1.000 33.51057 642 ALA A C 1
ATOM 4366 O O . ALA A 1 642 ? 180.02700 168.99050 187.14900 1.000 33.51057 642 ALA A O 1
ATOM 4368 N N . VAL A 1 643 ? 178.37100 170.26050 187.98900 1.000 31.50420 643 VAL A N 1
ATOM 4369 C CA . VAL A 1 643 ? 177.46200 169.92650 186.89700 1.000 31.50420 643 VAL A CA 1
ATOM 4370 C C . VAL A 1 643 ? 177.94600 170.54250 185.59100 1.000 31.50420 643 VAL A C 1
ATOM 4371 O O . VAL A 1 643 ? 177.91100 169.89950 184.53500 1.000 31.50420 643 VAL A O 1
ATOM 4375 N N . ALA A 1 644 ? 178.40400 171.79450 185.63900 1.000 27.05465 644 ALA A N 1
ATOM 4376 C CA . ALA A 1 644 ? 178.90900 172.44750 184.43500 1.000 27.05465 644 ALA A CA 1
ATOM 4377 C C . ALA A 1 644 ? 180.13800 171.73450 183.89200 1.000 27.05465 644 ALA A C 1
ATOM 4378 O O . ALA A 1 644 ? 180.27800 171.56350 182.67600 1.000 27.05465 644 ALA A O 1
ATOM 4380 N N . SER A 1 645 ? 181.04600 171.31750 184.77700 1.000 26.91969 645 SER A N 1
ATOM 4381 C CA . SER A 1 645 ? 182.25200 170.62550 184.33700 1.000 26.91969 645 SER A CA 1
ATOM 4382 C C . SER A 1 645 ? 181.92400 169.27150 183.72500 1.000 26.91969 645 SER A C 1
ATOM 4383 O O . SER A 1 645 ? 182.55200 168.85650 182.74500 1.000 26.91969 645 SER A O 1
ATOM 4386 N N . ALA A 1 646 ? 180.94600 168.56350 184.29600 1.000 24.50065 646 ALA A N 1
ATOM 4387 C CA . ALA A 1 646 ? 180.55600 167.26350 183.76000 1.000 24.50065 646 ALA A CA 1
ATOM 4388 C C . ALA A 1 646 ? 179.97500 167.39250 182.35900 1.000 24.50065 646 ALA A C 1
ATOM 4389 O O . ALA A 1 646 ? 180.19800 166.52850 181.50400 1.000 24.50065 646 ALA A O 1
ATOM 4391 N N . LEU A 1 647 ? 179.21000 168.45750 182.10900 1.000 22.39305 647 LEU A N 1
ATOM 4392 C CA . LEU A 1 647 ? 178.70500 168.70750 180.76400 1.000 22.39305 647 LEU A CA 1
ATOM 4393 C C . LEU A 1 647 ? 179.84200 168.98950 179.79200 1.000 22.39305 647 LEU A C 1
ATOM 4394 O O . LEU A 1 647 ? 179.82500 168.51650 178.65000 1.000 22.39305 647 LEU A O 1
ATOM 4399 N N . ILE A 1 648 ? 180.83500 169.76550 180.22600 1.000 23.39153 648 ILE A N 1
ATOM 4400 C CA . ILE A 1 648 ? 181.97800 170.07050 179.37100 1.000 23.39153 648 ILE A CA 1
ATOM 4401 C C . ILE A 1 648 ? 182.83000 168.82550 179.15500 1.000 23.39153 648 ILE A C 1
ATOM 4402 O O . ILE A 1 648 ? 183.24700 168.52550 178.03100 1.000 23.39153 648 ILE A O 1
ATOM 4407 N N . CYS A 1 649 ? 183.09900 168.08050 180.23000 1.000 25.15156 649 CYS A N 1
ATOM 4408 C CA . CYS A 1 649 ? 183.95900 166.90550 180.12500 1.000 25.15156 649 CYS A CA 1
ATOM 4409 C C . CYS A 1 649 ? 183.29600 165.79150 179.32600 1.000 25.15156 649 CYS A C 1
ATOM 4410 O O . CYS A 1 649 ? 183.95700 165.12350 178.52500 1.000 25.15156 649 CYS A O 1
ATOM 4413 N N . GLY A 1 650 ? 181.99600 165.57050 179.53000 1.000 22.01289 650 GLY A N 1
ATOM 4414 C CA . GLY A 1 650 ? 181.31500 164.51550 178.79600 1.000 22.01289 650 GLY A CA 1
ATOM 4415 C C . GLY A 1 650 ? 181.34200 164.73350 177.29600 1.000 22.01289 650 GLY A C 1
ATOM 4416 O O . GLY A 1 650 ? 181.58000 163.80050 176.52700 1.000 22.01289 650 GLY A O 1
ATOM 4417 N N . ASP A 1 651 ? 181.09300 165.96750 176.85900 1.000 23.29947 651 ASP A N 1
ATOM 4418 C CA . ASP A 1 651 ? 181.24800 166.29950 175.44800 1.000 23.29947 651 ASP A CA 1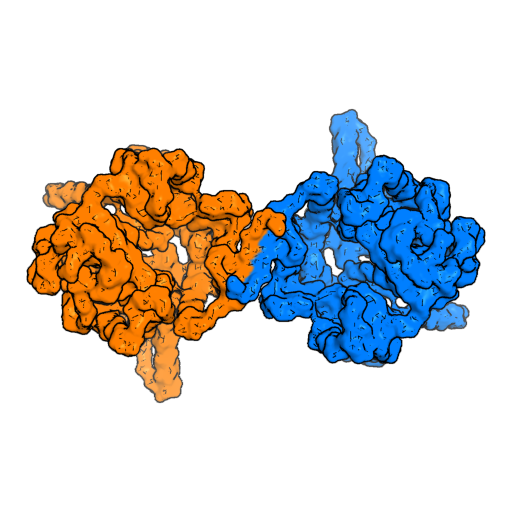
ATOM 4419 C C . ASP A 1 651 ? 182.71700 166.28050 175.04300 1.000 23.29947 651 ASP A C 1
ATOM 4420 O O . ASP A 1 651 ? 183.05400 165.88950 173.92000 1.000 23.29947 651 ASP A O 1
ATOM 4425 N N . GLY A 1 652 ? 183.60300 166.70050 175.94800 1.000 22.69771 652 GLY A N 1
ATOM 4426 C CA . GLY A 1 652 ? 185.02400 166.69950 175.64200 1.000 22.69771 652 GLY A CA 1
ATOM 4427 C C . GLY A 1 652 ? 185.60900 165.30650 175.51400 1.000 22.69771 652 GLY A C 1
ATOM 4428 O O . GLY A 1 652 ? 186.46500 165.06150 174.66000 1.000 22.69771 652 GLY A O 1
ATOM 4429 N N . ILE A 1 653 ? 185.17100 164.37650 176.36600 1.000 29.80316 653 ILE A N 1
ATOM 4430 C CA . ILE A 1 653 ? 185.71600 163.02150 176.32400 1.000 29.80316 653 ILE A CA 1
ATOM 4431 C C . ILE A 1 653 ? 185.28500 162.30650 175.05000 1.000 29.80316 653 ILE A C 1
ATOM 4432 O O . ILE A 1 653 ? 186.06900 161.56550 174.44600 1.000 29.80316 653 ILE A O 1
ATOM 4437 N N . TRP A 1 654 ? 184.03900 162.51850 174.61300 1.000 25.16938 654 TRP A N 1
ATOM 4438 C CA . TRP A 1 654 ? 183.56000 161.88050 173.39100 1.000 25.16938 654 TRP A CA 1
ATOM 4439 C C . TRP A 1 654 ? 184.36100 162.30050 172.16500 1.000 25.16938 654 TRP A C 1
ATOM 4440 O O . TRP A 1 654 ? 184.37100 161.57550 171.16500 1.000 25.16938 654 TRP A O 1
ATOM 4451 N N . THR A 1 655 ? 185.04400 163.44450 172.22200 1.000 28.87025 655 THR A N 1
ATOM 4452 C CA . THR A 1 655 ? 185.85700 163.88550 171.09500 1.000 28.87025 655 THR A CA 1
ATOM 4453 C C . THR A 1 655 ? 186.96600 162.89650 170.76000 1.000 28.87025 655 THR A C 1
ATOM 4454 O O . THR A 1 655 ? 187.38600 162.82250 169.60000 1.000 28.87025 655 THR A O 1
ATOM 4458 N N . PHE A 1 656 ? 187.44300 162.12250 171.74400 1.000 26.79121 656 PHE A N 1
ATOM 4459 C CA . PHE A 1 656 ? 188.49000 161.14250 171.45100 1.000 26.79121 656 PHE A CA 1
ATOM 4460 C C . PHE A 1 656 ? 187.95200 159.96050 170.65100 1.000 26.79121 656 PHE A C 1
ATOM 4461 O O . PHE A 1 656 ? 188.50200 159.66550 169.57600 1.000 26.79121 656 PHE A O 1
ATOM 4469 N N . PRO A 1 657 ? 186.90600 159.24550 171.09200 1.000 25.93881 657 PRO A N 1
ATOM 4470 C CA . PRO A 1 657 ? 186.35000 158.19150 170.22800 1.000 25.93881 657 PRO A CA 1
ATOM 4471 C C . PRO A 1 657 ? 185.82900 158.70950 168.90300 1.000 25.93881 657 PRO A C 1
ATOM 4472 O O . PRO A 1 657 ? 185.91500 157.99750 167.89600 1.000 25.93881 657 PRO A O 1
ATOM 4476 N N . ALA A 1 658 ? 185.28600 159.92850 168.87200 1.000 26.76606 658 ALA A N 1
ATOM 4477 C CA . ALA A 1 658 ? 184.80600 160.49750 167.61700 1.000 26.76606 658 ALA A CA 1
ATOM 4478 C C . ALA A 1 658 ? 185.95000 160.72850 166.64100 1.000 26.76606 658 ALA A C 1
ATOM 4479 O O . ALA A 1 658 ? 185.78400 160.56350 165.42700 1.000 26.76606 658 ALA A O 1
ATOM 4481 N N . SER A 1 659 ? 187.11800 161.12850 167.15000 1.000 25.85986 659 SER A N 1
ATOM 4482 C CA . SER A 1 659 ? 188.27200 161.34850 166.28400 1.000 25.85986 659 SER A CA 1
ATOM 4483 C C . SER A 1 659 ? 188.81900 160.03550 165.74200 1.000 25.85986 659 SER A C 1
ATOM 4484 O O . SER A 1 659 ? 189.23700 159.96450 164.58100 1.000 25.85986 659 SER A O 1
ATOM 4487 N N . ILE A 1 660 ? 188.83300 158.98750 166.56900 1.000 26.05656 660 ILE A N 1
ATOM 4488 C CA . ILE A 1 660 ? 189.28100 157.67650 166.10800 1.000 26.05656 660 ILE A CA 1
ATOM 4489 C C . ILE A 1 660 ? 188.35100 157.14650 165.02400 1.000 26.05656 660 ILE A C 1
ATOM 4490 O O . ILE A 1 660 ? 188.79400 156.49550 164.07000 1.000 26.05656 660 ILE A O 1
ATOM 4495 N N . LEU A 1 661 ? 187.04800 157.40750 165.15600 1.000 28.12643 661 LEU A N 1
ATOM 4496 C CA . LEU A 1 661 ? 186.10800 157.00750 164.11400 1.000 28.12643 661 LEU A CA 1
ATOM 4497 C C . LEU A 1 661 ? 186.40800 157.71950 162.80100 1.000 28.12643 661 LEU A C 1
ATOM 4498 O O . LEU A 1 661 ? 186.40500 157.09650 161.73500 1.000 28.12643 661 LEU A O 1
ATOM 4503 N N . ALA A 1 662 ? 186.66900 159.02650 162.85900 1.000 29.74234 662 ALA A N 1
ATOM 4504 C CA . ALA A 1 662 ? 187.07600 159.75150 161.66000 1.000 29.74234 662 ALA A CA 1
ATOM 4505 C C . ALA A 1 662 ? 188.47000 159.33150 161.21600 1.000 29.74234 662 ALA A C 1
ATOM 4506 O O . ALA A 1 662 ? 188.80400 159.41750 160.02800 1.000 29.74234 662 ALA A O 1
ATOM 4508 N N . LEU A 1 663 ? 189.29600 158.87950 162.16000 1.000 32.89929 663 LEU A N 1
ATOM 4509 C CA . LEU A 1 663 ? 190.62400 158.38550 161.81700 1.000 32.89929 663 LEU A CA 1
ATOM 4510 C C . LEU A 1 663 ? 190.52700 157.15150 160.92800 1.000 32.89929 663 LEU A C 1
ATOM 4511 O O . LEU A 1 663 ? 191.29400 157.00250 159.97000 1.000 32.89929 663 LEU A O 1
ATOM 4516 N N . ALA A 1 664 ? 189.58100 156.26150 161.22800 1.000 33.26658 664 ALA A N 1
ATOM 4517 C CA . ALA A 1 664 ? 189.35000 155.04150 160.46700 1.000 33.26658 664 ALA A CA 1
ATOM 4518 C C . ALA A 1 664 ? 188.32800 155.21950 159.35000 1.000 33.26658 664 ALA A C 1
ATOM 4519 O O . ALA A 1 664 ? 187.96700 154.22950 158.70500 1.000 33.26658 664 ALA A O 1
ATOM 4521 N N . LYS A 1 665 ? 187.85300 156.44450 159.12500 1.000 36.12170 665 LYS A N 1
ATOM 4522 C CA . LYS A 1 665 ? 186.89800 156.75450 158.05900 1.000 36.12170 665 LYS A CA 1
ATOM 4523 C C . LYS A 1 665 ? 185.57800 156.00950 158.24500 1.000 36.12170 665 LYS A C 1
ATOM 4524 O O . LYS A 1 665 ? 185.02900 155.43450 157.30400 1.000 36.12170 665 LYS A O 1
ATOM 4530 N N . ILE A 1 666 ? 185.06000 156.02450 159.46900 1.000 32.81606 666 ILE A N 1
ATOM 4531 C CA . ILE A 1 666 ? 183.74300 155.48250 159.77800 1.000 32.81606 666 ILE A CA 1
ATOM 4532 C C . ILE A 1 666 ? 182.79600 156.67150 159.88900 1.000 32.81606 666 ILE A C 1
ATOM 4533 O O . ILE A 1 666 ? 182.79900 157.39550 160.88800 1.000 32.81606 666 ILE A O 1
ATOM 4538 N N . LYS A 1 667 ? 181.99000 156.88150 158.85300 1.000 31.33914 667 LYS A N 1
ATOM 4539 C CA . LYS A 1 667 ? 181.12100 158.04550 158.79700 1.000 31.33914 667 LYS A CA 1
ATOM 4540 C C . LYS A 1 667 ? 179.78800 157.76450 159.49100 1.000 31.33914 667 LYS A C 1
ATOM 4541 O O . LYS A 1 667 ? 179.36700 156.60950 159.60100 1.000 31.33914 667 LYS A O 1
ATOM 4547 N N . PRO A 1 668 ? 179.11200 158.80250 159.97800 1.000 31.00227 668 PRO A N 1
ATOM 4548 C CA . PRO A 1 668 ? 177.77500 158.61850 160.56200 1.000 31.00227 668 PRO A CA 1
ATOM 4549 C C . PRO A 1 668 ? 176.79900 158.07550 159.53500 1.000 31.00227 668 PRO A C 1
ATOM 4550 O O . PRO A 1 668 ? 176.85700 158.44450 158.35300 1.000 31.00227 668 PRO A O 1
ATOM 4554 N N . PRO A 1 669 ? 175.88100 157.19950 159.94800 1.000 30.09933 669 PRO A N 1
ATOM 4555 C CA . PRO A 1 669 ? 175.01100 156.52450 158.97600 1.000 30.09933 669 PRO A CA 1
ATOM 4556 C C . PRO A 1 669 ? 173.84500 157.37050 158.48700 1.000 30.09933 669 PRO A C 1
ATOM 4557 O O . PRO A 1 669 ? 173.38100 157.19650 157.35700 1.000 30.09933 669 PRO A O 1
ATOM 4561 N N . ILE A 1 670 ? 173.35900 158.28350 159.32400 1.000 29.33249 670 ILE A N 1
ATOM 4562 C CA . ILE A 1 670 ? 172.10600 158.98450 159.07800 1.000 29.33249 670 ILE A CA 1
ATOM 4563 C C . ILE A 1 670 ? 172.36200 160.48450 159.07200 1.000 29.33249 670 ILE A C 1
ATOM 4564 O O . ILE A 1 670 ? 173.27900 160.97950 159.73200 1.000 29.33249 670 ILE A O 1
ATOM 4569 N N . CYS A 1 671 ? 171.55000 161.20850 158.30400 1.000 26.72289 671 CYS A N 1
ATOM 4570 C CA . CYS A 1 671 ? 171.58300 162.66450 158.25900 1.000 26.72289 671 CYS A CA 1
ATOM 4571 C C . CYS A 1 671 ? 170.21400 163.19950 158.65800 1.000 26.72289 671 CYS A C 1
ATOM 4572 O O . CYS A 1 671 ? 169.21100 162.88850 158.01000 1.000 26.72289 671 CYS A O 1
ATOM 4575 N N . MET A 1 672 ? 170.17600 164.00050 159.72200 1.000 23.77395 672 MET A N 1
ATOM 4576 C CA . MET A 1 672 ? 168.94000 164.61950 160.20400 1.000 23.77395 672 MET A CA 1
ATOM 4577 C C . MET A 1 672 ? 168.77700 165.97750 159.53400 1.000 23.77395 672 MET A C 1
ATOM 4578 O O . MET A 1 672 ? 169.28600 166.99350 160.00500 1.000 23.77395 672 MET A O 1
ATOM 4583 N N . LYS A 1 673 ? 168.03600 165.99550 158.43200 1.000 25.44617 673 LYS A N 1
ATOM 4584 C CA . LYS A 1 673 ? 167.86800 167.18650 157.61500 1.000 25.44617 673 LYS A CA 1
ATOM 4585 C C . LYS A 1 673 ? 166.55400 167.88250 157.95000 1.000 25.44617 673 LYS A C 1
ATOM 4586 O O . LYS A 1 673 ? 165.54600 167.23950 158.24800 1.000 25.44617 673 LYS A O 1
ATOM 4592 N N . PHE A 1 674 ? 166.57600 169.21250 157.90200 1.000 21.53242 674 PHE A N 1
ATOM 4593 C CA . PHE A 1 674 ? 165.40900 170.03750 158.20100 1.000 21.53242 674 PHE A CA 1
ATOM 4594 C C . PHE A 1 674 ? 165.01500 170.78350 156.93400 1.000 21.53242 674 PHE A C 1
ATOM 4595 O O . PHE A 1 674 ? 165.82600 171.52050 156.36500 1.000 21.53242 674 PHE A O 1
ATOM 4603 N N . LEU A 1 675 ? 163.77400 170.59850 156.49900 1.000 25.68474 675 LEU A N 1
ATOM 4604 C CA . LEU A 1 675 ? 163.28700 171.17550 155.25900 1.000 25.68474 675 LEU A CA 1
ATOM 4605 C C . LEU A 1 675 ? 162.05000 172.03250 155.51400 1.000 25.68474 675 LEU A C 1
ATOM 4606 O O . LEU A 1 675 ? 161.33500 171.82050 156.49700 1.000 25.68474 675 LEU A O 1
ATOM 4611 N N . PRO A 1 676 ? 161.76800 173.02150 154.64400 1.000 30.27440 676 PRO A N 1
ATOM 4612 C CA . PRO A 1 676 ? 160.61600 173.91250 154.83300 1.000 30.27440 676 PRO A CA 1
ATOM 4613 C C . PRO A 1 676 ? 159.28100 173.30850 154.39900 1.000 30.27440 676 PRO A C 1
ATOM 4614 O O . PRO A 1 676 ? 158.50700 173.92950 153.66900 1.000 30.27440 676 PRO A O 1
ATOM 4618 N N . ALA A 1 677 ? 159.00700 172.08850 154.86500 1.000 35.06997 677 ALA A N 1
ATOM 4619 C CA . ALA A 1 677 ? 157.74800 171.39250 154.59000 1.000 35.06997 677 ALA A CA 1
ATOM 4620 C C . ALA A 1 677 ? 157.46500 171.32450 153.09300 1.000 35.06997 677 ALA A C 1
ATOM 4621 O O . ALA A 1 677 ? 156.33900 171.54450 152.63900 1.000 35.06997 677 ALA A O 1
ATOM 4623 N N . ALA A 1 678 ? 158.50000 171.02050 152.31700 1.000 46.11736 678 ALA A N 1
ATOM 4624 C CA . ALA A 1 678 ? 158.37700 170.93250 150.86700 1.000 46.11736 678 ALA A CA 1
ATOM 4625 C C . ALA A 1 678 ? 157.47800 169.76950 150.46000 1.000 46.11736 678 ALA A C 1
ATOM 4626 O O . ALA A 1 678 ? 157.89900 168.87250 149.73100 1.000 46.11736 678 ALA A O 1
ATOM 4628 N N . TRP B 1 45 ? 122.56700 160.62950 193.33900 1.000 86.88058 45 TRP B N 1
ATOM 4629 C CA . TRP B 1 45 ? 121.19400 160.98150 192.99400 1.000 86.88058 45 TRP B CA 1
ATOM 4630 C C . TRP B 1 45 ? 121.10300 162.46650 192.66400 1.000 86.88058 45 TRP B C 1
ATOM 4631 O O . TRP B 1 45 ? 120.53400 162.85450 191.64500 1.000 86.88058 45 TRP B O 1
ATOM 4642 N N . GLN B 1 46 ? 121.67000 163.29150 193.53900 1.000 84.81434 46 GLN B N 1
ATOM 4643 C CA . GLN B 1 46 ? 121.74100 164.72950 193.32400 1.000 84.81434 46 GLN B CA 1
ATOM 4644 C C . GLN B 1 46 ? 123.18200 165.17050 193.54100 1.000 84.81434 46 GLN B C 1
ATOM 4645 O O . GLN B 1 46 ? 124.03300 164.38250 193.96400 1.000 84.81434 46 GLN B O 1
ATOM 4651 N N . ASP B 1 47 ? 123.45400 166.43550 193.20600 1.000 74.04868 47 ASP B N 1
ATOM 4652 C CA . ASP B 1 47 ? 124.78200 167.03950 193.29500 1.000 74.04868 47 ASP B CA 1
ATOM 4653 C C . ASP B 1 47 ? 125.71800 166.42150 192.26000 1.000 74.04868 47 ASP B C 1
ATOM 4654 O O . ASP B 1 47 ? 126.87300 166.83850 192.12100 1.000 74.04868 47 ASP B O 1
ATOM 4659 N N . GLU B 1 48 ? 125.22000 165.43050 191.51900 1.000 61.99234 48 GLU B N 1
ATOM 4660 C CA . GLU B 1 48 ? 125.98100 164.86150 190.41400 1.000 61.99234 48 GLU B CA 1
ATOM 4661 C C . GLU B 1 48 ? 125.28000 165.13150 189.08900 1.000 61.99234 48 GLU B C 1
ATOM 4662 O O . GLU B 1 48 ? 125.91100 165.54850 188.11100 1.000 61.99234 48 GLU B O 1
ATOM 4668 N N . LEU B 1 49 ? 123.97200 164.90050 189.04400 1.000 58.62306 49 LEU B N 1
ATOM 4669 C CA . LEU B 1 49 ? 123.15900 165.22450 187.88300 1.000 58.62306 49 LEU B CA 1
ATOM 4670 C C . LEU B 1 49 ? 122.55900 166.61150 188.06800 1.000 58.62306 49 LEU B C 1
ATOM 4671 O O . LEU B 1 49 ? 121.66700 166.80250 188.90100 1.000 58.62306 49 LEU B O 1
ATOM 4676 N N . THR B 1 50 ? 123.05100 167.57650 187.29500 1.000 58.56290 50 THR B N 1
ATOM 4677 C CA . THR B 1 50 ? 122.61900 168.95850 187.43400 1.000 58.56290 50 THR B CA 1
ATOM 4678 C C . THR B 1 50 ? 122.18600 169.48550 186.07400 1.000 58.56290 50 THR B C 1
ATOM 4679 O O . THR B 1 50 ? 122.36600 168.83250 185.04300 1.000 58.56290 50 THR B O 1
ATOM 4683 N N . VAL B 1 51 ? 121.60900 170.68550 186.08500 1.000 58.25469 51 VAL B N 1
ATOM 4684 C CA . VAL B 1 51 ? 121.19400 171.34250 184.85200 1.000 58.25469 51 VAL B CA 1
ATOM 4685 C C . VAL B 1 51 ? 122.33800 172.10450 184.19100 1.000 58.25469 51 VAL B C 1
ATOM 4686 O O . VAL B 1 51 ? 122.41600 172.12350 182.95300 1.000 58.25469 51 VAL B O 1
ATOM 4690 N N . ARG B 1 52 ? 123.22500 172.72850 184.97100 1.000 58.25432 52 ARG B N 1
ATOM 4691 C CA . ARG B 1 52 ? 124.40900 173.34350 184.38400 1.000 58.25432 52 ARG B CA 1
ATOM 4692 C C . ARG B 1 52 ? 125.31800 172.29850 183.75300 1.000 58.25432 52 ARG B C 1
ATOM 4693 O O . ARG B 1 52 ? 125.94000 172.56450 182.71800 1.000 58.25432 52 ARG B O 1
ATOM 4701 N N . GLY B 1 53 ? 125.40900 171.11350 184.35800 1.000 52.42726 53 GLY B N 1
ATOM 4702 C CA . GLY B 1 53 ? 126.16800 170.03750 183.74400 1.000 52.42726 53 GLY B CA 1
ATOM 4703 C C . GLY B 1 53 ? 125.56000 169.57950 182.43400 1.000 52.42726 53 GLY B C 1
ATOM 4704 O O . GLY B 1 53 ? 126.27100 169.28750 181.47000 1.000 52.42726 53 GLY B O 1
ATOM 4705 N N . LEU B 1 54 ? 124.22800 169.50250 182.38500 1.000 51.53171 54 LEU B N 1
ATOM 4706 C CA . LEU B 1 54 ? 123.54800 169.17550 181.13700 1.000 51.53171 54 LEU B CA 1
ATOM 4707 C C . LEU B 1 54 ? 123.83400 170.21750 180.06600 1.000 51.53171 54 LEU B C 1
ATOM 4708 O O . LEU B 1 54 ? 124.07600 169.87550 178.90300 1.000 51.53171 54 LEU B O 1
ATOM 4713 N N . VAL B 1 55 ? 123.80100 171.49750 180.43800 1.000 51.28487 55 VAL B N 1
ATOM 4714 C CA . VAL B 1 55 ? 124.11500 172.55750 179.48500 1.000 51.28487 55 VAL B CA 1
ATOM 4715 C C . VAL B 1 55 ? 125.58000 172.48050 179.07100 1.000 51.28487 55 VAL B C 1
ATOM 4716 O O . VAL B 1 55 ? 125.90900 172.53650 177.88200 1.000 51.28487 55 VAL B O 1
ATOM 4720 N N . ALA B 1 56 ? 126.47900 172.32550 180.04700 1.000 46.12025 56 ALA B N 1
ATOM 4721 C CA . ALA B 1 56 ? 127.90500 172.30150 179.73900 1.000 46.12025 56 ALA B CA 1
ATOM 4722 C C . ALA B 1 56 ? 128.25800 171.12350 178.84200 1.000 46.12025 56 ALA B C 1
ATOM 4723 O O . ALA B 1 56 ? 129.04900 171.26450 177.90400 1.000 46.12025 56 ALA B O 1
ATOM 4725 N N . ALA B 1 57 ? 127.67300 169.95450 179.11100 1.000 45.04117 57 ALA B N 1
ATOM 4726 C CA . ALA B 1 57 ? 127.93500 168.78150 178.28300 1.000 45.04117 57 ALA B CA 1
ATOM 4727 C C . ALA B 1 57 ? 127.41700 168.98150 176.86500 1.000 45.04117 57 ALA B C 1
ATOM 4728 O O . ALA B 1 57 ? 128.03700 168.52950 175.89600 1.000 45.04117 57 ALA B O 1
ATOM 4730 N N . LEU B 1 58 ? 126.26600 169.64450 176.72400 1.000 46.33217 58 LEU B N 1
ATOM 4731 C CA . LEU B 1 58 ? 125.70200 169.87350 175.39700 1.000 46.33217 58 LEU B CA 1
ATOM 4732 C C . LEU B 1 58 ? 126.61400 170.74850 174.54600 1.000 46.33217 58 LEU B C 1
ATOM 4733 O O . LEU B 1 58 ? 126.81600 170.47050 173.35900 1.000 46.33217 58 LEU B O 1
ATOM 4738 N N . LEU B 1 59 ? 127.16600 171.81850 175.12500 1.000 47.25119 59 LEU B N 1
ATOM 4739 C CA . LEU B 1 59 ? 128.11600 172.63350 174.37500 1.000 47.25119 59 LEU B CA 1
ATOM 4740 C C . LEU B 1 59 ? 129.40300 171.87050 174.08600 1.000 47.25119 59 LEU B C 1
ATOM 4741 O O . LEU B 1 59 ? 129.82400 171.78450 172.92900 1.000 47.25119 59 LEU B O 1
ATOM 4746 N N . ILE B 1 60 ? 130.01900 171.27450 175.11100 1.000 42.60994 60 ILE B N 1
ATOM 4747 C CA . ILE B 1 60 ? 131.27100 170.55450 174.88900 1.000 42.60994 60 ILE B CA 1
ATOM 4748 C C . ILE B 1 60 ? 131.07200 169.43250 173.87900 1.000 42.60994 60 ILE B C 1
ATOM 4749 O O . ILE B 1 60 ? 131.94400 169.18450 173.03900 1.000 42.60994 60 ILE B O 1
ATOM 4754 N N . GLY B 1 61 ? 129.92700 168.75350 173.92400 1.000 38.84945 61 GLY B N 1
ATOM 4755 C CA . GLY B 1 61 ? 129.62900 167.76550 172.90100 1.000 38.84945 61 GLY B CA 1
ATOM 4756 C C . GLY B 1 61 ? 129.48900 168.37250 171.51800 1.000 38.84945 61 GLY B C 1
ATOM 4757 O O . GLY B 1 61 ? 129.86400 167.75450 170.52000 1.000 38.84945 61 GLY B O 1
ATOM 4758 N N . PHE B 1 62 ? 128.94600 169.59050 171.43700 1.000 41.67441 62 PHE B N 1
ATOM 4759 C CA . PHE B 1 62 ? 128.66800 170.19050 170.13500 1.000 41.67441 62 PHE B CA 1
ATOM 4760 C C . PHE B 1 62 ? 129.94200 170.63950 169.42600 1.000 41.67441 62 PHE B C 1
ATOM 4761 O O . PHE B 1 62 ? 130.11900 170.36050 168.23500 1.000 41.67441 62 PHE B O 1
ATOM 4769 N N . ILE B 1 63 ? 130.83400 171.35150 170.12300 1.000 40.31039 63 ILE B N 1
ATOM 4770 C CA . ILE B 1 63 ? 132.09100 171.76250 169.49700 1.000 40.31039 63 ILE B CA 1
ATOM 4771 C C . ILE B 1 63 ? 132.95200 170.55050 169.16600 1.000 40.31039 63 ILE B C 1
ATOM 4772 O O . ILE B 1 63 ? 133.53200 170.46350 168.07800 1.000 40.31039 63 ILE B O 1
ATOM 4777 N N . TYR B 1 64 ? 133.04600 169.59350 170.09200 1.000 37.24297 64 TYR B N 1
ATOM 4778 C CA . TYR B 1 64 ? 133.86500 168.41250 169.83700 1.000 37.24297 64 TYR B CA 1
ATOM 4779 C C . TYR B 1 64 ? 133.31300 167.59450 168.67700 1.000 37.24297 64 TYR B C 1
ATOM 4780 O O . TYR B 1 64 ? 134.07300 166.94650 167.95100 1.000 37.24297 64 TYR B O 1
ATOM 4789 N N . THR B 1 65 ? 131.99100 167.60550 168.49100 1.000 37.23390 65 THR B N 1
ATOM 4790 C CA . THR B 1 65 ? 131.41100 166.98750 167.30300 1.000 37.23390 65 THR B CA 1
ATOM 4791 C C . THR B 1 65 ? 131.87100 167.70550 166.04100 1.000 37.23390 65 THR B C 1
ATOM 4792 O O . THR B 1 65 ? 132.21800 167.06850 165.04100 1.000 37.23390 65 THR B O 1
ATOM 4796 N N . VAL B 1 66 ? 131.88900 169.03950 166.07600 1.000 39.00279 66 VAL B N 1
ATOM 4797 C CA . VAL B 1 66 ? 132.32700 169.81850 164.92100 1.000 39.00279 66 VAL B CA 1
ATOM 4798 C C . VAL B 1 66 ? 133.80300 169.57450 164.63800 1.000 39.00279 66 VAL B C 1
ATOM 4799 O O . VAL B 1 66 ? 134.21400 169.44050 163.47900 1.000 39.00279 66 VAL B O 1
ATOM 4803 N N . ILE B 1 67 ? 134.62500 169.52350 165.68700 1.000 36.08967 67 ILE B N 1
ATOM 4804 C CA . ILE B 1 67 ? 136.05200 169.26750 165.50500 1.000 36.08967 67 ILE B CA 1
ATOM 4805 C C . ILE B 1 67 ? 136.27500 167.86950 164.94100 1.000 36.08967 67 ILE B C 1
ATOM 4806 O O . ILE B 1 67 ? 137.08100 167.67050 164.02600 1.000 36.08967 67 ILE B O 1
ATOM 4811 N N . VAL B 1 68 ? 135.56600 166.87750 165.48300 1.000 37.36713 68 VAL B N 1
ATOM 4812 C CA . VAL B 1 68 ? 135.72600 165.50750 165.00500 1.000 37.36713 68 VAL B CA 1
ATOM 4813 C C . VAL B 1 68 ? 135.18800 165.36750 163.58700 1.000 37.36713 68 VAL B C 1
ATOM 4814 O O . VAL B 1 68 ? 135.82900 164.75650 162.72300 1.000 37.36713 68 VAL B O 1
ATOM 4818 N N . MET B 1 69 ? 134.00800 165.93350 163.32200 1.000 40.62786 69 MET B N 1
ATOM 4819 C CA . MET B 1 69 ? 133.39600 165.78150 162.00500 1.000 40.62786 69 MET B CA 1
ATOM 4820 C C . MET B 1 69 ? 134.23000 166.44450 160.91700 1.000 40.62786 69 MET B C 1
ATOM 4821 O O . MET B 1 69 ? 134.39000 165.88550 159.82800 1.000 40.62786 69 MET B O 1
ATOM 4826 N N . LYS B 1 70 ? 134.76500 167.63650 161.18500 1.000 43.72930 70 LYS B N 1
ATOM 4827 C CA . LYS B 1 70 ? 135.58700 168.30550 160.18200 1.000 43.72930 70 LYS B CA 1
ATOM 4828 C C . LYS B 1 70 ? 136.88000 167.54150 159.92300 1.000 43.72930 70 LYS B C 1
ATOM 4829 O O . LYS B 1 70 ? 137.31400 167.41950 158.77200 1.000 43.72930 70 LYS B O 1
ATOM 4835 N N . ILE B 1 71 ? 137.51100 167.02050 160.97600 1.000 40.92680 71 ILE B N 1
ATOM 4836 C CA . ILE B 1 71 ? 138.73500 166.24850 160.79100 1.000 40.92680 71 ILE B CA 1
ATOM 4837 C C . ILE B 1 71 ? 138.44400 164.92850 160.09000 1.000 40.92680 71 ILE B C 1
ATOM 4838 O O . ILE B 1 71 ? 139.22000 164.48750 159.23300 1.000 40.92680 71 ILE B O 1
ATOM 4843 N N . ALA B 1 72 ? 137.32500 164.28250 160.42300 1.000 44.31180 72 ALA B N 1
ATOM 4844 C CA . ALA B 1 72 ? 136.99300 163.00250 159.80500 1.000 44.31180 72 ALA B CA 1
ATOM 4845 C C . ALA B 1 72 ? 136.75600 163.14750 158.30700 1.000 44.31180 72 ALA B C 1
ATOM 4846 O O . ALA B 1 72 ? 137.15300 162.27650 157.52500 1.000 44.31180 72 ALA B O 1
ATOM 4848 N N . LEU B 1 73 ? 136.11300 164.23450 157.88800 1.000 47.11211 73 LEU B N 1
ATOM 4849 C CA . LEU B 1 73 ? 135.76100 164.43050 156.48700 1.000 47.11211 73 LEU B CA 1
ATOM 4850 C C . LEU B 1 73 ? 136.87700 165.06650 155.66800 1.000 47.11211 73 LEU B C 1
ATOM 4851 O O . LEU B 1 73 ? 136.68400 165.29250 154.47000 1.000 47.11211 73 LEU B O 1
ATOM 4856 N N . THR B 1 74 ? 138.02900 165.36250 156.26600 1.000 48.58680 74 THR B N 1
ATOM 4857 C CA . THR B 1 74 ? 139.13300 165.94250 155.51000 1.000 48.58680 74 THR B CA 1
ATOM 4858 C C . THR B 1 74 ? 140.33300 165.00350 155.46500 1.000 48.58680 74 THR B C 1
ATOM 4859 O O . THR B 1 74 ? 140.97700 164.86550 154.42100 1.000 48.58680 74 THR B O 1
ATOM 4863 N N . THR B 1 75 ? 140.65100 164.36150 156.58900 1.000 47.95179 75 THR B N 1
ATOM 4864 C CA . THR B 1 75 ? 141.78300 163.44850 156.64400 1.000 47.95179 75 THR B CA 1
ATOM 4865 C C . THR B 1 75 ? 141.44600 162.07150 157.19600 1.000 47.95179 75 THR B C 1
ATOM 4866 O O . THR B 1 75 ? 142.17400 161.11850 156.90800 1.000 47.95179 75 THR B O 1
ATOM 4870 N N . GLY B 1 76 ? 140.37300 161.94150 157.97500 1.000 42.47666 76 GLY B N 1
ATOM 4871 C CA . GLY B 1 76 ? 140.01600 160.67650 158.57700 1.000 42.47666 76 GLY B CA 1
ATOM 4872 C C . GLY B 1 76 ? 140.85000 160.28350 159.77300 1.000 42.47666 76 GLY B C 1
ATOM 4873 O O . GLY B 1 76 ? 140.64500 159.19150 160.31800 1.000 42.47666 76 GLY B O 1
ATOM 4874 N N . LEU B 1 77 ? 141.78400 161.13250 160.20300 1.000 44.12930 77 LEU B N 1
ATOM 4875 C CA . LEU B 1 77 ? 142.66500 160.83250 161.33000 1.000 44.12930 77 LEU B CA 1
ATOM 4876 C C . LEU B 1 77 ? 142.10200 161.51450 162.57200 1.000 44.12930 77 LEU B C 1
ATOM 4877 O O . LEU B 1 77 ? 142.58700 162.54850 163.03400 1.000 44.12930 77 LEU B O 1
ATOM 4882 N N . VAL B 1 78 ? 141.04900 160.91550 163.11700 1.000 40.77819 78 VAL B N 1
ATOM 4883 C CA . VAL B 1 78 ? 140.36600 161.47450 164.28000 1.000 40.77819 78 VAL B CA 1
ATOM 4884 C C . VAL B 1 78 ? 141.22300 161.22950 165.51700 1.000 40.77819 78 VAL B C 1
ATOM 4885 O O . VAL B 1 78 ? 141.57300 160.07850 165.81100 1.000 40.77819 78 VAL B O 1
ATOM 4889 N N . PRO B 1 79 ? 141.59100 162.27050 166.25700 1.000 38.08785 79 PRO B N 1
ATOM 4890 C CA . PRO B 1 79 ? 142.42200 162.08950 167.44800 1.000 38.08785 79 PRO B CA 1
ATOM 4891 C C . PRO B 1 79 ? 141.59400 161.86150 168.70600 1.000 38.08785 79 PRO B C 1
ATOM 4892 O O . PRO B 1 79 ? 140.37900 162.06050 168.73600 1.000 38.08785 79 PRO B O 1
ATOM 4896 N N . THR B 1 80 ? 142.29000 161.44050 169.75900 1.000 37.36837 80 THR B N 1
ATOM 4897 C CA . THR B 1 80 ? 141.66300 161.22550 171.05700 1.000 37.36837 80 THR B CA 1
ATOM 4898 C C . THR B 1 80 ? 141.52300 162.55950 171.77900 1.000 37.36837 80 THR B C 1
ATOM 4899 O O . THR B 1 80 ? 142.50400 163.29450 171.93100 1.000 37.36837 80 THR B O 1
ATOM 4903 N N . LEU B 1 81 ? 140.30700 162.87150 172.22900 1.000 35.89336 81 LEU B N 1
ATOM 4904 C CA . LEU B 1 81 ? 140.01700 164.14850 172.86900 1.000 35.89336 81 LEU B CA 1
ATOM 4905 C C . LEU B 1 81 ? 139.33900 163.97450 174.22400 1.000 35.89336 81 LEU B C 1
ATOM 4906 O O . LEU B 1 81 ? 138.75100 164.92650 174.74300 1.000 35.89336 81 LEU B O 1
ATOM 4911 N N . ASN B 1 82 ? 139.40900 162.77650 174.80600 1.000 37.52433 82 ASN B N 1
ATOM 4912 C CA . ASN B 1 82 ? 138.76200 162.53650 176.09200 1.000 37.52433 82 ASN B CA 1
ATOM 4913 C C . ASN B 1 82 ? 139.42900 163.32550 177.21200 1.000 37.52433 82 ASN B C 1
ATOM 4914 O O . ASN B 1 82 ? 138.74800 163.86550 178.09100 1.000 37.52433 82 ASN B O 1
ATOM 4919 N N . VAL B 1 83 ? 140.76100 163.39450 177.20400 1.000 35.80272 83 VAL B N 1
ATOM 4920 C CA . VAL B 1 83 ? 141.47700 164.13550 178.23800 1.000 35.80272 83 VAL B CA 1
ATOM 4921 C C . VAL B 1 83 ? 141.15000 165.62050 178.15900 1.000 35.80272 83 VAL B C 1
ATOM 4922 O O . VAL B 1 83 ? 140.94900 166.27850 179.18600 1.000 35.80272 83 VAL B O 1
ATOM 4926 N N . SER B 1 84 ? 141.08600 166.16950 176.94400 1.000 34.85888 84 SER B N 1
ATOM 4927 C CA . SER B 1 84 ? 140.77000 167.58450 176.78000 1.000 34.85888 84 SER B CA 1
ATOM 4928 C C . SER B 1 84 ? 139.38000 167.90750 177.31100 1.000 34.85888 84 SER B C 1
ATOM 4929 O O . SER B 1 84 ? 139.17300 168.95750 177.92900 1.000 34.85888 84 SER B O 1
ATOM 4932 N N . ALA B 1 85 ? 138.41400 167.01350 177.08200 1.000 37.95903 85 ALA B N 1
ATOM 4933 C CA . ALA B 1 85 ? 137.04600 167.26350 177.52400 1.000 37.95903 85 ALA B CA 1
ATOM 4934 C C . ALA B 1 85 ? 136.96900 167.41950 179.03700 1.000 37.95903 85 ALA B C 1
ATOM 4935 O O . ALA B 1 85 ? 136.14400 168.18550 179.54600 1.000 37.95903 85 ALA B O 1
ATOM 4937 N N . ALA B 1 86 ? 137.81600 166.69750 179.77300 1.000 38.51011 86 ALA B N 1
ATOM 4938 C CA . ALA B 1 86 ? 137.82900 166.82450 181.22600 1.000 38.51011 86 ALA B CA 1
ATOM 4939 C C . ALA B 1 86 ? 138.27100 168.21850 181.65100 1.000 38.51011 86 ALA B C 1
ATOM 4940 O O . ALA B 1 86 ? 137.73800 168.78650 182.61100 1.000 38.51011 86 ALA B O 1
ATOM 4942 N N . LEU B 1 87 ? 139.25600 168.78450 180.95100 1.000 41.36203 87 LEU B N 1
ATOM 4943 C CA . LEU B 1 87 ? 139.74000 170.11550 181.30200 1.000 41.36203 87 LEU B CA 1
ATOM 4944 C C . LEU B 1 87 ? 138.71600 171.19150 180.95400 1.000 41.36203 87 LEU B C 1
ATOM 4945 O O . LEU B 1 87 ? 138.43400 172.07250 181.77400 1.000 41.36203 87 LEU B O 1
ATOM 4950 N N . LEU B 1 88 ? 138.14700 171.13850 179.74600 1.000 42.04415 88 LEU B N 1
ATOM 4951 C CA . LEU B 1 88 ? 137.13100 172.11950 179.36900 1.000 42.04415 88 LEU B CA 1
ATOM 4952 C C . LEU B 1 88 ? 135.87300 171.97750 180.21600 1.000 42.04415 88 LEU B C 1
ATOM 4953 O O . LEU B 1 88 ? 135.16700 172.96350 180.45100 1.000 42.04415 88 LEU B O 1
ATOM 4958 N N . SER B 1 89 ? 135.56800 170.76150 180.67100 1.000 45.03195 89 SER B N 1
ATOM 4959 C CA . SER B 1 89 ? 134.45400 170.58850 181.59700 1.000 45.03195 89 SER B CA 1
ATOM 4960 C C . SER B 1 89 ? 134.71600 171.32550 182.90300 1.000 45.03195 89 SER B C 1
ATOM 4961 O O . SER B 1 89 ? 133.80200 171.91850 183.48700 1.000 45.03195 89 SER B O 1
ATOM 4964 N N . PHE B 1 90 ? 135.96200 171.29150 183.37700 1.000 50.04802 90 PHE B N 1
ATOM 4965 C CA . PHE B 1 90 ? 136.32000 171.99550 184.60300 1.000 50.04802 90 PHE B CA 1
ATOM 4966 C C . PHE B 1 90 ? 136.26700 173.50550 184.41300 1.000 50.04802 90 PHE B C 1
ATOM 4967 O O . PHE B 1 90 ? 135.66800 174.22050 185.22300 1.000 50.04802 90 PHE B O 1
ATOM 4975 N N . LEU B 1 91 ? 136.88500 174.00950 183.34200 1.000 48.85509 91 LEU B N 1
ATOM 4976 C CA . LEU B 1 91 ? 136.97000 175.45250 183.14600 1.000 48.85509 91 LEU B CA 1
ATOM 4977 C C . LEU B 1 91 ? 135.60200 176.07850 182.90700 1.000 48.85509 91 LEU B C 1
ATOM 4978 O O . LEU B 1 91 ? 135.31600 177.15850 183.43500 1.000 48.85509 91 LEU B O 1
ATOM 4983 N N . ALA B 1 92 ? 134.75000 175.42650 182.11700 1.000 53.10600 92 ALA B N 1
ATOM 4984 C CA . ALA B 1 92 ? 133.44200 175.98050 181.79000 1.000 53.10600 92 ALA B CA 1
ATOM 4985 C C . ALA B 1 92 ? 132.57100 176.13150 183.02900 1.000 53.10600 92 ALA B C 1
ATOM 4986 O O . ALA B 1 92 ? 131.94100 177.17450 183.22600 1.000 53.10600 92 ALA B O 1
ATOM 4988 N N . LEU B 1 93 ? 132.52400 175.09750 183.87100 1.000 57.67893 93 LEU B N 1
ATOM 4989 C CA . LEU B 1 93 ? 131.67400 175.16250 185.05500 1.000 57.67893 93 LEU B CA 1
ATOM 4990 C C . LEU B 1 93 ? 132.30000 176.01750 186.15000 1.000 57.67893 93 LEU B C 1
ATOM 4991 O O . LEU B 1 93 ? 131.59100 176.74750 186.85200 1.000 57.67893 93 LEU B O 1
ATOM 4996 N N . ARG B 1 94 ? 133.62300 175.94050 186.32000 1.000 61.59106 94 ARG B N 1
ATOM 4997 C CA . ARG B 1 94 ? 134.28000 176.81750 187.28500 1.000 61.59106 94 ARG B CA 1
ATOM 4998 C C . ARG B 1 94 ? 134.13100 178.27850 186.88700 1.000 61.59106 94 ARG B C 1
ATOM 4999 O O . ARG B 1 94 ? 133.89300 179.14150 187.74000 1.000 61.59106 94 ARG B O 1
ATOM 5007 N N . GLY B 1 95 ? 134.27200 178.57650 185.59500 1.000 64.62045 95 GLY B N 1
ATOM 5008 C CA . GLY B 1 95 ? 134.03200 179.93350 185.13600 1.000 64.62045 95 GLY B CA 1
ATOM 5009 C C . GLY B 1 95 ? 132.60700 180.38350 185.38800 1.000 64.62045 95 GLY B C 1
ATOM 5010 O O . GLY B 1 95 ? 132.36600 181.53150 185.76700 1.000 64.62045 95 GLY B O 1
ATOM 5011 N N . TRP B 1 96 ? 131.64300 179.48250 185.18300 1.000 68.36052 96 TRP B N 1
ATOM 5012 C CA . TRP B 1 96 ? 130.24500 179.82550 185.41900 1.000 68.36052 96 TRP B CA 1
ATOM 5013 C C . TRP B 1 96 ? 129.98100 180.10750 186.89200 1.000 68.36052 96 TRP B C 1
ATOM 5014 O O . TRP B 1 96 ? 129.29100 181.07550 187.23100 1.000 68.36052 96 TRP B O 1
ATOM 5025 N N . THR B 1 97 ? 130.51700 179.27150 187.78500 1.000 70.44831 97 THR B N 1
ATOM 5026 C CA . THR B 1 97 ? 130.29800 179.48150 189.21300 1.000 70.44831 97 THR B CA 1
ATOM 5027 C C . THR B 1 97 ? 130.94400 180.77650 189.69100 1.000 70.44831 97 THR B C 1
ATOM 5028 O O . THR B 1 97 ? 130.35600 181.51250 190.49200 1.000 70.44831 97 THR B O 1
ATOM 5032 N N . ARG B 1 98 ? 132.15500 181.07150 189.21400 1.000 75.68666 98 ARG B N 1
ATOM 5033 C CA . ARG B 1 98 ? 132.83700 182.28750 189.64700 1.000 75.68666 98 ARG B CA 1
ATOM 5034 C C . ARG B 1 98 ? 132.19700 183.53150 189.04400 1.000 75.68666 98 ARG B C 1
ATOM 5035 O O . ARG B 1 98 ? 132.11400 184.57350 189.70400 1.000 75.68666 98 ARG B O 1
ATOM 5043 N N . LEU B 1 99 ? 131.74500 183.44750 187.79000 1.000 77.47059 99 LEU B N 1
ATOM 5044 C CA . LEU B 1 99 ? 131.09600 184.59050 187.15700 1.000 77.47059 99 LEU B CA 1
ATOM 5045 C C . LEU B 1 99 ? 129.79200 184.94850 187.86000 1.000 77.47059 99 LEU B C 1
ATOM 5046 O O . LEU B 1 99 ? 129.49600 186.13150 188.05800 1.000 77.47059 99 LEU B O 1
ATOM 5051 N N . LEU B 1 100 ? 129.00100 183.94250 188.23700 1.000 78.33494 100 LEU B N 1
ATOM 5052 C CA . LEU B 1 100 ? 127.77300 184.21150 188.97700 1.000 78.33494 100 LEU B CA 1
ATOM 5053 C C . LEU B 1 100 ? 128.07900 184.75350 190.36700 1.000 78.33494 100 LEU B C 1
ATOM 5054 O O . LEU B 1 100 ? 127.32900 185.57950 190.89900 1.000 78.33494 100 LEU B O 1
ATOM 5059 N N . GLU B 1 101 ? 129.17800 184.29850 190.97300 1.000 83.02240 101 GLU B N 1
ATOM 5060 C CA . GLU B 1 101 ? 129.61000 184.87050 192.24400 1.000 83.02240 101 GLU B CA 1
ATOM 5061 C C . GLU B 1 101 ? 130.00900 186.33050 192.07700 1.000 83.02240 101 GLU B C 1
ATOM 5062 O O . GLU B 1 101 ? 129.79100 187.14950 192.97800 1.000 83.02240 101 GLU B O 1
ATOM 5068 N N . ARG B 1 102 ? 130.60100 186.67350 190.93100 1.000 86.70765 102 ARG B N 1
ATOM 5069 C CA . ARG B 1 102 ? 130.94300 188.06450 190.65600 1.000 86.70765 102 ARG B CA 1
ATOM 5070 C C . ARG B 1 102 ? 129.69200 188.92750 190.55200 1.000 86.70765 102 ARG B C 1
ATOM 5071 O O . ARG B 1 102 ? 129.67700 190.07350 191.01800 1.000 86.70765 102 ARG B O 1
ATOM 5079 N N . PHE B 1 103 ? 128.63300 188.39650 189.94700 1.000 86.47212 103 PHE B N 1
ATOM 5080 C CA . PHE B 1 103 ? 127.37400 189.11450 189.80000 1.000 86.47212 103 PHE B CA 1
ATOM 5081 C C . PHE B 1 103 ? 126.46800 188.97850 191.01700 1.000 86.47212 103 PHE B C 1
ATOM 5082 O O . PHE B 1 103 ? 125.35000 189.50350 190.99900 1.000 86.47212 103 PHE B O 1
ATOM 5090 N N . GLY B 1 104 ? 126.91600 188.28650 192.06400 1.000 82.78985 104 GLY B N 1
ATOM 5091 C CA . GLY B 1 104 ? 126.14200 188.13450 193.27600 1.000 82.78985 104 GLY B CA 1
ATOM 5092 C C . GLY B 1 104 ? 125.28000 186.89250 193.34300 1.000 82.78985 104 GLY B C 1
ATOM 5093 O O . GLY B 1 104 ? 124.70700 186.61450 194.40500 1.000 82.78985 104 GLY B O 1
ATOM 5094 N N . VAL B 1 105 ? 125.16600 186.13550 192.25100 1.000 81.49858 105 VAL B N 1
ATOM 5095 C CA . VAL B 1 105 ? 124.36600 184.91850 192.27000 1.000 81.49858 105 VAL B CA 1
ATOM 5096 C C . VAL B 1 105 ? 125.13200 183.81250 192.98600 1.000 81.49858 105 VAL B C 1
ATOM 5097 O O . VAL B 1 105 ? 126.33400 183.61050 192.76700 1.000 81.49858 105 VAL B O 1
ATOM 5101 N N . VAL B 1 106 ? 124.43300 183.08850 193.85500 1.000 80.82254 106 VAL B N 1
ATOM 5102 C CA . VAL B 1 106 ? 125.00900 181.98350 194.61100 1.000 80.82254 106 VAL B CA 1
ATOM 5103 C C . VAL B 1 106 ? 124.61500 180.67650 193.93700 1.000 80.82254 106 VAL B C 1
ATOM 5104 O O . VAL B 1 106 ? 123.48600 180.52750 193.45400 1.000 80.82254 106 VAL B O 1
ATOM 5108 N N . SER B 1 107 ? 125.55600 179.73750 193.88900 1.000 76.90990 107 SER B N 1
ATOM 5109 C CA . SER B 1 107 ? 125.35900 178.46750 193.21100 1.000 76.90990 107 SER B CA 1
ATOM 5110 C C . SER B 1 107 ? 125.89300 177.33150 194.07100 1.000 76.90990 107 SER B C 1
ATOM 5111 O O . SER B 1 107 ? 126.66800 177.54150 195.00800 1.000 76.90990 107 SER B O 1
ATOM 5114 N N . ARG B 1 108 ? 125.46100 176.11850 193.73900 1.000 73.99045 108 ARG B N 1
ATOM 5115 C CA . ARG B 1 108 ? 125.92300 174.93850 194.44700 1.000 73.99045 108 ARG B CA 1
ATOM 5116 C C . ARG B 1 108 ? 127.41300 174.71250 194.19200 1.000 73.99045 108 ARG B C 1
ATOM 5117 O O . ARG B 1 108 ? 127.93600 175.09450 193.14200 1.000 73.99045 108 ARG B O 1
ATOM 5125 N N . PRO B 1 109 ? 128.12100 174.11250 195.14600 1.000 67.90379 109 PRO B N 1
ATOM 5126 C CA . PRO B 1 109 ? 129.53100 173.78750 194.91700 1.000 67.90379 109 PRO B CA 1
ATOM 5127 C C . PRO B 1 109 ? 129.69700 172.82750 193.75000 1.000 67.90379 109 PRO B C 1
ATOM 5128 O O . PRO B 1 109 ? 128.89500 171.91350 193.54300 1.000 67.90379 109 PRO B O 1
ATOM 5132 N N . PHE B 1 110 ? 130.75900 173.04850 192.98300 1.000 57.57332 110 PHE B N 1
ATOM 5133 C CA . PHE B 1 110 ? 131.06400 172.22450 191.82100 1.000 57.57332 110 PHE B CA 1
ATOM 5134 C C . PHE B 1 110 ? 132.11900 171.19550 192.21500 1.000 57.57332 110 PHE B C 1
ATOM 5135 O O . PHE B 1 110 ? 133.29500 171.53550 192.38300 1.000 57.57332 110 PHE B O 1
ATOM 5143 N N . THR B 1 111 ? 131.69400 169.94350 192.36300 1.000 54.36718 111 THR B N 1
ATOM 5144 C CA . THR B 1 111 ? 132.51100 168.87850 192.92400 1.000 54.36718 111 THR B CA 1
ATOM 5145 C C . THR B 1 111 ? 133.08800 168.00750 191.81500 1.000 54.36718 111 THR B C 1
ATOM 5146 O O . THR B 1 111 ? 132.81600 168.20250 190.62800 1.000 54.36718 111 THR B O 1
ATOM 5150 N N . ARG B 1 112 ? 133.90000 167.02950 192.22700 1.000 46.16326 112 ARG B N 1
ATOM 5151 C CA . ARG B 1 112 ? 134.56100 166.15450 191.26400 1.000 46.16326 112 ARG B CA 1
ATOM 5152 C C . ARG B 1 112 ? 133.60100 165.13450 190.66600 1.000 46.16326 112 ARG B C 1
ATOM 5153 O O . ARG B 1 112 ? 133.77500 164.72950 189.51200 1.000 46.16326 112 ARG B O 1
ATOM 5161 N N . GLN B 1 113 ? 132.59400 164.70250 191.42800 1.000 46.53800 113 GLN B N 1
ATOM 5162 C CA . GLN B 1 113 ? 131.60500 163.78150 190.88100 1.000 46.53800 113 GLN B CA 1
ATOM 5163 C C . GLN B 1 113 ? 130.82800 164.42750 189.74300 1.000 46.53800 113 GLN B C 1
ATOM 5164 O O . GLN B 1 113 ? 130.55100 163.78450 188.72500 1.000 46.53800 113 GLN B O 1
ATOM 5170 N N . GLU B 1 114 ? 130.46900 165.70250 189.89900 1.000 52.21333 114 GLU B N 1
ATOM 5171 C CA . GLU B 1 114 ? 129.78100 166.41150 188.82700 1.000 52.21333 114 GLU B CA 1
ATOM 5172 C C . GLU B 1 114 ? 130.69100 166.60050 187.62000 1.000 52.21333 114 GLU B C 1
ATOM 5173 O O . GLU B 1 114 ? 130.23600 166.52750 186.47400 1.000 52.21333 114 GLU B O 1
ATOM 5179 N N . ASN B 1 115 ? 131.98100 166.84850 187.85800 1.000 44.05773 115 ASN B N 1
ATOM 5180 C CA . ASN B 1 115 ? 132.92500 166.98350 186.75300 1.000 44.05773 115 ASN B CA 1
ATOM 5181 C C . ASN B 1 115 ? 133.06000 165.67550 185.98400 1.000 44.05773 115 ASN B C 1
ATOM 5182 O O . ASN B 1 115 ? 133.21200 165.67950 184.75700 1.000 44.05773 115 ASN B O 1
ATOM 5187 N N . THR B 1 116 ? 133.01600 164.54350 186.69000 1.000 41.10984 116 THR B N 1
ATOM 5188 C CA . THR B 1 116 ? 133.02700 163.24850 186.01800 1.000 41.10984 116 THR B CA 1
ATOM 5189 C C . THR B 1 116 ? 131.77500 163.05250 185.17100 1.000 41.10984 116 THR B C 1
ATOM 5190 O O . THR B 1 116 ? 131.84700 162.51850 184.05800 1.000 41.10984 116 THR B O 1
ATOM 5194 N N . ILE B 1 117 ? 130.61600 163.47150 185.68500 1.000 40.49378 117 ILE B N 1
ATOM 5195 C CA . ILE B 1 117 ? 129.36700 163.32250 184.94500 1.000 40.49378 117 ILE B CA 1
ATOM 5196 C C . ILE B 1 117 ? 129.39200 164.15850 183.67200 1.000 40.49378 117 ILE B C 1
ATOM 5197 O O . ILE B 1 117 ? 129.00800 163.68650 182.59500 1.000 40.49378 117 ILE B O 1
ATOM 5202 N N . VAL B 1 118 ? 129.84000 165.41150 183.77300 1.000 40.63667 118 VAL B N 1
ATOM 5203 C CA . VAL B 1 118 ? 129.86200 166.29650 182.61100 1.000 40.63667 118 VAL B CA 1
ATOM 5204 C C . VAL B 1 118 ? 130.82200 165.77250 181.55400 1.000 40.63667 118 VAL B C 1
ATOM 5205 O O . VAL B 1 118 ? 130.51400 165.78250 180.35600 1.000 40.63667 118 VAL B O 1
ATOM 5209 N N . GLN B 1 119 ? 132.00200 165.31650 181.97500 1.000 38.59225 119 GLN B N 1
ATOM 5210 C CA . GLN B 1 119 ? 132.97200 164.77950 181.02800 1.000 38.59225 119 GLN B CA 1
ATOM 5211 C C . GLN B 1 119 ? 132.43500 163.53550 180.33300 1.000 38.59225 119 GLN B C 1
ATOM 5212 O O . GLN B 1 119 ? 132.56800 163.39350 179.11300 1.000 38.59225 119 GLN B O 1
ATOM 5218 N N . THR B 1 120 ? 131.80600 162.63450 181.08800 1.000 38.24282 120 THR B N 1
ATOM 5219 C CA . THR B 1 120 ? 131.27600 161.40950 180.49900 1.000 38.24282 120 THR B CA 1
ATOM 5220 C C . THR B 1 120 ? 130.12100 161.69650 179.54800 1.000 38.24282 120 THR B C 1
ATOM 5221 O O . THR B 1 120 ? 130.02800 161.09250 178.47300 1.000 38.24282 120 THR B O 1
ATOM 5225 N N . CYS B 1 121 ? 129.22500 162.60850 179.92800 1.000 37.26657 121 CYS B N 1
ATOM 5226 C CA . CYS B 1 121 ? 128.12000 162.98150 179.05100 1.000 37.26657 121 CYS B CA 1
ATOM 5227 C C . CYS B 1 121 ? 128.63500 163.61450 177.76400 1.000 37.26657 121 CYS B C 1
ATOM 5228 O O . CYS B 1 121 ? 128.13600 163.32650 176.67100 1.000 37.26657 121 CYS B O 1
ATOM 5231 N N . GLY B 1 122 ? 129.63900 164.48350 177.87800 1.000 35.50881 122 GLY B N 1
ATOM 5232 C CA . GLY B 1 122 ? 130.20100 165.10850 176.69300 1.000 35.50881 122 GLY B CA 1
ATOM 5233 C C . GLY B 1 122 ? 130.91300 164.12650 175.78600 1.000 35.50881 122 GLY B C 1
ATOM 5234 O O . GLY B 1 122 ? 130.81900 164.22150 174.56100 1.000 35.50881 122 GLY B O 1
ATOM 5235 N N . VAL B 1 123 ? 131.64000 163.17050 176.37200 1.000 33.99589 123 VAL B N 1
ATOM 5236 C CA . VAL B 1 123 ? 132.37600 162.19150 175.57300 1.000 33.99589 123 VAL B CA 1
ATOM 5237 C C . VAL B 1 123 ? 131.41600 161.32650 174.76700 1.000 33.99589 123 VAL B C 1
ATOM 5238 O O . VAL B 1 123 ? 131.64400 161.05250 173.58300 1.000 33.99589 123 VAL B O 1
ATOM 5242 N N . ALA B 1 124 ? 130.32600 160.88350 175.39500 1.000 32.95323 124 ALA B N 1
ATOM 5243 C CA . ALA B 1 124 ? 129.35100 160.05350 174.69900 1.000 32.95323 124 ALA B CA 1
ATOM 5244 C C . ALA B 1 124 ? 128.69600 160.77750 173.53100 1.000 32.95323 124 ALA B C 1
ATOM 5245 O O . ALA B 1 124 ? 128.28500 160.12450 172.56800 1.000 32.95323 124 ALA B O 1
ATOM 5247 N N . CYS B 1 125 ? 128.58800 162.10550 173.59400 1.000 35.64309 125 CYS B N 1
ATOM 5248 C CA . CYS B 1 125 ? 127.94500 162.85050 172.51600 1.000 35.64309 125 CYS B CA 1
ATOM 5249 C C . CYS B 1 125 ? 128.79900 162.85750 171.25300 1.000 35.64309 125 CYS B C 1
ATOM 5250 O O . CYS B 1 125 ? 128.30500 162.56150 170.15900 1.000 35.64309 125 CYS B O 1
ATOM 5253 N N . TYR B 1 126 ? 130.08500 163.18550 171.37600 1.000 34.92858 126 TYR B N 1
ATOM 5254 C CA . TYR B 1 126 ? 130.92900 163.30250 170.19400 1.000 34.92858 126 TYR B CA 1
ATOM 5255 C C . TYR B 1 126 ? 131.59900 161.99550 169.79700 1.000 34.92858 126 TYR B C 1
ATOM 5256 O O . TYR B 1 126 ? 132.19900 161.93350 168.71900 1.000 34.92858 126 TYR B O 1
ATOM 5265 N N . THR B 1 127 ? 131.52200 160.95650 170.62900 1.000 33.62964 127 THR B N 1
ATOM 5266 C CA . THR B 1 127 ? 132.04700 159.65850 170.22200 1.000 33.62964 127 THR B CA 1
ATOM 5267 C C . THR B 1 127 ? 131.25100 159.09750 169.05200 1.000 33.62964 127 THR B C 1
ATOM 5268 O O . THR B 1 127 ? 131.81500 158.47250 168.14800 1.000 33.62964 127 THR B O 1
ATOM 5272 N N . ILE B 1 128 ? 129.93700 159.33350 169.04500 1.000 36.15085 128 ILE B N 1
ATOM 5273 C CA . ILE B 1 128 ? 129.08100 158.87350 167.95600 1.000 36.15085 128 ILE B CA 1
ATOM 5274 C C . ILE B 1 128 ? 129.49300 159.50650 166.63300 1.000 36.15085 128 ILE B C 1
ATOM 5275 O O . ILE B 1 128 ? 129.24800 158.94150 165.56000 1.000 36.15085 128 ILE B O 1
ATOM 5280 N N . ALA B 1 129 ? 130.13700 160.67550 166.68200 1.000 35.52483 129 ALA B N 1
ATOM 5281 C CA . ALA B 1 129 ? 130.55600 161.34550 165.45500 1.000 35.52483 129 ALA B CA 1
ATOM 5282 C C . ALA B 1 129 ? 131.56700 160.50950 164.67800 1.000 35.52483 129 ALA B C 1
ATOM 5283 O O . ALA B 1 129 ? 131.49800 160.43150 163.44600 1.000 35.52483 129 ALA B O 1
ATOM 5285 N N . PHE B 1 130 ? 132.51800 159.88150 165.37300 1.000 36.81217 130 PHE B N 1
ATOM 5286 C CA . PHE B 1 130 ? 133.49500 159.03050 164.70800 1.000 36.81217 130 PHE B CA 1
ATOM 5287 C C . PHE B 1 130 ? 133.25200 157.54050 164.89800 1.000 36.81217 130 PHE B C 1
ATOM 5288 O O . PHE B 1 130 ? 133.70100 156.75250 164.06100 1.000 36.81217 130 PHE B O 1
ATOM 5296 N N . ALA B 1 131 ? 132.55600 157.13250 165.95800 1.000 36.12681 131 ALA B N 1
ATOM 5297 C CA . ALA B 1 131 ? 132.17100 155.73750 166.11500 1.000 36.12681 131 ALA B CA 1
ATOM 5298 C C . ALA B 1 131 ? 131.02500 155.33750 165.20000 1.000 36.12681 131 ALA B C 1
ATOM 5299 O O . ALA B 1 131 ? 130.88900 154.15050 164.89000 1.000 36.12681 131 ALA B O 1
ATOM 5301 N N . GLY B 1 132 ? 130.21900 156.29350 164.74900 1.000 38.31748 132 GLY B N 1
ATOM 5302 C CA . GLY B 1 132 ? 129.11000 156.02150 163.86200 1.000 38.31748 132 GLY B CA 1
ATOM 5303 C C . GLY B 1 132 ? 129.47800 155.82550 162.41300 1.000 38.31748 132 GLY B C 1
ATOM 5304 O O . GLY B 1 132 ? 128.59900 155.56250 161.59000 1.000 38.31748 132 GLY B O 1
ATOM 5305 N N . GLY B 1 133 ? 130.75800 155.94150 162.07500 1.000 40.00215 133 GLY B N 1
ATOM 5306 C CA . GLY B 1 133 ? 131.20500 155.76650 160.70900 1.000 40.00215 133 GLY B CA 1
ATOM 5307 C C . GLY B 1 133 ? 130.69900 156.84450 159.77700 1.000 40.00215 133 GLY B C 1
ATOM 5308 O O . GLY B 1 133 ? 130.35900 156.57050 158.62400 1.000 40.00215 133 GLY B O 1
ATOM 5309 N N . PHE B 1 134 ? 130.64900 158.08050 160.26600 1.000 41.33970 134 PHE B N 1
ATOM 5310 C CA . PHE B 1 134 ? 130.18000 159.20250 159.46600 1.000 41.33970 134 PHE B CA 1
ATOM 5311 C C . PHE B 1 134 ? 131.13300 159.56250 158.33900 1.000 41.33970 134 PHE B C 1
ATOM 5312 O O . PHE B 1 134 ? 130.68300 160.01750 157.28400 1.000 41.33970 134 PHE B O 1
ATOM 5320 N N . GLY B 1 135 ? 132.43200 159.37450 158.54000 1.000 42.73130 135 GLY B N 1
ATOM 5321 C CA . GLY B 1 135 ? 133.41900 159.56350 157.50300 1.000 42.73130 135 GLY B CA 1
ATOM 5322 C C . GLY B 1 135 ? 133.98300 158.29750 156.90400 1.000 42.73130 135 GLY B C 1
ATOM 5323 O O . GLY B 1 135 ? 134.78300 158.37650 155.96700 1.000 42.73130 135 GLY B O 1
ATOM 5324 N N . SER B 1 136 ? 133.60800 157.12450 157.41500 1.000 42.15649 136 SER B N 1
ATOM 5325 C CA . SER B 1 136 ? 134.16000 155.87850 156.90000 1.000 42.15649 136 SER B CA 1
ATOM 5326 C C . SER B 1 136 ? 133.11100 154.98550 156.24600 1.000 42.15649 136 SER B C 1
ATOM 5327 O O . SER B 1 136 ? 133.24700 154.62750 155.07300 1.000 42.15649 136 SER B O 1
ATOM 5330 N N . THR B 1 137 ? 132.05400 154.62850 156.98000 1.000 41.81866 137 THR B N 1
ATOM 5331 C CA . THR B 1 137 ? 131.11700 153.63050 156.46800 1.000 41.81866 137 THR B CA 1
ATOM 5332 C C . THR B 1 137 ? 129.84100 154.27150 155.94000 1.000 41.81866 137 THR B C 1
ATOM 5333 O O . THR B 1 137 ? 129.42000 153.98650 154.81300 1.000 41.81866 137 THR B O 1
ATOM 5337 N N . LEU B 1 138 ? 129.20100 155.12550 156.74200 1.000 43.56895 138 LEU B N 1
ATOM 5338 C CA . LEU B 1 138 ? 127.96700 155.76450 156.29700 1.000 43.56895 138 LEU B CA 1
ATOM 5339 C C . LEU B 1 138 ? 128.21600 156.66450 155.09500 1.000 43.56895 138 LEU B C 1
ATOM 5340 O O . LEU B 1 138 ? 127.34300 156.81450 154.23200 1.000 43.56895 138 LEU B O 1
ATOM 5345 N N . LEU B 1 139 ? 129.39800 157.27850 155.02300 1.000 48.00893 139 LEU B N 1
ATOM 5346 C CA . LEU B 1 139 ? 129.73600 158.08750 153.86000 1.000 48.00893 139 LEU B CA 1
ATOM 5347 C C . LEU B 1 139 ? 130.13200 157.21950 152.67200 1.000 48.00893 139 LEU B C 1
ATOM 5348 O O . LEU B 1 139 ? 130.12200 157.69050 151.53000 1.000 48.00893 139 LEU B O 1
ATOM 5353 N N . GLY B 1 140 ? 130.48400 155.95650 152.91600 1.000 47.13689 140 GLY B N 1
ATOM 5354 C CA . GLY B 1 140 ? 130.78700 155.05950 151.81600 1.000 47.13689 140 GLY B CA 1
ATOM 5355 C C . GLY B 1 140 ? 129.54700 154.59250 151.08200 1.000 47.13689 140 GLY B C 1
ATOM 5356 O O . GLY B 1 140 ? 129.64500 153.96150 150.02700 1.000 47.13689 140 GLY B O 1
ATOM 5357 N N . LEU B 1 141 ? 128.36700 154.89450 151.62700 1.000 50.86458 141 LEU B N 1
ATOM 5358 C CA . LEU B 1 141 ? 127.12300 154.49750 150.97900 1.000 50.86458 141 LEU B CA 1
ATOM 5359 C C . LEU B 1 141 ? 126.69700 155.50450 149.91900 1.000 50.86458 141 LEU B C 1
ATOM 5360 O O . LEU B 1 141 ? 125.65400 155.32550 149.28100 1.000 50.86458 141 LEU B O 1
ATOM 5365 N N . ASN B 1 142 ? 127.47800 156.56450 149.72100 1.000 55.88006 142 ASN B N 1
ATOM 5366 C CA . ASN B 1 142 ? 127.10600 157.61150 148.77900 1.000 55.88006 142 ASN B CA 1
ATOM 5367 C C . ASN B 1 142 ? 127.10100 157.08850 147.35100 1.000 55.88006 142 ASN B C 1
ATOM 5368 O O . ASN B 1 142 ? 127.79100 156.12250 147.01400 1.000 55.88006 142 ASN B O 1
ATOM 5373 N N . LYS B 1 143 ? 126.31100 157.74850 146.50400 1.000 60.55478 143 LYS B N 1
ATOM 5374 C CA . LYS B 1 143 ? 126.45500 157.55750 145.06700 1.000 60.55478 143 LYS B CA 1
ATOM 5375 C C . LYS B 1 143 ? 127.80700 158.07450 144.59100 1.000 60.55478 143 LYS B C 1
ATOM 5376 O O . LYS B 1 143 ? 128.39800 157.52250 143.65500 1.000 60.55478 143 LYS B O 1
ATOM 5382 N N . LYS B 1 144 ? 128.31100 159.13550 145.22700 1.000 62.17986 144 LYS B N 1
ATOM 5383 C CA . LYS B 1 144 ? 129.62200 159.66750 144.87300 1.000 62.17986 144 LYS B CA 1
ATOM 5384 C C . LYS B 1 144 ? 130.72400 158.65150 145.14100 1.000 62.17986 144 LYS B C 1
ATOM 5385 O O . LYS B 1 144 ? 131.59000 158.42450 144.28800 1.000 62.17986 144 LYS B O 1
ATOM 5391 N N . THR B 1 145 ? 130.71000 158.02650 146.32100 1.000 58.00779 145 THR B N 1
ATOM 5392 C CA . THR B 1 145 ? 131.70400 157.00250 146.62600 1.000 58.00779 145 THR B CA 1
ATOM 5393 C C . THR B 1 145 ? 131.48300 155.75650 145.77800 1.000 58.00779 145 THR B C 1
ATOM 5394 O O . THR B 1 145 ? 132.44200 155.06850 145.41100 1.000 58.00779 145 THR B O 1
ATOM 5398 N N . TYR B 1 146 ? 130.22300 155.45250 145.46000 1.000 63.49165 146 TYR B N 1
ATOM 5399 C CA . TYR B 1 146 ? 129.92900 154.33850 144.56600 1.000 63.49165 146 TYR B CA 1
ATOM 5400 C C . TYR B 1 146 ? 130.54000 154.56250 143.18800 1.000 63.49165 146 TYR B C 1
ATOM 5401 O O . TYR B 1 146 ? 131.06800 153.62850 142.57500 1.000 63.49165 146 TYR B O 1
ATOM 5410 N N . GLU B 1 147 ? 130.47500 155.79650 142.68500 1.000 66.57604 147 GLU B N 1
ATOM 5411 C CA . GLU B 1 147 ? 131.04100 156.09150 141.37300 1.000 66.57604 147 GLU B CA 1
ATOM 5412 C C . GLU B 1 147 ? 132.56500 156.06150 141.40100 1.000 66.57604 147 GLU B C 1
ATOM 5413 O O . GLU B 1 147 ? 133.19900 155.65250 140.42100 1.000 66.57604 147 GLU B O 1
ATOM 5419 N N . LEU B 1 148 ? 133.17200 156.49550 142.50900 1.000 65.08269 148 LEU B N 1
ATOM 5420 C CA . LEU B 1 148 ? 134.62700 156.49550 142.61200 1.000 65.08269 148 LEU B CA 1
ATOM 5421 C C . LEU B 1 148 ? 135.21700 155.09450 142.55600 1.000 65.08269 148 LEU B C 1
ATOM 5422 O O . LEU B 1 148 ? 136.29600 154.91350 141.98200 1.000 65.08269 148 LEU B O 1
ATOM 5427 N N . ALA B 1 149 ? 134.54100 154.10350 143.14000 1.000 66.21913 149 ALA B N 1
ATOM 5428 C CA . ALA B 1 149 ? 135.06200 152.74150 143.14100 1.000 66.21913 149 ALA B CA 1
ATOM 5429 C C . ALA B 1 149 ? 135.11600 152.15750 141.73500 1.000 66.21913 149 ALA B C 1
ATOM 5430 O O . ALA B 1 149 ? 136.00200 151.35150 141.42900 1.000 66.21913 149 ALA B O 1
ATOM 5432 N N . GLY B 1 150 ? 134.18500 152.54550 140.87400 1.000 71.41443 150 GLY B N 1
ATOM 5433 C CA . GLY B 1 150 ? 134.16700 152.07750 139.50300 1.000 71.41443 150 GLY B CA 1
ATOM 5434 C C . GLY B 1 150 ? 133.30200 150.84750 139.31800 1.000 71.41443 150 GLY B C 1
ATOM 5435 O O . GLY B 1 150 ? 132.61200 150.37650 140.22700 1.000 71.41443 150 GLY B O 1
ATOM 5436 N N . ASP B 1 151 ? 133.35200 150.31850 138.09900 1.000 77.04148 151 ASP B N 1
ATOM 5437 C CA . ASP B 1 151 ? 132.55700 149.15850 137.72000 1.000 77.04148 151 ASP B CA 1
ATOM 5438 C C . ASP B 1 151 ? 133.33800 147.88650 138.02700 1.000 77.04148 151 ASP B C 1
ATOM 5439 O O . ASP B 1 151 ? 134.42100 147.66550 137.47300 1.000 77.04148 151 ASP B O 1
ATOM 5444 N N . SER B 1 152 ? 132.78800 147.05650 138.90800 1.000 73.35019 152 SER B N 1
ATOM 5445 C CA . SER B 1 152 ? 133.39700 145.78650 139.27500 1.000 73.35019 152 SER B CA 1
ATOM 5446 C C . SER B 1 152 ? 132.30700 144.87850 139.82200 1.000 73.35019 152 SER B C 1
ATOM 5447 O O . SER B 1 152 ? 131.26200 145.36450 140.27100 1.000 73.35019 152 SER B O 1
ATOM 5450 N N . PRO B 1 153 ? 132.50600 143.56050 139.78000 1.000 71.56871 153 PRO B N 1
ATOM 5451 C CA . PRO B 1 153 ? 131.54300 142.65350 140.42000 1.000 71.56871 153 PRO B CA 1
ATOM 5452 C C . PRO B 1 153 ? 131.44900 142.93450 141.91300 1.000 71.56871 153 PRO B C 1
ATOM 5453 O O . PRO B 1 153 ? 132.45800 143.16950 142.58000 1.000 71.56871 153 PRO B O 1
ATOM 5457 N N . GLY B 1 154 ? 130.22500 142.91050 142.43000 1.000 66.59566 154 GLY B N 1
ATOM 5458 C CA . GLY B 1 154 ? 129.98600 143.27050 143.81200 1.000 66.59566 154 GLY B CA 1
ATOM 5459 C C . GLY B 1 154 ? 129.46600 144.68750 143.92400 1.000 66.59566 154 GLY B C 1
ATOM 5460 O O . GLY B 1 154 ? 128.56200 144.97150 144.71500 1.000 66.59566 154 GLY B O 1
ATOM 5461 N N . ASN B 1 155 ? 130.03400 145.58650 143.12000 1.000 65.43591 155 ASN B N 1
ATOM 5462 C CA . ASN B 1 155 ? 129.59900 146.98150 143.06300 1.000 65.43591 155 ASN B CA 1
ATOM 5463 C C . ASN B 1 155 ? 128.46400 147.11550 142.04700 1.000 65.43591 155 ASN B C 1
ATOM 5464 O O . ASN B 1 155 ? 128.58800 147.73550 140.99000 1.000 65.43591 155 ASN B O 1
ATOM 5469 N N . VAL B 1 156 ? 127.33200 146.50850 142.39200 1.000 66.38222 156 VAL B N 1
ATOM 5470 C CA . VAL B 1 156 ? 126.14600 146.53450 141.54000 1.000 66.38222 156 VAL B CA 1
ATOM 5471 C C . VAL B 1 156 ? 125.57000 147.94550 141.56500 1.000 66.38222 156 VAL B C 1
ATOM 5472 O O . VAL B 1 156 ? 125.84300 148.70250 142.50700 1.000 66.38222 156 VAL B O 1
ATOM 5476 N N . PRO B 1 157 ? 124.78800 148.35050 140.55600 1.000 67.15536 157 PRO B N 1
ATOM 5477 C CA . PRO B 1 157 ? 124.31900 149.74850 140.51700 1.000 67.15536 157 PRO B CA 1
ATOM 5478 C C . PRO B 1 157 ? 123.44600 150.14650 141.69500 1.000 67.15536 157 PRO B C 1
ATOM 5479 O O . PRO B 1 157 ? 123.32900 151.34250 141.99000 1.000 67.15536 157 PRO B O 1
ATOM 5483 N N . GLY B 1 158 ? 122.82600 149.18850 142.37700 1.000 65.68650 158 GLY B N 1
ATOM 5484 C CA . GLY B 1 158 ? 121.98000 149.51550 143.50900 1.000 65.68650 158 GLY B CA 1
ATOM 5485 C C . GLY B 1 158 ? 122.68500 149.43550 144.84900 1.000 65.68650 158 GLY B C 1
ATOM 5486 O O . GLY B 1 158 ? 122.09700 148.98550 145.83700 1.000 65.68650 158 GLY B O 1
ATOM 5487 N N . SER B 1 159 ? 123.94300 149.87350 144.90000 1.000 61.10649 159 SER B N 1
ATOM 5488 C CA . SER B 1 159 ? 124.74800 149.81450 146.11300 1.000 61.10649 159 SER B CA 1
ATOM 5489 C C . SER B 1 159 ? 125.03600 151.19050 146.70000 1.000 61.10649 159 SER B C 1
ATOM 5490 O O . SER B 1 159 ? 126.11400 151.40050 147.26500 1.000 61.10649 159 SER B O 1
ATOM 5493 N N . TRP B 1 160 ? 124.10400 152.13150 146.57900 1.000 61.71558 160 TRP B N 1
ATOM 5494 C CA . TRP B 1 160 ? 124.29800 153.47550 147.09900 1.000 61.71558 160 TRP B CA 1
ATOM 5495 C C . TRP B 1 160 ? 123.05800 153.94350 147.84700 1.000 61.71558 160 TRP B C 1
ATOM 5496 O O . TRP B 1 160 ? 121.93000 153.57750 147.51000 1.000 61.71558 160 TRP B O 1
ATOM 5507 N N . LYS B 1 161 ? 123.29200 154.75650 148.87500 1.000 56.37353 161 LYS B N 1
ATOM 5508 C CA . LYS B 1 161 ? 122.24400 155.31750 149.71500 1.000 56.37353 161 LYS B CA 1
ATOM 5509 C C . LYS B 1 161 ? 122.59900 156.76350 150.02700 1.000 56.37353 161 LYS B C 1
ATOM 5510 O O . LYS B 1 161 ? 123.76400 157.07750 150.28300 1.000 56.37353 161 LYS B O 1
ATOM 5516 N N . GLU B 1 162 ? 121.59400 157.64450 150.00700 1.000 56.96132 162 GLU B N 1
ATOM 5517 C CA . GLU B 1 162 ? 122.00400 159.02050 150.24100 1.000 56.96132 162 GLU B CA 1
ATOM 5518 C C . GLU B 1 162 ? 121.77400 159.42450 151.69300 1.000 56.96132 162 GLU B C 1
ATOM 5519 O O . GLU B 1 162 ? 120.83700 158.94650 152.34000 1.000 56.96132 162 GLU B O 1
ATOM 5525 N N . PRO B 1 163 ? 122.62700 160.29750 152.22500 1.000 53.99394 163 PRO B N 1
ATOM 5526 C CA . PRO B 1 163 ? 122.46500 160.73850 153.61200 1.000 53.99394 163 PRO B CA 1
ATOM 5527 C C . PRO B 1 163 ? 121.19900 161.55650 153.80400 1.000 53.99394 163 PRO B C 1
ATOM 5528 O O . PRO B 1 163 ? 120.72800 162.24650 152.89600 1.000 53.99394 163 PRO B O 1
ATOM 5532 N N . GLY B 1 164 ? 120.65200 161.47250 155.01000 1.000 51.43420 164 GLY B N 1
ATOM 5533 C CA . GLY B 1 164 ? 119.49100 162.26150 155.37000 1.000 51.43420 164 GLY B CA 1
ATOM 5534 C C . GLY B 1 164 ? 119.33200 162.30250 156.86900 1.000 51.43420 164 GLY B C 1
ATOM 5535 O O . GLY B 1 164 ? 119.70600 161.36050 157.57300 1.000 51.43420 164 GLY B O 1
ATOM 5536 N N . ILE B 1 165 ? 118.76600 163.40350 157.36300 1.000 52.37148 165 ILE B N 1
ATOM 5537 C CA . ILE B 1 165 ? 118.58800 163.55850 158.80400 1.000 52.37148 165 ILE B CA 1
ATOM 5538 C C . ILE B 1 165 ? 117.65800 162.47950 159.34200 1.000 52.37148 165 ILE B C 1
ATOM 5539 O O . ILE B 1 165 ? 117.87000 161.94450 160.43700 1.000 52.37148 165 ILE B O 1
ATOM 5544 N N . GLY B 1 166 ? 116.62500 162.13350 158.57900 1.000 52.53990 166 GLY B N 1
ATOM 5545 C CA . GLY B 1 166 ? 115.62900 161.18450 159.03100 1.000 52.53990 166 GLY B CA 1
ATOM 5546 C C . GLY B 1 166 ? 116.13200 159.77950 159.29200 1.000 52.53990 166 GLY B C 1
ATOM 5547 O O . GLY B 1 166 ? 115.87700 159.22150 160.36400 1.000 52.53990 166 GLY B O 1
ATOM 5548 N N . TRP B 1 167 ? 116.85000 159.18950 158.33400 1.000 51.74546 167 TRP B N 1
ATOM 5549 C CA . TRP B 1 167 ? 117.26100 157.80050 158.50300 1.000 51.74546 167 TRP B CA 1
ATOM 5550 C C . TRP B 1 167 ? 118.55500 157.68150 159.29800 1.000 51.74546 167 TRP B C 1
ATOM 5551 O O . TRP B 1 167 ? 118.75200 156.69350 160.01300 1.000 51.74546 167 TRP B O 1
ATOM 5562 N N . MET B 1 168 ? 119.44600 158.66950 159.19200 1.000 48.98617 168 MET B N 1
ATOM 5563 C CA . MET B 1 168 ? 120.70600 158.60050 159.92700 1.000 48.98617 168 MET B CA 1
ATOM 5564 C C . MET B 1 168 ? 120.47700 158.75150 161.42600 1.000 48.98617 168 MET B C 1
ATOM 5565 O O . MET B 1 168 ? 121.14100 158.08950 162.23200 1.000 48.98617 168 MET B O 1
ATOM 5570 N N . THR B 1 169 ? 119.54400 159.62050 161.82100 1.000 49.61754 169 THR B N 1
ATOM 5571 C CA . THR B 1 169 ? 119.19100 159.72750 163.23300 1.000 49.61754 169 THR B CA 1
ATOM 5572 C C . THR B 1 169 ? 118.48500 158.46850 163.71800 1.000 49.61754 169 THR B C 1
ATOM 5573 O O . THR B 1 169 ? 118.80700 157.93850 164.78900 1.000 49.61754 169 THR B O 1
ATOM 5577 N N . GLY B 1 170 ? 117.52200 157.97050 162.93900 1.000 53.10575 170 GLY B N 1
ATOM 5578 C CA . GLY B 1 170 ? 116.82900 156.75050 163.31900 1.000 53.10575 170 GLY B CA 1
ATOM 5579 C C . GLY B 1 170 ? 117.74300 155.54150 163.33500 1.000 53.10575 170 GLY B C 1
ATOM 5580 O O . GLY B 1 170 ? 117.57100 154.63250 164.15200 1.000 53.10575 170 GLY B O 1
ATOM 5581 N N . PHE B 1 171 ? 118.72000 155.50950 162.42700 1.000 53.92607 171 PHE B N 1
ATOM 5582 C CA . PHE B 1 171 ? 119.71300 154.44150 162.44300 1.000 53.92607 171 PHE B CA 1
ATOM 5583 C C . PHE B 1 171 ? 120.50500 154.44850 163.74200 1.000 53.92607 171 PHE B C 1
ATOM 5584 O O . PHE B 1 171 ? 120.75000 153.39150 164.33300 1.000 53.92607 171 PHE B O 1
ATOM 5592 N N . LEU B 1 172 ? 120.90400 155.63250 164.20500 1.000 51.79829 172 LEU B N 1
ATOM 5593 C CA . LEU B 1 172 ? 121.74400 155.73450 165.39200 1.000 51.79829 172 LEU B CA 1
ATOM 5594 C C . LEU B 1 172 ? 120.98000 155.38950 166.66500 1.000 51.79829 172 LEU B C 1
ATOM 5595 O O . LEU B 1 172 ? 121.52600 154.73150 167.55500 1.000 51.79829 172 LEU B O 1
ATOM 5600 N N . LEU B 1 173 ? 119.72100 155.82050 166.77100 1.000 57.64114 173 LEU B N 1
ATOM 5601 C CA . LEU B 1 173 ? 118.97800 155.64350 168.01600 1.000 57.64114 173 LEU B CA 1
ATOM 5602 C C . LEU B 1 173 ? 118.79000 154.16850 168.35000 1.000 57.64114 173 LEU B C 1
ATOM 5603 O O . LEU B 1 173 ? 118.94300 153.75650 169.50500 1.000 57.64114 173 LEU B O 1
ATOM 5608 N N . ALA B 1 174 ? 118.44700 153.35550 167.35000 1.000 60.11145 174 ALA B N 1
ATOM 5609 C CA . ALA B 1 174 ? 118.20500 151.93850 167.60000 1.000 60.11145 174 ALA B CA 1
ATOM 5610 C C . ALA B 1 174 ? 119.48900 151.21650 167.99100 1.000 60.11145 174 ALA B C 1
ATOM 5611 O O . ALA B 1 174 ? 119.48800 150.35150 168.87400 1.000 60.11145 174 ALA B O 1
ATOM 5613 N N . CYS B 1 175 ? 120.60000 151.55950 167.33800 1.000 59.18513 175 CYS B N 1
ATOM 5614 C CA . CYS B 1 175 ? 121.80900 150.75350 167.46200 1.000 59.18513 175 CYS B CA 1
ATOM 5615 C C . CYS B 1 175 ? 122.74100 151.26650 168.55900 1.000 59.18513 175 CYS B C 1
ATOM 5616 O O . CYS B 1 175 ? 123.49000 150.48350 169.15500 1.000 59.18513 175 CYS B O 1
ATOM 5619 N N . SER B 1 176 ? 122.72300 152.57450 168.83400 1.000 53.93901 176 SER B N 1
ATOM 5620 C CA . SER B 1 176 ? 123.69100 153.14150 169.77000 1.000 53.93901 176 SER B CA 1
ATOM 5621 C C . SER B 1 176 ? 123.48500 152.67550 171.20700 1.000 53.93901 176 SER B C 1
ATOM 5622 O O . SER B 1 176 ? 124.47200 152.43750 171.91100 1.000 53.93901 176 SER B O 1
ATOM 5625 N N . PHE B 1 177 ? 122.23800 152.54850 171.66400 1.000 54.00727 177 PHE B N 1
ATOM 5626 C CA . PHE B 1 177 ? 121.99800 152.15650 173.04900 1.000 54.00727 177 PHE B CA 1
ATOM 5627 C C . PHE B 1 177 ? 122.23500 150.67450 173.29800 1.000 54.00727 177 PHE B C 1
ATOM 5628 O O . PHE B 1 177 ? 122.16900 150.23850 174.45100 1.000 54.00727 177 PHE B O 1
ATOM 5636 N N . GLY B 1 178 ? 122.50000 149.89050 172.25200 1.000 56.08699 178 GLY B N 1
ATOM 5637 C CA . GLY B 1 178 ? 122.83900 148.49250 172.46200 1.000 56.08699 178 GLY B CA 1
ATOM 5638 C C . GLY B 1 178 ? 124.12900 148.31650 173.23900 1.000 56.08699 178 GLY B C 1
ATOM 5639 O O . GLY B 1 178 ? 124.23100 147.44250 174.10300 1.000 56.08699 178 GLY B O 1
ATOM 5640 N N . GLY B 1 179 ? 125.13300 149.14150 172.94000 1.000 54.11120 179 GLY B N 1
ATOM 5641 C CA . GLY B 1 179 ? 126.39800 149.04250 173.65000 1.000 54.11120 179 GLY B CA 1
ATOM 5642 C C . GLY B 1 179 ? 126.29200 149.43250 175.11200 1.000 54.11120 179 GLY B C 1
ATOM 5643 O O . GLY B 1 179 ? 126.99500 148.88150 175.96300 1.000 54.11120 179 GLY B O 1
ATOM 5644 N N . LEU B 1 180 ? 125.42500 150.40050 175.42200 1.000 53.88432 180 LEU B N 1
ATOM 5645 C CA . LEU B 1 180 ? 125.32900 150.90150 176.79100 1.000 53.88432 180 LEU B CA 1
ATOM 5646 C C . LEU B 1 180 ? 124.83200 149.82750 177.75100 1.000 53.88432 180 LEU B C 1
ATOM 5647 O O . LEU B 1 180 ? 125.33700 149.70950 178.87300 1.000 53.88432 180 LEU B O 1
ATOM 5652 N N . LEU B 1 181 ? 123.83500 149.04350 177.33600 1.000 58.90828 181 LEU B N 1
ATOM 5653 C CA . LEU B 1 181 ? 123.25200 148.05550 178.24000 1.000 58.90828 181 LEU B CA 1
ATOM 5654 C C . LEU B 1 181 ? 124.24100 146.94450 178.57000 1.000 58.90828 181 LEU B C 1
ATOM 5655 O O . LEU B 1 181 ? 124.22200 146.40150 179.68100 1.000 58.90828 181 LEU B O 1
ATOM 5660 N N . THR B 1 182 ? 125.11000 146.59250 177.62300 1.000 56.53962 182 THR B N 1
ATOM 5661 C CA . THR B 1 182 ? 126.09200 145.54350 177.87700 1.000 56.53962 182 THR B CA 1
ATOM 5662 C C . THR B 1 182 ? 127.10900 145.98050 178.92700 1.000 56.53962 182 THR B C 1
ATOM 5663 O O . THR B 1 182 ? 127.75400 145.14150 179.56600 1.000 56.53962 182 THR B O 1
ATOM 5667 N N . LEU B 1 183 ? 127.25800 147.29250 179.12700 1.000 54.40751 183 LEU B N 1
ATOM 5668 C CA . LEU B 1 183 ? 128.25400 147.80650 180.06000 1.000 54.40751 183 LEU B CA 1
ATOM 5669 C C . LEU B 1 183 ? 127.96500 147.43850 181.51000 1.000 54.40751 183 LEU B C 1
ATOM 5670 O O . LEU B 1 183 ? 128.91100 147.33050 182.29800 1.000 54.40751 183 LEU B O 1
ATOM 5675 N N . ILE B 1 184 ? 126.70200 147.25850 181.88700 1.000 56.68826 184 ILE B N 1
ATOM 5676 C CA . ILE B 1 184 ? 126.34000 147.04050 183.28800 1.000 56.68826 184 ILE B CA 1
ATOM 5677 C C . ILE B 1 184 ? 126.94200 145.74150 183.82400 1.000 56.68826 184 ILE B C 1
ATOM 5678 O O . ILE B 1 184 ? 127.57200 145.77050 184.89000 1.000 56.68826 184 ILE B O 1
ATOM 5683 N N . PRO B 1 185 ? 126.79000 144.58750 183.16000 1.000 55.52214 185 PRO B N 1
ATOM 5684 C CA . PRO B 1 185 ? 127.46000 143.37950 183.67100 1.000 55.52214 185 PRO B CA 1
ATOM 5685 C C . PRO B 1 185 ? 128.96600 143.40450 183.49300 1.000 55.52214 185 PRO B C 1
ATOM 5686 O O . PRO B 1 185 ? 129.68600 142.84850 184.33100 1.000 55.52214 185 PRO B O 1
ATOM 5690 N N . LEU B 1 186 ? 129.46500 144.02950 182.42500 1.000 53.28099 186 LEU B N 1
ATOM 5691 C CA . LEU B 1 186 ? 130.90600 144.09650 182.20300 1.000 53.28099 186 LEU B CA 1
ATOM 5692 C C . LEU B 1 186 ? 131.58100 145.01750 183.21100 1.000 53.28099 186 LEU B C 1
ATOM 5693 O O . LEU B 1 186 ? 132.78400 144.89050 183.46600 1.000 53.28099 186 LEU B O 1
ATOM 5698 N N . ARG B 1 187 ? 130.82600 145.95950 183.78300 1.000 52.43009 187 ARG B N 1
ATOM 5699 C CA . ARG B 1 187 ? 131.41000 146.93650 184.69700 1.000 52.43009 187 ARG B CA 1
ATOM 5700 C C . ARG B 1 187 ? 131.99900 146.26650 185.93100 1.000 52.43009 187 ARG B C 1
ATOM 5701 O O . ARG B 1 187 ? 133.09500 146.62450 186.37700 1.000 52.43009 187 ARG B O 1
ATOM 5709 N N . GLN B 1 188 ? 131.29100 145.28850 186.49400 1.000 54.79672 188 GLN B N 1
ATOM 5710 C CA . GLN B 1 188 ? 131.77400 144.62950 187.70200 1.000 54.79672 188 GLN B CA 1
ATOM 5711 C C . GLN B 1 188 ? 132.95800 143.71850 187.40000 1.000 54.79672 188 GLN B C 1
ATOM 5712 O O . GLN B 1 188 ? 133.91800 143.65450 188.17500 1.000 54.79672 188 GLN B O 1
ATOM 5718 N N . VAL B 1 189 ? 132.90500 143.00250 186.27600 1.000 53.61845 189 VAL B N 1
ATOM 5719 C CA . VAL B 1 189 ? 133.92000 141.99450 185.98000 1.000 53.61845 189 VAL B CA 1
ATOM 5720 C C . VAL B 1 189 ? 135.25400 142.64750 185.63800 1.000 53.61845 189 VAL B C 1
ATOM 5721 O O . VAL B 1 189 ? 136.31900 142.17350 186.04900 1.000 53.61845 189 VAL B O 1
ATOM 5725 N N . LEU B 1 190 ? 135.22200 143.73750 184.87200 1.000 47.77500 190 LEU B N 1
ATOM 5726 C CA . LEU B 1 190 ? 136.45600 144.27150 184.30700 1.000 47.77500 190 LEU B CA 1
ATOM 5727 C C . LEU B 1 190 ? 137.05900 145.35850 185.18900 1.000 47.77500 190 LEU B C 1
ATOM 5728 O O . LEU B 1 190 ? 138.26600 145.35350 185.45600 1.000 47.77500 190 LEU B O 1
ATOM 5733 N N . VAL B 1 191 ? 136.23800 146.30550 185.64400 1.000 49.30395 191 VAL B N 1
ATOM 5734 C CA . VAL B 1 191 ? 136.77700 147.47750 186.32700 1.000 49.30395 191 VAL B CA 1
ATOM 5735 C C . VAL B 1 191 ? 137.35000 147.10550 187.68900 1.000 49.30395 191 VAL B C 1
ATOM 5736 O O . VAL B 1 191 ? 138.46200 147.51750 188.03900 1.000 49.30395 191 VAL B O 1
ATOM 5740 N N . VAL B 1 192 ? 136.61900 146.31950 188.47400 1.000 53.34855 192 VAL B N 1
ATOM 5741 C CA . VAL B 1 192 ? 136.96300 146.06150 189.86800 1.000 53.34855 192 VAL B CA 1
ATOM 5742 C C . VAL B 1 192 ? 137.38400 144.60850 190.09100 1.000 53.34855 192 VAL B C 1
ATOM 5743 O O . VAL B 1 192 ? 138.25900 144.33150 190.91200 1.000 53.34855 192 VAL B O 1
ATOM 5747 N N . ASP B 1 193 ? 136.77900 143.66750 189.36300 1.000 56.60360 193 ASP B N 1
ATOM 5748 C CA . ASP B 1 193 ? 137.08200 142.25750 189.60200 1.000 56.60360 193 ASP B CA 1
ATOM 5749 C C . ASP B 1 193 ? 138.42400 141.87750 188.98700 1.000 56.60360 193 ASP B C 1
ATOM 5750 O O . ASP B 1 193 ? 139.34100 141.44650 189.69600 1.000 56.60360 193 ASP B O 1
ATOM 5755 N N . TYR B 1 194 ? 138.56100 142.02550 187.66700 1.000 53.95705 194 TYR B N 1
ATOM 5756 C CA . TYR B 1 194 ? 139.84000 141.76450 187.01600 1.000 53.95705 194 TYR B CA 1
ATOM 5757 C C . TYR B 1 194 ? 140.89600 142.80650 187.35100 1.000 53.95705 194 TYR B C 1
ATOM 5758 O O . TYR B 1 194 ? 142.07600 142.58250 187.05900 1.000 53.95705 194 TYR B O 1
ATOM 5767 N N . LYS B 1 195 ? 140.49900 143.92950 187.95300 1.000 52.16158 195 LYS B N 1
ATOM 5768 C CA . LYS B 1 195 ? 141.42500 144.99350 188.34100 1.000 52.16158 195 LYS B CA 1
ATOM 5769 C C . LYS B 1 195 ? 142.21000 145.51050 187.13800 1.000 52.16158 195 LYS B C 1
ATOM 5770 O O . LYS B 1 195 ? 143.39400 145.83650 187.23900 1.000 52.16158 195 LYS B O 1
ATOM 5776 N N . LEU B 1 196 ? 141.54600 145.57650 185.98800 1.000 39.04389 196 LEU B N 1
ATOM 5777 C CA . LEU B 1 196 ? 142.16400 146.15250 184.80500 1.000 39.04389 196 LEU B CA 1
ATOM 5778 C C . LEU B 1 196 ? 142.37700 147.64550 185.00300 1.000 39.04389 196 LEU B C 1
ATOM 5779 O O . LEU B 1 196 ? 141.48400 148.36150 185.46200 1.000 39.04389 196 LEU B O 1
ATOM 5784 N N . VAL B 1 197 ? 143.56800 148.11450 184.65600 1.000 34.80693 197 VAL B N 1
ATOM 5785 C CA . VAL B 1 197 ? 143.90700 149.52750 184.74200 1.000 34.80693 197 VAL B CA 1
ATOM 5786 C C . VAL B 1 197 ? 143.70500 150.14150 183.36100 1.000 34.80693 197 VAL B C 1
ATOM 5787 O O . VAL B 1 197 ? 144.32100 149.72150 182.37700 1.000 34.80693 197 VAL B O 1
ATOM 5791 N N . TYR B 1 198 ? 142.79800 151.10350 183.27100 1.000 32.69667 198 TYR B N 1
ATOM 5792 C CA . TYR B 1 198 ? 142.61800 151.83850 182.02900 1.000 32.69667 198 TYR B CA 1
ATOM 5793 C C . TYR B 1 198 ? 143.47100 153.09750 182.11300 1.000 32.69667 198 TYR B C 1
ATOM 5794 O O . TYR B 1 198 ? 143.08100 154.06350 182.78000 1.000 32.69667 198 TYR B O 1
ATOM 5803 N N . PRO B 1 199 ? 144.64300 153.11550 181.47200 1.000 29.48603 199 PRO B N 1
ATOM 5804 C CA . PRO B 1 199 ? 145.57900 154.23150 181.69700 1.000 29.48603 199 PRO B CA 1
ATOM 5805 C C . PRO B 1 199 ? 145.00500 155.59850 181.37400 1.000 29.48603 199 PRO B C 1
ATOM 5806 O O . PRO B 1 199 ? 145.28300 156.56050 182.09900 1.000 29.48603 199 PRO B O 1
ATOM 5810 N N . SER B 1 200 ? 144.20800 155.72150 180.31200 1.000 29.77902 200 SER B N 1
ATOM 5811 C CA . SER B 1 200 ? 143.58200 157.00750 180.02800 1.000 29.77902 200 SER B CA 1
ATOM 5812 C C . SER B 1 200 ? 142.48400 157.32950 181.03300 1.000 29.77902 200 SER B C 1
ATOM 5813 O O . SER B 1 200 ? 142.33200 158.48850 181.43200 1.000 29.77902 200 SER B O 1
ATOM 5816 N N . GLY B 1 201 ? 141.71000 156.32550 181.44800 1.000 29.53667 201 GLY B N 1
ATOM 5817 C CA . GLY B 1 201 ? 140.72000 156.54850 182.48800 1.000 29.53667 201 GLY B CA 1
ATOM 5818 C C . GLY B 1 201 ? 141.34600 156.84150 183.83700 1.000 29.53667 201 GLY B C 1
ATOM 5819 O O . GLY B 1 201 ? 140.84400 157.67350 184.59500 1.000 29.53667 201 GLY B O 1
ATOM 5820 N N . THR B 1 202 ? 142.44000 156.14950 184.16100 1.000 30.42019 202 THR B N 1
ATOM 5821 C CA . THR B 1 202 ? 143.15700 156.42650 185.40200 1.000 30.42019 202 THR B CA 1
ATOM 5822 C C . THR B 1 202 ? 143.76600 157.82350 185.39000 1.000 30.42019 202 THR B C 1
ATOM 5823 O O . THR B 1 202 ? 143.70100 158.54350 186.39200 1.000 30.42019 202 THR B O 1
ATOM 5827 N N . ALA B 1 203 ? 144.36100 158.22450 184.26400 1.000 27.82810 203 ALA B N 1
ATOM 5828 C CA . ALA B 1 203 ? 144.96600 159.54850 184.17300 1.000 27.82810 203 ALA B CA 1
ATOM 5829 C C . ALA B 1 203 ? 143.91900 160.64750 184.29300 1.000 27.82810 203 ALA B C 1
ATOM 5830 O O . ALA B 1 203 ? 144.15700 161.67250 184.94100 1.000 27.82810 203 ALA B O 1
ATOM 5832 N N . THR B 1 204 ? 142.75800 160.45750 183.66400 1.000 29.33622 204 THR B N 1
ATOM 5833 C CA . THR B 1 204 ? 141.68900 161.44650 183.75800 1.000 29.33622 204 THR B CA 1
ATOM 5834 C C . THR B 1 204 ? 141.16000 161.55950 185.18200 1.000 29.33622 204 THR B C 1
ATOM 5835 O O . THR B 1 204 ? 140.84500 162.66050 185.64600 1.000 29.33622 204 THR B O 1
ATOM 5839 N N . ALA B 1 205 ? 141.05200 160.43250 185.88900 1.000 31.77743 205 ALA B N 1
ATOM 5840 C CA . ALA B 1 205 ? 140.58900 160.46950 187.27200 1.000 31.77743 205 ALA B CA 1
ATOM 5841 C C . ALA B 1 205 ? 141.56300 161.22950 188.16300 1.000 31.77743 205 ALA B C 1
ATOM 5842 O O . ALA B 1 205 ? 141.14600 162.00650 189.03000 1.000 31.77743 205 ALA B O 1
ATOM 5844 N N . ILE B 1 206 ? 142.86500 161.01450 187.96900 1.000 30.57804 206 ILE B N 1
ATOM 5845 C CA . ILE B 1 206 ? 143.86400 161.74250 188.74500 1.000 30.57804 206 ILE B CA 1
ATOM 5846 C C . ILE B 1 206 ? 143.85300 163.22150 188.37500 1.000 30.57804 206 ILE B C 1
ATOM 5847 O O . ILE B 1 206 ? 144.01400 164.09150 189.23800 1.000 30.57804 206 ILE B O 1
ATOM 5852 N N . LEU B 1 207 ? 143.65700 163.52950 187.09100 1.000 33.00630 207 LEU B N 1
ATOM 5853 C CA . LEU B 1 207 ? 143.52200 164.92250 186.67500 1.000 33.00630 207 LEU B CA 1
ATOM 5854 C C . LEU B 1 207 ? 142.31800 165.58350 187.33300 1.000 33.00630 207 LEU B C 1
ATOM 5855 O O . LEU B 1 207 ? 142.41700 166.70550 187.84100 1.000 33.00630 207 LEU B O 1
ATOM 5860 N N . ILE B 1 208 ? 141.17100 164.90150 187.33500 1.000 36.33961 208 ILE B N 1
ATOM 5861 C CA . ILE B 1 208 ? 139.95700 165.48250 187.89900 1.000 36.33961 208 ILE B CA 1
ATOM 5862 C C . ILE B 1 208 ? 140.07700 165.61250 189.41200 1.000 36.33961 208 ILE B C 1
ATOM 5863 O O . ILE B 1 208 ? 139.66100 166.61950 189.99600 1.000 36.33961 208 ILE B O 1
ATOM 5868 N N . ASN B 1 209 ? 140.65300 164.60350 190.07300 1.000 39.09900 209 ASN B N 1
ATOM 5869 C CA . ASN B 1 209 ? 140.82100 164.67250 191.52100 1.000 39.09900 209 ASN B CA 1
ATOM 5870 C C . ASN B 1 209 ? 141.73000 165.82750 191.91900 1.000 39.09900 209 ASN B C 1
ATOM 5871 O O . ASN B 1 209 ? 141.48200 166.50450 192.92300 1.000 39.09900 209 ASN B O 1
ATOM 5876 N N . GLY B 1 210 ? 142.79200 166.06450 191.14700 1.000 43.39289 210 GLY B N 1
ATOM 5877 C CA . GLY B 1 210 ? 143.66400 167.19150 191.43200 1.000 43.39289 210 GLY B CA 1
ATOM 5878 C C . GLY B 1 210 ? 142.95400 168.52450 191.30800 1.000 43.39289 210 GLY B C 1
ATOM 5879 O O . GLY B 1 210 ? 143.22000 169.45350 192.07300 1.000 43.39289 210 GLY B O 1
ATOM 5880 N N . PHE B 1 211 ? 142.04100 168.63850 190.34100 1.000 45.02564 211 PHE B N 1
ATOM 5881 C CA . PHE B 1 211 ? 141.26900 169.86350 190.17600 1.000 45.02564 211 PHE B CA 1
ATOM 5882 C C . PHE B 1 211 ? 140.41000 170.18350 191.39200 1.000 45.02564 211 PHE B C 1
ATOM 5883 O O . PHE B 1 211 ? 140.20700 171.36250 191.69600 1.000 45.02564 211 PHE B O 1
ATOM 5891 N N . HIS B 1 212 ? 139.90200 169.16850 192.09000 1.000 52.23610 212 HIS B N 1
ATOM 5892 C CA . HIS B 1 212 ? 138.91800 169.37250 193.14100 1.000 52.23610 212 HIS B CA 1
ATOM 5893 C C . HIS B 1 212 ? 139.42000 169.03350 194.53500 1.000 52.23610 212 HIS B C 1
ATOM 5894 O O . HIS B 1 212 ? 138.65000 169.15750 195.49500 1.000 52.23610 212 HIS B O 1
ATOM 5901 N N . THR B 1 213 ? 140.67000 168.60950 194.68500 1.000 60.60021 213 THR B N 1
ATOM 5902 C CA . THR B 1 213 ? 141.20400 168.37150 196.01900 1.000 60.60021 213 THR B CA 1
ATOM 5903 C C . THR B 1 213 ? 141.44800 169.70250 196.72300 1.000 60.60021 213 THR B C 1
ATOM 5904 O O . THR B 1 213 ? 141.95900 170.65550 196.12500 1.000 60.60021 213 THR B O 1
ATOM 5908 N N . ASP B 1 214 ? 141.04100 169.77950 197.99300 1.000 71.55708 214 ASP B N 1
ATOM 5909 C CA . ASP B 1 214 ? 141.13800 171.01250 198.76600 1.000 71.55708 214 ASP B CA 1
ATOM 5910 C C . ASP B 1 214 ? 141.74900 170.77650 200.14200 1.000 71.55708 214 ASP B C 1
ATOM 5911 O O . ASP B 1 214 ? 141.65900 171.64850 201.01100 1.000 71.55708 214 ASP B O 1
ATOM 5916 N N . GLN B 1 215 ? 142.36800 169.62050 200.35800 1.000 83.55438 215 GLN B N 1
ATOM 5917 C CA . GLN B 1 215 ? 142.93900 169.26350 201.64700 1.000 83.55438 215 GLN B CA 1
ATOM 5918 C C . GLN B 1 215 ? 144.45500 169.39950 201.60400 1.000 83.55438 215 GLN B C 1
ATOM 5919 O O . GLN B 1 215 ? 145.10000 168.99550 200.63000 1.000 83.55438 215 GLN B O 1
ATOM 5925 N N . GLY B 1 216 ? 145.01700 169.99250 202.65500 1.000 85.39629 216 GLY B N 1
ATOM 5926 C CA . GLY B 1 216 ? 146.44600 170.14950 202.78000 1.000 85.39629 216 GLY B CA 1
ATOM 5927 C C . GLY B 1 216 ? 147.04200 168.98850 203.54800 1.000 85.39629 216 GLY B C 1
ATOM 5928 O O . GLY B 1 216 ? 146.87000 168.88150 204.76400 1.000 85.39629 216 GLY B O 1
ATOM 5929 N N . ASP B 1 217 ? 147.74400 168.11750 202.82900 1.000 86.08059 217 ASP B N 1
ATOM 5930 C CA . ASP B 1 217 ? 148.32600 166.91650 203.40400 1.000 86.08059 217 ASP B CA 1
ATOM 5931 C C . ASP B 1 217 ? 149.82200 166.88950 203.12500 1.000 86.08059 217 ASP B C 1
ATOM 5932 O O . ASP B 1 217 ? 150.34400 167.66450 202.31900 1.000 86.08059 217 ASP B O 1
ATOM 5937 N N . LYS B 1 218 ? 150.51200 165.98050 203.81700 1.000 85.54640 218 LYS B N 1
ATOM 5938 C CA . LYS B 1 218 ? 151.94200 165.80350 203.59100 1.000 85.54640 218 LYS B CA 1
ATOM 5939 C C . LYS B 1 218 ? 152.22800 165.29750 202.18300 1.000 85.54640 218 LYS B C 1
ATOM 5940 O O . LYS B 1 218 ? 153.30200 165.56750 201.63200 1.000 85.54640 218 LYS B O 1
ATOM 5946 N N . ASN B 1 219 ? 151.28900 164.56550 201.58700 1.000 76.24018 219 ASN B N 1
ATOM 5947 C CA . ASN B 1 219 ? 151.46400 164.00950 200.25300 1.000 76.24018 219 ASN B CA 1
ATOM 5948 C C . ASN B 1 219 ? 150.64500 164.71050 199.18200 1.000 76.24018 219 ASN B C 1
ATOM 5949 O O . ASN B 1 219 ? 151.08200 164.76150 198.03200 1.000 76.24018 219 ASN B O 1
ATOM 5954 N N . SER B 1 220 ? 149.48200 165.26450 199.53200 1.000 73.25969 220 SER B N 1
ATOM 5955 C CA . SER B 1 220 ? 148.61500 165.87150 198.52600 1.000 73.25969 220 SER B CA 1
ATOM 5956 C C . SER B 1 220 ? 149.30800 167.03150 197.82200 1.000 73.25969 220 SER B C 1
ATOM 5957 O O . SER B 1 220 ? 149.17700 167.19350 196.60300 1.000 73.25969 220 SER B O 1
ATOM 5960 N N . ARG B 1 221 ? 150.04500 167.85150 198.57300 1.000 71.92153 221 ARG B N 1
ATOM 5961 C CA . ARG B 1 221 ? 150.79300 168.94150 197.95500 1.000 71.92153 221 ARG B CA 1
ATOM 5962 C C . ARG B 1 221 ? 151.88300 168.40950 197.03300 1.000 71.92153 221 ARG B C 1
ATOM 5963 O O . ARG B 1 221 ? 152.15000 168.99450 195.97800 1.000 71.92153 221 ARG B O 1
ATOM 5971 N N . LYS B 1 222 ? 152.53000 167.30750 197.41900 1.000 63.92232 222 LYS B N 1
ATOM 5972 C CA . LYS B 1 222 ? 153.59600 166.75150 196.59100 1.000 63.92232 222 LYS B CA 1
ATOM 5973 C C . LYS B 1 222 ? 153.03900 166.10150 195.33000 1.000 63.92232 222 LYS B C 1
ATOM 5974 O O . LYS B 1 222 ? 153.68300 166.13250 194.27500 1.000 63.92232 222 LYS B O 1
ATOM 5980 N N . GLN B 1 223 ? 151.85000 165.50150 195.42000 1.000 59.06947 223 GLN B N 1
ATOM 5981 C CA . GLN B 1 223 ? 151.22600 164.91150 194.23900 1.000 59.06947 223 GLN B CA 1
ATOM 5982 C C . GLN B 1 223 ? 150.92700 165.97350 193.18800 1.000 59.06947 223 GLN B C 1
ATOM 5983 O O . GLN B 1 223 ? 151.19900 165.77950 191.99800 1.000 59.06947 223 GLN B O 1
ATOM 5989 N N . ILE B 1 224 ? 150.36300 167.10550 193.61200 1.000 51.49614 224 ILE B N 1
ATOM 5990 C CA . ILE B 1 224 ? 149.95400 168.13850 192.66500 1.000 51.49614 224 ILE B CA 1
ATOM 5991 C C . ILE B 1 224 ? 151.16900 168.81250 192.04500 1.000 51.49614 224 ILE B C 1
ATOM 5992 O O . ILE B 1 224 ? 151.22800 169.02650 190.82800 1.000 51.49614 224 ILE B O 1
ATOM 5997 N N . ARG B 1 225 ? 152.15500 169.16550 192.87200 1.000 49.24319 225 ARG B N 1
ATOM 5998 C CA . ARG B 1 225 ? 153.33100 169.86150 192.35900 1.000 49.24319 225 ARG B CA 1
ATOM 5999 C C . ARG B 1 225 ? 154.14400 168.96450 191.43600 1.000 49.24319 225 ARG B C 1
ATOM 6000 O O . ARG B 1 225 ? 154.67700 169.43050 190.42300 1.000 49.24319 225 ARG B O 1
ATOM 6008 N N . GLY B 1 226 ? 154.25700 167.67950 191.77100 1.000 42.09128 226 GLY B N 1
ATOM 6009 C CA . GLY B 1 226 ? 154.89500 166.74650 190.85700 1.000 42.09128 226 GLY B CA 1
ATOM 6010 C C . GLY B 1 226 ? 154.11400 166.57550 189.56900 1.000 42.09128 226 GLY B C 1
ATOM 6011 O O . GLY B 1 226 ? 154.69700 166.47650 188.48700 1.000 42.09128 226 GLY B O 1
ATOM 6012 N N . PHE B 1 227 ? 152.78400 166.53750 189.66800 1.000 34.44391 227 PHE B N 1
ATOM 6013 C CA . PHE B 1 227 ? 151.95200 166.43750 188.47400 1.000 34.44391 227 PHE B CA 1
ATOM 6014 C C . PHE B 1 227 ? 152.12200 167.65850 187.58000 1.000 34.44391 227 PHE B C 1
ATOM 6015 O O . PHE B 1 227 ? 152.22000 167.52950 186.35500 1.000 34.44391 227 PHE B O 1
ATOM 6023 N N . LEU B 1 228 ? 152.15900 168.85250 188.17400 1.000 35.34846 228 LEU B N 1
ATOM 6024 C CA . LEU B 1 228 ? 152.19600 170.07450 187.37800 1.000 35.34846 228 LEU B CA 1
ATOM 6025 C C . LEU B 1 228 ? 153.52600 170.25050 186.65800 1.000 35.34846 228 LEU B C 1
ATOM 6026 O O . LEU B 1 228 ? 153.55500 170.77150 185.53800 1.000 35.34846 228 LEU B O 1
ATOM 6031 N N . LYS B 1 229 ? 154.63400 169.84150 187.28100 1.000 36.46887 229 LYS B N 1
ATOM 6032 C CA . LYS B 1 229 ? 155.93200 169.95850 186.62600 1.000 36.46887 229 LYS B CA 1
ATOM 6033 C C . LYS B 1 229 ? 156.00800 169.10650 185.36800 1.000 36.46887 229 LYS B C 1
ATOM 6034 O O . LYS B 1 229 ? 156.52200 169.56450 184.34100 1.000 36.46887 229 LYS B O 1
ATOM 6040 N N . TYR B 1 230 ? 155.51100 167.87250 185.42400 1.000 31.26821 230 TYR B N 1
ATOM 6041 C CA . TYR B 1 230 ? 155.53800 166.98850 184.26800 1.000 31.26821 230 TYR B CA 1
ATOM 6042 C C . TYR B 1 230 ? 154.39000 167.23350 183.30300 1.000 31.26821 230 TYR B C 1
ATOM 6043 O O . TYR B 1 230 ? 154.51100 166.89050 182.12400 1.000 31.26821 230 TYR B O 1
ATOM 6052 N N . PHE B 1 231 ? 153.28100 167.80750 183.77200 1.000 26.25349 231 PHE B N 1
ATOM 6053 C CA . PHE B 1 231 ? 152.21300 168.18550 182.85600 1.000 26.25349 231 PHE B CA 1
ATOM 6054 C C . PHE B 1 231 ? 152.65500 169.31650 181.93800 1.000 26.25349 231 PHE B C 1
ATOM 6055 O O . PHE B 1 231 ? 152.44300 169.25650 180.72200 1.000 26.25349 231 PHE B O 1
ATOM 6063 N N . GLY B 1 232 ? 153.26700 170.35750 182.50500 1.000 24.50560 232 GLY B N 1
ATOM 6064 C CA . GLY B 1 232 ? 153.74900 171.45550 181.68600 1.000 24.50560 232 GLY B CA 1
ATOM 6065 C C . GLY B 1 232 ? 154.88800 171.04450 180.77600 1.000 24.50560 232 GLY B C 1
ATOM 6066 O O . GLY B 1 232 ? 154.96400 171.48350 179.62600 1.000 24.50560 232 GLY B O 1
ATOM 6067 N N . GLY B 1 233 ? 155.79300 170.20350 181.27700 1.000 22.88367 233 GLY B N 1
ATOM 6068 C CA . GLY B 1 233 ? 156.86600 169.70550 180.43500 1.000 22.88367 233 GLY B CA 1
ATOM 6069 C C . GLY B 1 233 ? 156.35900 168.85950 179.28500 1.000 22.88367 233 GLY B C 1
ATOM 6070 O O . GLY B 1 233 ? 156.82700 168.99550 178.15200 1.000 22.88367 233 GLY B O 1
ATOM 6071 N N . SER B 1 234 ? 155.39700 167.97550 179.55700 1.000 28.22263 234 SER B N 1
ATOM 6072 C CA . SER B 1 234 ? 154.82400 167.14850 178.50000 1.000 28.22263 234 SER B CA 1
ATOM 6073 C C . SER B 1 234 ? 154.04000 167.98650 177.49900 1.000 28.22263 234 SER B C 1
ATOM 6074 O O . SER B 1 234 ? 154.09100 167.72650 176.29200 1.000 28.22263 234 SER B O 1
ATOM 6077 N N . PHE B 1 235 ? 153.29200 168.98250 177.98100 1.000 28.33718 235 PHE B N 1
ATOM 6078 C CA . PHE B 1 235 ? 152.53800 169.84350 177.07600 1.000 28.33718 235 PHE B CA 1
ATOM 6079 C C . PHE B 1 235 ? 153.46600 170.65150 176.17700 1.000 28.33718 235 PHE B C 1
ATOM 6080 O O . PHE B 1 235 ? 153.23200 170.75650 174.96800 1.000 28.33718 235 PHE B O 1
ATOM 6088 N N . LEU B 1 236 ? 154.52200 171.23050 176.75100 1.000 35.67242 236 LEU B N 1
ATOM 6089 C CA . LEU B 1 236 ? 155.44800 172.03350 175.96200 1.000 35.67242 236 LEU B CA 1
ATOM 6090 C C . LEU B 1 236 ? 156.26900 171.16350 175.02100 1.000 35.67242 236 LEU B C 1
ATOM 6091 O O . LEU B 1 236 ? 156.62600 171.59750 173.92000 1.000 35.67242 236 LEU B O 1
ATOM 6096 N N . TRP B 1 237 ? 156.58600 169.93850 175.44100 1.000 37.25056 237 TRP B N 1
ATOM 6097 C CA . TRP B 1 237 ? 157.28800 169.01350 174.55900 1.000 37.25056 237 TRP B CA 1
ATOM 6098 C C . TRP B 1 237 ? 156.44300 168.67050 173.33800 1.000 37.25056 237 TRP B C 1
ATOM 6099 O O . TRP B 1 237 ? 156.94400 168.66650 172.21000 1.000 37.25056 237 TRP B O 1
ATOM 6110 N N . SER B 1 238 ? 155.15400 168.39250 173.54400 1.000 37.25056 238 SER B N 1
ATOM 6111 C CA . SER B 1 238 ? 154.26100 168.12050 172.42300 1.000 37.25056 238 SER B CA 1
ATOM 6112 C C . SER B 1 238 ? 154.05600 169.36150 171.56400 1.000 37.25056 238 SER B C 1
ATOM 6113 O O . SER B 1 238 ? 153.96000 169.26550 170.33600 1.000 37.25056 238 SER B O 1
ATOM 6116 N N . PHE B 1 239 ? 153.97000 170.53350 172.19700 1.000 37.25056 239 PHE B N 1
ATOM 6117 C CA . PHE B 1 239 ? 153.84700 171.78050 171.45100 1.000 37.25056 239 PHE B CA 1
ATOM 6118 C C . PHE B 1 239 ? 155.07900 172.03350 170.59100 1.000 37.25056 239 PHE B C 1
ATOM 6119 O O . PHE B 1 239 ? 154.96200 172.43550 169.42800 1.000 37.25056 239 PHE B O 1
ATOM 6127 N N . PHE B 1 240 ? 156.26900 171.79550 171.14600 1.000 37.25056 240 PHE B N 1
ATOM 6128 C CA . PHE B 1 240 ? 157.50100 171.98150 170.38600 1.000 37.25056 240 PHE B CA 1
ATOM 6129 C C . PHE B 1 240 ? 157.59200 170.99750 169.22600 1.000 37.25056 240 PHE B C 1
ATOM 6130 O O . PHE B 1 240 ? 158.07000 171.34650 168.14100 1.000 37.25056 240 PHE B O 1
ATOM 6138 N N . GLN B 1 241 ? 157.14700 169.75750 169.44200 1.000 37.25056 241 GLN B N 1
ATOM 6139 C CA . GLN B 1 241 ? 157.20500 168.74050 168.39700 1.000 37.25056 241 GLN B CA 1
ATOM 6140 C C . GLN B 1 241 ? 156.38700 169.12550 167.17400 1.000 37.25056 241 GLN B C 1
ATOM 6141 O O . GLN B 1 241 ? 156.72300 168.72550 166.05500 1.000 37.25056 241 GLN B O 1
ATOM 6147 N N . TRP B 1 242 ? 155.30400 169.88250 167.37100 1.000 37.25056 242 TRP B N 1
ATOM 6148 C CA . TRP B 1 242 ? 154.35500 170.13050 166.29200 1.000 37.25056 242 TRP B CA 1
ATOM 6149 C C . TRP B 1 242 ? 154.98800 170.88050 165.13000 1.000 37.25056 242 TRP B C 1
ATOM 6150 O O . TRP B 1 242 ? 154.59800 170.67150 163.97700 1.000 37.25056 242 TRP B O 1
ATOM 6161 N N . PHE B 1 243 ? 155.96600 171.74450 165.40300 1.000 37.25056 243 PHE B N 1
ATOM 6162 C CA . PHE B 1 243 ? 156.53400 172.58550 164.35600 1.000 37.25056 243 PHE B CA 1
ATOM 6163 C C . PHE B 1 243 ? 157.38000 171.80450 163.36100 1.000 37.25056 243 PHE B C 1
ATOM 6164 O O . PHE B 1 243 ? 157.71000 172.33750 162.29900 1.000 37.25056 243 PHE B O 1
ATOM 6172 N N . TYR B 1 244 ? 157.73200 170.56050 163.67100 1.000 37.25056 244 TYR B N 1
ATOM 6173 C CA . TYR B 1 244 ? 158.63600 169.78150 162.84000 1.000 37.25056 244 TYR B CA 1
ATOM 6174 C C . TYR B 1 244 ? 157.98500 168.54350 162.24800 1.000 37.25056 244 TYR B C 1
ATOM 6175 O O . TYR B 1 244 ? 158.65500 167.78750 161.53800 1.000 37.25056 244 TYR B O 1
ATOM 6184 N N . THR B 1 245 ? 156.70500 168.31250 162.52200 1.000 35.47712 245 THR B N 1
ATOM 6185 C CA . THR B 1 245 ? 155.94200 167.25050 161.87200 1.000 35.47712 245 THR B CA 1
ATOM 6186 C C . THR B 1 245 ? 155.20800 167.77750 160.64500 1.000 35.47712 245 THR B C 1
ATOM 6187 O O . THR B 1 245 ? 154.00900 167.57150 160.47300 1.000 35.47712 245 THR B O 1
ATOM 6191 N N . GLY B 1 246 ? 155.94200 168.45450 159.76900 1.000 28.07472 246 GLY B N 1
ATOM 6192 C CA . GLY B 1 246 ? 155.34500 169.10550 158.62200 1.000 28.07472 246 GLY B CA 1
ATOM 6193 C C . GLY B 1 246 ? 155.51800 168.33850 157.33200 1.000 28.07472 246 GLY B C 1
ATOM 6194 O O . GLY B 1 246 ? 155.77500 168.92850 156.28000 1.000 28.07472 246 GLY B O 1
ATOM 6195 N N . GLY B 1 247 ? 155.37900 167.02250 157.40000 1.000 33.34112 247 GLY B N 1
ATOM 6196 C CA . GLY B 1 247 ? 155.49500 166.20850 156.20700 1.000 33.34112 247 GLY B CA 1
ATOM 6197 C C . GLY B 1 247 ? 155.08700 164.78550 156.50300 1.000 33.34112 247 GLY B C 1
ATOM 6198 O O . GLY B 1 247 ? 154.80600 164.41850 157.64700 1.000 33.34112 247 GLY B O 1
ATOM 6199 N N . ASP B 1 248 ? 155.05600 163.98250 155.44500 1.000 41.55097 248 ASP B N 1
ATOM 6200 C CA . ASP B 1 248 ? 154.71900 162.57050 155.56500 1.000 41.55097 248 ASP B CA 1
ATOM 6201 C C . ASP B 1 248 ? 155.90500 161.83250 156.17100 1.000 41.55097 248 ASP B C 1
ATOM 6202 O O . ASP B 1 248 ? 156.98900 161.79050 155.57900 1.000 41.55097 248 ASP B O 1
ATOM 6207 N N . ALA B 1 249 ? 155.70200 161.26350 157.35600 1.000 32.22420 249 ALA B N 1
ATOM 6208 C CA . ALA B 1 249 ? 156.70900 160.46350 158.04900 1.000 32.22420 249 ALA B CA 1
ATOM 6209 C C . ALA B 1 249 ? 157.99200 161.26150 158.28500 1.000 32.22420 249 ALA B C 1
ATOM 6210 O O . ALA B 1 249 ? 159.06700 160.93350 157.78200 1.000 32.22420 249 ALA B O 1
ATOM 6212 N N . CYS B 1 250 ? 157.86000 162.32850 159.07200 1.000 27.38828 250 CYS B N 1
ATOM 6213 C CA . CYS B 1 250 ? 159.01400 163.11650 159.48300 1.000 27.38828 250 CYS B CA 1
ATOM 6214 C C . CYS B 1 250 ? 158.66900 163.89750 160.74200 1.000 27.38828 250 CYS B C 1
ATOM 6215 O O . CYS B 1 250 ? 157.56000 164.42450 160.86600 1.000 27.38828 250 CYS B O 1
ATOM 6218 N N . GLY B 1 251 ? 159.61300 163.95650 161.66700 1.000 24.36983 251 GLY B N 1
ATOM 6219 C CA . GLY B 1 251 ? 159.40100 164.58150 162.95300 1.000 24.36983 251 GLY B CA 1
ATOM 6220 C C . GLY B 1 251 ? 160.01300 163.72550 164.04300 1.000 24.36983 251 GLY B C 1
ATOM 6221 O O . GLY B 1 251 ? 160.65600 162.71650 163.77500 1.000 24.36983 251 GLY B O 1
ATOM 6222 N N . PHE B 1 252 ? 159.80400 164.15450 165.28900 1.000 22.98536 252 PHE B N 1
ATOM 6223 C CA . PHE B 1 252 ? 160.24000 163.34050 166.41900 1.000 22.98536 252 PHE B CA 1
ATOM 6224 C C . PHE B 1 252 ? 159.42900 162.05950 166.52800 1.000 22.98536 252 PHE B C 1
ATOM 6225 O O . PHE B 1 252 ? 159.89300 161.08150 167.12300 1.000 22.98536 252 PHE B O 1
ATOM 6233 N N . VAL B 1 253 ? 158.21800 162.04850 165.97100 1.000 21.38984 253 VAL B N 1
ATOM 6234 C CA . VAL B 1 253 ? 157.38900 160.85150 166.02100 1.000 21.38984 253 VAL B CA 1
ATOM 6235 C C . VAL B 1 253 ? 157.97100 159.75550 165.13300 1.000 21.38984 253 VAL B C 1
ATOM 6236 O O . VAL B 1 253 ? 157.92600 158.57250 165.48000 1.000 21.38984 253 VAL B O 1
ATOM 6240 N N . GLN B 1 254 ? 158.50900 160.11950 163.97400 1.000 23.75956 254 GLN B N 1
ATOM 6241 C CA . GLN B 1 254 ? 159.17700 159.15950 163.09400 1.000 23.75956 254 GLN B CA 1
ATOM 6242 C C . GLN B 1 254 ? 160.69500 159.21150 163.27000 1.000 23.75956 254 GLN B C 1
ATOM 6243 O O . GLN B 1 254 ? 161.44500 159.42950 162.32200 1.000 23.75956 254 GLN B O 1
ATOM 6249 N N . PHE B 1 255 ? 161.15700 158.98550 164.50100 1.000 25.90104 255 PHE B N 1
ATOM 6250 C CA . PHE B 1 255 ? 162.57700 159.10550 164.81000 1.000 25.90104 255 PHE B CA 1
ATOM 6251 C C . PHE B 1 255 ? 163.23700 157.73650 164.78700 1.000 25.90104 255 PHE B C 1
ATOM 6252 O O . PHE B 1 255 ? 162.88600 156.87750 165.61000 1.000 25.90104 255 PHE B O 1
ATOM 6260 N N . PRO B 1 256 ? 164.19700 157.48950 163.88900 1.000 25.85235 256 PRO B N 1
ATOM 6261 C CA . PRO B 1 256 ? 164.90600 156.19150 163.82000 1.000 25.85235 256 PRO B CA 1
ATOM 6262 C C . PRO B 1 256 ? 165.99600 156.05850 164.88000 1.000 25.85235 256 PRO B C 1
ATOM 6263 O O . PRO B 1 256 ? 167.18900 156.20650 164.63500 1.000 25.85235 256 PRO B O 1
ATOM 6267 N N . THR B 1 257 ? 165.57000 155.75850 166.10800 1.000 24.29857 257 THR B N 1
ATOM 6268 C CA . THR B 1 257 ? 166.50300 155.73550 167.22900 1.000 24.29857 257 THR B CA 1
ATOM 6269 C C . THR B 1 257 ? 167.45100 154.54450 167.14900 1.000 24.29857 257 THR B C 1
ATOM 6270 O O . THR B 1 257 ? 168.51500 154.55150 167.77700 1.000 24.29857 257 THR B O 1
ATOM 6274 N N . PHE B 1 258 ? 167.08300 153.51050 166.39400 1.000 26.07817 258 PHE B N 1
ATOM 6275 C CA . PHE B 1 258 ? 167.91500 152.32550 166.23200 1.000 26.07817 258 PHE B CA 1
ATOM 6276 C C . PHE B 1 258 ? 168.32900 152.10250 164.78300 1.000 26.07817 258 PHE B C 1
ATOM 6277 O O . PHE B 1 258 ? 168.76200 151.00350 164.42600 1.000 26.07817 258 PHE B O 1
ATOM 6285 N N . GLY B 1 259 ? 168.20700 153.11850 163.94400 1.000 22.56118 259 GLY B N 1
ATOM 6286 C CA . GLY B 1 259 ? 168.60100 153.03050 162.55400 1.000 22.56118 259 GLY B CA 1
ATOM 6287 C C . GLY B 1 259 ? 167.40600 153.06150 161.61800 1.000 22.56118 259 GLY B C 1
ATOM 6288 O O . GLY B 1 259 ? 166.25500 152.86650 162.00800 1.000 22.56118 259 GLY B O 1
ATOM 6289 N N . LEU B 1 260 ? 167.71400 153.31450 160.34800 1.000 24.06136 260 LEU B N 1
ATOM 6290 C CA . LEU B 1 260 ? 166.67800 153.41050 159.32900 1.000 24.06136 260 LEU B CA 1
ATOM 6291 C C . LEU B 1 260 ? 166.14400 152.04350 158.92600 1.000 24.06136 260 LEU B C 1
ATOM 6292 O O . LEU B 1 260 ? 164.97300 151.92750 158.55100 1.000 24.06136 260 LEU B O 1
ATOM 6297 N N . LYS B 1 261 ? 166.98400 151.00750 158.97900 1.000 23.66442 261 LYS B N 1
ATOM 6298 C CA . LYS B 1 261 ? 166.52000 149.65650 158.68400 1.000 23.66442 261 LYS B CA 1
ATOM 6299 C C . LYS B 1 261 ? 165.50900 149.17950 159.71900 1.000 23.66442 261 LYS B C 1
ATOM 6300 O O . LYS B 1 261 ? 164.48900 148.57650 159.36800 1.000 23.66442 261 LYS B O 1
ATOM 6306 N N . ALA B 1 262 ? 165.77800 149.43750 161.00000 1.000 22.36216 262 ALA B N 1
ATOM 6307 C CA . ALA B 1 262 ? 164.84000 149.05150 162.04700 1.000 22.36216 262 ALA B CA 1
ATOM 6308 C C . ALA B 1 262 ? 163.59200 149.92350 162.01900 1.000 22.36216 262 ALA B C 1
ATOM 6309 O O . ALA B 1 262 ? 162.50300 149.46850 162.38600 1.000 22.36216 262 ALA B O 1
ATOM 6311 N N . TRP B 1 263 ? 163.73100 151.18150 161.59700 1.000 19.78891 263 TRP B N 1
ATOM 6312 C CA . TRP B 1 263 ? 162.58200 152.07850 161.55300 1.000 19.78891 263 TRP B CA 1
ATOM 6313 C C . TRP B 1 263 ? 161.56400 151.62450 160.51400 1.000 19.78891 263 TRP B C 1
ATOM 6314 O O . TRP B 1 263 ? 160.35300 151.67950 160.75600 1.000 19.78891 263 TRP B O 1
ATOM 6325 N N . LYS B 1 264 ? 162.03600 151.17650 159.34800 1.000 25.09250 264 LYS B N 1
ATOM 6326 C CA . LYS B 1 264 ? 161.12300 150.67050 158.32800 1.000 25.09250 264 LYS B CA 1
ATOM 6327 C C . LYS B 1 264 ? 160.38400 149.42950 158.80800 1.000 25.09250 264 LYS B C 1
ATOM 6328 O O . LYS B 1 264 ? 159.29100 149.12750 158.31600 1.000 25.09250 264 LYS B O 1
ATOM 6334 N N . GLN B 1 265 ? 160.96000 148.70550 159.76200 1.000 24.36571 265 GLN B N 1
ATOM 6335 C CA . GLN B 1 265 ? 160.31400 147.57050 160.40100 1.000 24.36571 265 GLN B CA 1
ATOM 6336 C C . GLN B 1 265 ? 159.50100 147.98050 161.62200 1.000 24.36571 265 GLN B C 1
ATOM 6337 O O . GLN B 1 265 ? 159.07200 147.11050 162.38600 1.000 24.36571 265 GLN B O 1
ATOM 6343 N N . THR B 1 266 ? 159.29000 149.28450 161.80900 1.000 22.77018 266 THR B N 1
ATOM 6344 C CA . THR B 1 266 ? 158.52500 149.84150 162.92600 1.000 22.77018 266 THR B CA 1
ATOM 6345 C C . THR B 1 266 ? 159.10700 149.40250 164.27000 1.000 22.77018 266 THR B C 1
ATOM 6346 O O . THR B 1 266 ? 158.39500 149.00850 165.19000 1.000 22.77018 266 THR B O 1
ATOM 6350 N N . PHE B 1 267 ? 160.42800 149.50050 164.37200 1.000 23.31771 267 PHE B N 1
ATOM 6351 C CA . PHE B 1 267 ? 161.17300 149.13650 165.57300 1.000 23.31771 267 PHE B CA 1
ATOM 6352 C C . PHE B 1 267 ? 162.01400 150.31350 166.04000 1.000 23.31771 267 PHE B C 1
ATOM 6353 O O . PHE B 1 267 ? 163.20900 150.19750 166.31200 1.000 23.31771 267 PHE B O 1
ATOM 6361 N N . TYR B 1 268 ? 161.38300 151.47650 166.12200 1.000 22.52335 268 TYR B N 1
ATOM 6362 C CA . TYR B 1 268 ? 162.00000 152.71650 166.56300 1.000 22.52335 268 TYR B CA 1
ATOM 6363 C C . TYR B 1 268 ? 161.35900 153.17150 167.86900 1.000 22.52335 268 TYR B C 1
ATOM 6364 O O . TYR B 1 268 ? 160.49500 152.49950 168.43500 1.000 22.52335 268 TYR B O 1
ATOM 6373 N N . PHE B 1 269 ? 161.79200 154.33050 168.34700 1.000 24.69475 269 PHE B N 1
ATOM 6374 C CA . PHE B 1 269 ? 161.23200 154.95350 169.54300 1.000 24.69475 269 PHE B CA 1
ATOM 6375 C C . PHE B 1 269 ? 160.73000 156.34450 169.16700 1.000 24.69475 269 PHE B C 1
ATOM 6376 O O . PHE B 1 269 ? 161.51300 157.27950 169.00600 1.000 24.69475 269 PHE B O 1
ATOM 6384 N N . ASP B 1 270 ? 159.41600 156.47250 169.01500 1.000 22.84933 270 ASP B N 1
ATOM 6385 C CA . ASP B 1 270 ? 158.81400 157.79450 168.93700 1.000 22.84933 270 ASP B CA 1
ATOM 6386 C C . ASP B 1 270 ? 158.78200 158.41750 170.32300 1.000 22.84933 270 ASP B C 1
ATOM 6387 O O . ASP B 1 270 ? 158.63500 157.72250 171.33100 1.000 22.84933 270 ASP B O 1
ATOM 6392 N N . PHE B 1 271 ? 158.92600 159.73350 170.37500 1.000 25.10072 271 PHE B N 1
ATOM 6393 C CA . PHE B 1 271 ? 159.02200 160.43550 171.65300 1.000 25.10072 271 PHE B CA 1
ATOM 6394 C C . PHE B 1 271 ? 157.64000 160.75050 172.21800 1.000 25.10072 271 PHE B C 1
ATOM 6395 O O . PHE B 1 271 ? 157.32300 161.88650 172.56000 1.000 25.10072 271 PHE B O 1
ATOM 6403 N N . SER B 1 272 ? 156.81000 159.71550 172.32600 1.000 22.17446 272 SER B N 1
ATOM 6404 C CA . SER B 1 272 ? 155.41800 159.85850 172.74000 1.000 22.17446 272 SER B CA 1
ATOM 6405 C C . SER B 1 272 ? 155.32100 159.64950 174.24500 1.000 22.17446 272 SER B C 1
ATOM 6406 O O . SER B 1 272 ? 155.59800 158.55550 174.74500 1.000 22.17446 272 SER B O 1
ATOM 6409 N N . MET B 1 273 ? 154.92400 160.69750 174.96700 1.000 24.38779 273 MET B N 1
ATOM 6410 C CA . MET B 1 273 ? 154.74400 160.58550 176.40800 1.000 24.38779 273 MET B CA 1
ATOM 6411 C C . MET B 1 273 ? 153.43700 159.90350 176.78000 1.000 24.38779 273 MET B C 1
ATOM 6412 O O . MET B 1 273 ? 153.28300 159.47550 177.92800 1.000 24.38779 273 MET B O 1
ATOM 6417 N N . THR B 1 274 ? 152.49400 159.79850 175.84200 1.000 22.17279 274 THR B N 1
ATOM 6418 C CA . THR B 1 274 ? 151.26700 159.05350 176.10000 1.000 22.17279 274 THR B CA 1
ATOM 6419 C C . THR B 1 274 ? 151.56000 157.57350 176.31100 1.000 22.17279 274 THR B C 1
ATOM 6420 O O . THR B 1 274 ? 151.08400 156.96650 177.27600 1.000 22.17279 274 THR B O 1
ATOM 6424 N N . TYR B 1 275 ? 152.34800 156.97550 175.41600 1.000 22.29810 275 TYR B N 1
ATOM 6425 C CA . TYR B 1 275 ? 152.66600 155.55850 175.54200 1.000 22.29810 275 TYR B CA 1
ATOM 6426 C C . TYR B 1 275 ? 153.70400 155.30850 176.62500 1.000 22.29810 275 TYR B C 1
ATOM 6427 O O . TYR B 1 275 ? 153.66800 154.26350 177.28400 1.000 22.29810 275 TYR B O 1
ATOM 6436 N N . VAL B 1 276 ? 154.64000 156.23850 176.81800 1.000 21.78229 276 VAL B N 1
ATOM 6437 C CA . VAL B 1 276 ? 155.57100 156.12450 177.93500 1.000 21.78229 276 VAL B CA 1
ATOM 6438 C C . VAL B 1 276 ? 154.82600 156.22550 179.25900 1.000 21.78229 276 VAL B C 1
ATOM 6439 O O . VAL B 1 276 ? 155.05800 155.43350 180.17900 1.000 21.78229 276 VAL B O 1
ATOM 6443 N N . GLY B 1 277 ? 153.91200 157.19050 179.37400 1.000 19.94713 277 GLY B N 1
ATOM 6444 C CA . GLY B 1 277 ? 153.11500 157.30350 180.58300 1.000 19.94713 277 GLY B CA 1
ATOM 6445 C C . GLY B 1 277 ? 152.17400 156.13150 180.77900 1.000 19.94713 277 GLY B C 1
ATOM 6446 O O . GLY B 1 277 ? 151.91200 155.71950 181.91200 1.000 19.94713 277 GLY B O 1
ATOM 6447 N N . ALA B 1 278 ? 151.63900 155.58850 179.68400 1.000 19.61042 278 ALA B N 1
ATOM 6448 C CA . ALA B 1 278 ? 150.76700 154.42250 179.78600 1.000 19.61042 278 ALA B CA 1
ATOM 6449 C C . ALA B 1 278 ? 151.51900 153.21150 180.32400 1.000 19.61042 278 ALA B C 1
ATOM 6450 O O . ALA B 1 278 ? 150.98700 152.46350 181.15000 1.000 19.61042 278 ALA B O 1
ATOM 6452 N N . GLY B 1 279 ? 152.75600 153.00350 179.87100 1.000 22.71541 279 GLY B N 1
ATOM 6453 C CA . GLY B 1 279 ? 153.53400 151.87250 180.33700 1.000 22.71541 279 GLY B CA 1
ATOM 6454 C C . GLY B 1 279 ? 153.96700 151.97250 181.78200 1.000 22.71541 279 GLY B C 1
ATOM 6455 O O . GLY B 1 279 ? 154.26900 150.94550 182.39700 1.000 22.71541 279 GLY B O 1
ATOM 6456 N N . MET B 1 280 ? 154.00000 153.18350 182.34000 1.000 26.27706 280 MET B N 1
ATOM 6457 C CA . MET B 1 280 ? 154.43200 153.34750 183.72300 1.000 26.27706 280 MET B CA 1
ATOM 6458 C C . MET B 1 280 ? 153.42700 152.76650 184.70900 1.000 26.27706 280 MET B C 1
ATOM 6459 O O . MET B 1 280 ? 153.82400 152.22150 185.74400 1.000 26.27706 280 MET B O 1
ATOM 6464 N N . ILE B 1 281 ? 152.13400 152.86450 184.41400 1.000 26.70268 281 ILE B N 1
ATOM 6465 C CA . ILE B 1 281 ? 151.09100 152.36050 185.29600 1.000 26.70268 281 ILE B CA 1
ATOM 6466 C C . ILE B 1 281 ? 150.53600 151.02550 184.81900 1.000 26.70268 281 ILE B C 1
ATOM 6467 O O . ILE B 1 281 ? 149.56900 150.51950 185.39600 1.000 26.70268 281 ILE B O 1
ATOM 6472 N N . CYS B 1 282 ? 151.12600 150.43650 183.79000 1.000 26.93796 282 CYS B N 1
ATOM 6473 C CA . CYS B 1 282 ? 150.77000 149.08450 183.39700 1.000 26.93796 282 CYS B CA 1
ATOM 6474 C C . CYS B 1 282 ? 151.73800 148.08150 184.01200 1.000 26.93796 282 CYS B C 1
ATOM 6475 O O . CYS B 1 282 ? 152.92600 148.37550 184.17400 1.000 26.93796 282 CYS B O 1
ATOM 6478 N N . PRO B 1 283 ? 151.25900 146.89250 184.37600 1.000 23.94809 283 PRO B N 1
ATOM 6479 C CA . PRO B 1 283 ? 152.16200 145.87550 184.92700 1.000 23.94809 283 PRO B CA 1
ATOM 6480 C C . PRO B 1 283 ? 153.20400 145.44950 183.90500 1.000 23.94809 283 PRO B C 1
ATOM 6481 O O . PRO B 1 283 ? 152.98800 145.52950 182.69400 1.000 23.94809 283 PRO B O 1
ATOM 6485 N N . HIS B 1 284 ? 154.35600 145.00250 184.41400 1.000 24.52555 284 HIS B N 1
ATOM 6486 C CA . HIS B 1 284 ? 155.48700 144.69350 183.54300 1.000 24.52555 284 HIS B CA 1
ATOM 6487 C C . HIS B 1 284 ? 155.16800 143.57350 182.56300 1.000 24.52555 284 HIS B C 1
ATOM 6488 O O . HIS B 1 284 ? 155.68800 143.56750 181.44200 1.000 24.52555 284 HIS B O 1
ATOM 6495 N N . ILE B 1 285 ? 154.32800 142.61650 182.96100 1.000 26.92897 285 ILE B N 1
ATOM 6496 C CA . ILE B 1 285 ? 154.00000 141.50450 182.07400 1.000 26.92897 285 ILE B CA 1
ATOM 6497 C C . ILE B 1 285 ? 153.19700 141.99350 180.87400 1.000 26.92897 285 ILE B C 1
ATOM 6498 O O . ILE B 1 285 ? 153.32400 141.45950 179.76600 1.000 26.92897 285 ILE B O 1
ATOM 6503 N N . VAL B 1 286 ? 152.35600 14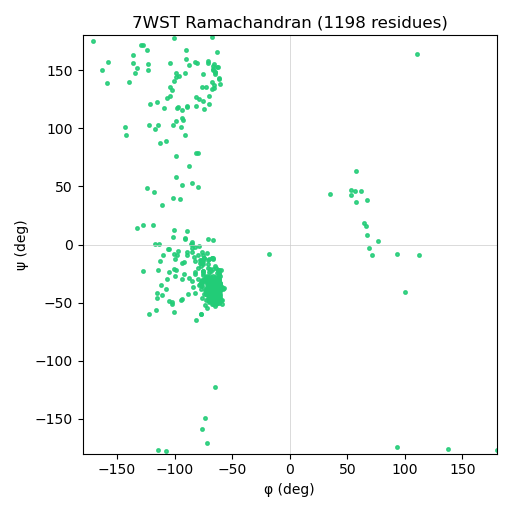3.00850 181.07200 1.000 23.62863 286 VAL B N 1
ATOM 6504 C CA . VAL B 1 286 ? 151.61900 143.59350 179.95500 1.000 23.62863 286 VAL B CA 1
ATOM 6505 C C . VAL B 1 286 ? 152.58100 144.26950 178.98500 1.000 23.62863 286 VAL B C 1
ATOM 6506 O O . VAL B 1 286 ? 152.44500 144.15250 177.76200 1.000 23.62863 286 VAL B O 1
ATOM 6510 N N . ASN B 1 287 ? 153.56900 144.98750 179.52000 1.000 24.39213 287 ASN B N 1
ATOM 6511 C CA . ASN B 1 287 ? 154.53300 145.67650 178.66900 1.000 24.39213 287 ASN B CA 1
ATOM 6512 C C . ASN B 1 287 ? 155.46800 144.69550 177.97400 1.000 24.39213 287 ASN B C 1
ATOM 6513 O O . ASN B 1 287 ? 155.80700 144.88250 176.80000 1.000 24.39213 287 ASN B O 1
ATOM 6518 N N . ILE B 1 288 ? 155.90200 143.64950 178.68000 1.000 23.49628 288 ILE B N 1
ATOM 6519 C CA . ILE B 1 288 ? 156.78900 142.66050 178.07300 1.000 23.49628 288 ILE B CA 1
ATOM 6520 C C . ILE B 1 288 ? 156.05300 141.85950 177.00600 1.000 23.49628 288 ILE B C 1
ATOM 6521 O O . ILE B 1 288 ? 156.61000 141.55950 175.94400 1.000 23.49628 288 ILE B O 1
ATOM 6526 N N . SER B 1 289 ? 154.79200 141.50450 177.26500 1.000 22.83580 289 SER B N 1
ATOM 6527 C CA . SER B 1 289 ? 154.00300 140.79750 176.26000 1.000 22.83580 289 SER B CA 1
ATOM 6528 C C . SER B 1 289 ? 153.81000 141.65150 175.01600 1.000 22.83580 289 SER B C 1
ATOM 6529 O O . SER B 1 289 ? 153.80700 141.13450 173.89400 1.000 22.83580 289 SER B O 1
ATOM 6532 N N . THR B 1 290 ? 153.64000 142.95950 175.19800 1.000 23.06477 290 THR B N 1
ATOM 6533 C CA . THR B 1 290 ? 153.52200 143.86150 174.06000 1.000 23.06477 290 THR B CA 1
ATOM 6534 C C . THR B 1 290 ? 154.80000 143.85450 173.22500 1.000 23.06477 290 THR B C 1
ATOM 6535 O O . THR B 1 290 ? 154.74900 143.81950 171.99100 1.000 23.06477 290 THR B O 1
ATOM 6539 N N . LEU B 1 291 ? 155.96000 143.87650 173.88500 1.000 20.30440 291 LEU B N 1
ATOM 6540 C CA . LEU B 1 291 ? 157.22600 143.78050 173.16400 1.000 20.30440 291 LEU B CA 1
ATOM 6541 C C . LEU B 1 291 ? 157.39500 142.41450 172.51500 1.000 20.30440 291 LEU B C 1
ATOM 6542 O O . LEU B 1 291 ? 157.92100 142.30850 171.40200 1.000 20.30440 291 LEU B O 1
ATOM 6547 N N . LEU B 1 292 ? 156.96900 141.35450 173.20400 1.000 20.43732 292 LEU B N 1
ATOM 6548 C CA . LEU B 1 292 ? 157.09100 140.00850 172.65500 1.000 20.43732 292 LEU B CA 1
ATOM 6549 C C . LEU B 1 292 ? 156.25900 139.84650 171.38900 1.000 20.43732 292 LEU B C 1
ATOM 6550 O O . LEU B 1 292 ? 156.69500 139.20150 170.43000 1.000 20.43732 292 LEU B O 1
ATOM 6555 N N . GLY B 1 293 ? 155.05200 140.41450 171.37200 1.000 19.24659 293 GLY B N 1
ATOM 6556 C CA . GLY B 1 293 ? 154.23000 140.35150 170.17400 1.000 19.24659 293 GLY B CA 1
ATOM 6557 C C . GLY B 1 293 ? 154.81600 141.13150 169.01400 1.000 19.24659 293 GLY B C 1
ATOM 6558 O O . GLY B 1 293 ? 154.64300 140.75650 167.85200 1.000 19.24659 293 GLY B O 1
ATOM 6559 N N . ALA B 1 294 ? 155.49800 142.24050 169.30800 1.000 19.98062 294 ALA B N 1
ATOM 6560 C CA . ALA B 1 294 ? 156.13700 143.02050 168.25300 1.000 19.98062 294 ALA B CA 1
ATOM 6561 C C . ALA B 1 294 ? 157.31400 142.26950 167.64500 1.000 19.98062 294 ALA B C 1
ATOM 6562 O O . ALA B 1 294 ? 157.53800 142.33450 166.43100 1.000 19.98062 294 ALA B O 1
ATOM 6564 N N . ILE B 1 295 ? 158.08300 141.56250 168.47200 1.000 20.69651 295 ILE B N 1
ATOM 6565 C CA . ILE B 1 295 ? 159.22000 140.80050 167.96600 1.000 20.69651 295 ILE B CA 1
ATOM 6566 C C . ILE B 1 295 ? 158.74400 139.61350 167.14000 1.000 20.69651 295 ILE B C 1
ATOM 6567 O O . ILE B 1 295 ? 159.30400 139.31350 166.08000 1.000 20.69651 295 ILE B O 1
ATOM 6572 N N . ILE B 1 296 ? 157.71000 138.91450 167.61200 1.000 22.71926 296 ILE B N 1
ATOM 6573 C CA . ILE B 1 296 ? 157.19400 137.76050 166.88400 1.000 22.71926 296 ILE B CA 1
ATOM 6574 C C . ILE B 1 296 ? 156.59900 138.18350 165.54800 1.000 22.71926 296 ILE B C 1
ATOM 6575 O O . ILE B 1 296 ? 156.81600 137.52650 164.52300 1.000 22.71926 296 ILE B O 1
ATOM 6580 N N . SER B 1 297 ? 155.84600 139.28150 165.52900 1.000 22.86243 297 SER B N 1
ATOM 6581 C CA . SER B 1 297 ? 155.15900 139.67550 164.30500 1.000 22.86243 297 SER B CA 1
ATOM 6582 C C . SER B 1 297 ? 156.08800 140.41450 163.34500 1.000 22.86243 297 SER B C 1
ATOM 6583 O O . SER B 1 297 ? 156.39500 139.91350 162.26000 1.000 22.86243 297 SER B O 1
ATOM 6586 N N . TRP B 1 298 ? 156.56300 141.59850 163.73400 1.000 25.30332 298 TRP B N 1
ATOM 6587 C CA . TRP B 1 298 ? 157.35900 142.41950 162.82900 1.000 25.30332 298 TRP B CA 1
ATOM 6588 C C . TRP B 1 298 ? 158.81200 141.98650 162.73400 1.000 25.30332 298 TRP B C 1
ATOM 6589 O O . TRP B 1 298 ? 159.48300 142.33850 161.75800 1.000 25.30332 298 TRP B O 1
ATOM 6600 N N . GLY B 1 299 ? 159.31900 141.24050 163.71500 1.000 23.69713 299 GLY B N 1
ATOM 6601 C CA . GLY B 1 299 ? 160.70000 140.80450 163.65600 1.000 23.69713 299 GLY B CA 1
ATOM 6602 C C . GLY B 1 299 ? 160.88700 139.45450 163.00500 1.000 23.69713 299 GLY B C 1
ATOM 6603 O O . GLY B 1 299 ? 161.96200 139.16850 162.47000 1.000 23.69713 299 GLY B O 1
ATOM 6604 N N . ILE B 1 300 ? 159.85900 138.60850 163.03200 1.000 24.66679 300 ILE B N 1
ATOM 6605 C CA . ILE B 1 300 ? 159.97900 137.24950 162.51900 1.000 24.66679 300 ILE B CA 1
ATOM 6606 C C . ILE B 1 300 ? 158.95600 136.99050 161.42200 1.000 24.66679 300 ILE B C 1
ATOM 6607 O O . ILE B 1 300 ? 159.32200 136.68150 160.28400 1.000 24.66679 300 ILE B O 1
ATOM 6612 N N . MET B 1 301 ? 157.67000 137.11250 161.75300 1.000 29.25599 301 MET B N 1
ATOM 6613 C CA . MET B 1 301 ? 156.62800 136.62650 160.85300 1.000 29.25599 301 MET B CA 1
ATOM 6614 C C . MET B 1 301 ? 156.54600 137.43950 159.57000 1.000 29.25599 301 MET B C 1
ATOM 6615 O O . MET B 1 301 ? 156.54100 136.87350 158.47000 1.000 29.25599 301 MET B O 1
ATOM 6620 N N . TRP B 1 302 ? 156.45400 138.76550 159.67400 1.000 28.26397 302 TRP B N 1
ATOM 6621 C CA . TRP B 1 302 ? 156.13300 139.52150 158.46800 1.000 28.26397 302 TRP B CA 1
ATOM 6622 C C . TRP B 1 302 ? 157.28600 139.51450 157.47300 1.000 28.26397 302 TRP B C 1
ATOM 6623 O O . TRP B 1 302 ? 157.01300 139.42450 156.26400 1.000 28.26397 302 TRP B O 1
ATOM 6634 N N . PRO B 1 303 ? 158.56100 139.61450 157.87900 1.000 28.55096 303 PRO B N 1
ATOM 6635 C CA . PRO B 1 303 ? 159.63800 139.37450 156.90200 1.000 28.55096 303 PRO B CA 1
ATOM 6636 C C . PRO B 1 303 ? 159.58800 137.99050 156.27900 1.000 28.55096 303 PRO B C 1
ATOM 6637 O O . PRO B 1 303 ? 159.89400 137.84050 155.09100 1.000 28.55096 303 PRO B O 1
ATOM 6641 N N . LEU B 1 304 ? 159.21000 136.96950 157.05000 1.000 30.53395 304 LEU B N 1
ATOM 6642 C CA . LEU B 1 304 ? 159.17800 135.61450 156.51100 1.000 30.53395 304 LEU B CA 1
ATOM 6643 C C . LEU B 1 304 ? 158.01500 135.42950 155.54700 1.000 30.53395 304 LEU B C 1
ATOM 6644 O O . LEU B 1 304 ? 158.17000 134.80750 154.49000 1.000 30.53395 304 LEU B O 1
ATOM 6649 N N . ILE B 1 305 ? 156.84100 135.95550 155.89700 1.000 33.50333 305 ILE B N 1
ATOM 6650 C CA . ILE B 1 305 ? 155.68700 135.85150 155.01100 1.000 33.50333 305 ILE B CA 1
ATOM 6651 C C . ILE B 1 305 ? 155.89400 136.70250 153.76300 1.000 33.50333 305 ILE B C 1
ATOM 6652 O O . ILE B 1 305 ? 155.49200 136.31750 152.65900 1.000 33.50333 305 ILE B O 1
ATOM 6657 N N . SER B 1 306 ? 156.54100 137.86050 153.91000 1.000 36.42377 306 SER B N 1
ATOM 6658 C CA . SER B 1 306 ? 156.78100 138.75150 152.77900 1.000 36.42377 306 SER B CA 1
ATOM 6659 C C . SER B 1 306 ? 157.74300 138.16950 151.75500 1.000 36.42377 306 SER B C 1
ATOM 6660 O O . SER B 1 306 ? 157.85000 138.72250 150.65500 1.000 36.42377 306 SER B O 1
ATOM 6663 N N . LYS B 1 307 ? 158.43900 137.08450 152.07800 1.000 39.54944 307 LYS B N 1
ATOM 6664 C CA . LYS B 1 307 ? 159.33100 136.42050 151.13800 1.000 39.54944 307 LYS B CA 1
ATOM 6665 C C . LYS B 1 307 ? 158.58000 135.67450 150.04500 1.000 39.54944 307 LYS B C 1
ATOM 6666 O O . LYS B 1 307 ? 159.21200 135.17150 149.11100 1.000 39.54944 307 LYS B O 1
ATOM 6672 N N . ASN B 1 308 ? 157.25700 135.58950 150.14100 1.000 38.99679 308 ASN B N 1
ATOM 6673 C CA . ASN B 1 308 ? 156.41400 134.91750 149.16300 1.000 38.99679 308 ASN B CA 1
ATOM 6674 C C . ASN B 1 308 ? 155.44500 135.90450 148.53300 1.000 38.99679 308 ASN B C 1
ATOM 6675 O O . ASN B 1 308 ? 154.25500 135.62350 148.37200 1.000 38.99679 308 ASN B O 1
ATOM 6680 N N . LYS B 1 309 ? 155.95000 137.08150 148.16000 1.000 44.86688 309 LYS B N 1
ATOM 6681 C CA . LYS B 1 309 ? 155.11900 138.14250 147.60500 1.000 44.86688 309 LYS B CA 1
ATOM 6682 C C . LYS B 1 309 ? 154.54600 137.79050 146.23800 1.000 44.86688 309 LYS B C 1
ATOM 6683 O O . LYS B 1 309 ? 153.65700 138.49950 145.75600 1.000 44.86688 309 LYS B O 1
ATOM 6689 N N . GLY B 1 310 ? 155.02400 136.72550 145.60200 1.000 46.49097 310 GLY B N 1
ATOM 6690 C CA . GLY B 1 310 ? 154.48300 136.32350 144.32000 1.000 46.49097 310 GLY B CA 1
ATOM 6691 C C . GLY B 1 310 ? 153.78700 134.97950 144.36100 1.000 46.49097 310 GLY B C 1
ATOM 6692 O O . GLY B 1 310 ? 152.94500 134.68350 143.51000 1.000 46.49097 310 GLY B O 1
ATOM 6693 N N . ASP B 1 311 ? 154.12700 134.15950 145.35600 1.000 48.57428 311 ASP B N 1
ATOM 6694 C CA . ASP B 1 311 ? 153.60300 132.79950 145.41200 1.000 48.57428 311 ASP B CA 1
ATOM 6695 C C . ASP B 1 311 ? 152.34600 132.70950 146.27200 1.000 48.57428 311 ASP B C 1
ATOM 6696 O O . ASP B 1 311 ? 151.34700 132.11750 145.85100 1.000 48.57428 311 ASP B O 1
ATOM 6701 N N . TRP B 1 312 ? 152.37200 133.28950 147.47300 1.000 41.52504 312 TRP B N 1
ATOM 6702 C CA . TRP B 1 312 ? 151.25500 133.19250 148.40800 1.000 41.52504 312 TRP B CA 1
ATOM 6703 C C . TRP B 1 312 ? 150.15900 134.20850 148.10400 1.000 41.52504 312 TRP B C 1
ATOM 6704 O O . TRP B 1 312 ? 148.97000 133.88350 148.17000 1.000 41.52504 312 TRP B O 1
ATOM 6715 N N . TYR B 1 313 ? 150.53900 135.43650 147.78000 1.000 42.01076 313 TYR B N 1
ATOM 6716 C CA . TYR B 1 313 ? 149.58800 136.47350 147.42200 1.000 42.01076 313 TYR B CA 1
ATOM 6717 C C . TYR B 1 313 ? 150.08800 137.25150 146.20800 1.000 42.01076 313 TYR B C 1
ATOM 6718 O O . TYR B 1 313 ? 151.28800 137.25450 145.92600 1.000 42.01076 313 TYR B O 1
ATOM 6727 N N . PRO B 1 314 ? 149.19800 137.89350 145.45000 1.000 48.95387 314 PRO B N 1
ATOM 6728 C CA . PRO B 1 314 ? 149.65100 138.63950 144.27000 1.000 48.95387 314 PRO B CA 1
ATOM 6729 C C . PRO B 1 314 ? 150.53600 139.81550 144.65500 1.000 48.95387 314 PRO B C 1
ATOM 6730 O O . PRO B 1 314 ? 150.38100 140.42050 145.71800 1.000 48.95387 314 PRO B O 1
ATOM 6734 N N . ALA B 1 315 ? 151.47900 140.13250 143.77000 1.000 54.31918 315 ALA B N 1
ATOM 6735 C CA . ALA B 1 315 ? 152.39400 141.24550 143.98200 1.000 54.31918 315 ALA B CA 1
ATOM 6736 C C . ALA B 1 315 ? 151.91100 142.54350 143.35200 1.000 54.31918 315 ALA B C 1
ATOM 6737 O O . ALA B 1 315 ? 152.43200 143.61050 143.69300 1.000 54.31918 315 ALA B O 1
ATOM 6739 N N . LYS B 1 316 ? 150.93700 142.48350 142.44200 1.000 57.76764 316 LYS B N 1
ATOM 6740 C CA . LYS B 1 316 ? 150.40900 143.70350 141.84400 1.000 57.76764 316 LYS B CA 1
ATOM 6741 C C . LYS B 1 316 ? 149.47500 144.43650 142.79900 1.000 57.76764 316 LYS B C 1
ATOM 6742 O O . LYS B 1 316 ? 149.44700 145.67250 142.81400 1.000 57.76764 316 LYS B O 1
ATOM 6748 N N . VAL B 1 317 ? 148.70100 143.69850 143.58900 1.000 52.90651 317 VAL B N 1
ATOM 6749 C CA . VAL B 1 317 ? 147.79600 144.34550 144.54500 1.000 52.90651 317 VAL B CA 1
ATOM 6750 C C . VAL B 1 317 ? 148.61600 145.03250 145.63000 1.000 52.90651 317 VAL B C 1
ATOM 6751 O O . VAL B 1 317 ? 149.64600 144.48450 146.07200 1.000 52.90651 317 VAL B O 1
ATOM 6755 N N . PRO B 1 318 ? 148.23300 146.22550 146.07800 1.000 51.22456 318 PRO B N 1
ATOM 6756 C CA . PRO B 1 318 ? 149.00400 146.89750 147.12800 1.000 51.22456 318 PRO B CA 1
ATOM 6757 C C . PRO B 1 318 ? 148.83600 146.20250 148.46800 1.000 51.22456 318 PRO B C 1
ATOM 6758 O O . PRO B 1 318 ? 147.84800 145.50550 148.71000 1.000 51.22456 318 PRO B O 1
ATOM 6762 N N . GLU B 1 319 ? 149.81700 146.39850 149.34500 1.000 52.86747 319 GLU B N 1
ATOM 6763 C CA . GLU B 1 319 ? 149.68400 145.93650 150.71800 1.000 52.86747 319 GLU B CA 1
ATOM 6764 C C . GLU B 1 319 ? 148.60200 146.74250 151.42500 1.000 52.86747 319 GLU B C 1
ATOM 6765 O O . GLU B 1 319 ? 147.99000 147.63350 150.82800 1.000 52.86747 319 GLU B O 1
ATOM 6771 N N . SER B 1 320 ? 148.35200 146.40950 152.69200 1.000 48.21731 320 SER B N 1
ATOM 6772 C CA . SER B 1 320 ? 147.26800 146.99550 153.47800 1.000 48.21731 320 SER B CA 1
ATOM 6773 C C . SER B 1 320 ? 145.91400 146.57150 152.92100 1.000 48.21731 320 SER B C 1
ATOM 6774 O O . SER B 1 320 ? 144.87200 147.07850 153.34800 1.000 48.21731 320 SER B O 1
ATOM 6777 N N . SER B 1 321 ? 145.92100 145.64350 151.96900 1.000 44.47167 321 SER B N 1
ATOM 6778 C CA . SER B 1 321 ? 144.70800 145.07850 151.40000 1.000 44.47167 321 SER B CA 1
ATOM 6779 C C . SER B 1 321 ? 144.47400 143.68450 151.96500 1.000 44.47167 321 SER B C 1
ATOM 6780 O O . SER B 1 321 ? 145.41500 143.01250 152.39300 1.000 44.47167 321 SER B O 1
ATOM 6783 N N . MET B 1 322 ? 143.21800 143.24450 151.93900 1.000 45.83464 322 MET B N 1
ATOM 6784 C CA . MET B 1 322 ? 142.85100 141.93850 152.47200 1.000 45.83464 322 MET B CA 1
ATOM 6785 C C . MET B 1 322 ? 143.45000 140.80950 151.64400 1.000 45.83464 322 MET B C 1
ATOM 6786 O O . MET B 1 322 ? 143.42000 139.64750 152.06100 1.000 45.83464 322 MET B O 1
ATOM 6791 N N . LYS B 1 323 ? 143.99000 141.13450 150.47000 1.000 46.75345 323 LYS B N 1
ATOM 6792 C CA . LYS B 1 323 ? 144.56500 140.13850 149.58100 1.000 46.75345 323 LYS B CA 1
ATOM 6793 C C . LYS B 1 323 ? 146.08300 140.04750 149.65100 1.000 46.75345 323 LYS B C 1
ATOM 6794 O O . LYS B 1 323 ? 146.64700 139.08750 149.11600 1.000 46.75345 323 LYS B O 1
ATOM 6800 N N . SER B 1 324 ? 146.76300 141.00350 150.28900 1.000 44.22650 324 SER B N 1
ATOM 6801 C CA . SER B 1 324 ? 148.22800 141.06350 150.25200 1.000 44.22650 324 SER B CA 1
ATOM 6802 C C . SER B 1 324 ? 148.76600 141.51050 151.61000 1.000 44.22650 324 SER B C 1
ATOM 6803 O O . SER B 1 324 ? 148.83300 142.70750 151.90000 1.000 44.22650 324 SER B O 1
ATOM 6806 N N . LEU B 1 325 ? 149.11700 140.53250 152.44500 1.000 38.33305 325 LEU B N 1
ATOM 6807 C CA . LEU B 1 325 ? 149.93100 140.71750 153.64300 1.000 38.33305 325 LEU B CA 1
ATOM 6808 C C . LEU B 1 325 ? 149.18800 141.44750 154.75700 1.000 38.33305 325 LEU B C 1
ATOM 6809 O O . LEU B 1 325 ? 149.66500 141.48850 155.89300 1.000 38.33305 325 LEU B O 1
ATOM 6814 N N . TYR B 1 326 ? 148.00800 141.98650 154.46900 1.000 37.37568 326 TYR B N 1
ATOM 6815 C CA . TYR B 1 326 ? 147.20800 142.57750 155.53200 1.000 37.37568 326 TYR B CA 1
ATOM 6816 C C . TYR B 1 326 ? 146.09900 141.64650 155.98500 1.000 37.37568 326 TYR B C 1
ATOM 6817 O O . TYR B 1 326 ? 145.58000 141.80550 157.09500 1.000 37.37568 326 TYR B O 1
ATOM 6826 N N . GLY B 1 327 ? 145.72300 140.68050 155.14700 1.000 34.99311 327 GLY B N 1
ATOM 6827 C CA . GLY B 1 327 ? 144.90300 139.59050 155.63100 1.000 34.99311 327 GLY B CA 1
ATOM 6828 C C . GLY B 1 327 ? 145.58400 138.83050 156.74700 1.000 34.99311 327 GLY B C 1
ATOM 6829 O O . GLY B 1 327 ? 144.93500 138.41550 157.70900 1.000 34.99311 327 GLY B O 1
ATOM 6830 N N . TYR B 1 328 ? 146.90000 138.64150 156.63800 1.000 32.77956 328 TYR B N 1
ATOM 6831 C CA . TYR B 1 328 ? 147.66200 138.07150 157.74200 1.000 32.77956 328 TYR B CA 1
ATOM 6832 C C . TYR B 1 328 ? 147.64400 138.98950 158.95800 1.000 32.77956 328 TYR B C 1
ATOM 6833 O O . TYR B 1 328 ? 147.46900 138.52550 160.08800 1.000 32.77956 328 TYR B O 1
ATOM 6842 N N . LYS B 1 329 ? 147.83000 140.29550 158.74700 1.000 31.57190 329 LYS B N 1
ATOM 6843 C CA . LYS B 1 329 ? 147.86500 141.23450 159.86400 1.000 31.57190 329 LYS B CA 1
ATOM 6844 C C . LYS B 1 329 ? 146.54600 141.23850 160.62300 1.000 31.57190 329 LYS B C 1
ATOM 6845 O O . LYS B 1 329 ? 146.52200 141.11650 161.85200 1.000 31.57190 329 LYS B O 1
ATOM 6851 N N . ALA B 1 330 ? 145.43500 141.37650 159.90000 1.000 31.81776 330 ALA B N 1
ATOM 6852 C CA . ALA B 1 330 ? 144.14200 141.55450 160.55000 1.000 31.81776 330 ALA B CA 1
ATOM 6853 C C . ALA B 1 330 ? 143.63400 140.25250 161.15600 1.000 31.81776 330 ALA B C 1
ATOM 6854 O O . ALA B 1 330 ? 143.11600 140.24050 162.27800 1.000 31.81776 330 ALA B O 1
ATOM 6856 N N . PHE B 1 331 ? 143.76800 139.14250 160.42700 1.000 32.97097 331 PHE B N 1
ATOM 6857 C CA . PHE B 1 331 ? 143.13100 137.90450 160.86400 1.000 32.97097 331 PHE B CA 1
ATOM 6858 C C . PHE B 1 331 ? 143.92500 137.21550 161.96700 1.000 32.97097 331 PHE B C 1
ATOM 6859 O O . PHE B 1 331 ? 143.33800 136.59450 162.86000 1.000 32.97097 331 PHE B O 1
ATOM 6867 N N . ILE B 1 332 ? 145.25500 137.29750 161.92600 1.000 31.19465 332 ILE B N 1
ATOM 6868 C CA . ILE B 1 332 ? 146.04800 136.74550 163.02000 1.000 31.19465 332 ILE B CA 1
ATOM 6869 C C . ILE B 1 332 ? 145.86300 137.57650 164.28400 1.000 31.19465 332 ILE B C 1
ATOM 6870 O O . ILE B 1 332 ? 145.82800 137.03950 165.39600 1.000 31.19465 332 ILE B O 1
ATOM 6875 N N . CYS B 1 333 ? 145.74200 138.89750 164.13600 1.000 31.41580 333 CYS B N 1
ATOM 6876 C CA . CYS B 1 333 ? 145.55400 139.75750 165.30100 1.000 31.41580 333 CYS B CA 1
ATOM 6877 C C . CYS B 1 333 ? 144.23500 139.46350 166.00800 1.000 31.41580 333 CYS B C 1
ATOM 6878 O O . CYS B 1 333 ? 144.19500 139.37450 167.23900 1.000 31.41580 333 CYS B O 1
ATOM 6881 N N . ILE B 1 334 ? 143.14400 139.31050 165.25300 1.000 32.67828 334 ILE B N 1
ATOM 6882 C CA . ILE B 1 334 ? 141.86300 139.00950 165.88600 1.000 32.67828 334 ILE B CA 1
ATOM 6883 C C . ILE B 1 334 ? 141.85800 137.59950 166.45900 1.000 32.67828 334 ILE B C 1
ATOM 6884 O O . ILE B 1 334 ? 141.26700 137.35850 167.51800 1.000 32.67828 334 ILE B O 1
ATOM 6889 N N . ALA B 1 335 ? 142.50200 136.64750 165.77800 1.000 30.93440 335 ALA B N 1
ATOM 6890 C CA . ALA B 1 335 ? 142.55100 135.27850 166.28100 1.000 30.93440 335 ALA B CA 1
ATOM 6891 C C . ALA B 1 335 ? 143.27900 135.20750 167.61600 1.000 30.93440 335 ALA B C 1
ATOM 6892 O O . ALA B 1 335 ? 142.86700 134.46550 168.51500 1.000 30.93440 335 ALA B O 1
ATOM 6894 N N . LEU B 1 336 ? 144.36700 135.96450 167.76100 1.000 32.61153 336 LEU B N 1
ATOM 6895 C CA . LEU B 1 336 ? 145.03000 136.06950 169.05500 1.000 32.61153 336 LEU B CA 1
ATOM 6896 C C . LEU B 1 336 ? 144.10900 136.69650 170.09200 1.000 32.61153 336 LEU B C 1
ATOM 6897 O O . LEU B 1 336 ? 144.05900 136.24950 171.24400 1.000 32.61153 336 LEU B O 1
ATOM 6902 N N . ILE B 1 337 ? 143.38100 137.74350 169.70400 1.000 35.15279 337 ILE B N 1
ATOM 6903 C CA . ILE B 1 337 ? 142.44500 138.38250 170.62100 1.000 35.15279 337 ILE B CA 1
ATOM 6904 C C . ILE B 1 337 ? 141.25900 137.46950 170.90200 1.000 35.15279 337 ILE B C 1
ATOM 6905 O O . ILE B 1 337 ? 140.85400 137.29450 172.05600 1.000 35.15279 337 ILE B O 1
ATOM 6910 N N . MET B 1 338 ? 140.68100 136.87450 169.85600 1.000 39.36613 338 MET B N 1
ATOM 6911 C CA . MET B 1 338 ? 139.51800 136.01350 170.05200 1.000 39.36613 338 MET B CA 1
ATOM 6912 C C . MET B 1 338 ? 139.90000 134.70950 170.73700 1.000 39.36613 338 MET B C 1
ATOM 6913 O O . MET B 1 338 ? 139.10800 134.15150 171.50300 1.000 39.36613 338 MET B O 1
ATOM 6918 N N . GLY B 1 339 ? 141.10200 134.20050 170.46900 1.000 38.12082 339 GLY B N 1
ATOM 6919 C CA . GLY B 1 339 ? 141.55500 133.01650 171.17900 1.000 38.12082 339 GLY B CA 1
ATOM 6920 C C . GLY B 1 339 ? 141.64300 133.24450 172.67400 1.000 38.12082 339 GLY B C 1
ATOM 6921 O O . GLY B 1 339 ? 141.20700 132.40850 173.46700 1.000 38.12082 339 GLY B O 1
ATOM 6922 N N . ASP B 1 340 ? 142.20400 134.38350 173.07700 1.000 41.28710 340 ASP B N 1
ATOM 6923 C CA . ASP B 1 340 ? 142.22600 134.75650 174.48500 1.000 41.28710 340 ASP B CA 1
ATOM 6924 C C . ASP B 1 340 ? 140.84100 135.20650 174.94000 1.000 41.28710 340 ASP B C 1
ATOM 6925 O O . ASP B 1 340 ? 140.40700 134.87150 176.04700 1.000 41.28710 340 ASP B O 1
ATOM 6930 N N . GLY B 1 341 ? 140.12500 135.93850 174.08500 1.000 43.23180 341 GLY B N 1
ATOM 6931 C CA . GLY B 1 341 ? 138.82800 136.46650 174.47700 1.000 43.23180 341 GLY B CA 1
ATOM 6932 C C . GLY B 1 341 ? 137.78500 135.39250 174.71900 1.000 43.23180 341 GLY B C 1
ATOM 6933 O O . GLY B 1 341 ? 137.00800 135.47850 175.67400 1.000 43.23180 341 GLY B O 1
ATOM 6934 N N . MET B 1 342 ? 137.73800 134.37450 173.85300 1.000 48.75478 342 MET B N 1
ATOM 6935 C CA . MET B 1 342 ? 136.74500 133.31750 174.02600 1.000 48.75478 342 MET B CA 1
ATOM 6936 C C . MET B 1 342 ? 136.99500 132.50150 175.28300 1.000 48.75478 342 MET B C 1
ATOM 6937 O O . MET B 1 342 ? 136.04000 132.07250 175.93800 1.000 48.75478 342 MET B O 1
ATOM 6942 N N . TYR B 1 343 ? 138.25800 132.27050 175.63800 1.000 47.93410 343 TYR B N 1
ATOM 6943 C CA . TYR B 1 343 ? 138.54300 131.54050 176.86700 1.000 47.93410 343 TYR B CA 1
ATOM 6944 C C . TYR B 1 343 ? 138.00600 132.28850 178.08100 1.000 47.93410 343 TYR B C 1
ATOM 6945 O O . TYR B 1 343 ? 137.39900 131.69150 178.97700 1.000 47.93410 343 TYR B O 1
ATOM 6954 N N . HIS B 1 344 ? 138.22300 133.60350 178.12800 1.000 49.65023 344 HIS B N 1
ATOM 6955 C CA . HIS B 1 344 ? 137.78600 134.37550 179.28500 1.000 49.65023 344 HIS B CA 1
ATOM 6956 C C . HIS B 1 344 ? 136.26800 134.47450 179.35400 1.000 49.65023 344 HIS B C 1
ATOM 6957 O O . HIS B 1 344 ? 135.67500 134.20250 180.40200 1.000 49.65023 344 HIS B O 1
ATOM 6964 N N . PHE B 1 345 ? 135.61800 134.83250 178.24400 1.000 51.38343 345 PHE B N 1
ATOM 6965 C CA . PHE B 1 345 ? 134.17100 135.02950 178.26800 1.000 51.38343 345 PHE B CA 1
ATOM 6966 C C . PHE B 1 345 ? 133.44700 133.75550 178.68400 1.000 51.38343 345 PHE B C 1
ATOM 6967 O O . PHE B 1 345 ? 132.43000 133.80550 179.38500 1.000 51.38343 345 PHE B O 1
ATOM 6975 N N . ILE B 1 346 ? 133.95200 132.59950 178.25100 1.000 53.64025 346 ILE B N 1
ATOM 6976 C CA . ILE B 1 346 ? 133.39300 131.33150 178.70900 1.000 53.64025 346 ILE B CA 1
ATOM 6977 C C . ILE B 1 346 ? 133.61000 131.16750 180.20800 1.000 53.64025 346 ILE B C 1
ATOM 6978 O O . ILE B 1 346 ? 132.75200 130.63350 180.92100 1.000 53.64025 346 ILE B O 1
ATOM 6983 N N . LYS B 1 347 ? 134.75400 131.63850 180.71300 1.000 56.82425 347 LYS B N 1
ATOM 6984 C CA . LYS B 1 347 ? 135.07400 131.44750 182.12500 1.000 56.82425 347 LYS B CA 1
ATOM 6985 C C . LYS B 1 347 ? 134.11000 132.20950 183.03100 1.000 56.82425 347 LYS B C 1
ATOM 6986 O O . LYS B 1 347 ? 133.66700 131.67650 184.05400 1.000 56.82425 347 LYS B O 1
ATOM 6992 N N . ILE B 1 348 ? 133.77200 133.45550 182.68100 1.000 59.84149 348 ILE B N 1
ATOM 6993 C CA . ILE B 1 348 ? 132.74400 134.16750 183.44100 1.000 59.84149 348 ILE B CA 1
ATOM 6994 C C . ILE B 1 348 ? 131.40400 133.45450 183.31800 1.000 59.84149 348 ILE B C 1
ATOM 6995 O O . ILE B 1 348 ? 130.67400 133.30150 184.30500 1.000 59.84149 348 ILE B O 1
ATOM 7000 N N . VAL B 1 349 ? 131.05800 133.00950 182.11000 1.000 63.30668 349 VAL B N 1
ATOM 7001 C CA . VAL B 1 349 ? 129.80900 132.27750 181.92200 1.000 63.30668 349 VAL B CA 1
ATOM 7002 C C . VAL B 1 349 ? 129.82600 130.98050 182.72100 1.000 63.30668 349 VAL B C 1
ATOM 7003 O O . VAL B 1 349 ? 128.84000 130.62950 183.38100 1.000 63.30668 349 VAL B O 1
ATOM 7007 N N . GLY B 1 350 ? 130.94500 130.25550 182.68800 1.000 68.93582 350 GLY B N 1
ATOM 7008 C CA . GLY B 1 350 ? 131.03600 129.01950 183.44800 1.000 68.93582 350 GLY B CA 1
ATOM 7009 C C . GLY B 1 350 ? 130.95900 129.23950 184.94700 1.000 68.93582 350 GLY B C 1
ATOM 7010 O O . GLY B 1 350 ? 130.28200 128.49150 185.65800 1.000 68.93582 350 GLY B O 1
ATOM 7011 N N . ILE B 1 351 ? 131.65200 130.26350 185.45100 1.000 72.35774 351 ILE B N 1
ATOM 7012 C CA . ILE B 1 351 ? 131.60300 130.56050 186.87900 1.000 72.35774 351 ILE B CA 1
ATOM 7013 C C . ILE B 1 351 ? 130.19500 130.97050 187.29300 1.000 72.35774 351 ILE B C 1
ATOM 7014 O O . ILE B 1 351 ? 129.67700 130.51450 188.31900 1.000 72.35774 351 ILE B O 1
ATOM 7019 N N . THR B 1 352 ? 129.55200 131.83250 186.50200 1.000 77.25642 352 THR B N 1
ATOM 7020 C CA . THR B 1 352 ? 128.19400 132.26150 186.82200 1.000 77.25642 352 THR B CA 1
ATOM 7021 C C . THR B 1 352 ? 127.21500 131.09450 186.75300 1.000 77.25642 352 THR B C 1
ATOM 7022 O O . THR B 1 352 ? 126.32900 130.96750 187.60700 1.000 77.25642 352 THR B O 1
ATOM 7026 N N . ALA B 1 353 ? 127.36500 130.22650 185.74900 1.000 82.17188 353 ALA B N 1
ATOM 7027 C CA . ALA B 1 353 ? 126.46200 129.08750 185.61300 1.000 82.17188 353 ALA B CA 1
ATOM 7028 C C . ALA B 1 353 ? 126.57000 128.14850 186.80700 1.000 82.17188 353 ALA B C 1
ATOM 7029 O O . ALA B 1 353 ? 125.55700 127.64050 187.30100 1.000 82.17188 353 ALA B O 1
ATOM 7031 N N . MET B 1 354 ? 127.79300 127.89850 187.28200 1.000 88.00504 354 MET B N 1
ATOM 7032 C CA . MET B 1 354 ? 127.96500 127.06950 188.47000 1.000 88.00504 354 MET B CA 1
ATOM 7033 C C . MET B 1 354 ? 127.37100 127.73950 189.70200 1.000 88.00504 354 MET B C 1
ATOM 7034 O O . MET B 1 354 ? 126.77200 127.07050 190.55200 1.000 88.00504 354 MET B O 1
ATOM 7039 N N . SER B 1 355 ? 127.53100 129.05950 189.81800 1.000 88.65193 355 SER B N 1
ATOM 7040 C CA . SER B 1 355 ? 127.01300 129.77150 190.98200 1.000 88.65193 355 SER B CA 1
ATOM 7041 C C . SER B 1 355 ? 125.49400 129.67550 191.06400 1.000 88.65193 355 SER B C 1
ATOM 7042 O O . SER B 1 355 ? 124.93600 129.46150 192.14700 1.000 88.65193 355 SER B O 1
ATOM 7045 N N . MET B 1 356 ? 124.80700 129.83450 189.93100 1.000 94.65896 356 MET B N 1
ATOM 7046 C CA . MET B 1 356 ? 123.34900 129.75750 189.93800 1.000 94.65896 356 MET B CA 1
ATOM 7047 C C . MET B 1 356 ? 122.86900 128.33850 190.22100 1.000 94.65896 356 MET B C 1
ATOM 7048 O O . MET B 1 356 ? 121.86300 128.14350 190.91400 1.000 94.65896 356 MET B O 1
ATOM 7053 N N . TYR B 1 357 ? 123.57100 127.33450 189.69000 1.000 97.22916 357 TYR B N 1
ATOM 7054 C CA . TYR B 1 357 ? 123.18600 125.94950 189.94400 1.000 97.22916 357 TYR B CA 1
ATOM 7055 C C . TYR B 1 357 ? 123.33600 125.59150 191.41700 1.000 97.22916 357 TYR B C 1
ATOM 7056 O O . TYR B 1 357 ? 122.50000 124.87150 191.97600 1.000 97.22916 357 TYR B O 1
ATOM 7065 N N . ARG B 1 358 ? 124.40000 126.07650 192.06100 1.000 97.63011 358 ARG B N 1
ATOM 7066 C CA . ARG B 1 358 ? 124.59400 125.79250 193.48000 1.000 97.63011 358 ARG B CA 1
ATOM 7067 C C . ARG B 1 358 ? 123.48900 126.41450 194.32400 1.000 97.63011 358 ARG B C 1
ATOM 7068 O O . ARG B 1 358 ? 123.03400 125.81350 195.30500 1.000 97.63011 358 ARG B O 1
ATOM 7076 N N . GLN B 1 359 ? 123.05000 127.61750 193.96500 1.000 96.54922 359 GLN B N 1
ATOM 7077 C CA . GLN B 1 359 ? 121.96900 128.28750 194.67700 1.000 96.54922 359 GLN B CA 1
ATOM 7078 C C . GLN B 1 359 ? 120.65800 127.51750 194.54000 1.000 96.54922 359 GLN B C 1
ATOM 7079 O O . GLN B 1 359 ? 120.33200 126.67250 195.37400 1.000 96.54922 359 GLN B O 1
ATOM 7085 N N . PRO B 1 393 ? 120.04000 143.20450 189.23000 1.000 90.44174 393 PRO B N 1
ATOM 7086 C CA . PRO B 1 393 ? 120.18900 144.13150 188.10400 1.000 90.44174 393 PRO B CA 1
ATOM 7087 C C . PRO B 1 393 ? 120.97400 143.52250 186.94800 1.000 90.44174 393 PRO B C 1
ATOM 7088 O O . PRO B 1 393 ? 121.05300 144.12350 185.87600 1.000 90.44174 393 PRO B O 1
ATOM 7092 N N . SER B 1 394 ? 121.55400 142.34150 187.17300 1.000 87.53342 394 SER B N 1
ATOM 7093 C CA . SER B 1 394 ? 122.31900 141.67850 186.12300 1.000 87.53342 394 SER B CA 1
ATOM 7094 C C . SER B 1 394 ? 121.42200 141.28450 184.95500 1.000 87.53342 394 SER B C 1
ATOM 7095 O O . SER B 1 394 ? 121.75000 141.53950 183.79100 1.000 87.53342 394 SER B O 1
ATOM 7098 N N . TRP B 1 395 ? 120.28100 140.65950 185.24900 1.000 89.00388 395 TRP B N 1
ATOM 7099 C CA . TRP B 1 395 ? 119.37300 140.25250 184.18200 1.000 89.00388 395 TRP B CA 1
ATOM 7100 C C . TRP B 1 395 ? 118.49500 141.41350 183.73300 1.000 89.00388 395 TRP B C 1
ATOM 7101 O O . TRP B 1 395 ? 117.85000 141.34250 182.68000 1.000 89.00388 395 TRP B O 1
ATOM 7112 N N . MET B 1 396 ? 118.45100 142.49150 184.52000 1.000 86.37034 396 MET B N 1
ATOM 7113 C CA . MET B 1 396 ? 117.72500 143.68450 184.09600 1.000 86.37034 396 MET B CA 1
ATOM 7114 C C . MET B 1 396 ? 118.35200 144.29550 182.84900 1.000 86.37034 396 MET B C 1
ATOM 7115 O O . MET B 1 396 ? 117.64200 144.70250 181.92200 1.000 86.37034 396 MET B O 1
ATOM 7120 N N . ALA B 1 397 ? 119.68400 144.37250 182.81200 1.000 75.96644 397 ALA B N 1
ATOM 7121 C CA . ALA B 1 397 ? 120.36500 144.99050 181.68000 1.000 75.96644 397 ALA B CA 1
ATOM 7122 C C . ALA B 1 397 ? 120.19700 144.16950 180.40900 1.000 75.96644 397 ALA B C 1
ATOM 7123 O O . ALA B 1 397 ? 119.90600 144.72150 179.34200 1.000 75.96644 397 ALA B O 1
ATOM 7125 N N . TYR B 1 398 ? 120.37800 142.85050 180.50200 1.000 72.31787 398 TYR B N 1
ATOM 7126 C CA . TYR B 1 398 ? 120.30100 142.01550 179.30800 1.000 72.31787 398 TYR B CA 1
ATOM 7127 C C . TYR B 1 398 ? 118.87000 141.91250 178.79700 1.000 72.31787 398 TYR B C 1
ATOM 7128 O O . TYR B 1 398 ? 118.64400 141.73650 177.59400 1.000 72.31787 398 TYR B O 1
ATOM 7137 N N . ALA B 1 399 ? 117.88900 142.01550 179.69600 1.000 70.42407 399 ALA B N 1
ATOM 7138 C CA . ALA B 1 399 ? 116.50300 142.12450 179.25400 1.000 70.42407 399 ALA B CA 1
ATOM 7139 C C . ALA B 1 399 ? 116.28500 143.40450 178.45800 1.000 70.42407 399 ALA B C 1
ATOM 7140 O O . ALA B 1 399 ? 115.61300 143.39350 177.42100 1.000 70.42407 399 ALA B O 1
ATOM 7142 N N . GLY B 1 400 ? 116.84700 144.51850 178.93000 1.000 65.80826 400 GLY B N 1
ATOM 7143 C CA . GLY B 1 400 ? 116.77500 145.75250 178.16600 1.000 65.80826 400 GLY B CA 1
ATOM 7144 C C . GLY B 1 400 ? 117.56200 145.68250 176.87200 1.000 65.80826 400 GLY B C 1
ATOM 7145 O O . GLY B 1 400 ? 117.15200 146.24250 175.85300 1.000 65.80826 400 GLY B O 1
ATOM 7146 N N . TYR B 1 401 ? 118.70900 144.99850 176.89800 1.000 60.17166 401 TYR B N 1
ATOM 7147 C CA . TYR B 1 401 ? 119.49300 144.81450 175.68200 1.000 60.17166 401 TYR B CA 1
ATOM 7148 C C . TYR B 1 401 ? 118.72100 144.00950 174.64600 1.000 60.17166 401 TYR B C 1
ATOM 7149 O O . TYR B 1 401 ? 118.76300 144.31950 173.44900 1.000 60.17166 401 TYR B O 1
ATOM 7158 N N . ALA B 1 402 ? 118.01200 142.96850 175.08700 1.000 61.22194 402 ALA B N 1
ATOM 7159 C CA . ALA B 1 402 ? 117.20300 142.17750 174.16500 1.000 61.22194 402 ALA B CA 1
ATOM 7160 C C . ALA B 1 402 ? 116.08900 143.01350 173.55000 1.000 61.22194 402 ALA B C 1
ATOM 7161 O O . ALA B 1 402 ? 115.77100 142.86050 172.36500 1.000 61.22194 402 ALA B O 1
ATOM 7163 N N . LEU B 1 403 ? 115.47600 143.89650 174.34200 1.000 61.86087 403 LEU B N 1
ATOM 7164 C CA . LEU B 1 403 ? 114.42800 144.76450 173.81500 1.000 61.86087 403 LEU B CA 1
ATOM 7165 C C . LEU B 1 403 ? 114.97300 145.69550 172.73900 1.000 61.86087 403 LEU B C 1
ATOM 7166 O O . LEU B 1 403 ? 114.34200 145.89450 171.69400 1.000 61.86087 403 LEU B O 1
ATOM 7171 N N . PHE B 1 404 ? 116.15000 146.27850 172.97700 1.000 60.90195 404 PHE B N 1
ATOM 7172 C CA . PHE B 1 404 ? 116.77200 147.12050 171.96000 1.000 60.90195 404 PHE B CA 1
ATOM 7173 C C . PHE B 1 404 ? 117.28000 146.28450 170.79400 1.000 60.90195 404 PHE B C 1
ATOM 7174 O O . PHE B 1 404 ? 117.36200 146.77150 169.66000 1.000 60.90195 404 PHE B O 1
ATOM 7182 N N . SER B 1 405 ? 117.64000 145.02550 171.05500 1.000 59.64980 405 SER B N 1
ATOM 7183 C CA . SER B 1 405 ? 118.03500 144.12950 169.97400 1.000 59.64980 405 SER B CA 1
ATOM 7184 C C . SER B 1 405 ? 116.87900 143.88350 169.01500 1.000 59.64980 405 SER B C 1
ATOM 7185 O O . SER B 1 405 ? 117.05500 143.93750 167.79300 1.000 59.64980 405 SER B O 1
ATOM 7188 N N . VAL B 1 406 ? 115.68500 143.62150 169.55300 1.000 59.63366 406 VAL B N 1
ATOM 7189 C CA . VAL B 1 406 ? 114.51800 143.38650 168.70800 1.000 59.63366 406 VAL B CA 1
ATOM 7190 C C . VAL B 1 406 ? 114.15500 144.64850 167.93700 1.000 59.63366 406 VAL B C 1
ATOM 7191 O O . VAL B 1 406 ? 113.72300 144.58450 166.77900 1.000 59.63366 406 VAL B O 1
ATOM 7195 N N . LEU B 1 407 ? 114.33300 145.81450 168.56200 1.000 60.01365 407 LEU B N 1
ATOM 7196 C CA . LEU B 1 407 ? 114.01000 147.07350 167.89800 1.000 60.01365 407 LEU B CA 1
ATOM 7197 C C . LEU B 1 407 ? 114.85500 147.26650 166.64600 1.000 60.01365 407 LEU B C 1
ATOM 7198 O O . LEU B 1 407 ? 114.34900 147.68450 165.60000 1.000 60.01365 407 LEU B O 1
ATOM 7203 N N . ALA B 1 408 ? 116.15200 146.96250 166.73400 1.000 58.17074 408 ALA B N 1
ATOM 7204 C CA . ALA B 1 408 ? 117.02500 147.10050 165.57300 1.000 58.17074 408 ALA B CA 1
ATOM 7205 C C . ALA B 1 408 ? 116.73600 146.02850 164.52900 1.000 58.17074 408 ALA B C 1
ATOM 7206 O O . ALA B 1 408 ? 116.89300 146.26550 163.32600 1.000 58.17074 408 ALA B O 1
ATOM 7208 N N . VAL B 1 409 ? 116.32200 144.83950 164.97200 1.000 56.83435 409 VAL B N 1
ATOM 7209 C CA . VAL B 1 409 ? 116.05100 143.74750 164.04100 1.000 56.83435 409 VAL B CA 1
ATOM 7210 C C . VAL B 1 409 ? 114.87500 144.09250 163.13500 1.000 56.83435 409 VAL B C 1
ATOM 7211 O O . VAL B 1 409 ? 114.87800 143.77350 161.94100 1.000 56.83435 409 VAL B O 1
ATOM 7215 N N . VAL B 1 410 ? 113.85400 144.75350 163.68300 1.000 57.67079 410 VAL B N 1
ATOM 7216 C CA . VAL B 1 410 ? 112.67500 145.07450 162.88600 1.000 57.67079 410 VAL B CA 1
ATOM 7217 C C . VAL B 1 410 ? 112.78900 146.41850 162.17700 1.000 57.67079 410 VAL B C 1
ATOM 7218 O O . VAL B 1 410 ? 111.91700 146.75450 161.36800 1.000 57.67079 410 VAL B O 1
ATOM 7222 N N . THR B 1 411 ? 113.83400 147.19850 162.45100 1.000 59.47266 411 THR B N 1
ATOM 7223 C CA . THR B 1 411 ? 113.94700 148.55250 161.91900 1.000 59.47266 411 THR B CA 1
ATOM 7224 C C . THR B 1 411 ? 115.04800 148.70550 160.87600 1.000 59.47266 411 THR B C 1
ATOM 7225 O O . THR B 1 411 ? 114.83000 149.35550 159.85000 1.000 59.47266 411 THR B O 1
ATOM 7229 N N . ILE B 1 412 ? 116.22800 148.12850 161.11700 1.000 58.32920 412 ILE B N 1
ATOM 7230 C CA . ILE B 1 412 ? 117.34000 148.29150 160.17600 1.000 58.32920 412 ILE B CA 1
ATOM 7231 C C . ILE B 1 412 ? 117.02200 147.74250 158.78800 1.000 58.32920 412 ILE B C 1
ATOM 7232 O O . ILE B 1 412 ? 117.31800 148.42950 157.79700 1.000 58.32920 412 ILE B O 1
ATOM 7237 N N . PRO B 1 413 ? 116.44600 146.54350 158.63300 1.000 58.72150 413 PRO B N 1
ATOM 7238 C CA . PRO B 1 413 ? 116.10100 146.08450 157.27600 1.000 58.72150 413 PRO B CA 1
ATOM 7239 C C . PRO B 1 413 ? 115.08700 146.96750 156.56900 1.000 58.72150 413 PRO B C 1
ATOM 7240 O O . PRO B 1 413 ? 115.01800 146.93350 155.33400 1.000 58.72150 413 PRO B O 1
ATOM 7244 N N . VAL B 1 414 ? 114.28800 147.74350 157.30400 1.000 60.37443 414 VAL B N 1
ATOM 7245 C CA . VAL B 1 414 ? 113.36900 148.67850 156.66000 1.000 60.37443 414 VAL B CA 1
ATOM 7246 C C . VAL B 1 414 ? 114.14700 149.76050 155.92000 1.000 60.37443 414 VAL B C 1
ATOM 7247 O O . VAL B 1 414 ? 113.84700 150.08450 154.76500 1.000 60.37443 414 VAL B O 1
ATOM 7251 N N . MET B 1 415 ? 115.15700 150.33950 156.57600 1.000 60.54844 415 MET B N 1
ATOM 7252 C CA . MET B 1 415 ? 115.98400 151.33850 155.90600 1.000 60.54844 415 MET B CA 1
ATOM 7253 C C . MET B 1 415 ? 116.80800 150.71450 154.78900 1.000 60.54844 415 MET B C 1
ATOM 7254 O O . MET B 1 415 ? 116.92800 151.29050 153.70100 1.000 60.54844 415 MET B O 1
ATOM 7259 N N . PHE B 1 416 ? 117.38300 149.54450 155.03700 1.000 57.33231 416 PHE B N 1
ATOM 7260 C CA . PHE B 1 416 ? 118.25100 148.86550 154.08200 1.000 57.33231 416 PHE B CA 1
ATOM 7261 C C . PHE B 1 416 ? 117.60500 147.53850 153.70600 1.000 57.33231 416 PHE B C 1
ATOM 7262 O O . PHE B 1 416 ? 117.70600 146.55750 154.44800 1.000 57.33231 416 PHE B O 1
ATOM 7270 N N . LYS B 1 417 ? 116.94400 147.50750 152.54700 1.000 60.68206 417 LYS B N 1
ATOM 7271 C CA . LYS B 1 417 ? 116.41300 146.25150 152.03500 1.000 60.68206 417 LYS B CA 1
ATOM 7272 C C . LYS B 1 417 ? 117.52200 145.26450 151.70100 1.000 60.68206 417 LYS B C 1
ATOM 7273 O O . LYS B 1 417 ? 117.25800 144.06250 151.59200 1.000 60.68206 417 LYS B O 1
ATOM 7279 N N . GLN B 1 418 ? 118.75500 145.74650 151.54200 1.000 58.93155 418 GLN B N 1
ATOM 7280 C CA . GLN B 1 418 ? 119.90600 144.89350 151.28900 1.000 58.93155 418 GLN B CA 1
ATOM 7281 C C . GLN B 1 418 ? 120.37000 144.13750 152.52600 1.000 58.93155 418 GLN B C 1
ATOM 7282 O O . GLN B 1 418 ? 121.18500 143.21850 152.39900 1.000 58.93155 418 GLN B O 1
ATOM 7288 N N . VAL B 1 419 ? 119.87400 144.49450 153.70800 1.000 56.25655 419 VAL B N 1
ATOM 7289 C CA . VAL B 1 419 ? 120.27400 143.87150 154.96400 1.000 56.25655 419 VAL B CA 1
ATOM 7290 C C . VAL B 1 419 ? 119.13500 142.98250 155.43800 1.000 56.25655 419 VAL B C 1
ATOM 7291 O O . VAL B 1 419 ? 117.99200 143.43950 155.56000 1.000 56.25655 419 VAL B O 1
ATOM 7295 N N . LYS B 1 420 ? 119.44300 141.71850 155.70000 1.000 55.70825 420 LYS B N 1
ATOM 7296 C CA . LYS B 1 420 ? 118.45100 140.75250 156.14300 1.000 55.70825 420 LYS B CA 1
ATOM 7297 C C . LYS B 1 420 ? 118.35200 140.74250 157.66400 1.000 55.70825 420 LYS B C 1
ATOM 7298 O O . LYS B 1 420 ? 119.26100 141.17650 158.37400 1.000 55.70825 420 LYS B O 1
ATOM 7304 N N . TRP B 1 421 ? 117.21800 140.23850 158.15500 1.000 55.93119 421 TRP B N 1
ATOM 7305 C CA . TRP B 1 421 ? 116.92200 140.32450 159.58200 1.000 55.93119 421 TRP B CA 1
ATOM 7306 C C . TRP B 1 421 ? 117.90400 139.50750 160.41400 1.000 55.93119 421 TRP B C 1
ATOM 7307 O O . TRP B 1 421 ? 118.31200 139.93750 161.49800 1.000 55.93119 421 TRP B O 1
ATOM 7318 N N . TYR B 1 422 ? 118.29500 138.32450 159.93200 1.000 55.70361 422 TYR B N 1
ATOM 7319 C CA . TYR B 1 422 ? 119.17500 137.47850 160.72600 1.000 55.70361 422 TYR B CA 1
ATOM 7320 C C . TYR B 1 422 ? 120.62300 137.94750 160.69700 1.000 55.70361 422 TYR B C 1
ATOM 7321 O O . TYR B 1 422 ? 121.42300 137.48450 161.51500 1.000 55.70361 422 TYR B O 1
ATOM 7330 N N . TYR B 1 423 ? 120.97900 138.84350 159.77400 1.000 51.56793 423 TYR B N 1
ATOM 7331 C CA . TYR B 1 423 ? 122.28000 139.49850 159.85500 1.000 51.56793 423 TYR B CA 1
ATOM 7332 C C . TYR B 1 423 ? 122.38100 140.33750 161.12200 1.000 51.56793 423 TYR B C 1
ATOM 7333 O O . TYR B 1 423 ? 123.41400 140.33450 161.80100 1.000 51.56793 423 TYR B O 1
ATOM 7342 N N . VAL B 1 424 ? 121.31300 141.06550 161.45000 1.000 51.21556 424 VAL B N 1
ATOM 7343 C CA . VAL B 1 424 ? 121.30200 141.89250 162.65200 1.000 51.21556 424 VAL B CA 1
ATOM 7344 C C . VAL B 1 424 ? 121.28900 141.02150 163.90200 1.000 51.21556 424 VAL B C 1
ATOM 7345 O O . VAL B 1 424 ? 121.91300 141.35950 164.91500 1.000 51.21556 424 VAL B O 1
ATOM 7349 N N . VAL B 1 425 ? 120.57400 139.89650 163.85700 1.000 50.29248 425 VAL B N 1
ATOM 7350 C CA . VAL B 1 425 ? 120.50700 139.00950 165.01700 1.000 50.29248 425 VAL B CA 1
ATOM 7351 C C . VAL B 1 425 ? 121.88900 138.46050 165.34500 1.000 50.29248 425 VAL B C 1
ATOM 7352 O O . VAL B 1 425 ? 122.31400 138.45250 166.50600 1.000 50.29248 425 VAL B O 1
ATOM 7356 N N . ILE B 1 426 ? 122.61800 138.00350 164.32400 1.000 47.96086 426 ILE B N 1
ATOM 7357 C CA . ILE B 1 426 ? 123.97700 137.52050 164.54600 1.000 47.96086 426 ILE B CA 1
ATOM 7358 C C . ILE B 1 426 ? 124.87300 138.64750 165.03600 1.000 47.96086 426 ILE B C 1
ATOM 7359 O O . ILE B 1 426 ? 125.71200 138.44250 165.92100 1.000 47.96086 426 ILE B O 1
ATOM 7364 N N . ALA B 1 427 ? 124.71000 139.85150 164.48300 1.000 48.05405 427 ALA B N 1
ATOM 7365 C CA . ALA B 1 427 ? 125.52800 140.98350 164.90600 1.000 48.05405 427 ALA B CA 1
ATOM 7366 C C . ALA B 1 427 ? 125.29000 141.32350 166.37100 1.000 48.05405 427 ALA B C 1
ATOM 7367 O O . ALA B 1 427 ? 126.22900 141.67350 167.09400 1.000 48.05405 427 ALA B O 1
ATOM 7369 N N . TYR B 1 428 ? 124.04300 141.23150 166.82700 1.000 50.70906 428 TYR B N 1
ATOM 7370 C CA . TYR B 1 428 ? 123.70500 141.56150 168.20400 1.000 50.70906 428 TYR B CA 1
ATOM 7371 C C . TYR B 1 428 ? 123.94800 140.41450 169.17700 1.000 50.70906 428 TYR B C 1
ATOM 7372 O O . TYR B 1 428 ? 123.89000 140.63350 170.39100 1.000 50.70906 428 TYR B O 1
ATOM 7381 N N . VAL B 1 429 ? 124.21500 139.20850 168.68400 1.000 46.90032 429 VAL B N 1
ATOM 7382 C CA . VAL B 1 429 ? 124.52800 138.08450 169.56200 1.000 46.90032 429 VAL B CA 1
ATOM 7383 C C . VAL B 1 429 ? 126.02000 138.01350 169.85800 1.000 46.90032 429 VAL B C 1
ATOM 7384 O O . VAL B 1 429 ? 126.42200 137.78150 171.00000 1.000 46.90032 429 VAL B O 1
ATOM 7388 N N . VAL B 1 430 ? 126.86100 138.21550 168.84300 1.000 44.11400 430 VAL B N 1
ATOM 7389 C CA . VAL B 1 430 ? 128.30100 138.23650 169.07000 1.000 44.11400 430 VAL B CA 1
ATOM 7390 C C . VAL B 1 430 ? 128.77300 139.57150 169.62700 1.000 44.11400 430 VAL B C 1
ATOM 7391 O O . VAL B 1 430 ? 129.94100 139.69150 170.01600 1.000 44.11400 430 VAL B O 1
ATOM 7395 N N . ALA B 1 431 ? 127.90600 140.58350 169.66100 1.000 42.69736 431 ALA B N 1
ATOM 7396 C CA . ALA B 1 431 ? 128.30600 141.88050 170.19900 1.000 42.69736 431 ALA B CA 1
ATOM 7397 C C . ALA B 1 431 ? 128.69200 141.82950 171.67400 1.000 42.69736 431 ALA B C 1
ATOM 7398 O O . ALA B 1 431 ? 129.70500 142.45450 172.03200 1.000 42.69736 431 ALA B O 1
ATOM 7400 N N . PRO B 1 432 ? 127.95400 141.15850 172.57200 1.000 45.31297 432 PRO B N 1
ATOM 7401 C CA . PRO B 1 432 ? 128.48900 140.98550 173.93500 1.000 45.31297 432 PRO B CA 1
ATOM 7402 C C . PRO B 1 432 ? 129.83800 140.29350 173.94400 1.000 45.31297 432 PRO B C 1
ATOM 7403 O O . PRO B 1 432 ? 130.70600 140.62850 174.75900 1.000 45.31297 432 PRO B O 1
ATOM 7407 N N . MET B 1 433 ? 130.02800 139.31950 173.05300 1.000 48.72066 433 MET B N 1
ATOM 7408 C CA . MET B 1 433 ? 131.32500 138.66950 172.91300 1.000 48.72066 433 MET B CA 1
ATOM 7409 C C . MET B 1 433 ? 132.39700 139.63350 172.42400 1.000 48.72066 433 MET B C 1
ATOM 7410 O O . MET B 1 433 ? 133.46300 139.75550 173.03900 1.000 48.72066 433 MET B O 1
ATOM 7415 N N . LEU B 1 434 ? 132.13800 140.32350 171.31400 1.000 38.60173 434 LEU B N 1
ATOM 7416 C CA . LEU B 1 434 ? 133.16300 141.17450 170.72200 1.000 38.60173 434 LEU B CA 1
ATOM 7417 C C . LEU B 1 434 ? 133.42700 142.40250 171.58300 1.000 38.60173 434 LEU B C 1
ATOM 7418 O O . LEU B 1 434 ? 134.55700 142.89950 171.63900 1.000 38.60173 434 LEU B O 1
ATOM 7423 N N . GLY B 1 435 ? 132.39400 142.91250 172.25400 1.000 36.13557 435 GLY B N 1
ATOM 7424 C CA . GLY B 1 435 ? 132.58500 144.05350 173.13200 1.000 36.13557 435 GLY B CA 1
ATOM 7425 C C . GLY B 1 435 ? 133.42900 143.72550 174.34800 1.000 36.13557 435 GLY B C 1
ATOM 7426 O O . GLY B 1 435 ? 134.20300 144.56150 174.82000 1.000 36.13557 435 GLY B O 1
ATOM 7427 N N . PHE B 1 436 ? 133.28100 142.51050 174.88000 1.000 38.54738 436 PHE B N 1
ATOM 7428 C CA . PHE B 1 436 ? 134.05100 142.11150 176.05400 1.000 38.54738 436 PHE B CA 1
ATOM 7429 C C . PHE B 1 436 ? 135.54400 142.06450 175.75200 1.000 38.54738 436 PHE B C 1
ATOM 7430 O O . PHE B 1 436 ? 136.36100 142.50150 176.57000 1.000 38.54738 436 PHE B O 1
ATOM 7438 N N . ALA B 1 437 ? 135.91800 141.52350 174.59200 1.000 32.94914 437 ALA B N 1
ATOM 7439 C CA . ALA B 1 437 ? 137.33000 141.42650 174.24100 1.000 32.94914 437 ALA B CA 1
ATOM 7440 C C . ALA B 1 437 ? 137.95800 142.80450 174.07700 1.000 32.94914 437 ALA B C 1
ATOM 7441 O O . ALA B 1 437 ? 139.08100 143.03950 174.53500 1.000 32.94914 437 ALA B O 1
ATOM 7443 N N . ASN B 1 438 ? 137.25000 143.72750 173.42200 1.000 33.49690 438 ASN B N 1
ATOM 7444 C CA . ASN B 1 438 ? 137.78800 145.07050 173.23200 1.000 33.49690 438 ASN B CA 1
ATOM 7445 C C . ASN B 1 438 ? 137.94100 145.80350 174.55700 1.000 33.49690 438 ASN B C 1
ATOM 7446 O O . ASN B 1 438 ? 138.93700 146.50150 174.77500 1.000 33.49690 438 ASN B O 1
ATOM 7451 N N . SER B 1 439 ? 136.95600 145.67550 175.44600 1.000 33.98963 439 SER B N 1
ATOM 7452 C CA . SER B 1 439 ? 137.05900 146.30750 176.75500 1.000 33.98963 439 SER B CA 1
ATOM 7453 C C . SER B 1 439 ? 138.19600 145.70250 177.56700 1.000 33.98963 439 SER B C 1
ATOM 7454 O O . SER B 1 439 ? 138.90500 146.41450 178.28700 1.000 33.98963 439 SER B O 1
ATOM 7457 N N . TYR B 1 440 ? 138.37600 144.38350 177.47300 1.000 34.07857 440 TYR B N 1
ATOM 7458 C CA . TYR B 1 440 ? 139.50800 143.73950 178.12700 1.000 34.07857 440 TYR B CA 1
ATOM 7459 C C . TYR B 1 440 ? 140.82900 144.19850 177.52100 1.000 34.07857 440 TYR B C 1
ATOM 7460 O O . TYR B 1 440 ? 141.80900 144.41350 178.24200 1.000 34.07857 440 TYR B O 1
ATOM 7469 N N . GLY B 1 441 ? 140.87700 144.34550 176.19700 1.000 28.16208 441 GLY B N 1
ATOM 7470 C CA . GLY B 1 441 ? 142.09300 144.82550 175.56000 1.000 28.16208 441 GLY B CA 1
ATOM 7471 C C . GLY B 1 441 ? 142.40900 146.26850 175.90000 1.000 28.16208 441 GLY B C 1
ATOM 7472 O O . GLY B 1 441 ? 143.57100 146.62550 176.10700 1.000 28.16208 441 GLY B O 1
ATOM 7473 N N . THR B 1 442 ? 141.38300 147.11950 175.94400 1.000 31.22483 442 THR B N 1
ATOM 7474 C CA . THR B 1 442 ? 141.59100 148.50650 176.34000 1.000 31.22483 442 THR B CA 1
ATOM 7475 C C . THR B 1 442 ? 142.00600 148.60250 177.80000 1.000 31.22483 442 THR B C 1
ATOM 7476 O O . THR B 1 442 ? 142.75000 149.51350 178.17800 1.000 31.22483 442 THR B O 1
ATOM 7480 N N . GLY B 1 443 ? 141.54700 147.66550 178.63100 1.000 29.38988 443 GLY B N 1
ATOM 7481 C CA . GLY B 1 443 ? 141.91900 147.68050 180.03400 1.000 29.38988 443 GLY B CA 1
ATOM 7482 C C . GLY B 1 443 ? 143.33900 147.22150 180.28400 1.000 29.38988 443 GLY B C 1
ATOM 7483 O O . GLY B 1 443 ? 143.84700 147.35450 181.39800 1.000 29.38988 443 GLY B O 1
ATOM 7484 N N . LEU B 1 444 ? 143.98900 146.65050 179.27100 1.000 28.71900 444 LEU B N 1
ATOM 7485 C CA . LEU B 1 444 ? 145.38200 146.23450 179.39100 1.000 28.71900 444 LEU B CA 1
ATOM 7486 C C . LEU B 1 444 ? 146.33000 147.24550 178.75400 1.000 28.71900 444 LEU B C 1
ATOM 7487 O O . LEU B 1 444 ? 147.22500 147.77450 179.41900 1.000 28.71900 444 LEU B O 1
ATOM 7492 N N . THR B 1 445 ? 146.13900 147.52150 177.46800 1.000 27.62397 445 THR B N 1
ATOM 7493 C CA . THR B 1 445 ? 147.09200 148.28450 176.67700 1.000 27.62397 445 THR B CA 1
ATOM 7494 C C . THR B 1 445 ? 146.63500 149.70450 176.37800 1.000 27.62397 445 THR B C 1
ATOM 7495 O O . THR B 1 445 ? 147.39100 150.46050 175.76000 1.000 27.62397 445 THR B O 1
ATOM 7499 N N . ASP B 1 446 ? 145.42100 150.07950 176.78400 1.000 29.69319 446 ASP B N 1
ATOM 7500 C CA . ASP B 1 446 ? 144.83800 151.39450 176.52800 1.000 29.69319 446 ASP B CA 1
ATOM 7501 C C . ASP B 1 446 ? 144.60200 151.65550 175.04500 1.000 29.69319 446 ASP B C 1
ATOM 7502 O O . ASP B 1 446 ? 144.44300 152.80850 174.63500 1.000 29.69319 446 ASP B O 1
ATOM 7507 N N . ILE B 1 447 ? 144.56400 150.61150 174.22400 1.000 30.37846 447 ILE B N 1
ATOM 7508 C CA . ILE B 1 447 ? 144.36800 150.74050 172.78500 1.000 30.37846 447 ILE B CA 1
ATOM 7509 C C . ILE B 1 447 ? 142.98400 150.21050 172.44500 1.000 30.37846 447 ILE B C 1
ATOM 7510 O O . ILE B 1 447 ? 142.69800 149.02350 172.64700 1.000 30.37846 447 ILE B O 1
ATOM 7515 N N . ASN B 1 448 ? 142.12800 151.08650 171.93000 1.000 32.91262 448 ASN B N 1
ATOM 7516 C CA . ASN B 1 448 ? 140.81700 150.66550 171.46100 1.000 32.91262 448 ASN B CA 1
ATOM 7517 C C . ASN B 1 448 ? 140.93700 150.08950 170.05600 1.000 32.91262 448 ASN B C 1
ATOM 7518 O O . ASN B 1 448 ? 141.36600 150.77850 169.12600 1.000 32.91262 448 ASN B O 1
ATOM 7523 N N . MET B 1 449 ? 140.56200 148.82050 169.90500 1.000 34.15085 449 MET B N 1
ATOM 7524 C CA . MET B 1 449 ? 140.66300 148.11650 168.63400 1.000 34.15085 449 MET B CA 1
ATOM 7525 C C . MET B 1 449 ? 139.32200 148.03850 167.91300 1.000 34.15085 449 MET B C 1
ATOM 7526 O O . MET B 1 449 ? 139.19500 147.30150 166.93300 1.000 34.15085 449 MET B O 1
ATOM 7531 N N . GLY B 1 450 ? 138.32800 148.80650 168.36800 1.000 31.75573 450 GLY B N 1
ATOM 7532 C CA . GLY B 1 450 ? 136.96800 148.61850 167.88700 1.000 31.75573 450 GLY B CA 1
ATOM 7533 C C . GLY B 1 450 ? 136.81800 148.82850 166.39300 1.000 31.75573 450 GLY B C 1
ATOM 7534 O O . GLY B 1 450 ? 136.00600 148.16550 165.74400 1.000 31.75573 450 GLY B O 1
ATOM 7535 N N . TYR B 1 451 ? 137.58600 149.75950 165.82500 1.000 37.93445 451 TYR B N 1
ATOM 7536 C CA . TYR B 1 451 ? 137.48500 150.00150 164.39100 1.000 37.93445 451 TYR B CA 1
ATOM 7537 C C . TYR B 1 451 ? 138.17100 148.89550 163.59800 1.000 37.93445 451 TYR B C 1
ATOM 7538 O O . TYR B 1 451 ? 137.93900 148.75150 162.39300 1.000 37.93445 451 TYR B O 1
ATOM 7547 N N . ASN B 1 452 ? 139.02600 148.10750 164.25500 1.000 34.63084 452 ASN B N 1
ATOM 7548 C CA . ASN B 1 452 ? 139.59600 146.93250 163.60400 1.000 34.63084 452 ASN B CA 1
ATOM 7549 C C . ASN B 1 452 ? 138.58800 145.79150 163.55400 1.000 34.63084 452 ASN B C 1
ATOM 7550 O O . ASN B 1 452 ? 138.56900 145.01550 162.59200 1.000 34.63084 452 ASN B O 1
ATOM 7555 N N . TYR B 1 453 ? 137.74600 145.66950 164.58400 1.000 34.24105 453 TYR B N 1
ATOM 7556 C CA . TYR B 1 453 ? 136.67100 144.68350 164.55500 1.000 34.24105 453 TYR B CA 1
ATOM 7557 C C . TYR B 1 453 ? 135.68800 144.96350 163.42800 1.000 34.24105 453 TYR B C 1
ATOM 7558 O O . TYR B 1 453 ? 135.21900 144.02950 162.77100 1.000 34.24105 453 TYR B O 1
ATOM 7567 N N . GLY B 1 454 ? 135.35400 146.23650 163.20500 1.000 33.24016 454 GLY B N 1
ATOM 7568 C CA . GLY B 1 454 ? 134.41600 146.57450 162.15000 1.000 33.24016 454 GLY B CA 1
ATOM 7569 C C . GLY B 1 454 ? 134.92200 146.20050 160.77100 1.000 33.24016 454 GLY B C 1
ATOM 7570 O O . GLY B 1 454 ? 134.13900 145.81550 159.90000 1.000 33.24016 454 GLY B O 1
ATOM 7571 N N . LYS B 1 455 ? 136.23300 146.32050 160.54800 1.000 33.68499 455 LYS B N 1
ATOM 7572 C CA . LYS B 1 455 ? 136.80800 145.89850 159.27400 1.000 33.68499 455 LYS B CA 1
ATOM 7573 C C . LYS B 1 455 ? 136.64600 144.39850 159.06400 1.000 33.68499 455 LYS B C 1
ATOM 7574 O O . LYS B 1 455 ? 136.34400 143.94850 157.95400 1.000 33.68499 455 LYS B O 1
ATOM 7580 N N . ILE B 1 456 ? 136.86200 143.60750 160.11700 1.000 34.28844 456 ILE B N 1
ATOM 7581 C CA . ILE B 1 456 ? 136.66400 142.16550 160.01900 1.000 34.28844 456 ILE B CA 1
ATOM 7582 C C . ILE B 1 456 ? 135.18800 141.84150 159.82500 1.000 34.28844 456 ILE B C 1
ATOM 7583 O O . ILE B 1 456 ? 134.82600 141.00750 158.98800 1.000 34.28844 456 ILE B O 1
ATOM 7588 N N . ALA B 1 457 ? 134.31500 142.49450 160.59500 1.000 35.33113 457 ALA B N 1
ATOM 7589 C CA . ALA B 1 457 ? 132.88100 142.26250 160.45300 1.000 35.33113 457 ALA B CA 1
ATOM 7590 C C . ALA B 1 457 ? 132.38400 142.70350 159.08400 1.000 35.33113 457 ALA B C 1
ATOM 7591 O O . ALA B 1 457 ? 131.51900 142.05050 158.49000 1.000 35.33113 457 ALA B O 1
ATOM 7593 N N . LEU B 1 458 ? 132.90700 143.81850 158.57400 1.000 37.62516 458 LEU B N 1
ATOM 7594 C CA . LEU B 1 458 ? 132.54400 144.25750 157.23300 1.000 37.62516 458 LEU B CA 1
ATOM 7595 C C . LEU B 1 458 ? 132.95200 143.22250 156.19300 1.000 37.62516 458 LEU B C 1
ATOM 7596 O O . LEU B 1 458 ? 132.18000 142.90950 155.28100 1.000 37.62516 458 LEU B O 1
ATOM 7601 N N . PHE B 1 459 ? 134.16500 142.68250 156.31600 1.000 39.34637 459 PHE B N 1
ATOM 7602 C CA . PHE B 1 459 ? 134.64300 141.68450 155.36500 1.000 39.34637 459 PHE B CA 1
ATOM 7603 C C . PHE B 1 459 ? 133.81800 140.40650 155.44400 1.000 39.34637 459 PHE B C 1
ATOM 7604 O O . PHE B 1 459 ? 133.46100 139.82050 154.41500 1.000 39.34637 459 PHE B O 1
ATOM 7612 N N . VAL B 1 460 ? 133.50200 139.95950 156.66000 1.000 39.41738 460 VAL B N 1
ATOM 7613 C CA . VAL B 1 460 ? 132.77900 138.70350 156.82700 1.000 39.41738 460 VAL B CA 1
ATOM 7614 C C . VAL B 1 460 ? 131.33900 138.84050 156.35000 1.000 39.41738 460 VAL B C 1
ATOM 7615 O O . VAL B 1 460 ? 130.82300 137.97050 155.63800 1.000 39.41738 460 VAL B O 1
ATOM 7619 N N . PHE B 1 461 ? 130.66800 139.93050 156.72800 1.000 41.85339 461 PHE B N 1
ATOM 7620 C CA . PHE B 1 461 ? 129.27200 140.10650 156.34000 1.000 41.85339 461 PHE B CA 1
ATOM 7621 C C . PHE B 1 461 ? 129.12800 140.36050 154.84600 1.000 41.85339 461 PHE B C 1
ATOM 7622 O O . PHE B 1 461 ? 128.09600 140.01650 154.26000 1.000 41.85339 461 PHE B O 1
ATOM 7630 N N . ALA B 1 462 ? 130.13700 140.96450 154.21600 1.000 45.32028 462 ALA B N 1
ATOM 7631 C CA . ALA B 1 462 ? 130.10000 141.13350 152.76900 1.000 45.32028 462 ALA B CA 1
ATOM 7632 C C . ALA B 1 462 ? 130.18800 139.79550 152.04900 1.000 45.32028 462 ALA B C 1
ATOM 7633 O O . ALA B 1 462 ? 129.57400 139.62050 150.99200 1.000 45.32028 462 ALA B O 1
ATOM 7635 N N . GLY B 1 463 ? 130.94900 138.84450 152.59800 1.000 49.41644 463 GLY B N 1
ATOM 7636 C CA . GLY B 1 463 ? 131.00500 137.51050 152.02800 1.000 49.41644 463 GLY B CA 1
ATOM 7637 C C . GLY B 1 463 ? 129.78800 136.66050 152.31000 1.000 49.41644 463 GLY B C 1
ATOM 7638 O O . GLY B 1 463 ? 129.60600 135.62450 151.66300 1.000 49.41644 463 GLY B O 1
ATOM 7639 N N . TRP B 1 464 ? 128.95100 137.07550 153.25700 1.000 53.10238 464 TRP B N 1
ATOM 7640 C CA . TRP B 1 464 ? 127.70700 136.38850 153.56400 1.000 53.10238 464 TRP B CA 1
ATOM 7641 C C . TRP B 1 464 ? 126.58300 136.78650 152.61500 1.000 53.10238 464 TRP B C 1
ATOM 7642 O O . TRP B 1 464 ? 125.47000 136.26550 152.73100 1.000 53.10238 464 TRP B O 1
ATOM 7653 N N . ALA B 1 465 ? 126.85200 137.69950 151.68600 1.000 56.35288 465 ALA B N 1
ATOM 7654 C CA . ALA B 1 465 ? 125.92200 138.04350 150.62300 1.000 56.35288 465 ALA B CA 1
ATOM 7655 C C . ALA B 1 465 ? 126.67800 138.05150 149.30200 1.000 56.35288 465 ALA B C 1
ATOM 7656 O O . ALA B 1 465 ? 127.88300 138.30450 149.26300 1.000 56.35288 465 ALA B O 1
ATOM 7658 N N . GLY B 1 466 ? 125.96100 137.77250 148.22100 1.000 66.00083 466 GLY B N 1
ATOM 7659 C CA . GLY B 1 466 ? 126.57200 137.66350 146.91300 1.000 66.00083 466 GLY B CA 1
ATOM 7660 C C . GLY B 1 466 ? 126.91700 139.01350 146.31700 1.000 66.00083 466 GLY B C 1
ATOM 7661 O O . GLY B 1 466 ? 127.07400 140.01650 147.01800 1.000 66.00083 466 GLY B O 1
ATOM 7662 N N . LYS B 1 467 ? 127.05300 139.02650 144.98800 1.000 69.46710 467 LYS B N 1
ATOM 7663 C CA . LYS B 1 467 ? 127.27200 140.28750 144.28700 1.000 69.46710 467 LYS B CA 1
ATOM 7664 C C . LYS B 1 467 ? 126.10100 141.23450 144.50600 1.000 69.46710 467 LYS B C 1
ATOM 7665 O O . LYS B 1 467 ? 126.29500 142.43250 144.74000 1.000 69.46710 467 LYS B O 1
ATOM 7671 N N . GLU B 1 468 ? 124.88000 140.71450 144.43500 1.000 66.45540 468 GLU B N 1
ATOM 7672 C CA . GLU B 1 468 ? 123.72000 141.46950 144.87500 1.000 66.45540 468 GLU B CA 1
ATOM 7673 C C . GLU B 1 468 ? 123.80800 141.71150 146.37700 1.000 66.45540 468 GLU B C 1
ATOM 7674 O O . GLU B 1 468 ? 124.39600 140.91750 147.11700 1.000 66.45540 468 GLU B O 1
ATOM 7680 N N . ASN B 1 469 ? 123.29000 142.86850 146.80300 1.000 60.84115 469 ASN B N 1
ATOM 7681 C CA . ASN B 1 469 ? 123.13300 143.32050 148.18900 1.000 60.84115 469 ASN B CA 1
ATOM 7682 C C . ASN B 1 469 ? 124.26900 142.85950 149.09900 1.000 60.84115 469 ASN B C 1
ATOM 7683 O O . ASN B 1 469 ? 124.02800 142.43150 150.23100 1.000 60.84115 469 ASN B O 1
ATOM 7688 N N . GLY B 1 470 ? 125.50700 142.95150 148.61800 1.000 54.78936 470 GLY B N 1
ATOM 7689 C CA . GLY B 1 470 ? 126.65200 142.51450 149.39200 1.000 54.78936 470 GLY B CA 1
ATOM 7690 C C . GLY B 1 470 ? 127.50900 143.64150 149.93000 1.000 54.78936 470 GLY B C 1
ATOM 7691 O O . GLY B 1 470 ? 128.01300 143.56050 151.05400 1.000 54.78936 470 GLY B O 1
ATOM 7692 N N . VAL B 1 471 ? 127.69300 144.69650 149.13400 1.000 47.98194 471 VAL B N 1
ATOM 7693 C CA . VAL B 1 471 ? 128.49900 145.83150 149.57800 1.000 47.98194 471 VAL B CA 1
ATOM 7694 C C . VAL B 1 471 ? 127.77200 146.60450 150.67100 1.000 47.98194 471 VAL B C 1
ATOM 7695 O O . VAL B 1 471 ? 128.36300 146.97850 151.69100 1.000 47.98194 471 VAL B O 1
ATOM 7699 N N . ILE B 1 472 ? 126.47700 146.85750 150.47300 1.000 48.83847 472 ILE B N 1
ATOM 7700 C CA . ILE B 1 472 ? 125.70400 147.59050 151.47000 1.000 48.83847 472 ILE B CA 1
ATOM 7701 C C . ILE B 1 472 ? 125.57400 146.77550 152.74900 1.000 48.83847 472 ILE B C 1
ATOM 7702 O O . ILE B 1 472 ? 125.67500 147.31450 153.85800 1.000 48.83847 472 ILE B O 1
ATOM 7707 N N . ALA B 1 473 ? 125.35800 145.46450 152.61900 1.000 46.12685 473 ALA B N 1
ATOM 7708 C CA . ALA B 1 473 ? 125.24000 144.61450 153.79800 1.000 46.12685 473 ALA B CA 1
ATOM 7709 C C . ALA B 1 473 ? 126.53000 144.61150 154.60800 1.000 46.12685 473 ALA B C 1
ATOM 7710 O O . ALA B 1 473 ? 126.49500 144.65550 155.84200 1.000 46.12685 473 ALA B O 1
ATOM 7712 N N . GLY B 1 474 ? 127.67700 144.55850 153.93200 1.000 41.56089 474 GLY B N 1
ATOM 7713 C CA . GLY B 1 474 ? 128.94300 144.60050 154.64400 1.000 41.56089 474 GLY B CA 1
ATOM 7714 C C . GLY B 1 474 ? 129.19000 145.92950 155.33200 1.000 41.56089 474 GLY B C 1
ATOM 7715 O O . GLY B 1 474 ? 129.65000 145.96950 156.47600 1.000 41.56089 474 GLY B O 1
ATOM 7716 N N . LEU B 1 475 ? 128.89300 147.03650 154.64500 1.000 40.60428 475 LEU B N 1
ATOM 7717 C CA . LEU B 1 475 ? 129.11600 148.35450 155.23300 1.000 40.60428 475 LEU B CA 1
ATOM 7718 C C . LEU B 1 475 ? 128.19700 148.59950 156.42300 1.000 40.60428 475 LEU B C 1
ATOM 7719 O O . LEU B 1 475 ? 128.63900 149.10750 157.46000 1.000 40.60428 475 LEU B O 1
ATOM 7724 N N . VAL B 1 476 ? 126.91500 148.25650 156.29100 1.000 41.60142 476 VAL B N 1
ATOM 7725 C CA . VAL B 1 476 ? 125.96200 148.51450 157.36700 1.000 41.60142 476 VAL B CA 1
ATOM 7726 C C . VAL B 1 476 ? 126.24200 147.61050 158.56000 1.000 41.60142 476 VAL B C 1
ATOM 7727 O O . VAL B 1 476 ? 126.29500 148.06950 159.70600 1.000 41.60142 476 VAL B O 1
ATOM 7731 N N . ALA B 1 477 ? 126.43000 146.31150 158.31300 1.000 40.88650 477 ALA B N 1
ATOM 7732 C CA . ALA B 1 477 ? 126.66500 145.38050 159.41300 1.000 40.88650 477 ALA B CA 1
ATOM 7733 C C . ALA B 1 477 ? 128.00500 145.64450 160.08500 1.000 40.88650 477 ALA B C 1
ATOM 7734 O O . ALA B 1 477 ? 128.15500 145.42150 161.29100 1.000 40.88650 477 ALA B O 1
ATOM 7736 N N . GLY B 1 478 ? 128.99400 146.10850 159.32000 1.000 38.44996 478 GLY B N 1
ATOM 7737 C CA . GLY B 1 478 ? 130.24700 146.52250 159.92700 1.000 38.44996 478 GLY B CA 1
ATOM 7738 C C . GLY B 1 478 ? 130.08100 147.72750 160.83200 1.000 38.44996 478 GLY B C 1
ATOM 7739 O O . GLY B 1 478 ? 130.78800 147.86850 161.83200 1.000 38.44996 478 GLY B O 1
ATOM 7740 N N . THR B 1 479 ? 129.15200 148.62150 160.48300 1.000 39.17917 479 THR B N 1
ATOM 7741 C CA . THR B 1 479 ? 128.88600 149.78750 161.32000 1.000 39.17917 479 THR B CA 1
ATOM 7742 C C . THR B 1 479 ? 128.25300 149.38650 162.64800 1.000 39.17917 479 THR B C 1
ATOM 7743 O O . THR B 1 479 ? 128.58800 149.94950 163.69500 1.000 39.17917 479 THR B O 1
ATOM 7747 N N . LEU B 1 480 ? 127.32500 148.42650 162.62400 1.000 40.81098 480 LEU B N 1
ATOM 7748 C CA . LEU B 1 480 ? 126.71600 147.95450 163.86600 1.000 40.81098 480 LEU B CA 1
ATOM 7749 C C . LEU B 1 480 ? 127.75400 147.32350 164.78200 1.000 40.81098 480 LEU B C 1
ATOM 7750 O O . LEU B 1 480 ? 127.79300 147.60850 165.98400 1.000 40.81098 480 LEU B O 1
ATOM 7755 N N . VAL B 1 481 ? 128.59900 146.45050 164.23200 1.000 37.30145 481 VAL B N 1
ATOM 7756 C CA . VAL B 1 481 ? 129.58100 145.75550 165.05600 1.000 37.30145 481 VAL B CA 1
ATOM 7757 C C . VAL B 1 481 ? 130.58800 146.74050 165.63100 1.000 37.30145 481 VAL B C 1
ATOM 7758 O O . VAL B 1 481 ? 130.93900 146.66550 166.81300 1.000 37.30145 481 VAL B O 1
ATOM 7762 N N . LYS B 1 482 ? 131.05800 147.68750 164.81600 1.000 37.75868 482 LYS B N 1
ATOM 7763 C CA . LYS B 1 482 ? 132.03400 148.65350 165.30800 1.000 37.75868 482 LYS B CA 1
ATOM 7764 C C . LYS B 1 482 ? 131.46100 149.47650 166.45200 1.000 37.75868 482 LYS B C 1
ATOM 7765 O O . LYS B 1 482 ? 132.12200 149.67750 167.47500 1.000 37.75868 482 LYS B O 1
ATOM 7771 N N . GLN B 1 483 ? 130.22300 149.94850 166.30400 1.000 41.53807 483 GLN B N 1
ATOM 7772 C CA . GLN B 1 483 ? 129.64000 150.81950 167.31800 1.000 41.53807 483 GLN B CA 1
ATOM 7773 C C . GLN B 1 483 ? 129.45700 150.08650 168.63900 1.000 41.53807 483 GLN B C 1
ATOM 7774 O O . GLN B 1 483 ? 129.77500 150.62050 169.70600 1.000 41.53807 483 GLN B O 1
ATOM 7780 N N . LEU B 1 484 ? 128.94200 148.85750 168.58900 1.000 39.95466 484 LEU B N 1
ATOM 7781 C CA . LEU B 1 484 ? 128.76500 148.08250 169.81300 1.000 39.95466 484 LEU B CA 1
ATOM 7782 C C . LEU B 1 484 ? 130.10900 147.79750 170.47400 1.000 39.95466 484 LEU B C 1
ATOM 7783 O O . LEU B 1 484 ? 130.23800 147.85550 171.70100 1.000 39.95466 484 LEU B O 1
ATOM 7788 N N . VAL B 1 485 ? 131.12400 147.48950 169.66700 1.000 35.37416 485 VAL B N 1
ATOM 7789 C CA . VAL B 1 485 ? 132.44300 147.16650 170.20100 1.000 35.37416 485 VAL B CA 1
ATOM 7790 C C . VAL B 1 485 ? 133.16900 148.42650 170.66000 1.000 35.37416 485 VAL B C 1
ATOM 7791 O O . VAL B 1 485 ? 133.74300 148.46550 171.75500 1.000 35.37416 485 VAL B O 1
ATOM 7795 N N . LEU B 1 486 ? 133.15400 149.47550 169.83500 1.000 34.98442 486 LEU B N 1
ATOM 7796 C CA . LEU B 1 486 ? 133.95200 150.66550 170.12100 1.000 34.98442 486 LEU B CA 1
ATOM 7797 C C . LEU B 1 486 ? 133.39300 151.44250 171.30700 1.000 34.98442 486 LEU B C 1
ATOM 7798 O O . LEU B 1 486 ? 134.15000 151.95750 172.13700 1.000 34.98442 486 LEU B O 1
ATOM 7803 N N . ILE B 1 487 ? 132.06600 151.54850 171.39600 1.000 37.55863 487 ILE B N 1
ATOM 7804 C CA . ILE B 1 487 ? 131.44500 152.28950 172.49200 1.000 37.55863 487 ILE B CA 1
ATOM 7805 C C . ILE B 1 487 ? 131.73800 151.62050 173.82900 1.000 37.55863 487 ILE B C 1
ATOM 7806 O O . ILE B 1 487 ? 131.98900 152.29550 174.83400 1.000 37.55863 487 ILE B O 1
ATOM 7811 N N . SER B 1 488 ? 131.72000 150.28650 173.86100 1.000 38.26100 488 SER B N 1
ATOM 7812 C CA . SER B 1 488 ? 131.93700 149.56650 175.11300 1.000 38.26100 488 SER B CA 1
ATOM 7813 C C . SER B 1 488 ? 133.32200 149.84850 175.68400 1.000 38.26100 488 SER B C 1
ATOM 7814 O O . SER B 1 488 ? 133.47500 150.07350 176.88900 1.000 38.26100 488 SER B O 1
ATOM 7817 N N . ALA B 1 489 ? 134.34800 149.83250 174.83200 1.000 35.79958 489 ALA B N 1
ATOM 7818 C CA . ALA B 1 489 ? 135.70500 150.06350 175.31400 1.000 35.79958 489 ALA B CA 1
ATOM 7819 C C . ALA B 1 489 ? 135.92300 151.52150 175.70400 1.000 35.79958 489 ALA B C 1
ATOM 7820 O O . ALA B 1 489 ? 136.52600 151.80850 176.74400 1.000 35.79958 489 ALA B O 1
ATOM 7822 N N . ASP B 1 490 ? 135.44500 152.45950 174.88000 1.000 40.03786 490 ASP B N 1
ATOM 7823 C CA . ASP B 1 490 ? 135.67400 153.87450 175.16000 1.000 40.03786 490 ASP B CA 1
ATOM 7824 C C . ASP B 1 490 ? 134.94700 154.32150 176.42100 1.000 40.03786 490 ASP B C 1
ATOM 7825 O O . ASP B 1 490 ? 135.37500 155.27050 177.08900 1.000 40.03786 490 ASP B O 1
ATOM 7830 N N . LEU B 1 491 ? 133.84400 153.66050 176.76000 1.000 41.23311 491 LEU B N 1
ATOM 7831 C CA . LEU B 1 491 ? 133.03800 154.09550 177.89000 1.000 41.23311 491 LEU B CA 1
ATOM 7832 C C . LEU B 1 491 ? 133.32400 153.31350 179.16500 1.000 41.23311 491 LEU B C 1
ATOM 7833 O O . LEU B 1 491 ? 132.81900 153.68850 180.22900 1.000 41.23311 491 LEU B O 1
ATOM 7838 N N . MET B 1 492 ? 134.11300 152.23750 179.08600 1.000 39.93878 492 MET B N 1
ATOM 7839 C CA . MET B 1 492 ? 134.67200 151.64050 180.29500 1.000 39.93878 492 MET B CA 1
ATOM 7840 C C . MET B 1 492 ? 135.82300 152.46650 180.84200 1.000 39.93878 492 MET B C 1
ATOM 7841 O O . MET B 1 492 ? 136.12900 152.38650 182.03700 1.000 39.93878 492 MET B O 1
ATOM 7846 N N . GLN B 1 493 ? 136.48100 153.24850 179.98700 1.000 35.98475 493 GLN B N 1
ATOM 7847 C CA . GLN B 1 493 ? 137.45300 154.21150 180.47800 1.000 35.98475 493 GLN B CA 1
ATOM 7848 C C . GLN B 1 493 ? 136.80200 155.23850 181.39100 1.000 35.98475 493 GLN B C 1
ATOM 7849 O O . GLN B 1 493 ? 137.46700 155.77250 182.28400 1.000 35.98475 493 GLN B O 1
ATOM 7855 N N . ASP B 1 494 ? 135.51400 155.52250 181.18100 1.000 39.34332 494 ASP B N 1
ATOM 7856 C CA . ASP B 1 494 ? 134.77600 156.43950 182.03800 1.000 39.34332 494 ASP B CA 1
ATOM 7857 C C . ASP B 1 494 ? 134.37800 155.79950 183.36000 1.000 39.34332 494 ASP B C 1
ATOM 7858 O O . ASP B 1 494 ? 134.29000 156.49750 184.37600 1.000 39.34332 494 ASP B O 1
ATOM 7863 N N . PHE B 1 495 ? 134.12000 154.48950 183.37100 1.000 40.46786 495 PHE B N 1
ATOM 7864 C CA . PHE B 1 495 ? 133.76300 153.82350 184.62000 1.000 40.46786 495 PHE B CA 1
ATOM 7865 C C . PHE B 1 495 ? 134.98100 153.63450 185.51200 1.000 40.46786 495 PHE B C 1
ATOM 7866 O O . PHE B 1 495 ? 134.85900 153.61750 186.74200 1.000 40.46786 495 PHE B O 1
ATOM 7874 N N . LYS B 1 496 ? 136.16400 153.48250 184.91600 1.000 36.57831 496 LYS B N 1
ATOM 7875 C CA . LYS B 1 496 ? 137.38900 153.51950 185.70500 1.000 36.57831 496 LYS B CA 1
ATOM 7876 C C . LYS B 1 496 ? 137.59900 154.90050 186.31200 1.000 36.57831 496 LYS B C 1
ATOM 7877 O O . LYS B 1 496 ? 138.03000 155.02350 187.46400 1.000 36.57831 496 LYS B O 1
ATOM 7883 N N . THR B 1 497 ? 137.30200 155.95250 185.54700 1.000 37.15659 497 THR B N 1
ATOM 7884 C CA . THR B 1 497 ? 137.38600 157.30950 186.07600 1.000 37.15659 497 THR B CA 1
ATOM 7885 C C . THR B 1 497 ? 136.39500 157.51550 187.21400 1.000 37.15659 497 THR B C 1
ATOM 7886 O O . THR B 1 497 ? 136.73000 158.10250 188.24700 1.000 37.15659 497 THR B O 1
ATOM 7890 N N . SER B 1 498 ? 135.16200 157.03350 187.04100 1.000 39.30512 498 SER B N 1
ATOM 7891 C CA . SER B 1 498 ? 134.16000 157.18250 188.09100 1.000 39.30512 498 SER B CA 1
ATOM 7892 C C . SER B 1 498 ? 134.47400 156.30550 189.29600 1.000 39.30512 498 SER B C 1
ATOM 7893 O O . SER B 1 498 ? 134.09100 156.64150 190.42200 1.000 39.30512 498 SER B O 1
ATOM 7896 N N . TYR B 1 499 ? 135.15300 155.17950 189.08200 1.000 40.88064 499 TYR B N 1
ATOM 7897 C CA . TYR B 1 499 ? 135.54400 154.31950 190.19300 1.000 40.88064 499 TYR B CA 1
ATOM 7898 C C . TYR B 1 499 ? 136.54200 155.02450 191.10400 1.000 40.88064 499 TYR B C 1
ATOM 7899 O O . TYR B 1 499 ? 136.47200 154.90950 192.33200 1.000 40.88064 499 TYR B O 1
ATOM 7908 N N . LEU B 1 500 ? 137.48400 155.76350 190.51400 1.000 38.43654 500 LEU B N 1
ATOM 7909 C CA . LEU B 1 500 ? 138.50800 156.43150 191.31100 1.000 38.43654 500 LEU B CA 1
ATOM 7910 C C . LEU B 1 500 ? 138.00900 157.74950 191.89000 1.000 38.43654 500 LEU B C 1
ATOM 7911 O O . LEU B 1 500 ? 138.52700 158.21050 192.91300 1.000 38.43654 500 LEU B O 1
ATOM 7916 N N . THR B 1 501 ? 137.01800 158.37250 191.25500 1.000 39.26940 501 THR B N 1
ATOM 7917 C CA . THR B 1 501 ? 136.45200 159.61650 191.76200 1.000 39.26940 501 THR B CA 1
ATOM 7918 C C . THR B 1 501 ? 135.27200 159.39750 192.69800 1.000 39.26940 501 THR B C 1
ATOM 7919 O O . THR B 1 501 ? 134.64800 160.37950 193.11200 1.000 39.26940 501 THR B O 1
ATOM 7923 N N . GLN B 1 502 ? 134.95800 158.14550 193.04100 1.000 43.43407 502 GLN B N 1
ATOM 7924 C CA . GLN B 1 502 ? 133.80300 157.81450 193.87700 1.000 43.43407 502 GLN B CA 1
ATOM 7925 C C . GLN B 1 502 ? 132.51600 158.42150 193.32300 1.000 43.43407 502 GLN B C 1
ATOM 7926 O O . GLN B 1 502 ? 131.73200 159.03250 194.05100 1.000 43.43407 502 GLN B O 1
ATOM 7932 N N . THR B 1 503 ? 132.30000 158.25750 192.02300 1.000 43.97515 503 THR B N 1
ATOM 7933 C CA . THR B 1 503 ? 131.06400 158.68150 191.38700 1.000 43.97515 503 THR B CA 1
ATOM 7934 C C . THR B 1 503 ? 130.05700 157.53450 191.38600 1.000 43.97515 503 THR B C 1
ATOM 7935 O O . THR B 1 503 ? 130.41800 156.35850 191.30900 1.000 43.97515 503 THR B O 1
ATOM 7939 N N . SER B 1 504 ? 128.78500 157.89350 191.48400 1.000 47.92011 504 SER B N 1
ATOM 7940 C CA . SER B 1 504 ? 127.73100 156.88750 191.54500 1.000 47.92011 504 SER B CA 1
ATOM 7941 C C . SER B 1 504 ? 127.58300 156.19850 190.19300 1.000 47.92011 504 SER B C 1
ATOM 7942 O O . SER B 1 504 ? 127.45100 156.87750 189.16900 1.000 47.92011 504 SER B O 1
ATOM 7945 N N . PRO B 1 505 ? 127.61600 154.86450 190.14400 1.000 46.86550 505 PRO B N 1
ATOM 7946 C CA . PRO B 1 505 ? 127.43100 154.17750 188.85500 1.000 46.86550 505 PRO B CA 1
ATOM 7947 C C . PRO B 1 505 ? 126.08900 154.45550 188.19800 1.000 46.86550 505 PRO B C 1
ATOM 7948 O O . PRO B 1 505 ? 126.01600 154.52650 186.96600 1.000 46.86550 505 PRO B O 1
ATOM 7952 N N . LYS B 1 506 ? 125.01700 154.60650 188.98200 1.000 51.50509 506 LYS B N 1
ATOM 7953 C CA . LYS B 1 506 ? 123.70500 154.83350 188.38400 1.000 51.50509 506 LYS B CA 1
ATOM 7954 C C . LYS B 1 506 ? 123.61100 156.22550 187.77100 1.000 51.50509 506 LYS B C 1
ATOM 7955 O O . LYS B 1 506 ? 122.95500 156.41150 186.74000 1.000 51.50509 506 LYS B O 1
ATOM 7961 N N . SER B 1 507 ? 124.25800 157.21550 188.38900 1.000 47.80782 507 SER B N 1
ATOM 7962 C CA . SER B 1 507 ? 124.32200 158.53950 187.78100 1.000 47.80782 507 SER B CA 1
ATOM 7963 C C . SER B 1 507 ? 125.23000 158.53150 186.56000 1.000 47.80782 507 SER B C 1
ATOM 7964 O O . SER B 1 507 ? 125.02100 159.30150 185.61600 1.000 47.80782 507 SER B O 1
ATOM 7967 N N . MET B 1 508 ? 126.24700 157.66950 186.56600 1.000 45.49332 508 MET B N 1
ATOM 7968 C CA . MET B 1 508 ? 127.08400 157.49650 185.38400 1.000 45.49332 508 MET B CA 1
ATOM 7969 C C . MET B 1 508 ? 126.26800 156.98250 184.20500 1.000 45.49332 508 MET B C 1
ATOM 7970 O O . MET B 1 508 ? 126.41600 157.47050 183.08100 1.000 45.49332 508 MET B O 1
ATOM 7975 N N . MET B 1 509 ? 125.39100 156.00450 184.44800 1.000 49.68836 509 MET B N 1
ATOM 7976 C CA . MET B 1 509 ? 124.60800 155.41550 183.36600 1.000 49.68836 509 MET B CA 1
ATOM 7977 C C . MET B 1 509 ? 123.58000 156.40050 182.81900 1.000 49.68836 509 MET B C 1
ATOM 7978 O O . MET B 1 509 ? 123.24400 156.36450 181.63100 1.000 49.68836 509 MET B O 1
ATOM 7983 N N . ILE B 1 510 ? 123.05000 157.27450 183.67600 1.000 44.81673 510 ILE B N 1
ATOM 7984 C CA . ILE B 1 510 ? 122.14800 158.31650 183.19100 1.000 44.81673 510 ILE B CA 1
ATOM 7985 C C . ILE B 1 510 ? 122.89400 159.27550 182.27000 1.000 44.81673 510 ILE B C 1
ATOM 7986 O O . ILE B 1 510 ? 122.38200 159.67450 181.21800 1.000 44.81673 510 ILE B O 1
ATOM 7991 N N . ALA B 1 511 ? 124.11900 159.65350 182.64600 1.000 39.66731 511 ALA B N 1
ATOM 7992 C CA . ALA B 1 511 ? 124.93900 160.48350 181.76900 1.000 39.66731 511 ALA B CA 1
ATOM 7993 C C . ALA B 1 511 ? 125.29600 159.74150 180.48700 1.000 39.66731 511 ALA B C 1
ATOM 7994 O O . ALA B 1 511 ? 125.48200 160.36150 179.43300 1.000 39.66731 511 ALA B O 1
ATOM 7996 N N . GLN B 1 512 ? 125.40700 158.41150 180.56100 1.000 44.31944 512 GLN B N 1
ATOM 7997 C CA . GLN B 1 512 ? 125.62000 157.60850 179.36100 1.000 44.31944 512 GLN B CA 1
ATOM 7998 C C . GLN B 1 512 ? 124.49300 157.81150 178.35800 1.000 44.31944 512 GLN B C 1
ATOM 7999 O O . GLN B 1 512 ? 124.73900 158.09450 177.18000 1.000 44.31944 512 GLN B O 1
ATOM 8005 N N . VAL B 1 513 ? 123.24600 157.67150 178.81200 1.000 42.02987 513 VAL B N 1
ATOM 8006 C CA . VAL B 1 513 ? 122.10400 157.69850 177.90400 1.000 42.02987 513 VAL B CA 1
ATOM 8007 C C . VAL B 1 513 ? 121.88500 159.10250 177.35700 1.000 42.02987 513 VAL B C 1
ATOM 8008 O O . VAL B 1 513 ? 121.64600 159.28850 176.15800 1.000 42.02987 513 VAL B O 1
ATOM 8012 N N . VAL B 1 514 ? 121.96100 160.11150 178.22800 1.000 39.53665 514 VAL B N 1
ATOM 8013 C CA . VAL B 1 514 ? 121.70400 161.48650 177.80400 1.000 39.53665 514 VAL B CA 1
ATOM 8014 C C . VAL B 1 514 ? 122.72300 161.92850 176.76200 1.000 39.53665 514 VAL B C 1
ATOM 8015 O O . VAL B 1 514 ? 122.36600 162.51450 175.73300 1.000 39.53665 514 VAL B O 1
ATOM 8019 N N . GLY B 1 515 ? 124.00500 161.65150 177.00600 1.000 37.48239 515 GLY B N 1
ATOM 8020 C CA . GLY B 1 515 ? 125.02100 161.99950 176.02800 1.000 37.48239 515 GLY B CA 1
ATOM 8021 C C . GLY B 1 515 ? 124.86000 161.23750 174.72800 1.000 37.48239 515 GLY B C 1
ATOM 8022 O O . GLY B 1 515 ? 125.03500 161.79750 173.64400 1.000 37.48239 515 GLY B O 1
ATOM 8023 N N . THR B 1 516 ? 124.52800 159.94850 174.81900 1.000 39.56417 516 THR B N 1
ATOM 8024 C CA . THR B 1 516 ? 124.26900 159.16150 173.62000 1.000 39.56417 516 THR B CA 1
ATOM 8025 C C . THR B 1 516 ? 123.04200 159.67650 172.87700 1.000 39.56417 516 THR B C 1
ATOM 8026 O O . THR B 1 516 ? 123.04500 159.76250 171.64400 1.000 39.56417 516 THR B O 1
ATOM 8030 N N . ALA B 1 517 ? 121.98100 160.02650 173.60900 1.000 40.20090 517 ALA B N 1
ATOM 8031 C CA . ALA B 1 517 ? 120.78500 160.56150 172.96700 1.000 40.20090 517 ALA B CA 1
ATOM 8032 C C . ALA B 1 517 ? 121.07400 161.88750 172.27300 1.000 40.20090 517 ALA B C 1
ATOM 8033 O O . ALA B 1 517 ? 120.62200 162.11650 171.14600 1.000 40.20090 517 ALA B O 1
ATOM 8035 N N . MET B 1 518 ? 121.82300 162.77650 172.93300 1.000 41.37914 518 MET B N 1
ATOM 8036 C CA . MET B 1 518 ? 122.22600 164.02050 172.28700 1.000 41.37914 518 MET B CA 1
ATOM 8037 C C . MET B 1 518 ? 123.15400 163.76350 171.10900 1.000 41.37914 518 MET B C 1
ATOM 8038 O O . MET B 1 518 ? 123.04200 164.43350 170.07700 1.000 41.37914 518 MET B O 1
ATOM 8043 N N . GLY B 1 519 ? 124.07500 162.80750 171.24500 1.000 38.52640 519 GLY B N 1
ATOM 8044 C CA . GLY B 1 519 ? 124.96800 162.48450 170.14600 1.000 38.52640 519 GLY B CA 1
ATOM 8045 C C . GLY B 1 519 ? 124.24700 161.94350 168.92900 1.000 38.52640 519 GLY B C 1
ATOM 8046 O O . GLY B 1 519 ? 124.59900 162.27850 167.79700 1.000 38.52640 519 GLY B O 1
ATOM 8047 N N . CYS B 1 520 ? 123.23000 161.10850 169.13900 1.000 43.52749 520 CYS B N 1
ATOM 8048 C CA . CYS B 1 520 ? 122.45800 160.56550 168.02800 1.000 43.52749 520 CYS B CA 1
ATOM 8049 C C . CYS B 1 520 ? 121.63600 161.62450 167.31000 1.000 43.52749 520 CYS B C 1
ATOM 8050 O O . CYS B 1 520 ? 121.10600 161.34450 166.23100 1.000 43.52749 520 CYS B O 1
ATOM 8053 N N . ILE B 1 521 ? 121.51000 162.81850 167.87900 1.000 41.62119 521 ILE B N 1
ATOM 8054 C CA . ILE B 1 521 ? 120.79700 163.92650 167.25900 1.000 41.62119 521 ILE B CA 1
ATOM 8055 C C . ILE B 1 521 ? 121.76200 164.97350 166.71500 1.000 41.62119 521 ILE B C 1
ATOM 8056 O O . ILE B 1 521 ? 121.64500 165.40050 165.56800 1.000 41.62119 521 ILE B O 1
ATOM 8061 N N . VAL B 1 522 ? 122.73200 165.39350 167.52900 1.000 40.53838 522 VAL B N 1
ATOM 8062 C CA . VAL B 1 522 ? 123.64900 166.45150 167.11300 1.000 40.53838 522 VAL B CA 1
ATOM 8063 C C . VAL B 1 522 ? 124.49500 165.99950 165.92800 1.000 40.53838 522 VAL B C 1
ATOM 8064 O O . VAL B 1 522 ? 124.67600 166.74350 164.95800 1.000 40.53838 522 VAL B O 1
ATOM 8068 N N . SER B 1 523 ? 125.02500 164.77850 165.98800 1.000 40.54325 523 SER B N 1
ATOM 8069 C CA . SER B 1 523 ? 125.93600 164.31550 164.94200 1.000 40.54325 523 SER B CA 1
ATOM 8070 C C . SER B 1 523 ? 125.29000 164.24650 163.56400 1.000 40.54325 523 SER B C 1
ATOM 8071 O O . SER B 1 523 ? 125.91600 164.71150 162.59600 1.000 40.54325 523 SER B O 1
ATOM 8074 N N . PRO B 1 524 ? 124.09000 163.68050 163.38100 1.000 43.27278 524 PRO B N 1
ATOM 8075 C CA . PRO B 1 524 ? 123.47200 163.72350 162.04500 1.000 43.27278 524 PRO B CA 1
ATOM 8076 C C . PRO B 1 524 ? 123.22000 165.12950 161.52800 1.000 43.27278 524 PRO B C 1
ATOM 8077 O O . PRO B 1 524 ? 123.44200 165.37750 160.33800 1.000 43.27278 524 PRO B O 1
ATOM 8081 N N . LEU B 1 525 ? 122.77400 166.05950 162.37500 1.000 43.20541 525 LEU B N 1
ATOM 8082 C CA . LEU B 1 525 ? 122.58200 167.43350 161.92000 1.000 43.20541 525 LEU B CA 1
ATOM 8083 C C . LEU B 1 525 ? 123.91200 168.13750 161.68500 1.000 43.20541 525 LEU B C 1
ATOM 8084 O O . LEU B 1 525 ? 124.05200 168.90250 160.72500 1.000 43.20541 525 LEU B O 1
ATOM 8089 N N . THR B 1 526 ? 124.90100 167.89450 162.54600 1.000 43.17346 526 THR B N 1
ATOM 8090 C CA . THR B 1 526 ? 126.22500 168.45650 162.30300 1.000 43.17346 526 THR B CA 1
ATOM 8091 C C . THR B 1 526 ? 126.80400 167.93650 160.99400 1.000 43.17346 526 THR B C 1
ATOM 8092 O O . THR B 1 526 ? 127.35700 168.70650 160.20400 1.000 43.17346 526 THR B O 1
ATOM 8096 N N . PHE B 1 527 ? 126.66200 166.63550 160.73600 1.000 44.11740 527 PHE B N 1
ATOM 8097 C CA . PHE B 1 527 ? 127.16400 166.06750 159.49000 1.000 44.11740 527 PHE B CA 1
ATOM 8098 C C . PHE B 1 527 ? 126.47200 166.68150 158.28000 1.000 44.11740 527 PHE B C 1
ATOM 8099 O O . PHE B 1 527 ? 127.12300 167.00850 157.28100 1.000 44.11740 527 PHE B O 1
ATOM 8107 N N . MET B 1 528 ? 125.14800 166.83850 158.34600 1.000 51.07687 528 MET B N 1
ATOM 8108 C CA . MET B 1 528 ? 124.40800 167.32950 157.18800 1.000 51.07687 528 MET B CA 1
ATOM 8109 C C . MET B 1 528 ? 124.73800 168.78750 156.89500 1.000 51.07687 528 MET B C 1
ATOM 8110 O O . MET B 1 528 ? 124.76000 169.20050 155.73000 1.000 51.07687 528 MET B O 1
ATOM 8115 N N . LEU B 1 529 ? 124.98800 169.58650 157.93500 1.000 50.52442 529 LEU B N 1
ATOM 8116 C CA . LEU B 1 529 ? 125.38500 170.97450 157.71900 1.000 50.52442 529 LEU B CA 1
ATOM 8117 C C . LEU B 1 529 ? 126.69300 171.05250 156.94000 1.000 50.52442 529 LEU B C 1
ATOM 8118 O O . LEU B 1 529 ? 126.83300 171.86950 156.02400 1.000 50.52442 529 LEU B O 1
ATOM 8123 N N . PHE B 1 530 ? 127.66500 170.20750 157.29000 1.000 51.72493 530 PHE B N 1
ATOM 8124 C CA . PHE B 1 530 ? 128.85000 170.07850 156.45000 1.000 51.72493 530 PHE B CA 1
ATOM 8125 C C . PHE B 1 530 ? 128.49800 169.52650 155.07500 1.000 51.72493 530 PHE B C 1
ATOM 8126 O O . PHE B 1 530 ? 129.01500 170.00950 154.06200 1.000 51.72493 530 PHE B O 1
ATOM 8134 N N . TYR B 1 531 ? 127.61600 168.52750 155.01900 1.000 54.72404 531 TYR B N 1
ATOM 8135 C CA . TYR B 1 531 ? 127.32200 167.84950 153.76000 1.000 54.72404 531 TYR B CA 1
ATOM 8136 C C . TYR B 1 531 ? 126.59200 168.76250 152.78000 1.000 54.72404 531 TYR B C 1
ATOM 8137 O O . TYR B 1 531 ? 126.96200 168.84050 151.60400 1.000 54.72404 531 TYR B O 1
ATOM 8146 N N . LYS B 1 532 ? 125.54600 169.45350 153.24200 1.000 59.18305 532 LYS B N 1
ATOM 8147 C CA . LYS B 1 532 ? 124.81400 170.35850 152.35900 1.000 59.18305 532 LYS B CA 1
ATOM 8148 C C . LYS B 1 532 ? 125.67700 171.52950 151.90800 1.000 59.18305 532 LYS B C 1
ATOM 8149 O O . LYS B 1 532 ? 125.63600 171.92150 150.73600 1.000 59.18305 532 LYS B O 1
ATOM 8155 N N . ALA B 1 533 ? 126.46600 172.10050 152.81900 1.000 60.95450 533 ALA B N 1
ATOM 8156 C CA . ALA B 1 533 ? 127.18900 173.32850 152.50400 1.000 60.95450 533 ALA B CA 1
ATOM 8157 C C . ALA B 1 533 ? 128.35800 173.06150 151.56500 1.000 60.95450 533 ALA B C 1
ATOM 8158 O O . ALA B 1 533 ? 128.49600 173.71150 150.52200 1.000 60.95450 533 ALA B O 1
ATOM 8160 N N . PHE B 1 534 ? 129.20900 172.10950 151.91500 1.000 66.53666 534 PHE B N 1
ATOM 8161 C CA . PHE B 1 534 ? 130.46200 171.89250 151.21400 1.000 66.53666 534 PHE B CA 1
ATOM 8162 C C . PHE B 1 534 ? 130.38600 170.60950 150.38100 1.000 66.53666 534 PHE B C 1
ATOM 8163 O O . PHE B 1 534 ? 129.34700 169.94250 150.33700 1.000 66.53666 534 PHE B O 1
ATOM 8171 N N . ASP B 1 535 ? 131.48400 170.25850 149.71500 1.000 68.33660 535 ASP B N 1
ATOM 8172 C CA . ASP B 1 535 ? 131.54000 169.09150 148.83900 1.000 68.33660 535 ASP B CA 1
ATOM 8173 C C . ASP B 1 535 ? 132.50000 168.07950 149.44600 1.000 68.33660 535 ASP B C 1
ATOM 8174 O O . ASP B 1 535 ? 133.72100 168.23450 149.33600 1.000 68.33660 535 ASP B O 1
ATOM 8179 N N . ILE B 1 536 ? 131.95100 167.04150 150.07300 1.000 63.79838 536 ILE B N 1
ATOM 8180 C CA . ILE B 1 536 ? 132.73400 166.02650 150.76900 1.000 63.79838 536 ILE B CA 1
ATOM 8181 C C . ILE B 1 536 ? 132.80600 164.78150 149.89800 1.000 63.79838 536 ILE B C 1
ATOM 8182 O O . ILE B 1 536 ? 131.78700 164.33050 149.36100 1.000 63.79838 536 ILE B O 1
ATOM 8187 N N . GLY B 1 537 ? 134.00700 164.22850 149.75600 1.000 67.41395 537 GLY B N 1
ATOM 8188 C CA . GLY B 1 537 ? 134.23400 163.01550 148.99500 1.000 67.41395 537 GLY B CA 1
ATOM 8189 C C . GLY B 1 537 ? 135.04000 163.20950 147.73000 1.000 67.41395 537 GLY B C 1
ATOM 8190 O O . GLY B 1 537 ? 135.43200 162.21650 147.10000 1.000 67.41395 537 GLY B O 1
ATOM 8191 N N . ASN B 1 538 ? 135.30100 164.45150 147.33000 1.000 73.75942 538 ASN B N 1
ATOM 8192 C CA . ASN B 1 538 ? 136.07400 164.71350 146.12600 1.000 73.75942 538 ASN B CA 1
ATOM 8193 C C . ASN B 1 538 ? 137.53100 164.32950 146.35100 1.000 73.75942 538 ASN B C 1
ATOM 8194 O O . ASN B 1 538 ? 138.18000 164.86250 147.25900 1.000 73.75942 538 ASN B O 1
ATOM 8199 N N . PRO B 1 539 ? 138.07600 163.40750 145.55300 1.000 73.49694 539 PRO B N 1
ATOM 8200 C CA . PRO B 1 539 ? 139.49000 163.03550 145.72600 1.000 73.49694 539 PRO B CA 1
ATOM 8201 C C . PRO B 1 539 ? 140.44700 164.19250 145.51300 1.000 73.49694 539 PRO B C 1
ATOM 8202 O O . PRO B 1 539 ? 141.52100 164.21750 146.12600 1.000 73.49694 539 PRO B O 1
ATOM 8206 N N . ASP B 1 540 ? 140.09500 165.14950 144.65900 1.000 77.39109 540 ASP B N 1
ATOM 8207 C CA . ASP B 1 540 ? 140.90600 166.33750 144.40200 1.000 77.39109 540 ASP B CA 1
ATOM 8208 C C . ASP B 1 540 ? 140.13300 167.53650 144.94000 1.000 77.39109 540 ASP B C 1
ATOM 8209 O O . ASP B 1 540 ? 139.38200 168.18750 144.21000 1.000 77.39109 540 ASP B O 1
ATOM 8214 N N . GLY B 1 541 ? 140.32100 167.82350 146.22100 1.000 71.51422 541 GLY B N 1
ATOM 8215 C CA . GLY B 1 541 ? 139.61700 168.92350 146.85100 1.000 71.51422 541 GLY B CA 1
ATOM 8216 C C . GLY B 1 541 ? 140.00700 169.02250 148.30800 1.000 71.51422 541 GLY B C 1
ATOM 8217 O O . GLY B 1 541 ? 140.86400 168.28250 148.80000 1.000 71.51422 541 GLY B O 1
ATOM 8218 N N . THR B 1 542 ? 139.35800 169.96050 148.99800 1.000 66.18894 542 THR B N 1
ATOM 8219 C CA . THR B 1 542 ? 139.63600 170.16050 150.41500 1.000 66.18894 542 THR B CA 1
ATOM 8220 C C . THR B 1 542 ? 138.96600 169.08350 151.26000 1.000 66.18894 542 THR B C 1
ATOM 8221 O O . THR B 1 542 ? 139.63400 168.33550 151.98200 1.000 66.18894 542 THR B O 1
ATOM 8225 N N . TRP B 1 543 ? 137.63800 168.98550 151.17600 1.000 63.92029 543 TRP B N 1
ATOM 8226 C CA . TRP B 1 543 ? 136.87900 167.99250 151.93700 1.000 63.92029 543 TRP B CA 1
ATOM 8227 C C . TRP B 1 543 ? 136.93600 166.64250 151.22400 1.000 63.92029 543 TRP B C 1
ATOM 8228 O O . TRP B 1 543 ? 136.00600 166.21450 150.53900 1.000 63.92029 543 TRP B O 1
ATOM 8239 N N . LYS B 1 544 ? 138.06400 165.96550 151.39900 1.000 62.14774 544 LYS B N 1
ATOM 8240 C CA . LYS B 1 544 ? 138.23600 164.60750 150.90500 1.000 62.14774 544 LYS B CA 1
ATOM 8241 C C . LYS B 1 544 ? 138.14100 163.63750 152.07400 1.000 62.14774 544 LYS B C 1
ATOM 8242 O O . LYS B 1 544 ? 138.81700 163.81350 153.09200 1.000 62.14774 544 LYS B O 1
ATOM 8248 N N . ALA B 1 545 ? 137.28300 162.63950 151.94000 1.000 52.54368 545 ALA B N 1
ATOM 8249 C CA . ALA B 1 545 ? 137.17100 161.61650 152.96800 1.000 52.54368 545 ALA B CA 1
ATOM 8250 C C . ALA B 1 545 ? 137.80100 160.33450 152.44500 1.000 52.54368 545 ALA B C 1
ATOM 8251 O O . ALA B 1 545 ? 137.11600 159.51150 151.82600 1.000 52.54368 545 ALA B O 1
ATOM 8253 N N . PRO B 1 546 ? 139.10600 160.14050 152.65900 1.000 48.29367 546 PRO B N 1
ATOM 8254 C CA . PRO B 1 546 ? 139.76800 158.97450 152.05500 1.000 48.29367 546 PRO B CA 1
ATOM 8255 C C . PRO B 1 546 ? 139.19800 157.64950 152.51900 1.000 48.29367 546 PRO B C 1
ATOM 8256 O O . PRO B 1 546 ? 139.11400 156.70950 151.72100 1.000 48.29367 546 PRO B O 1
ATOM 8260 N N . TYR B 1 547 ? 138.77700 157.55050 153.78000 1.000 43.78697 547 TYR B N 1
ATOM 8261 C CA . TYR B 1 547 ? 138.36100 156.26250 154.31700 1.000 43.78697 547 TYR B CA 1
ATOM 8262 C C . TYR B 1 547 ? 136.96600 155.86350 153.86500 1.000 43.78697 547 TYR B C 1
ATOM 8263 O O . TYR B 1 547 ? 136.58200 154.70350 154.04200 1.000 43.78697 547 TYR B O 1
ATOM 8272 N N . ALA B 1 548 ? 136.19800 156.79050 153.29100 1.000 44.75824 548 ALA B N 1
ATOM 8273 C CA . ALA B 1 548 ? 134.91800 156.41550 152.70300 1.000 44.75824 548 ALA B CA 1
ATOM 8274 C C . ALA B 1 548 ? 135.11700 155.47950 151.51800 1.000 44.75824 548 ALA B C 1
ATOM 8275 O O . ALA B 1 548 ? 134.38200 154.49850 151.36100 1.000 44.75824 548 ALA B O 1
ATOM 8277 N N . LEU B 1 549 ? 136.10500 155.77050 150.67200 1.000 47.13334 549 LEU B N 1
ATOM 8278 C CA . LEU B 1 549 ? 136.41300 154.89650 149.54600 1.000 47.13334 549 LEU B CA 1
ATOM 8279 C C . LEU B 1 549 ? 137.19200 153.66450 149.98700 1.000 47.13334 549 LEU B C 1
ATOM 8280 O O . LEU B 1 549 ? 137.02300 152.58350 149.41100 1.000 47.13334 549 LEU B O 1
ATOM 8285 N N . ILE B 1 550 ? 138.05700 153.80850 150.99500 1.000 43.43298 550 ILE B N 1
ATOM 8286 C CA . ILE B 1 550 ? 138.83300 152.66950 151.48400 1.000 43.43298 550 ILE B CA 1
ATOM 8287 C C . ILE B 1 550 ? 137.90600 151.61350 152.07600 1.000 43.43298 550 ILE B C 1
ATOM 8288 O O . ILE B 1 550 ? 138.05800 150.41350 151.82200 1.000 43.43298 550 ILE B O 1
ATOM 8293 N N . TYR B 1 551 ? 136.92800 152.04850 152.87400 1.000 42.35611 551 TYR B N 1
ATOM 8294 C CA . TYR B 1 551 ? 135.94900 151.11350 153.42000 1.000 42.35611 551 TYR B CA 1
ATOM 8295 C C . TYR B 1 551 ? 135.04100 150.56250 152.33000 1.000 42.35611 551 TYR B C 1
ATOM 8296 O O . TYR B 1 551 ? 134.61400 149.40450 152.39800 1.000 42.35611 551 TYR B O 1
ATOM 8305 N N . ARG B 1 552 ? 134.71800 151.38250 151.32800 1.000 49.43199 552 ARG B N 1
ATOM 8306 C CA . ARG B 1 552 ? 133.90700 150.90650 150.21300 1.000 49.43199 552 ARG B CA 1
ATOM 8307 C C . ARG B 1 552 ? 134.62400 149.80350 149.44700 1.000 49.43199 552 ARG B C 1
ATOM 8308 O O . ARG B 1 552 ? 134.00400 148.81450 149.04100 1.000 49.43199 552 ARG B O 1
ATOM 8316 N N . ASN B 1 553 ? 135.93400 149.95450 149.24500 1.000 47.70734 553 ASN B N 1
ATOM 8317 C CA . ASN B 1 553 ? 136.69300 148.93750 148.52600 1.000 47.70734 553 ASN B CA 1
ATOM 8318 C C . ASN B 1 553 ? 136.85900 147.67250 149.36000 1.000 47.70734 553 ASN B C 1
ATOM 8319 O O . ASN B 1 553 ? 137.02800 146.58050 148.80700 1.000 47.70734 553 ASN B O 1
ATOM 8324 N N . MET B 1 554 ? 136.83200 147.79650 150.69000 1.000 45.77647 554 MET B N 1
ATOM 8325 C CA . MET B 1 554 ? 136.85000 146.60250 151.53100 1.000 45.77647 554 MET B CA 1
ATOM 8326 C C . MET B 1 554 ? 135.60900 145.75050 151.30300 1.000 45.77647 554 MET B C 1
ATOM 8327 O O . MET B 1 554 ? 135.69800 144.52050 151.21700 1.000 45.77647 554 MET B O 1
ATOM 8332 N N . ALA B 1 555 ? 134.43900 146.38650 151.21600 1.000 47.79097 555 ALA B N 1
ATOM 8333 C CA . ALA B 1 555 ? 133.20600 145.63750 151.00800 1.000 47.79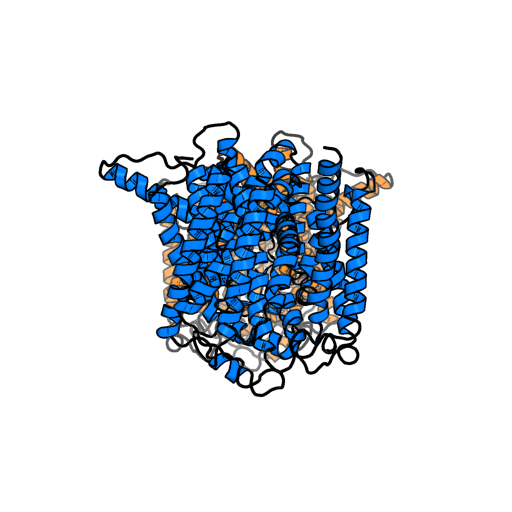097 555 ALA B CA 1
ATOM 8334 C C . ALA B 1 555 ? 133.14500 145.03150 149.61400 1.000 47.79097 555 ALA B C 1
ATOM 8335 O O . ALA B 1 555 ? 132.66500 143.90550 149.45400 1.000 47.79097 555 ALA B O 1
ATOM 8337 N N . ILE B 1 556 ? 133.62200 145.75750 148.60000 1.000 50.60629 556 ILE B N 1
ATOM 8338 C CA . ILE B 1 556 ? 133.67700 145.20650 147.24900 1.000 50.60629 556 ILE B CA 1
ATOM 8339 C C . ILE B 1 556 ? 134.59500 143.99550 147.20600 1.000 50.60629 556 ILE B C 1
ATOM 8340 O O . ILE B 1 556 ? 134.25600 142.96850 146.60500 1.000 50.60629 556 ILE B O 1
ATOM 8345 N N . LEU B 1 557 ? 135.76400 144.09050 147.83800 1.000 47.17461 557 LEU B N 1
ATOM 8346 C CA . LEU B 1 557 ? 136.66000 142.94750 147.95000 1.000 47.17461 557 LEU B CA 1
ATOM 8347 C C . LEU B 1 557 ? 136.03100 141.83650 148.78200 1.000 47.17461 557 LEU B C 1
ATOM 8348 O O . LEU B 1 557 ? 136.28200 140.65250 148.53400 1.000 47.17461 557 LEU B O 1
ATOM 8353 N N . GLY B 1 558 ? 135.21300 142.20150 149.76900 1.000 49.36319 558 GLY B N 1
ATOM 8354 C CA . GLY B 1 558 ? 134.60400 141.21550 150.64000 1.000 49.36319 558 GLY B CA 1
ATOM 8355 C C . GLY B 1 558 ? 133.43800 140.47550 150.02200 1.000 49.36319 558 GLY B C 1
ATOM 8356 O O . GLY B 1 558 ? 133.00000 139.46250 150.57700 1.000 49.36319 558 GLY B O 1
ATOM 8357 N N . VAL B 1 559 ? 132.91500 140.95750 148.89100 1.000 54.24283 559 VAL B N 1
ATOM 8358 C CA . VAL B 1 559 ? 131.85400 140.22850 148.19900 1.000 54.24283 559 VAL B CA 1
ATOM 8359 C C . VAL B 1 559 ? 132.34000 138.83850 147.81700 1.000 54.24283 559 VAL B C 1
ATOM 8360 O O . VAL B 1 559 ? 131.65600 137.83350 148.04400 1.000 54.24283 559 VAL B O 1
ATOM 8364 N N . GLU B 1 560 ? 133.52900 138.76250 147.23100 1.000 57.99358 560 GLU B N 1
ATOM 8365 C CA . GLU B 1 560 ? 134.21800 137.49150 147.10600 1.000 57.99358 560 GLU B CA 1
ATOM 8366 C C . GLU B 1 560 ? 134.58400 136.97850 148.49400 1.000 57.99358 560 GLU B C 1
ATOM 8367 O O . GLU B 1 560 ? 135.02800 137.73450 149.36100 1.000 57.99358 560 GLU B O 1
ATOM 8373 N N . GLY B 1 561 ? 134.38400 135.68150 148.70500 1.000 52.58237 561 GLY B N 1
ATOM 8374 C CA . GLY B 1 561 ? 134.45900 135.12950 150.04300 1.000 52.58237 561 GLY B CA 1
ATOM 8375 C C . GLY B 1 561 ? 135.85800 135.01250 150.61100 1.000 52.58237 561 GLY B C 1
ATOM 8376 O O . GLY B 1 561 ? 136.74200 135.80850 150.28200 1.000 52.58237 561 GLY B O 1
ATOM 8377 N N . PHE B 1 562 ? 136.07200 134.01450 151.46900 1.000 49.66633 562 PHE B N 1
ATOM 8378 C CA . PHE B 1 562 ? 137.37400 133.81650 152.09100 1.000 49.66633 562 PHE B CA 1
ATOM 8379 C C . PHE B 1 562 ? 138.42500 133.30650 151.11300 1.000 49.66633 562 PHE B C 1
ATOM 8380 O O . PHE B 1 562 ? 139.54800 133.01150 151.53700 1.000 49.66633 562 PHE B O 1
ATOM 8388 N N . SER B 1 563 ? 138.08900 133.18750 149.82700 1.000 51.78907 563 SER B N 1
ATOM 8389 C CA . SER B 1 563 ? 139.06200 132.73550 148.84000 1.000 51.78907 563 SER B CA 1
ATOM 8390 C C . SER B 1 563 ? 140.09700 133.80950 148.53500 1.000 51.78907 563 SER B C 1
ATOM 8391 O O . SER B 1 563 ? 141.23300 133.48950 148.16700 1.000 51.78907 563 SER B O 1
ATOM 8394 N N . VAL B 1 564 ? 139.72900 135.08450 148.67800 1.000 48.43977 564 VAL B N 1
ATOM 8395 C CA . VAL B 1 564 ? 140.64200 136.16350 148.31400 1.000 48.43977 564 VAL B CA 1
ATOM 8396 C C . VAL B 1 564 ? 141.73100 136.34450 149.35900 1.000 48.43977 564 VAL B C 1
ATOM 8397 O O . VAL B 1 564 ? 142.73000 137.02950 149.10700 1.000 48.43977 564 VAL B O 1
ATOM 8401 N N . LEU B 1 565 ? 141.56500 135.75650 150.53700 1.000 43.10631 565 LEU B N 1
ATOM 8402 C CA . LEU B 1 565 ? 142.59000 135.87150 151.56100 1.000 43.10631 565 LEU B CA 1
ATOM 8403 C C . LEU B 1 565 ? 143.86600 135.17850 151.09000 1.000 43.10631 565 LEU B C 1
ATOM 8404 O O . LEU B 1 565 ? 143.79800 134.19550 150.34400 1.000 43.10631 565 LEU B O 1
ATOM 8409 N N . PRO B 1 566 ? 145.03900 135.66350 151.49500 1.000 39.99076 566 PRO B N 1
ATOM 8410 C CA . PRO B 1 566 ? 146.28800 135.08350 150.99300 1.000 39.99076 566 PRO B CA 1
ATOM 8411 C C . PRO B 1 566 ? 146.44200 133.62950 151.41000 1.000 39.99076 566 PRO B C 1
ATOM 8412 O O . PRO B 1 566 ? 145.73400 133.12150 152.28100 1.000 39.99076 566 PRO B O 1
ATOM 8416 N N . LYS B 1 567 ? 147.38300 132.95350 150.75800 1.000 41.43451 567 LYS B N 1
ATOM 8417 C CA . LYS B 1 567 ? 147.57300 131.52950 150.98600 1.000 41.43451 567 LYS B CA 1
ATOM 8418 C C . LYS B 1 567 ? 148.05200 131.27650 152.41100 1.000 41.43451 567 LYS B C 1
ATOM 8419 O O . LYS B 1 567 ? 148.93600 131.97150 152.91900 1.000 41.43451 567 LYS B O 1
ATOM 8425 N N . TYR B 1 568 ? 147.44700 130.27850 153.05600 1.000 40.06557 568 TYR B N 1
ATOM 8426 C CA . TYR B 1 568 ? 147.69800 129.87050 154.43700 1.000 40.06557 568 TYR B CA 1
ATOM 8427 C C . TYR B 1 568 ? 147.27700 130.91550 155.46100 1.000 40.06557 568 TYR B C 1
ATOM 8428 O O . TYR B 1 568 ? 147.69700 130.83150 156.61900 1.000 40.06557 568 TYR B O 1
ATOM 8437 N N . CYS B 1 569 ? 146.46200 131.89950 155.07700 1.000 37.18416 569 CYS B N 1
ATOM 8438 C CA . CYS B 1 569 ? 146.02700 132.90950 156.03800 1.000 37.18416 569 CYS B CA 1
ATOM 8439 C C . CYS B 1 569 ? 145.13300 132.30250 157.11300 1.000 37.18416 569 CYS B C 1
ATOM 8440 O O . CYS B 1 569 ? 145.27100 132.61850 158.29900 1.000 37.18416 569 CYS B O 1
ATOM 8443 N N . ILE B 1 570 ? 144.20500 131.43050 156.71400 1.000 36.74189 570 ILE B N 1
ATOM 8444 C CA . ILE B 1 570 ? 143.30700 130.80150 157.67800 1.000 36.74189 570 ILE B CA 1
ATOM 8445 C C . ILE B 1 570 ? 144.06500 129.81650 158.56000 1.000 36.74189 570 ILE B C 1
ATOM 8446 O O . ILE B 1 570 ? 143.79400 129.70350 159.76100 1.000 36.74189 570 ILE B O 1
ATOM 8451 N N . VAL B 1 571 ? 145.01300 129.08050 157.97800 1.000 36.61260 571 VAL B N 1
ATOM 8452 C CA . VAL B 1 571 ? 145.73400 128.05750 158.73300 1.000 36.61260 571 VAL B CA 1
ATOM 8453 C C . VAL B 1 571 ? 146.56500 128.69550 159.83900 1.000 36.61260 571 VAL B C 1
ATOM 8454 O O . VAL B 1 571 ? 146.55800 128.23850 160.98800 1.000 36.61260 571 VAL B O 1
ATOM 8458 N N . ILE B 1 572 ? 147.29700 129.76150 159.51000 1.000 34.41061 572 ILE B N 1
ATOM 8459 C CA . ILE B 1 572 ? 148.12300 130.42450 160.51400 1.000 34.41061 572 ILE B CA 1
ATOM 8460 C C . ILE B 1 572 ? 147.24900 131.12950 161.54300 1.000 34.41061 572 ILE B C 1
ATOM 8461 O O . ILE B 1 572 ? 147.55900 131.13550 162.74000 1.000 34.41061 572 ILE B O 1
ATOM 8466 N N . SER B 1 573 ? 146.14700 131.73650 161.09600 1.000 33.02443 573 SER B N 1
ATOM 8467 C CA . SER B 1 573 ? 145.22900 132.38450 162.02800 1.000 33.02443 573 SER B CA 1
ATOM 8468 C C . SER B 1 573 ? 144.61900 131.37450 162.99000 1.000 33.02443 573 SER B C 1
ATOM 8469 O O . SER B 1 573 ? 144.48200 131.65050 164.18700 1.000 33.02443 573 SER B O 1
ATOM 8472 N N . GLY B 1 574 ? 144.24200 130.19850 162.48600 1.000 32.25581 574 GLY B N 1
ATOM 8473 C CA . GLY B 1 574 ? 143.75300 129.15150 163.36300 1.000 32.25581 574 GLY B CA 1
ATOM 8474 C C . GLY B 1 574 ? 144.80800 128.64950 164.32700 1.000 32.25581 574 GLY B C 1
ATOM 8475 O O . GLY B 1 574 ? 144.49600 128.30350 165.46900 1.000 32.25581 574 GLY B O 1
ATOM 8476 N N . GLY B 1 575 ? 146.06400 128.59550 163.88400 1.000 32.68482 575 GLY B N 1
ATOM 8477 C CA . GLY B 1 575 ? 147.13700 128.20750 164.78300 1.000 32.68482 575 GLY B CA 1
ATOM 8478 C C . GLY B 1 575 ? 147.35300 129.20650 165.90200 1.000 32.68482 575 GLY B C 1
ATOM 8479 O O . GLY B 1 575 ? 147.57000 128.82350 167.05400 1.000 32.68482 575 GLY B O 1
ATOM 8480 N N . PHE B 1 576 ? 147.29800 130.50150 165.58400 1.000 33.18821 576 PHE B N 1
ATOM 8481 C CA . PHE B 1 576 ? 147.46000 131.51550 166.61900 1.000 33.18821 576 PHE B CA 1
ATOM 8482 C C . PHE B 1 576 ? 146.21400 131.64650 167.48200 1.000 33.18821 576 PHE B C 1
ATOM 8483 O O . PHE B 1 576 ? 146.29700 132.13350 168.61400 1.000 33.18821 576 PHE B O 1
ATOM 8491 N N . PHE B 1 577 ? 145.05300 131.23750 166.96700 1.000 35.90792 577 PHE B N 1
ATOM 8492 C CA . PHE B 1 577 ? 143.87100 131.13450 167.81400 1.000 35.90792 577 PHE B CA 1
ATOM 8493 C C . PHE B 1 577 ? 144.08000 130.09350 168.90600 1.000 35.90792 577 PHE B C 1
ATOM 8494 O O . PHE B 1 577 ? 143.75300 130.32550 170.07500 1.000 35.90792 577 PHE B O 1
ATOM 8502 N N . ALA B 1 578 ? 144.62400 128.93050 168.53800 1.000 35.74980 578 ALA B N 1
ATOM 8503 C CA . ALA B 1 578 ? 144.90600 127.89950 169.52900 1.000 35.74980 578 ALA B CA 1
ATOM 8504 C C . ALA B 1 578 ? 146.05000 128.31350 170.44300 1.000 35.74980 578 ALA B C 1
ATOM 8505 O O . ALA B 1 578 ? 146.00300 128.07650 171.65500 1.000 35.74980 578 ALA B O 1
ATOM 8507 N N . PHE B 1 579 ? 147.08600 128.93750 169.88000 1.000 35.16478 579 PHE B N 1
ATOM 8508 C CA . PHE B 1 579 ? 148.23300 129.35350 170.67900 1.000 35.16478 579 PHE B CA 1
ATOM 8509 C C . PHE B 1 579 ? 147.83000 130.38250 171.72900 1.000 35.16478 579 PHE B C 1
ATOM 8510 O O . PHE B 1 579 ? 148.33000 130.35550 172.85900 1.000 35.16478 579 PHE B O 1
ATOM 8518 N N . ALA B 1 580 ? 146.92800 131.29850 171.37200 1.000 35.75689 580 ALA B N 1
ATOM 8519 C CA . ALA B 1 580 ? 146.40400 132.24850 172.34800 1.000 35.75689 580 ALA B CA 1
ATOM 8520 C C . ALA B 1 580 ? 145.59700 131.53850 173.42700 1.000 35.75689 580 ALA B C 1
ATOM 8521 O O . ALA B 1 580 ? 145.65400 131.90550 174.60600 1.000 35.75689 580 ALA B O 1
ATOM 8523 N N . ALA B 1 581 ? 144.82500 130.52150 173.03600 1.000 38.67011 581 ALA B N 1
ATOM 8524 C CA . ALA B 1 581 ? 144.01000 129.79250 174.00200 1.000 38.67011 581 ALA B CA 1
ATOM 8525 C C . ALA B 1 581 ? 144.87200 128.97950 174.96000 1.000 38.67011 581 ALA B C 1
ATOM 8526 O O . ALA B 1 581 ? 144.54000 128.84750 176.14300 1.000 38.67011 581 ALA B O 1
ATOM 8528 N N . ILE B 1 582 ? 145.97800 128.41850 174.46600 1.000 40.50772 582 ILE B N 1
ATOM 8529 C CA . ILE B 1 582 ? 146.86100 127.63650 175.32600 1.000 40.50772 582 ILE B CA 1
ATOM 8530 C C . ILE B 1 582 ? 147.48200 128.51350 176.40500 1.000 40.50772 582 ILE B C 1
ATOM 8531 O O . ILE B 1 582 ? 147.55100 128.12150 177.57500 1.000 40.50772 582 ILE B O 1
ATOM 8536 N N . LEU B 1 583 ? 147.94200 129.71250 176.03500 1.000 38.97058 583 LEU B N 1
ATOM 8537 C CA . LEU B 1 583 ? 148.53200 130.61350 177.02100 1.000 38.97058 583 LEU B CA 1
ATOM 8538 C C . LEU B 1 583 ? 147.51500 131.02050 178.07900 1.000 38.97058 583 LEU B C 1
ATOM 8539 O O . LEU B 1 583 ? 147.86000 131.16250 179.25700 1.000 38.97058 583 LEU B O 1
ATOM 8544 N N . SER B 1 584 ? 146.26200 131.22850 177.67500 1.000 42.42790 584 SER B N 1
ATOM 8545 C CA . SER B 1 584 ? 145.22300 131.57250 178.63800 1.000 42.42790 584 SER B CA 1
ATOM 8546 C C . SER B 1 584 ? 144.98800 130.43550 179.62500 1.000 42.42790 584 SER B C 1
ATOM 8547 O O . SER B 1 584 ? 144.81300 130.67550 180.82500 1.000 42.42790 584 SER B O 1
ATOM 8550 N N . ILE B 1 585 ? 144.97600 129.19350 179.14100 1.000 47.01027 585 ILE B N 1
ATOM 8551 C CA . ILE B 1 585 ? 144.84900 128.04450 180.03300 1.000 47.01027 585 ILE B CA 1
ATOM 8552 C C . ILE B 1 585 ? 146.10400 127.89350 180.88200 1.000 47.01027 585 ILE B C 1
ATOM 8553 O O . ILE B 1 585 ? 146.03400 127.63650 182.08900 1.000 47.01027 585 ILE B O 1
ATOM 8558 N N . THR B 1 586 ? 147.27100 128.06550 180.26100 1.000 48.32205 586 THR B N 1
ATOM 8559 C CA . THR B 1 586 ? 148.55800 127.87650 180.92200 1.000 48.32205 586 THR B CA 1
ATOM 8560 C C . THR B 1 586 ? 148.73400 128.83350 182.09400 1.000 48.32205 586 THR B C 1
ATOM 8561 O O . THR B 1 586 ? 149.47500 128.53950 183.03700 1.000 48.32205 586 THR B O 1
ATOM 8565 N N . ARG B 1 587 ? 148.05300 129.97650 182.05300 1.000 53.52596 587 ARG B N 1
ATOM 8566 C CA . ARG B 1 587 ? 148.16700 130.97550 183.10300 1.000 53.52596 587 ARG B CA 1
ATOM 8567 C C . ARG B 1 587 ? 147.20300 130.75350 184.25900 1.000 53.52596 587 ARG B C 1
ATOM 8568 O O . ARG B 1 587 ? 147.53100 131.12250 185.39200 1.000 53.52596 587 ARG B O 1
ATOM 8576 N N . ASP B 1 588 ? 146.04500 130.14250 184.02000 1.000 57.29439 588 ASP B N 1
ATOM 8577 C CA . ASP B 1 588 ? 145.08100 129.88550 185.08100 1.000 57.29439 588 ASP B CA 1
ATOM 8578 C C . ASP B 1 588 ? 145.25700 128.52950 185.74600 1.000 57.29439 588 ASP B C 1
ATOM 8579 O O . ASP B 1 588 ? 144.70500 128.31050 186.82900 1.000 57.29439 588 ASP B O 1
ATOM 8584 N N . VAL B 1 589 ? 146.01000 127.61350 185.13400 1.000 63.60921 589 VAL B N 1
ATOM 8585 C CA . VAL B 1 589 ? 146.18900 126.28850 185.71600 1.000 63.60921 589 VAL B CA 1
ATOM 8586 C C . VAL B 1 589 ? 147.51800 126.14350 186.45300 1.000 63.60921 589 VAL B C 1
ATOM 8587 O O . VAL B 1 589 ? 147.60900 125.33950 187.39200 1.000 63.60921 589 VAL B O 1
ATOM 8591 N N . MET B 1 590 ? 148.54400 126.90150 186.06800 1.000 72.56665 590 MET B N 1
ATOM 8592 C CA . MET B 1 590 ? 149.81600 126.81850 186.76500 1.000 72.56665 590 MET B CA 1
ATOM 8593 C C . MET B 1 590 ? 149.78200 127.64650 188.04900 1.000 72.56665 590 MET B C 1
ATOM 8594 O O . MET B 1 590 ? 148.99100 128.58550 188.16800 1.000 72.56665 590 MET B O 1
ATOM 8599 N N . PRO B 1 591 ? 150.62500 127.31050 189.02600 1.000 79.70048 591 PRO B N 1
ATOM 8600 C CA . PRO B 1 591 ? 150.64500 128.07950 190.27500 1.000 79.70048 591 PRO B CA 1
ATOM 8601 C C . PRO B 1 591 ? 151.05300 129.52550 190.03500 1.000 79.70048 591 PRO B C 1
ATOM 8602 O O . PRO B 1 591 ? 151.76300 129.84450 189.08000 1.000 79.70048 591 PRO B O 1
ATOM 8606 N N . HIS B 1 592 ? 150.58300 130.40550 190.92500 1.000 81.90622 592 HIS B N 1
ATOM 8607 C CA . HIS B 1 592 ? 150.84700 131.83450 190.77900 1.000 81.90622 592 HIS B CA 1
ATOM 8608 C C . HIS B 1 592 ? 152.33800 132.14450 190.78800 1.000 81.90622 592 HIS B C 1
ATOM 8609 O O . HIS B 1 592 ? 152.75700 133.19150 190.28200 1.000 81.90622 592 HIS B O 1
ATOM 8616 N N . LYS B 1 593 ? 153.15300 131.25750 191.35700 1.000 80.21131 593 LYS B N 1
ATOM 8617 C CA . LYS B 1 593 ? 154.59300 131.48850 191.39900 1.000 80.21131 593 LYS B CA 1
ATOM 8618 C C . LYS B 1 593 ? 155.25300 131.22250 190.04700 1.000 80.21131 593 LYS B C 1
ATOM 8619 O O . LYS B 1 593 ? 156.38700 131.65050 189.80300 1.000 80.21131 593 LYS B O 1
ATOM 8625 N N . TYR B 1 594 ? 154.55200 130.53150 189.14500 1.000 79.01652 594 TYR B N 1
ATOM 8626 C CA . TYR B 1 594 ? 154.92200 130.50250 187.73300 1.000 79.01652 594 TYR B CA 1
ATOM 8627 C C . TYR B 1 594 ? 153.91600 131.19050 186.81800 1.000 79.01652 594 TYR B C 1
ATOM 8628 O O . TYR B 1 594 ? 154.24800 131.46050 185.66000 1.000 79.01652 594 TYR B O 1
ATOM 8637 N N . ALA B 1 595 ? 152.70400 131.47650 187.29600 1.000 69.85195 595 ALA B N 1
ATOM 8638 C CA . ALA B 1 595 ? 151.68900 132.06350 186.42800 1.000 69.85195 595 ALA B CA 1
ATOM 8639 C C . ALA B 1 595 ? 151.99400 133.50850 186.05900 1.000 69.85195 595 ALA B C 1
ATOM 8640 O O . ALA B 1 595 ? 151.40600 134.02550 185.10300 1.000 69.85195 595 ALA B O 1
ATOM 8642 N N . LYS B 1 596 ? 152.89400 134.17150 186.78700 1.000 66.12791 596 LYS B N 1
ATOM 8643 C CA . LYS B 1 596 ? 153.14000 135.58750 186.54600 1.000 66.12791 596 LYS B CA 1
ATOM 8644 C C . LYS B 1 596 ? 154.14700 135.83150 185.42700 1.000 66.12791 596 LYS B C 1
ATOM 8645 O O . LYS B 1 596 ? 154.35900 136.98850 185.04900 1.000 66.12791 596 LYS B O 1
ATOM 8651 N N . TYR B 1 597 ? 154.77000 134.78250 184.89300 1.000 63.42941 597 TYR B N 1
ATOM 8652 C CA . TYR B 1 597 ? 155.69900 134.90850 183.77800 1.000 63.42941 597 TYR B CA 1
ATOM 8653 C C . TYR B 1 597 ? 155.05400 134.61250 182.43000 1.000 63.42941 597 TYR B C 1
ATOM 8654 O O . TYR B 1 597 ? 155.70500 134.78350 181.39500 1.000 63.42941 597 TYR B O 1
ATOM 8663 N N . VAL B 1 598 ? 153.80100 134.17250 182.41300 1.000 51.19766 598 VAL B N 1
ATOM 8664 C CA . VAL B 1 598 ? 153.13900 133.79450 181.16700 1.000 51.19766 598 VAL B CA 1
ATOM 8665 C C . VAL B 1 598 ? 152.68300 135.05450 180.44100 1.000 51.19766 598 VAL B C 1
ATOM 8666 O O . VAL B 1 598 ? 151.96500 135.87850 181.02400 1.000 51.19766 598 VAL B O 1
ATOM 8670 N N . PRO B 1 599 ? 153.07900 135.24950 179.18600 1.000 38.83460 599 PRO B N 1
ATOM 8671 C CA . PRO B 1 599 ? 152.65100 136.44550 178.45400 1.000 38.83460 599 PRO B CA 1
ATOM 8672 C C . PRO B 1 599 ? 151.15400 136.44450 178.19100 1.000 38.83460 599 PRO B C 1
ATOM 8673 O O . PRO B 1 599 ? 150.50900 135.39650 178.11500 1.000 38.83460 599 PRO B O 1
ATOM 8677 N N . LEU B 1 600 ? 150.60200 137.64850 178.05900 1.000 31.52373 600 LEU B N 1
ATOM 8678 C CA . LEU B 1 600 ? 149.17700 137.81550 177.80800 1.000 31.52373 600 LEU B CA 1
ATOM 8679 C C . LEU B 1 600 ? 148.92600 137.81550 176.30700 1.000 31.52373 600 LEU B C 1
ATOM 8680 O O . LEU B 1 600 ? 149.45400 138.68650 175.60500 1.000 31.52373 600 LEU B O 1
ATOM 8685 N N . PRO B 1 601 ? 148.13700 136.87650 175.78000 1.000 32.23543 601 PRO B N 1
ATOM 8686 C CA . PRO B 1 601 ? 148.04300 136.72950 174.31800 1.000 32.23543 601 PRO B CA 1
ATOM 8687 C C . PRO B 1 601 ? 147.51300 137.95250 173.59300 1.000 32.23543 601 PRO B C 1
ATOM 8688 O O . PRO B 1 601 ? 147.90800 138.19250 172.44700 1.000 32.23543 601 PRO B O 1
ATOM 8692 N N . MET B 1 602 ? 146.62500 138.73050 174.20600 1.000 32.50026 602 MET B N 1
ATOM 8693 C CA . MET B 1 602 ? 145.99500 139.81250 173.46400 1.000 32.50026 602 MET B CA 1
ATOM 8694 C C . MET B 1 602 ? 146.62000 141.17050 173.75300 1.000 32.50026 602 MET B C 1
ATOM 8695 O O . MET B 1 602 ? 146.28600 142.15250 173.08100 1.000 32.50026 602 MET B O 1
ATOM 8700 N N . ALA B 1 603 ? 147.51500 141.25150 174.73900 1.000 25.26376 603 ALA B N 1
ATOM 8701 C CA . ALA B 1 603 ? 148.47300 142.35050 174.76000 1.000 25.26376 603 ALA B CA 1
ATOM 8702 C C . ALA B 1 603 ? 149.53500 142.15150 173.69000 1.000 25.26376 603 ALA B C 1
ATOM 8703 O O . ALA B 1 603 ? 150.07200 143.12450 173.15200 1.000 25.26376 603 ALA B O 1
ATOM 8705 N N . MET B 1 604 ? 149.84300 140.89150 173.37300 1.000 26.52648 604 MET B N 1
ATOM 8706 C CA . MET B 1 604 ? 150.74900 140.56450 172.27800 1.000 26.52648 604 MET B CA 1
ATOM 8707 C C . MET B 1 604 ? 150.15900 140.93550 170.92600 1.000 26.52648 604 MET B C 1
ATOM 8708 O O . MET B 1 604 ? 150.90300 141.26050 169.99500 1.000 26.52648 604 MET B O 1
ATOM 8713 N N . ALA B 1 605 ? 148.83400 140.88150 170.79500 1.000 24.66074 605 ALA B N 1
ATOM 8714 C CA . ALA B 1 605 ? 148.18100 141.06050 169.50600 1.000 24.66074 605 ALA B CA 1
ATOM 8715 C C . ALA B 1 605 ? 148.15600 142.50750 169.03500 1.000 24.66074 605 ALA B C 1
ATOM 8716 O O . ALA B 1 605 ? 148.08300 142.74250 167.82600 1.000 24.66074 605 ALA B O 1
ATOM 8718 N N . VAL B 1 606 ? 148.19600 143.47750 169.94900 1.000 23.26351 606 VAL B N 1
ATOM 8719 C CA . VAL B 1 606 ? 148.12800 144.88150 169.53800 1.000 23.26351 606 VAL B CA 1
ATOM 8720 C C . VAL B 1 606 ? 149.27300 145.26550 168.60500 1.000 23.26351 606 VAL B C 1
ATOM 8721 O O . VAL B 1 606 ? 149.00600 145.87850 167.56000 1.000 23.26351 606 VAL B O 1
ATOM 8725 N N . PRO B 1 607 ? 150.53900 144.93350 168.89000 1.000 24.72112 607 PRO B N 1
ATOM 8726 C CA . PRO B 1 607 ? 151.61700 145.27950 167.95100 1.000 24.72112 607 PRO B CA 1
ATOM 8727 C C . PRO B 1 607 ? 151.56500 144.54350 166.62100 1.000 24.72112 607 PRO B C 1
ATOM 8728 O O . PRO B 1 607 ? 152.49300 144.69450 165.82000 1.000 24.72112 607 PRO B O 1
ATOM 8732 N N . PHE B 1 608 ? 150.54400 143.72850 166.36100 1.000 24.78465 608 PHE B N 1
ATOM 8733 C CA . PHE B 1 608 ? 150.42800 143.09650 165.05200 1.000 24.78465 608 PHE B CA 1
ATOM 8734 C C . PHE B 1 608 ? 149.93200 144.07450 163.99900 1.000 24.78465 608 PHE B C 1
ATOM 8735 O O . PHE B 1 608 ? 150.28100 143.94450 162.82100 1.000 24.78465 608 PHE B O 1
ATOM 8743 N N . LEU B 1 609 ? 149.12300 145.05450 164.39800 1.000 27.55122 609 LEU B N 1
ATOM 8744 C CA . LEU B 1 609 ? 148.60400 146.06350 163.48500 1.000 27.55122 609 LEU B CA 1
ATOM 8745 C C . LEU B 1 609 ? 149.36000 147.37950 163.61400 1.000 27.55122 609 LEU B C 1
ATOM 8746 O O . LEU B 1 609 ? 149.78200 147.95150 162.60600 1.000 27.55122 609 LEU B O 1
ATOM 8751 N N . VAL B 1 610 ? 149.54100 147.88050 164.83000 1.000 24.71956 610 VAL B N 1
ATOM 8752 C CA . VAL B 1 610 ? 150.42400 149.01350 165.07400 1.000 24.71956 610 VAL B CA 1
ATOM 8753 C C . VAL B 1 610 ? 151.83800 148.46050 165.17400 1.000 24.71956 610 VAL B C 1
ATOM 8754 O O . VAL B 1 610 ? 152.02700 147.27850 165.47000 1.000 24.71956 610 VAL B O 1
ATOM 8758 N N . GLY B 1 611 ? 152.83200 149.29950 164.92000 1.000 21.40504 611 GLY B N 1
ATOM 8759 C CA . GLY B 1 611 ? 154.19600 148.80950 164.90400 1.000 21.40504 611 GLY B CA 1
ATOM 8760 C C . GLY B 1 611 ? 154.75500 148.46450 166.26800 1.000 21.40504 611 GLY B C 1
ATOM 8761 O O . GLY B 1 611 ? 154.02400 148.43150 167.26100 1.000 21.40504 611 GLY B O 1
ATOM 8762 N N . GLY B 1 612 ? 156.05400 148.19350 166.32400 1.000 18.63234 612 GLY B N 1
ATOM 8763 C CA . GLY B 1 612 ? 156.73100 147.96350 167.58000 1.000 18.63234 612 GLY B CA 1
ATOM 8764 C C . GLY B 1 612 ? 157.19500 149.20850 168.29200 1.000 18.63234 612 GLY B C 1
ATOM 8765 O O . GLY B 1 612 ? 157.74500 149.11150 169.39100 1.000 18.63234 612 GLY B O 1
ATOM 8766 N N . SER B 1 613 ? 157.00100 150.38350 167.69000 1.000 21.08962 613 SER B N 1
ATOM 8767 C CA . SER B 1 613 ? 157.32300 151.62950 168.37700 1.000 21.08962 613 SER B CA 1
ATOM 8768 C C . SER B 1 613 ? 156.43300 151.82450 169.59600 1.000 21.08962 613 SER B C 1
ATOM 8769 O O . SER B 1 613 ? 156.88600 152.31850 170.63400 1.000 21.08962 613 SER B O 1
ATOM 8772 N N . PHE B 1 614 ? 155.15800 151.45550 169.48100 1.000 22.41383 614 PHE B N 1
ATOM 8773 C CA . PHE B 1 614 ? 154.26300 151.50150 170.63100 1.000 22.41383 614 PHE B CA 1
ATOM 8774 C C . PHE B 1 614 ? 154.73300 150.55050 171.72500 1.000 22.41383 614 PHE B C 1
ATOM 8775 O O . PHE B 1 614 ? 154.68600 150.89050 172.91100 1.000 22.41383 614 PHE B O 1
ATOM 8783 N N . ALA B 1 615 ? 155.20100 149.36150 171.34100 1.000 19.96570 615 ALA B N 1
ATOM 8784 C CA . ALA B 1 615 ? 155.72100 148.40550 172.31400 1.000 19.96570 615 ALA B CA 1
ATOM 8785 C C . ALA B 1 615 ? 156.97900 148.92750 172.99500 1.000 19.96570 615 ALA B C 1
ATOM 8786 O O . ALA B 1 615 ? 157.17700 148.71050 174.19500 1.000 19.96570 615 ALA B O 1
ATOM 8788 N N . ILE B 1 616 ? 157.85000 149.59950 172.24000 1.000 21.28048 616 ILE B N 1
ATOM 8789 C CA . ILE B 1 616 ? 159.09200 150.11650 172.80500 1.000 21.28048 616 ILE B CA 1
ATOM 8790 C C . ILE B 1 616 ? 158.80600 151.23950 173.79500 1.000 21.28048 616 ILE B C 1
ATOM 8791 O O . ILE B 1 616 ? 159.44300 151.33050 174.85000 1.000 21.28048 616 ILE B O 1
ATOM 8796 N N . ASP B 1 617 ? 157.84400 152.10650 173.47500 1.000 22.41966 617 ASP B N 1
ATOM 8797 C CA . ASP B 1 617 ? 157.44500 153.15850 174.40400 1.000 22.41966 617 ASP B CA 1
ATOM 8798 C C . ASP B 1 617 ? 156.86000 152.57250 175.68300 1.000 22.41966 617 ASP B C 1
ATOM 8799 O O . ASP B 1 617 ? 157.11200 153.07550 176.78300 1.000 22.41966 617 ASP B O 1
ATOM 8804 N N . MET B 1 618 ? 156.05400 151.51750 175.55200 1.000 24.85866 618 MET B N 1
ATOM 8805 C CA . MET B 1 618 ? 155.49600 150.85450 176.72600 1.000 24.85866 618 MET B CA 1
ATOM 8806 C C . MET B 1 618 ? 156.59600 150.26850 177.60000 1.000 24.85866 618 MET B C 1
ATOM 8807 O O . MET B 1 618 ? 156.54500 150.37150 178.83000 1.000 24.85866 618 MET B O 1
ATOM 8812 N N . CYS B 1 619 ? 157.60300 149.65150 176.98000 1.000 23.82172 619 CYS B N 1
ATOM 8813 C CA . CYS B 1 619 ? 158.66800 149.01650 177.74900 1.000 23.82172 619 CYS B CA 1
ATOM 8814 C C . CYS B 1 619 ? 159.59600 150.04550 178.37900 1.000 23.82172 619 CYS B C 1
ATOM 8815 O O . CYS B 1 619 ? 160.15600 149.80450 179.45300 1.000 23.82172 619 CYS B O 1
ATOM 8818 N N . LEU B 1 620 ? 159.78100 151.19550 177.72600 1.000 23.12243 620 LEU B N 1
ATOM 8819 C CA . LEU B 1 620 ? 160.56600 152.26150 178.33900 1.000 23.12243 620 LEU B CA 1
ATOM 8820 C C . LEU B 1 620 ? 159.90200 152.76750 179.61200 1.000 23.12243 620 LEU B C 1
ATOM 8821 O O . LEU B 1 620 ? 160.58000 153.03850 180.60900 1.000 23.12243 620 LEU B O 1
ATOM 8826 N N . GLY B 1 621 ? 158.57500 152.90350 179.59700 1.000 22.32280 621 GLY B N 1
ATOM 8827 C CA . GLY B 1 621 ? 157.87100 153.31350 180.79900 1.000 22.32280 621 GLY B CA 1
ATOM 8828 C C . GLY B 1 621 ? 158.01900 152.31850 181.93300 1.000 22.32280 621 GLY B C 1
ATOM 8829 O O . GLY B 1 621 ? 158.17700 152.70450 183.09200 1.000 22.32280 621 GLY B O 1
ATOM 8830 N N . SER B 1 622 ? 157.96300 151.02350 181.61700 1.000 24.87521 622 SER B N 1
ATOM 8831 C CA . SER B 1 622 ? 158.17800 150.00650 182.64100 1.000 24.87521 622 SER B CA 1
ATOM 8832 C C . SER B 1 622 ? 159.62400 150.00650 183.11900 1.000 24.87521 622 SER B C 1
ATOM 8833 O O . SER B 1 622 ? 159.90000 149.70650 184.28600 1.000 24.87521 622 SER B O 1
ATOM 8836 N N . LEU B 1 623 ? 160.56200 150.32750 182.22700 1.000 27.55985 623 LEU B N 1
ATOM 8837 C CA . LEU B 1 623 ? 161.95700 150.45950 182.63100 1.000 27.55985 623 LEU B CA 1
ATOM 8838 C C . LEU B 1 623 ? 162.14200 151.62450 183.59600 1.000 27.55985 623 LEU B C 1
ATOM 8839 O O . LEU B 1 623 ? 162.92900 151.53550 184.54500 1.000 27.55985 623 LEU B O 1
ATOM 8844 N N . ILE B 1 624 ? 161.43200 152.73050 183.36200 1.000 27.87984 624 ILE B N 1
ATOM 8845 C CA . ILE B 1 624 ? 161.50200 153.87550 184.26700 1.000 27.87984 624 ILE B CA 1
ATOM 8846 C C . ILE B 1 624 ? 160.97200 153.50150 185.64400 1.000 27.87984 624 ILE B C 1
ATOM 8847 O O . ILE B 1 624 ? 161.55900 153.86150 186.67100 1.000 27.87984 624 ILE B O 1
ATOM 8852 N N . VAL B 1 625 ? 159.85100 152.77950 185.69000 1.000 32.97841 625 VAL B N 1
ATOM 8853 C CA . VAL B 1 625 ? 159.25600 152.40550 186.96900 1.000 32.97841 625 VAL B CA 1
ATOM 8854 C C . VAL B 1 625 ? 160.13100 151.39150 187.69400 1.000 32.97841 625 VAL B C 1
ATOM 8855 O O . VAL B 1 625 ? 160.28400 151.44750 188.92000 1.000 32.97841 625 VAL B O 1
ATOM 8859 N N . PHE B 1 626 ? 160.72000 150.45050 186.95300 1.000 36.98634 626 PHE B N 1
ATOM 8860 C CA . PHE B 1 626 ? 161.60800 149.47250 187.57100 1.000 36.98634 626 PHE B CA 1
ATOM 8861 C C . PHE B 1 626 ? 162.80500 150.14850 188.22700 1.000 36.98634 626 PHE B C 1
ATOM 8862 O O . PHE B 1 626 ? 163.16200 149.82850 189.36600 1.000 36.98634 626 PHE B O 1
ATOM 8870 N N . ALA B 1 627 ? 163.44200 151.08350 187.51900 1.000 38.96929 627 ALA B N 1
ATOM 8871 C CA . ALA B 1 627 ? 164.57000 151.80850 188.09200 1.000 38.96929 627 ALA B CA 1
ATOM 8872 C C . ALA B 1 627 ? 164.12800 152.67650 189.26400 1.000 38.96929 627 ALA B C 1
ATOM 8873 O O . ALA B 1 627 ? 164.79900 152.72450 190.30100 1.000 38.96929 627 ALA B O 1
ATOM 8875 N N . TRP B 1 628 ? 162.99500 153.36650 189.11800 1.000 41.33135 628 TRP B N 1
ATOM 8876 C CA . TRP B 1 628 ? 162.50800 154.24050 190.18100 1.000 41.33135 628 TRP B CA 1
ATOM 8877 C C . TRP B 1 628 ? 162.18100 153.44950 191.44100 1.000 41.33135 628 TRP B C 1
ATOM 8878 O O . TRP B 1 628 ? 162.46600 153.89950 192.55700 1.000 41.33135 628 TRP B O 1
ATOM 8889 N N . THR B 1 629 ? 161.57300 152.27250 191.28400 1.000 44.40085 629 THR B N 1
ATOM 8890 C CA . THR B 1 629 ? 161.25100 151.44450 192.44200 1.000 44.40085 629 THR B CA 1
ATOM 8891 C C . THR B 1 629 ? 162.51400 150.97750 193.15500 1.000 44.40085 629 THR B C 1
ATOM 8892 O O . THR B 1 629 ? 162.56400 150.94750 194.39000 1.000 44.40085 629 THR B O 1
ATOM 8896 N N . LYS B 1 630 ? 163.54600 150.60650 192.39300 1.000 45.13656 630 LYS B N 1
ATOM 8897 C CA . LYS B 1 630 ? 164.80200 150.17850 193.00200 1.000 45.13656 630 LYS B CA 1
ATOM 8898 C C . LYS B 1 630 ? 165.47500 151.31950 193.75400 1.000 45.13656 630 LYS B C 1
ATOM 8899 O O . LYS B 1 630 ? 165.95200 151.13250 194.87900 1.000 45.13656 630 LYS B O 1
ATOM 8905 N N . ILE B 1 631 ? 165.52600 152.50850 193.15000 1.000 46.61026 631 ILE B N 1
ATOM 8906 C CA . ILE B 1 631 ? 166.21300 153.63350 193.77700 1.000 46.61026 631 ILE B CA 1
ATOM 8907 C C . ILE B 1 631 ? 165.47600 154.09350 195.02800 1.000 46.61026 631 ILE B C 1
ATOM 8908 O O . ILE B 1 631 ? 166.08700 154.29350 196.08400 1.000 46.61026 631 ILE B O 1
ATOM 8913 N N . ASN B 1 632 ? 164.15900 154.26450 194.94000 1.000 53.64936 632 ASN B N 1
ATOM 8914 C CA . ASN B 1 632 ? 163.38100 154.74950 196.07800 1.000 53.64936 632 ASN B CA 1
ATOM 8915 C C . ASN B 1 632 ? 162.03900 154.03150 196.08100 1.000 53.64936 632 ASN B C 1
ATOM 8916 O O . ASN B 1 632 ? 161.14300 154.38450 195.30900 1.000 53.64936 632 ASN B O 1
ATOM 8921 N N . LYS B 1 633 ? 161.90900 153.02650 196.94900 1.000 57.56183 633 LYS B N 1
ATOM 8922 C CA . LYS B 1 633 ? 160.68100 152.24050 197.01800 1.000 57.56183 633 LYS B CA 1
ATOM 8923 C C . LYS B 1 633 ? 159.49500 153.08050 197.47800 1.000 57.56183 633 LYS B C 1
ATOM 8924 O O . LYS B 1 633 ? 158.39400 152.95950 196.92900 1.000 57.56183 633 LYS B O 1
ATOM 8930 N N . LYS B 1 634 ? 159.69600 153.92950 198.48700 1.000 60.80051 634 LYS B N 1
ATOM 8931 C CA . LYS B 1 634 ? 158.57700 154.63750 199.10300 1.000 60.80051 634 LYS B CA 1
ATOM 8932 C C . LYS B 1 634 ? 157.98900 155.68450 198.16400 1.000 60.80051 634 LYS B C 1
ATOM 8933 O O . LYS B 1 634 ? 156.76800 155.75650 197.98300 1.000 60.80051 634 LYS B O 1
ATOM 8939 N N . GLU B 1 635 ? 158.84400 156.51350 197.56100 1.000 58.89131 635 GLU B N 1
ATOM 8940 C CA . GLU B 1 635 ? 158.34700 157.61350 196.73900 1.000 58.89131 635 GLU B CA 1
ATOM 8941 C C . GLU B 1 635 ? 157.69300 157.10550 195.46100 1.000 58.89131 635 GLU B C 1
ATOM 8942 O O . GLU B 1 635 ? 156.66500 157.63750 195.02800 1.000 58.89131 635 GLU B O 1
ATOM 8948 N N . ALA B 1 636 ? 158.27600 156.07650 194.84100 1.000 52.59860 636 ALA B N 1
ATOM 8949 C CA . ALA B 1 636 ? 157.72100 155.55250 193.59700 1.000 52.59860 636 ALA B CA 1
ATOM 8950 C C . ALA B 1 636 ? 156.33500 154.96050 193.81300 1.000 52.59860 636 ALA B C 1
ATOM 8951 O O . ALA B 1 636 ? 155.56100 154.81050 192.86100 1.000 52.59860 636 ALA B O 1
ATOM 8953 N N . GLY B 1 637 ? 156.00300 154.61550 195.05700 1.000 57.02029 637 GLY B N 1
ATOM 8954 C CA . GLY B 1 637 ? 154.70000 154.03450 195.32900 1.000 57.02029 637 GLY B CA 1
ATOM 8955 C C . GLY B 1 637 ? 153.55300 154.97850 195.02500 1.000 57.02029 637 GLY B C 1
ATOM 8956 O O . GLY B 1 637 ? 152.54800 154.57850 194.43300 1.000 57.02029 637 GLY B O 1
ATOM 8957 N N . PHE B 1 638 ? 153.68500 156.24450 195.42100 1.000 57.93469 638 PHE B N 1
ATOM 8958 C CA . PHE B 1 638 ? 152.59400 157.19550 195.26000 1.000 57.93469 638 PHE B CA 1
ATOM 8959 C C . PHE B 1 638 ? 152.86500 158.26750 194.21200 1.000 57.93469 638 PHE B C 1
ATOM 8960 O O . PHE B 1 638 ? 151.94800 159.02450 193.87600 1.000 57.93469 638 PHE B O 1
ATOM 8968 N N . MET B 1 639 ? 154.08600 158.35450 193.68400 1.000 48.34496 639 MET B N 1
ATOM 8969 C CA . MET B 1 639 ? 154.40700 159.38650 192.70700 1.000 48.34496 639 MET B CA 1
ATOM 8970 C C . MET B 1 639 ? 154.36400 158.89950 191.26700 1.000 48.34496 639 MET B C 1
ATOM 8971 O O . MET B 1 639 ? 154.22300 159.72650 190.36000 1.000 48.34496 639 MET B O 1
ATOM 8976 N N . VAL B 1 640 ? 154.48800 157.59750 191.03200 1.000 39.76078 640 VAL B N 1
ATOM 8977 C CA . VAL B 1 640 ? 154.44700 157.04650 189.67800 1.000 39.76078 640 VAL B CA 1
ATOM 8978 C C . VAL B 1 640 ? 153.10300 157.33550 189.01200 1.000 39.76078 640 VAL B C 1
ATOM 8979 O O . VAL B 1 640 ? 153.09400 157.79450 187.86000 1.000 39.76078 640 VAL B O 1
ATOM 8983 N N . PRO B 1 641 ? 151.95300 157.09050 189.65900 1.000 35.03445 641 PRO B N 1
ATOM 8984 C CA . PRO B 1 641 ? 150.68200 157.40250 188.98100 1.000 35.03445 641 PRO B CA 1
ATOM 8985 C C . PRO B 1 641 ? 150.52400 158.86950 188.62400 1.000 35.03445 641 PRO B C 1
ATOM 8986 O O . PRO B 1 641 ? 149.93600 159.18450 187.58300 1.000 35.03445 641 PRO B O 1
ATOM 8990 N N . ALA B 1 642 ? 151.03100 159.78150 189.45700 1.000 33.57506 642 ALA B N 1
ATOM 8991 C CA . ALA B 1 642 ? 150.88700 161.20450 189.16500 1.000 33.57506 642 ALA B CA 1
ATOM 8992 C C . ALA B 1 642 ? 151.78900 161.63050 188.01400 1.000 33.57506 642 ALA B C 1
ATOM 8993 O O . ALA B 1 642 ? 151.37300 162.40950 187.14900 1.000 33.57506 642 ALA B O 1
ATOM 8995 N N . VAL B 1 643 ? 153.02900 161.13950 187.98900 1.000 31.44480 643 VAL B N 1
ATOM 8996 C CA . VAL B 1 643 ? 153.93800 161.47350 186.89700 1.000 31.44480 643 VAL B CA 1
ATOM 8997 C C . VAL B 1 643 ? 153.45400 160.85750 185.59100 1.000 31.44480 643 VAL B C 1
ATOM 8998 O O . VAL B 1 643 ? 153.48900 161.50050 184.53500 1.000 31.44480 643 VAL B O 1
ATOM 9002 N N . ALA B 1 644 ? 152.99600 159.60550 185.63900 1.000 26.83024 644 ALA B N 1
ATOM 9003 C CA . ALA B 1 644 ? 152.49100 158.95250 184.43600 1.000 26.83024 644 ALA B CA 1
ATOM 9004 C C . ALA B 1 644 ? 151.26200 159.66550 183.89200 1.000 26.83024 644 ALA B C 1
ATOM 9005 O O . ALA B 1 644 ? 151.12200 159.83650 182.67600 1.000 26.83024 644 ALA B O 1
ATOM 9007 N N . SER B 1 645 ? 150.35400 160.08250 184.77700 1.000 26.89908 645 SER B N 1
ATOM 9008 C CA . SER B 1 645 ? 149.14800 160.77450 184.33700 1.000 26.89908 645 SER B CA 1
ATOM 9009 C C . SER B 1 645 ? 149.47600 162.12850 183.72500 1.000 26.89908 645 SER B C 1
ATOM 9010 O O . SER B 1 645 ? 148.84800 162.54350 182.74500 1.000 26.89908 645 SER B O 1
ATOM 9013 N N . ALA B 1 646 ? 150.45400 162.83650 184.29600 1.000 24.57008 646 ALA B N 1
ATOM 9014 C CA . ALA B 1 646 ? 150.84400 164.13650 183.76000 1.000 24.57008 646 ALA B CA 1
ATOM 9015 C C . ALA B 1 646 ? 151.42500 164.00750 182.35900 1.000 24.57008 646 ALA B C 1
ATOM 9016 O O . ALA B 1 646 ? 151.20200 164.87150 181.50400 1.000 24.57008 646 ALA B O 1
ATOM 9018 N N . LEU B 1 647 ? 152.19000 162.94250 182.10900 1.000 22.40993 647 LEU B N 1
ATOM 9019 C CA . LEU B 1 647 ? 152.69500 162.69250 180.76400 1.000 22.40993 647 LEU B CA 1
ATOM 9020 C C . LEU B 1 647 ? 151.55800 162.41150 179.79200 1.000 22.40993 647 LEU B C 1
ATOM 9021 O O . LEU B 1 647 ? 151.57500 162.88350 178.65000 1.000 22.40993 647 LEU B O 1
ATOM 9026 N N . ILE B 1 648 ? 150.56500 161.63450 180.22500 1.000 23.60986 648 ILE B N 1
ATOM 9027 C CA . ILE B 1 648 ? 149.42200 161.32950 179.37100 1.000 23.60986 648 ILE B CA 1
ATOM 9028 C C . ILE B 1 648 ? 148.57000 162.57450 179.15600 1.000 23.60986 648 ILE B C 1
ATOM 9029 O O . ILE B 1 648 ? 148.15300 162.87450 178.03100 1.000 23.60986 648 ILE B O 1
ATOM 9034 N N . CYS B 1 649 ? 148.30100 163.31950 180.23100 1.000 25.26601 649 CYS B N 1
ATOM 9035 C CA . CYS B 1 649 ? 147.44100 164.49450 180.12500 1.000 25.26601 649 CYS B CA 1
ATOM 9036 C C . CYS B 1 649 ? 148.10400 165.60850 179.32600 1.000 25.26601 649 CYS B C 1
ATOM 9037 O O . CYS B 1 649 ? 147.44300 166.27650 178.52500 1.000 25.26601 649 CYS B O 1
ATOM 9040 N N . GLY B 1 650 ? 149.40400 165.82850 179.53000 1.000 21.80010 650 GLY B N 1
ATOM 9041 C CA . GLY B 1 650 ? 150.08500 166.88450 178.79600 1.000 21.80010 650 GLY B CA 1
ATOM 9042 C C . GLY B 1 650 ? 150.05800 166.66650 177.29600 1.000 21.80010 650 GLY B C 1
ATOM 9043 O O . GLY B 1 650 ? 149.82000 167.59950 176.52700 1.000 21.80010 650 GLY B O 1
ATOM 9044 N N . ASP B 1 651 ? 150.30800 165.43250 176.85900 1.000 23.15705 651 ASP B N 1
ATOM 9045 C CA . ASP B 1 651 ? 150.15200 165.10050 175.44800 1.000 23.15705 651 ASP B CA 1
ATOM 9046 C C . ASP B 1 651 ? 148.68300 165.11950 175.04300 1.000 23.15705 651 ASP B C 1
ATOM 9047 O O . ASP B 1 651 ? 148.34600 165.51050 173.92000 1.000 23.15705 651 ASP B O 1
ATOM 9052 N N . GLY B 1 652 ? 147.79600 164.69950 175.94800 1.000 22.62023 652 GLY B N 1
ATOM 9053 C CA . GLY B 1 652 ? 146.37600 164.70050 175.64200 1.000 22.62023 652 GLY B CA 1
ATOM 9054 C C . GLY B 1 652 ? 145.79100 166.09350 175.51400 1.000 22.62023 652 GLY B C 1
ATOM 9055 O O . GLY B 1 652 ? 144.93500 166.33850 174.66000 1.000 22.62023 652 GLY B O 1
ATOM 9056 N N . ILE B 1 653 ? 146.22900 167.02350 176.36600 1.000 29.57909 653 ILE B N 1
ATOM 9057 C CA . ILE B 1 653 ? 145.68400 168.37850 176.32400 1.000 29.57909 653 ILE B CA 1
ATOM 9058 C C . ILE B 1 653 ? 146.11500 169.09450 175.05000 1.000 29.57909 653 ILE B C 1
ATOM 9059 O O . ILE B 1 653 ? 145.33100 169.83450 174.44600 1.000 29.57909 653 ILE B O 1
ATOM 9064 N N . TRP B 1 654 ? 147.36000 168.88150 174.61300 1.000 25.08827 654 TRP B N 1
ATOM 9065 C CA . TRP B 1 654 ? 147.84000 169.51950 173.39100 1.000 25.08827 654 TRP B CA 1
ATOM 9066 C C . TRP B 1 654 ? 147.03900 169.09950 172.16500 1.000 25.08827 654 TRP B C 1
ATOM 9067 O O . TRP B 1 654 ? 147.02900 169.82450 171.16500 1.000 25.08827 654 TRP B O 1
ATOM 9078 N N . THR B 1 655 ? 146.35600 167.95550 172.22200 1.000 28.65023 655 THR B N 1
ATOM 9079 C CA . THR B 1 655 ? 145.54300 167.51450 171.09500 1.000 28.65023 655 THR B CA 1
ATOM 9080 C C . THR B 1 655 ? 144.43400 168.50350 170.76000 1.000 28.65023 655 THR B C 1
ATOM 9081 O O . THR B 1 655 ? 144.01400 168.57750 169.60000 1.000 28.65023 655 THR B O 1
ATOM 9085 N N . PHE B 1 656 ? 143.95700 169.27750 171.74400 1.000 26.88545 656 PHE B N 1
ATOM 9086 C CA . PHE B 1 656 ? 142.91000 170.25750 171.45100 1.000 26.88545 656 PHE B CA 1
ATOM 9087 C C . PHE B 1 656 ? 143.44800 171.43950 170.65100 1.000 26.88545 656 PHE B C 1
ATOM 9088 O O . PHE B 1 656 ? 142.89800 171.73450 169.57600 1.000 26.88545 656 PHE B O 1
ATOM 9096 N N . PRO B 1 657 ? 144.49400 172.15450 171.09200 1.000 25.97445 657 PRO B N 1
ATOM 9097 C CA . PRO B 1 657 ? 145.05000 173.20850 170.22800 1.000 25.97445 657 PRO B CA 1
ATOM 9098 C C . PRO B 1 657 ? 145.57100 172.69050 168.90300 1.000 25.97445 657 PRO B C 1
ATOM 9099 O O . PRO B 1 657 ? 145.48500 173.40250 167.89600 1.000 25.97445 657 PRO B O 1
ATOM 9103 N N . ALA B 1 658 ? 146.11400 171.47150 168.87200 1.000 26.74104 658 ALA B N 1
ATOM 9104 C CA . ALA B 1 658 ? 146.59400 170.90250 167.61700 1.000 26.74104 658 ALA B CA 1
ATOM 9105 C C . ALA B 1 658 ? 145.45000 170.67150 166.64100 1.000 26.74104 658 ALA B C 1
ATOM 9106 O O . ALA B 1 658 ? 145.61600 170.83650 165.42700 1.000 26.74104 658 ALA B O 1
ATOM 9108 N N . SER B 1 659 ? 144.28200 170.27150 167.15000 1.000 25.73450 659 SER B N 1
ATOM 9109 C CA . SER B 1 659 ? 143.12800 170.05150 166.28400 1.000 25.73450 659 SER B CA 1
ATOM 9110 C C . SER B 1 659 ? 142.58100 171.36450 165.74200 1.000 25.73450 659 SER B C 1
ATOM 9111 O O . SER B 1 659 ? 142.16300 171.43550 164.58100 1.000 25.73450 659 SER B O 1
ATOM 9114 N N . ILE B 1 660 ? 142.56700 172.41250 166.56900 1.000 26.07544 660 ILE B N 1
ATOM 9115 C CA . ILE B 1 660 ? 142.11900 173.72350 166.10800 1.000 26.07544 660 ILE B CA 1
ATOM 9116 C C . ILE B 1 660 ? 143.04900 174.25350 165.02400 1.000 26.07544 660 ILE B C 1
ATOM 9117 O O . ILE B 1 660 ? 142.60600 174.90450 164.07000 1.000 26.07544 660 ILE B O 1
ATOM 9122 N N . LEU B 1 661 ? 144.35200 173.99250 165.15600 1.000 27.87946 661 LEU B N 1
ATOM 9123 C CA . LEU B 1 661 ? 145.29200 174.39250 164.11400 1.000 27.87946 661 LEU B CA 1
ATOM 9124 C C . LEU B 1 661 ? 144.99200 173.68050 162.80100 1.000 27.87946 661 LEU B C 1
ATOM 9125 O O . LEU B 1 661 ? 144.99500 174.30350 161.73500 1.000 27.87946 661 LEU B O 1
ATOM 9130 N N . ALA B 1 662 ? 144.73100 172.37350 162.85900 1.000 29.53098 662 ALA B N 1
ATOM 9131 C CA . ALA B 1 662 ? 144.32400 171.64850 161.66000 1.000 29.53098 662 ALA B CA 1
ATOM 9132 C C . ALA B 1 662 ? 142.93000 172.06850 161.21600 1.000 29.53098 662 ALA B C 1
ATOM 9133 O O . ALA B 1 662 ? 142.59600 171.98250 160.02800 1.000 29.53098 662 ALA B O 1
ATOM 9135 N N . LEU B 1 663 ? 142.10400 172.52050 162.16000 1.000 32.52604 663 LEU B N 1
ATOM 9136 C CA . LEU B 1 663 ? 140.77600 173.01450 161.81700 1.000 32.52604 663 LEU B CA 1
ATOM 9137 C C . LEU B 1 663 ? 140.87300 174.24850 160.92800 1.000 32.52604 663 LEU B C 1
ATOM 9138 O O . LEU B 1 663 ? 140.10600 174.39750 159.97000 1.000 32.52604 663 LEU B O 1
ATOM 9143 N N . ALA B 1 664 ? 141.81900 175.13850 161.22800 1.000 32.85388 664 ALA B N 1
ATOM 9144 C CA . ALA B 1 664 ? 142.05000 176.35850 160.46700 1.000 32.85388 664 ALA B CA 1
ATOM 9145 C C . ALA B 1 664 ? 143.07200 176.18050 159.35000 1.000 32.85388 664 ALA B C 1
ATOM 9146 O O . ALA B 1 664 ? 143.43300 177.17050 158.70500 1.000 32.85388 664 ALA B O 1
ATOM 9148 N N . LYS B 1 665 ? 143.54700 174.95550 159.12500 1.000 36.04996 665 LYS B N 1
ATOM 9149 C CA . LYS B 1 665 ? 144.50200 174.64550 158.05900 1.000 36.04996 665 LYS B CA 1
ATOM 9150 C C . LYS B 1 665 ? 145.82200 175.39050 158.24500 1.000 36.04996 665 LYS B C 1
ATOM 9151 O O . LYS B 1 665 ? 146.37100 175.96550 157.30400 1.000 36.04996 665 LYS B O 1
ATOM 9157 N N . ILE B 1 666 ? 146.34000 175.37550 159.46900 1.000 32.78306 666 ILE B N 1
ATOM 9158 C CA . ILE B 1 666 ? 147.65700 175.91750 159.77800 1.000 32.78306 666 ILE B CA 1
ATOM 9159 C C . ILE B 1 666 ? 148.60400 174.72850 159.88900 1.000 32.78306 666 ILE B C 1
ATOM 9160 O O . ILE B 1 666 ? 148.60100 174.00450 160.88800 1.000 32.78306 666 ILE B O 1
ATOM 9165 N N . LYS B 1 667 ? 149.41000 174.51850 158.85300 1.000 31.36495 667 LYS B N 1
ATOM 9166 C CA . LYS B 1 667 ? 150.27900 173.35450 158.79700 1.000 31.36495 667 LYS B CA 1
ATOM 9167 C C . LYS B 1 667 ? 151.61200 173.63550 159.49100 1.000 31.36495 667 LYS B C 1
ATOM 9168 O O . LYS B 1 667 ? 152.03300 174.79050 159.60100 1.000 31.36495 667 LYS B O 1
ATOM 9174 N N . PRO B 1 668 ? 152.28800 172.59750 159.97800 1.000 31.00609 668 PRO B N 1
ATOM 9175 C CA . PRO B 1 668 ? 153.62500 172.78150 160.56200 1.000 31.00609 668 PRO B CA 1
ATOM 9176 C C . PRO B 1 668 ? 154.60100 173.32450 159.53500 1.000 31.00609 668 PRO B C 1
ATOM 9177 O O . PRO B 1 668 ? 154.54400 172.95550 158.35300 1.000 31.00609 668 PRO B O 1
ATOM 9181 N N . PRO B 1 669 ? 155.51900 174.20050 159.94800 1.000 30.10183 669 PRO B N 1
ATOM 9182 C CA . PRO B 1 669 ? 156.38900 174.87550 158.97600 1.000 30.10183 669 PRO B CA 1
ATOM 9183 C C . PRO B 1 669 ? 157.55500 174.02950 158.48700 1.000 30.10183 669 PRO B C 1
ATOM 9184 O O . PRO B 1 669 ? 158.01900 174.20350 157.35700 1.000 30.10183 669 PRO B O 1
ATOM 9188 N N . ILE B 1 670 ? 158.04100 173.11650 159.32400 1.000 29.40198 670 ILE B N 1
ATOM 9189 C CA . ILE B 1 670 ? 159.29400 172.41550 159.07700 1.000 29.40198 670 ILE B CA 1
ATOM 9190 C C . ILE B 1 670 ? 159.03800 170.91550 159.07200 1.000 29.40198 670 ILE B C 1
ATOM 9191 O O . ILE B 1 670 ? 158.12100 170.42050 159.73300 1.000 29.40198 670 ILE B O 1
ATOM 9196 N N . CYS B 1 671 ? 159.85000 170.19150 158.30400 1.000 26.79400 671 CYS B N 1
ATOM 9197 C CA . CYS B 1 671 ? 159.81700 168.73550 158.25900 1.000 26.79400 671 CYS B CA 1
ATOM 9198 C C . CYS B 1 671 ? 161.18600 168.20050 158.65800 1.000 26.79400 671 CYS B C 1
ATOM 9199 O O . CYS B 1 671 ? 162.18900 168.51150 158.01000 1.000 26.79400 671 CYS B O 1
ATOM 9202 N N . MET B 1 672 ? 161.22500 167.39950 159.72300 1.000 23.83657 672 MET B N 1
ATOM 9203 C CA . MET B 1 672 ? 162.46100 166.78050 160.20400 1.000 23.83657 672 MET B CA 1
ATOM 9204 C C . MET B 1 672 ? 162.62300 165.42250 159.53400 1.000 23.83657 672 MET B C 1
ATOM 9205 O O . MET B 1 672 ? 162.11400 164.40650 160.00500 1.000 23.83657 672 MET B O 1
ATOM 9210 N N . LYS B 1 673 ? 163.36400 165.40450 158.43200 1.000 26.37592 673 LYS B N 1
ATOM 9211 C CA . LYS B 1 673 ? 163.53200 164.21350 157.61500 1.000 26.37592 673 LYS B CA 1
ATOM 9212 C C . LYS B 1 673 ? 164.84600 163.51750 157.95000 1.000 26.37592 673 LYS B C 1
ATOM 9213 O O . LYS B 1 673 ? 165.85400 164.16050 158.24800 1.000 26.37592 673 LYS B O 1
ATOM 9219 N N . PHE B 1 674 ? 164.82400 162.18750 157.90200 1.000 21.97184 674 PHE B N 1
ATOM 9220 C CA . PHE B 1 674 ? 165.99100 161.36150 158.20100 1.000 21.97184 674 PHE B CA 1
ATOM 9221 C C . PHE B 1 674 ? 166.38500 160.61650 156.93400 1.000 21.97184 674 PHE B C 1
ATOM 9222 O O . PHE B 1 674 ? 165.57300 159.87950 156.36500 1.000 21.97184 674 PHE B O 1
ATOM 9230 N N . LEU B 1 675 ? 167.62600 160.80150 156.49900 1.000 25.63571 675 LEU B N 1
ATOM 9231 C CA . LEU B 1 675 ? 168.11300 160.22450 155.25900 1.000 25.63571 675 LEU B CA 1
ATOM 9232 C C . LEU B 1 675 ? 169.35000 159.36750 155.51300 1.000 25.63571 675 LEU B C 1
ATOM 9233 O O . LEU B 1 675 ? 170.06500 159.57950 156.49700 1.000 25.63571 675 LEU B O 1
ATOM 9238 N N . PRO B 1 676 ? 169.63200 158.37850 154.64400 1.000 30.12372 676 PRO B N 1
ATOM 9239 C CA . PRO B 1 676 ? 170.78500 157.48750 154.83300 1.000 30.12372 676 PRO B CA 1
ATOM 9240 C C . PRO B 1 676 ? 172.11900 158.09150 154.39900 1.000 30.12372 676 PRO B C 1
ATOM 9241 O O . PRO B 1 676 ? 172.89300 157.47050 153.66900 1.000 30.12372 676 PRO B O 1
ATOM 9245 N N . ALA B 1 677 ? 172.39300 159.31150 154.86500 1.000 34.91717 677 ALA B N 1
ATOM 9246 C CA . ALA B 1 677 ? 173.65200 160.00750 154.59000 1.000 34.91717 677 ALA B CA 1
ATOM 9247 C C . ALA B 1 677 ? 173.93600 160.07550 153.09300 1.000 34.91717 677 ALA B C 1
ATOM 9248 O O . ALA B 1 677 ? 175.06100 159.85550 152.63900 1.000 34.91717 677 ALA B O 1
ATOM 9250 N N . ALA B 1 678 ? 172.90000 160.37950 152.31700 1.000 45.83866 678 ALA B N 1
ATOM 9251 C CA . ALA B 1 678 ? 173.02300 160.46750 150.86700 1.000 45.83866 678 ALA B CA 1
ATOM 9252 C C . ALA B 1 678 ? 173.92200 161.63050 150.46000 1.000 45.83866 678 ALA B C 1
ATOM 9253 O O . ALA B 1 678 ? 173.50100 162.52750 149.73100 1.000 45.83866 678 ALA B O 1
#

Secondary structure (DSSP, 8-state):
--SSS-HHHHHHHHHHHHHHHHHHHHHHTTT--PPP-HHHHHHHHHHHHHHHHHHHHHTT-------HHHHHHHHHHHHHHHHHHHHTTTTTTSGGGSHHHHHHH-S-TT--TT------HHHHHHHHHHHHHHHHHHHHHHIIIIIIIS----HHHHHHHHHHHHHH-----TTHHHHHHHHHHHHHHHHHHHHHHHTTB-STT-SSTT--TT-HHHHHTT-S----HHHHHHHHSS-HHHHHHHHHHHIIIIIIIHHHHGGGTTTTS-SSS-SSBTTBBHHHHHHHHHHHHHHHHHHHHHHHHHHHHHHHHH--HHHHHHHHHHHHHHHHHHHHHH-TTS-HHHHHHHHHHHHHHHHHHHHHHHHHS---HHHHHHHHHHHHHHTS-STT-HHHHHHHHHHHHHHHHHHHHHHHHHHHHHHTT--HHHHHHHHHHHHHHHHHHHHHHHHHHHHHS--S-SSSSS--HHHHHHHHHHHHHHS-TTSSPTTHHHHHHHHHHHHHHHHHHHHHS-HHHHTTSPPHHHHSGGGTS-SHHHHHHHHHHHHHHHHHHH-HHHHHHHHHHHHHHHHHHHHHHHHHHHHHHHTT---S-EEEEES--/--SSS-HHHHHHHHHHHHHHHHHHHHHHTTT--PPP-HHHHHHHHHHHHHHHHHHHHHTT-------HHHHHHHHHHHHHHHHHHHHTTTTTTSGGGSHHHHHHH-S-TT--TT------HHHHHHHHHHHHHHHHHHHHHHIIIIIIIS----HHHHHHHHHHHHHH-----TTHHHHHHHHHHHHHHHHHHHHHHHTTB-STT-SSTT--TT-HHHHHTT-S----HHHHHHHHSS-HHHHHHHHHHHIIIIIIIHHHHGGGTTTTS-SSS-SSBTTBBHHHHHHHHHHHHHHHHHHHHHHHHHHHHHHHHH--HHHHHHHHHHHHHHHHHHHHHH-TTS-HHHHHHHHHHHHHHHHHHHHHHHHHS---HHHHHHHHHHHHHHTS-STT-HHHHHHHHHHHHHHHHHHHHHHHHHHHHHHTT--HHHHHHHHHHHHHHHHHHHHHHHHHHHHHS--S-SSSSS--HHHHHHHHHHHHHHS-TTSSPTTHHHHHHHHHHHHHHHHHHHHHS-HHHHTTSPPHHHHSGGGTS-SHHHHHHHHHHHHHHHHHHH-HHHHHHHHHHHHHHHHHHHHHHHHHHHHHHHTT---S-EEEEES--

Sequence (1202 aa):
WQDELTVRGLVAALLIGFIYTVIVMKIALTTGLVPTLNVSAALLSFLALRGWTRLLERFGVVSRPFTRQENTIVQTCGVACYTIAFAGGFGSTLLGLNKKTYELAGDSPGNVPGSWKEPGIGWMTGFLLACSFGGLLTLIPLRQVLVVDYKLVYPSGTATAILINGFHTDQGDKNSRKQIRGFLKYFGGSFLWSFFQWFYTGGDACGFVQFPTFGLKAWKQTFYFDFSMTYVGAGMICPHIVNISTLLGAIISWGIMWPLISKNKGDWYPAKVPESSMKSLYGYKAFICIALIMGDGMYHFIKIVGITAMSMYRQPSWMAYAGYALFSVLAVVTIPVMFKQVKWYYVVIAYVVAPMLGFANSYGTGLTDINMGYNYGKIALFVFAGWAGKENGVIAGLVAGTLVKQLVLISADLMQDFKTSYLTQTSPKSMMIAQVVGTAMGCIVSPLTFMLFYKAFDIGNPDGTWKAPYALIYRNMAILGVEGFSVLPKYCIVISGGFFAFAAILSITRDVMPHKYAKYVPLPMAMAVPFLVGGSFAIDMCLGSLIVFAWTKINKKEAGFMVPAVASALICGDGIWTFPASILALAKIKPPICMKFLPAAWQDELTVRGLVAALLIGFIYTVIVMKIALTTGLVPTLNVSAALLSFLALRGWTRLLERFGVVSRPFTRQENTIVQTCGVACYTIAFAGGFGSTLLGLNKKTYELAGDSPGNVPGSWKEPGIGWMTGFLLACSFGGLLTLIPLRQVLVVDYKLVYPSGTATAILINGFHTDQGDKNSRKQIRGFLKYFGGSFLWSFFQWFYTGGDACGFVQFPTFGLKAWKQTFYFDFSMTYVGAGMICPHIVNISTLLGAIISWGIMWPLISKNKGDWYPAKVPESSMKSLYGYKAFICIALIMGDGMYHFIKIVGITAMSMYRQPSWMAYAGYALFSVLAVVTIPVMFKQVKWYYVVIAYVVAPMLGFANSYGTGLTDINMGYNYGKIALFVFAGWAGKENGVIAGLVAGTLVKQLVLISADLMQDFKTSYLTQTSPKSMMIAQVVGTAMGCIVSPLTFMLFYKAFDIGNPDGTWKAPYALIYRNMAILGVEGFSVLPKYCIVISGGFFAFAAILSITRDVMPHKYAKYVPLPMAMAVPFLVGGSFAIDMCLGSLIVFAWTKINKKEAGFMVPAVASALICGDGIWTFPASILALAKIKPPICMKFLPAA

InterPro domains:
  IPR004813 Oligopeptide transporter, OPT superfamily [PF03169] (48-661)
  IPR004813 Oligopeptide transporter, OPT superfamily [TIGR00728] (47-661)
  IPR045035 Metal-nicotianamine transporter YSL-like [PTHR31645] (33-676)

Nearest PDB structures (foldseek):
  7wst-assembly1_A  TM=1.002E+00  e=3.753E-82  Hordeum vulgare
  6hcl-assembly1_A  TM=1.704E-01  e=1.866E-01  Syntrophobacter fumaroxidans MPOB
  7d5q-assembly1_A  TM=1.301E-01  e=1.718E-01  Staphylococcus aureus subsp. aureus COL
  6lyy-assembly1_A  TM=1.297E-01  e=4.275E-01  Homo sapiens
  6kkl-assembly1_A  TM=1.587E-01  e=5.817E+00  Escherichia coli K-12

Solvent-accessible surface area: 50329 Å² total; per-residue (Å²): 202,110,48,20,61,42,114,38,5,84,80,11,0,77,98,11,0,101,75,0,0,39,1,0,0,39,11,8,0,37,57,23,125,44,40,97,2,28,10,0,0,0,40,43,0,21,98,51,4,89,35,131,17,166,90,26,124,200,154,59,77,134,48,158,91,16,41,71,35,1,0,0,10,2,6,0,6,0,1,1,0,2,2,6,0,58,1,0,1,0,10,15,3,4,1,0,1,4,94,62,3,37,105,65,30,30,147,55,115,0,9,41,103,43,2,101,55,72,17,18,81,64,38,1,24,27,0,0,68,4,1,7,20,0,2,11,34,5,3,57,27,7,29,107,27,0,1,44,81,54,161,11,30,0,0,26,2,14,0,5,0,46,7,0,33,32,50,20,39,138,112,71,64,166,30,16,105,90,53,30,127,6,22,92,150,105,40,26,40,4,54,107,62,8,78,52,25,36,67,4,44,13,38,128,50,3,0,8,62,40,0,1,23,127,20,37,164,28,54,139,55,30,36,20,29,11,46,23,38,36,66,3,0,2,0,8,27,7,69,79,32,2,0,96,0,0,54,65,0,0,77,38,0,33,39,86,21,5,50,103,10,39,165,38,76,66,108,62,4,69,60,204,29,100,82,94,23,16,60,0,10,40,0,0,26,6,15,0,0,28,10,0,4,30,1,2,2,89,54,24,46,110,64,40,73,29,107,59,30,116,70,128,159,206,192,128,72,178,115,3,79,53,20,14,51,129,54,17,92,85,0,22,90,41,0,27,95,41,2,156,50,4,78,152,79,3,1,48,70,0,6,97,54,5,18,31,28,1,6,0,2,0,22,6,3,1,12,1,25,28,34,10,0,100,12,10,2,39,22,10,1,3,57,12,0,33,115,9,46,147,123,34,0,0,4,0,0,1,1,2,2,0,2,2,9,7,6,0,10,12,2,0,24,1,0,16,4,4,20,2,2,92,56,0,116,10,27,60,102,0,0,61,79,2,4,68,48,0,6,33,28,0,0,92,22,0,0,80,8,1,4,125,28,47,157,73,111,84,8,11,52,72,128,33,88,24,78,8,50,73,3,51,76,9,0,68,36,0,27,26,0,20,102,30,96,109,27,13,8,99,105,1,88,106,41,9,40,40,37,72,50,75,0,23,101,25,6,80,40,73,78,111,71,79,147,120,111,9,99,140,15,27,17,6,3,0,2,0,3,0,1,34,56,14,0,12,6,0,28,0,0,24,62,0,11,105,66,20,105,45,54,44,151,147,57,154,149,53,7,57,45,12,12,45,3,8,0,0,0,19,4,0,0,34,12,15,26,27,42,46,24,6,66,43,56,46,64,134,90,138,19,68,9,12,0,76,17,60,93,41,123,201,111,48,20,62,40,115,40,6,84,80,11,0,77,100,12,0,103,75,0,0,40,1,1,0,40,13,7,0,37,60,24,125,45,40,99,2,30,8,0,0,0,39,43,0,21,100,51,5,90,35,125,16,163,90,27,126,198,155,57,75,134,46,158,91,16,42,70,35,1,0,0,10,0,6,0,6,0,0,1,0,3,3,6,0,60,1,0,1,1,9,15,3,4,1,0,1,3,95,62,4,38,106,64,30,29,146,54,116,1,9,42,102,44,2,100,54,71,18,18,82,65,38,2,23,26,0,0,69,4,2,8,20,0,1,11,35,6,3,53,27,7,30,107,27,0,1,43,80,54,161,11,32,0,0,25,2,14,0,4,0,46,7,0,34,32,49,21,40,138,112,69,64,166,31,15,105,88,54,30,127,7,22,93,148,104,40,26,40,5,53,107,62,8,78,51,26,36,66,5,43,14,38,130,52,2,0,7,60,39,0,1,23,126,20,33,165,28,54,137,53,31,36,21,27,11,45,24,35,35,66,3,0,2,0,8,27,7,69,79,32,2,0,97,0,0,54,65,0,0,77,40,0,33,38,87,22,5,52,104,10,39,164,39,74,65,107,63,4,70,62,204,30,102,81,93,23,17,62,0,11,39,0,0,26,7,14,0,0,26,11,0,3,31,1,2,2,89,54,26,46,110,62,39,74,29,105,59,32,113,70,128,162,204,194,129,73,177,114,2,78,52,21,15,51,128,53,16,93,85,0,21,90,42,0,26,95,41,3,156,50,4,80,152,81,3,1,47,71,0,7,96,56,6,19,29,30,1,6,0,1,0,22,5,3,0,12,2,26,28,36,9,0,100,12,10,3,37,22,9,0,4,55,11,0,33,113,9,46,144,125,34,0,0,4,0,0,1,0,2,2,1,1,2,8,7,5,0,11,11,2,0,25,1,0,15,3,3,21,2,2,93,54,0,115,9,28,60,104,0,0,62,81,2,4,68,49,0,6,34,26,0,0,91,24,0,0,80,7,1,3,126,26,49,156,72,113,85,8,9,53,73,129,33,89,22,78,7,50,74,2,52,78,10,0,69,37,0,26,29,0,19,103,29,100,107,27,12,9,101,103,1,86,103,40,10,41,41,35,72,51,75,0,20,102,24,6,79,40,72,80,112,70,77,149,119,111,9,98,139,15,28,16,6,3,0,2,0,2,0,0,36,57,15,0,11,5,0,28,0,0,25,60,0,10,107,66,21,107,44,53,44,151,147,58,155,149,54,7,58,43,12,11,45,3,8,0,0,0,18,4,0,0,32,12,14,27,25,42,47,23,5,65,44,55,44,65,133,89,138,20,69,9,13,0,77,18,60,95,43,122

Radius of gyration: 37.59 Å; Cα contacts (8 Å, |Δi|>4): 2147; chains: 2; bounding box: 106×80×66 Å

Organism: Hordeum vulgare subsp. vulgare (NCBI:txid112509)

Foldseek 3Di:
DPLQDDDVLLVQLLVLLQVLLLLQLQCQLFPNPRDDQLLQLLVSLLCVVVVVQVVCVVVVHHDDDNALSNSLLSSLLNCLQNVCLNLLCLLFQLLLQAPLLLPVLPDDQLSPVPRHDDADLVVLLVLLVLQQCLLLLLLPVLLCCQVPNVVQAQLQLLLSLLVSCLSHDDDDDPCNVVLNVLLVVLLVVLQVVLVVQQQAAFDDQFTLQQDACPDPVVSVLVNGARPALQLLLLLQPADLLLLVLLLVLQCCFSVPPQVVVVVPCPPFADVVDDPVALQGSVVLLLLLLVLLLLLQLVLVVVVVVVVVVVVVVVPVVVVSVVVSVVSLVVCLVPVCVSPVLAHSVLSVVLSVCLSSLQSSQLNLSSRNVDRCLLSQLLVQLLAQLQVDASPSRLNRSSSSSSSSSSSNRVSNVSSSSSSSCVSSVHDVVSSSVSSVSSSSSSSNSSSVSSVVCVVPDPGCDPPDRRHSVSSSVSSVSRSVSNNDPPSRTHCSVVVSNVSSVVSNVLSVVLVPDDPVPNSNRRHSNSSSPCSNPHCNSSVSSNSSVVVLVVVCVVPVPCSVPNSSSSSSSSSSSSSNSVVVVSVCVVVPPGNDHHRDDDPPD/DPLQDDDVLLVQLLVLLQVLLLLQLQCQLFPNPRDDQLLQLLVSLLCVVVVVQVVCVVVVHHDDDNALSNSLLSSLLNCLQNVCLNLLCLLFQLLLQAPLLLPVLPDDQLSPVPRHDDADLVVLLVLLVLQQCLLLLLLPVLLCCQVPNVVQAQLQLLLSLLVSCLSHDDDDDPCNVVLNVLLVVLLVVLQVVLVVQQQAAFDDQFTLQQDACPDPVVSVLVNGARPALQLLLLLQPADLLLLVLLLVLQCCFSVPPQVVVVVPCPPFADVVDDPVALQGSVVLLLLLLVLLLLLQLVLVVVVVVVVVVVVVVVPVVVVSVVVSVVSLVVCLVPVCVSPVLAHSVLSVVLSVCLSSLQSSQLNLSSRNVDRCLLSQLLVQLLAQLQVDASPSRLNRSSSSSSSSSSSNRVSNVSSSSSSSCVSSVHDVVSSSVSSVSSSSSSSNSSSVSSVVCVVPDPGCDPPDRRHSVSSSVSSVSRSVSNNDPPSRTHCSVVVSNVSSVVSNVLSVVLVPDDPVPNSNRRHSNSSSPCSNPHCNSSVSSNSSVVVLVVVCVVPVPCSVPNSSSSSSSSSSSSSNSVVVVSVCVVVPPGNDHHRDDDPPD

B-factor: mean 45.19, std 16.55, range [18.63, 97.8]